Protein AF-A0AAN9UG70-F1 (afdb_monomer)

Sequence (1057 aa):
MKLFSAASALLALQAGIAAAANSVSNTILVFARDSASVTVATLGLQGYGIPYQAVIVPEAGVALPTLNSSATQGNYGGILVLSEVSYQYSTGFLSALTTAQWQQLYDYQTAFGVRMVRLDVFPSTDLGVTTAISGSGCCDAGVEQLLSFTDDSAFSTANIKTGATVSTQGLWHYPATITNSSIATQIAKFGPSGSFTSDTTAAIINNIGGRQQMVWFISWATDWSQTSNYLQHSYIHWLTRGLFVGKRKLYLNTQVDDMHLETDIYYPSGNTFRIRTSDLNNIAAWQTDINTRLPTGSNYFVEIGHNGNGDIDNATDQTAGQTVCSPAYAVDYTSPPDTALEFQKPLGTGTDLWAAEFVNYTWSLACAELDPVASWFNQNPNIFAAVSHTFSHEELNNATYHDADREIYFNIAWLKQIGLWYGDKFSPNGIIPPAITGLHNGDAIRAWTDNGIKFVVGDNTRPVLRNQQNTFYPLISTVADNGYAGLTIIPRWATTIYYNCDTQECTTQEWITTSAGSGNFTTLLNDARTTNSRYLLGLHPDPYMFHQANLRTGDVDTITVGSVSGQLALIQIWVETITQELSRLTNWPFFSLKHDDIGQYFLDRVTLDACAPNLTYNYADDGKSITSVTVTATSNTCSVKVPVTFPGTASTTATGGTQDKVGTEPLIYWTQLSGSAVTYTLGSAVAVYSVPRSPQKKPRFPLGDLSDTAANEVGRVAWKSGKSACKEFEDARQPLAGVPAWLFKECMRPTEGDDVFAGNNSDRGSVVLKGKNVSPKSADVGEEDVDEENGSSASLKILEHVSVAGDLCPPEDWPENEHVRVWEGGTRASVVENDEEYLANRLQSLPAHTLRSIIYDLAVTDKTGELEARLAEADADQDVPSDIFGYQYCSAESIVTMLDQEIDHNDVENAQHMIEEVLLDIAGETSTTSPYSTKRAALVAILRVFASIFGFHGEGNRIAWDMPSDVEMNWASLFGEVFETLTMFEKQRLTTARDGLFLVKLDSTVSSIATADLGCGGREQGVLVELTKALVELGQHSECARRVEKLERAIAMDKLP

Mean predicted aligned error: 18.08 Å

Nearest PDB structures (foldseek):
  6nwz-assembly1_A  TM=9.811E-01  e=2.541E-95  Aspergillus fumigatus Af293
  3zc0-assembly2_B  TM=3.636E-01  e=2.074E+00  Archaeoglobus fulgidus
  7ane-assembly1_L  TM=1.819E-01  e=4.676E+00  Leishmania major
  6m3p-assembly2_B  TM=1.939E-01  e=8.487E+00  Mus musculus

Secondary structure (DSSP, 8-state):
------TTTTS------PPPPPEEE-PEEEEESSHHHHHHHHHHHHHHT--EEEEE--TT--PPP--EEETTEES-SEEEEEGGGEEEETTEEEESS-HHHHHHHHHHHHHH--EEEEES----TTTTEEESSTT--B--TT----EEES--TTSGGG-B-TT-EE--TT--B--EEES-TTTEEEEEEE--BTTB-S-EEEEEEEEETTEEEEEESB---TTT-HHHHHHHHHHHHHHTTT-EES---EE--EEEEEET--EEESSSTTEEE---HHHHHHHHHHHHHHHHHSSTT-B--EEEEE-HHHHHHHHHSSTTHHHHSSSSS-----PPPPPPTT-PPPTT-----S-TT-SS----HHHHTTSHHHHHHHH-TTSSEEEE--SS---TTT--HHHHHHHHHHHHHHHHHSSGGGSTTEEEEEEPPGGG-STT-HHHHHHHHHTT--EEE--TTSGGGS-SS-TTS-EE--HHHHSS---EEE--B--SS-TT--SHHHHHHHHHHHSS--S-HHHHHHHHHHHHHHHHHTT----EEEEGGGG--SSSPPEEETTEEES--HHHHHHHHHHHHHHHHB-PPEE---HHHHHHHHHHHHHHHHT--EEEEEE-TTSSEEEEEEEE-GGGB-SSPEEEEESS-EE-S--S-EEE--TTPPEEEEE--BSS-EEEEEEEEEESS----PPPPPPPP--------S----------------S-------------TTGGGTTT--------------------------------------------------------------------------------------HHHHHHHHHHHS-HHHHHHHHHHHHH--TTSHHHHHHHHHHHHTSS-GGGG-S----HHHHHTTS-S---HHHHHHHHHHHHHHHHHHHHHH-SS-TTHHHHHHHHHHHHHHHHHHSSTTTHHHHHHTS-HHHHHHHHHHHHHHHHTS-HHHHHHHHHTTTTHHHHHHHHHHHHHHHS--TT-SSTTHHHHHHHHHHHHHHHHHHHHHHHHHHHHHHHHTT--

pLDDT: mean 75.45, std 29.23, range [20.86, 98.94]

InterPro domains:
  IPR050788 Yeast SRP1/TIP1 Cell Wall [PTHR31002] (18-682)
  IPR056825 Agd3, C-terminal domain [PF25117] (619-686)
  IPR056826 Agd3, deacetylase domain [PF25115] (252-615)
  IPR056827 Agd3, CBM87 [PF25116] (24-238)

Solvent-accessible surface area (backbone atoms only — not comparable to full-atom values): 60939 Å² total; per-residue (Å²): 139,85,81,88,86,81,94,70,84,89,81,75,85,86,74,71,87,68,79,69,41,36,33,28,25,53,29,29,38,35,39,15,50,42,71,67,50,40,47,42,74,36,49,62,36,60,44,29,52,38,51,66,45,82,42,69,34,42,80,92,34,64,83,80,74,82,60,48,87,49,102,41,32,33,54,43,30,21,38,37,29,38,43,63,32,53,43,81,48,100,88,44,77,42,48,32,60,49,74,70,54,54,46,53,54,51,51,47,19,60,75,68,54,26,28,35,40,37,34,33,38,81,56,39,65,93,66,18,26,30,42,65,47,89,92,47,66,41,58,62,94,93,46,63,37,44,31,26,36,72,49,50,84,83,24,53,69,49,42,60,39,63,68,37,72,41,71,34,66,95,39,49,29,32,48,17,38,81,74,31,72,87,35,28,43,72,27,22,28,27,45,53,36,91,92,41,87,46,73,28,39,33,23,33,41,35,46,60,97,78,34,40,35,37,41,29,23,37,49,75,40,52,87,79,34,38,45,38,24,59,53,46,46,48,54,54,22,36,40,47,63,32,48,42,43,21,53,89,71,39,42,53,24,40,37,28,31,59,30,55,39,72,42,64,26,68,51,71,65,92,39,69,47,60,74,48,58,71,22,55,54,51,53,54,51,46,51,57,51,51,52,74,73,47,37,57,74,33,49,62,51,52,31,35,20,36,20,47,34,33,26,38,35,58,10,21,77,35,86,60,9,66,75,53,25,48,66,53,54,50,90,76,67,85,80,76,83,81,74,65,86,87,45,59,36,65,78,93,48,65,63,80,66,66,61,90,80,72,80,65,84,63,64,42,62,78,19,36,54,60,16,65,52,49,39,47,41,47,76,47,41,62,79,46,25,40,34,40,21,33,13,76,56,65,67,31,35,56,40,20,45,66,46,35,32,43,26,47,54,41,22,57,51,42,36,53,64,47,41,38,65,76,24,92,38,43,20,89,36,25,37,44,43,32,94,60,34,16,74,19,9,20,38,24,50,43,25,37,43,77,74,55,37,44,33,31,48,39,41,61,87,45,68,90,40,42,32,90,88,43,90,75,37,45,22,68,39,33,54,87,76,14,51,35,61,72,45,36,25,30,45,20,39,74,56,83,56,46,59,43,20,52,47,69,65,22,29,37,53,47,37,46,71,80,46,97,42,74,88,50,51,70,47,51,51,53,49,52,31,47,60,53,44,22,42,46,50,40,36,46,63,52,33,36,52,42,20,40,34,22,50,41,40,76,84,50,72,74,48,71,64,88,94,47,74,43,31,59,16,53,54,53,54,52,49,51,49,30,55,50,49,51,55,55,46,30,50,68,41,42,32,39,56,45,65,43,55,48,45,48,48,29,52,47,44,52,54,43,59,74,24,54,57,44,30,32,43,32,35,36,81,83,60,44,26,37,40,32,37,39,38,41,29,53,80,16,34,41,96,52,59,50,41,31,28,26,74,55,60,66,49,61,91,74,69,90,47,49,82,46,70,54,61,74,51,49,35,30,36,34,36,57,32,80,65,48,67,49,54,33,42,41,74,61,62,47,74,51,65,78,77,86,73,74,82,78,78,74,84,79,76,93,78,79,95,79,79,100,82,80,91,80,84,83,83,87,86,85,88,80,88,80,88,88,86,81,89,76,79,73,94,75,80,86,85,85,91,86,82,68,77,66,68,68,60,69,81,69,71,88,87,88,87,83,91,85,90,83,81,87,81,90,84,88,81,86,92,84,84,87,88,86,89,88,87,88,81,88,81,90,86,86,88,88,83,87,83,89,81,90,81,84,84,80,85,92,81,92,86,88,88,85,84,93,88,86,89,90,84,90,85,89,88,86,89,89,90,81,90,82,88,90,88,87,87,82,89,85,80,86,84,85,74,56,69,68,59,54,48,53,58,51,60,72,69,49,55,72,67,55,54,52,48,50,61,47,49,72,62,52,70,53,94,81,52,62,60,50,54,53,48,56,49,34,55,73,71,53,82,54,65,66,77,81,69,68,80,79,94,70,55,71,71,56,53,58,70,72,51,74,100,84,72,60,74,64,60,54,52,49,55,50,50,56,50,51,52,55,50,52,54,53,48,73,75,59,84,63,101,56,96,65,50,64,71,52,50,52,54,51,49,53,49,51,51,50,38,60,46,48,55,42,93,77,58,18,61,52,56,54,76,73,50,57,67,68,61,49,42,50,52,24,48,53,52,46,55,59,57,66,71,44,51,72,67,54,49,45,48,47,34,50,46,79,90,19,49,53,48,54,53,50,52,52,42,51,49,36,58,70,68,64,70,77,74,90,73,90,69,90,53,48,47,57,49,47,51,47,50,53,51,49,54,37,51,69,42,33,67,56,51,60,48,52,54,51,48,52,55,49,61,55,58,78,70,63,136

Organism: NCBI:txid2898453

Foldseek 3Di:
DDDDDDPPDPPPPVDDPQPAFAKEWAEEEEEDADDQRVCLQCLLVLLQVFHYDYDHAHLCGDDDDDQAPDLRYGYHQEYEYELLCWDQDPVGIDHSQDPVNVVVVQVSCVSQLAEYEYEQDAFDCVQQKHFPDHPDKDDDAPWWWWKFFQDLPLQCLLQWDGPFTDTCHPKIFGFMDGNDPVFWDAGMWTQDTDPRRGIGGQKIWGQDVLRIYIYGRIHTDLPFFLVNLLCVSSCVSNRSVQWGFGFFAFAAAAEAEPQLHWFQAQPVGPDIDHFDPVLVVVLLVVLVVVQVVFFFQFDDFYEYADAQQSLLQLLLPDPCLVPQFVVSHGWDFDADPDDPPLQAEDAPDADARTDPVPPDQDTALSSSCSRVSLVSCLVPLASHAYEHQFHHLHQQQRHALVVLLSRLRNSVVSCVRSPNCVYPRYDQQEYAYRVQHLQNYQSSVVSSVVSRHQEYEHEPVDPLQADPPRRLAWDFDDCVSRVHTRRTYAYAYEALADASHQAQQRSQVCCVVVHVHDDGSVSSLVCLQGRPLSCSSSSRNHYYDYYSSQSDFDPYDWDDLPPDIGRGGNVSSSCSSNSVSCVSTRSHHYYYHRRNRSSVVNVLSVQQVVQVKMKMFRAPSVSFWGFKMKIATNLQAGPFFTKIFDQADKDWPDDPWDWDDGRSHTIIIRHHGDRDITMIGGPDTGGSGDDDDDDDDPDDDDDDDDDPDPPDDDDDDDDDDDDDDDPPPDDDDDDDDDDDPVVVVVVDDDDDDDDDDDDDDDDDDDDDDDDDDDDDDDDDDDDDDDYYDDDDDDDDDDDDDDDDDDDDDDDDDDDDDDDDDDDDDDDDDDDDDPPLVVVLVVVLPDDPLVVLLVVVCVQCVDPVRPSVVVVVVCCVVVVDPPVVNDDDDDDPVRVVVVPDDDDDPVNVVVVVVVVVVVVVVLCVLQPDDDPCRPLVSVLVVLLVVLCSQQVDPDCSLVSVVPDDLVVLLVSLVVNLVSLVVDDPVRLLCCCCPPNRVNLVSLVSSLVSNVPSCPPDPPRNVRNNVSSVVSSVSSVVSNVVSVVVVVVVVVVVVVPDD

Structure (mmCIF, N/CA/C/O backbone):
data_AF-A0AAN9UG70-F1
#
_entry.id   AF-A0AAN9UG70-F1
#
loop_
_atom_site.group_PDB
_atom_site.id
_atom_site.type_symbol
_atom_site.label_atom_id
_atom_site.label_alt_id
_atom_site.label_comp_id
_atom_site.label_asym_id
_atom_site.label_entity_id
_atom_site.label_seq_id
_atom_site.pdbx_PDB_ins_code
_atom_site.Cartn_x
_atom_site.Cartn_y
_atom_site.Cartn_z
_atom_site.occupancy
_atom_site.B_iso_or_equiv
_atom_site.auth_seq_id
_atom_site.auth_comp_id
_atom_site.auth_asym_id
_atom_site.auth_atom_id
_atom_site.pdbx_PDB_model_num
ATOM 1 N N . MET A 1 1 ? -3.409 -50.497 76.780 1.00 37.53 1 MET A N 1
ATOM 2 C CA . MET A 1 1 ? -2.501 -49.435 76.285 1.00 37.53 1 MET A CA 1
ATOM 3 C C . MET A 1 1 ? -3.275 -48.127 76.109 1.00 37.53 1 MET A C 1
ATOM 5 O O . MET A 1 1 ? -4.494 -48.189 76.020 1.00 37.53 1 MET A O 1
ATOM 9 N N . LYS A 1 2 ? -2.597 -46.969 76.109 1.00 29.97 2 LYS A N 1
ATOM 10 C CA . LYS A 1 2 ? -3.176 -45.615 75.946 1.00 29.97 2 LYS A CA 1
ATOM 11 C C . LYS A 1 2 ? -2.763 -45.064 74.564 1.00 29.97 2 LYS A C 1
ATOM 13 O O . LYS A 1 2 ? -1.605 -45.233 74.211 1.00 29.97 2 LYS A O 1
ATOM 18 N N . LEU A 1 3 ? -3.710 -44.743 73.674 1.00 30.19 3 LEU A N 1
ATOM 19 C CA . LEU A 1 3 ? -4.460 -43.477 73.480 1.00 30.19 3 LEU A CA 1
ATOM 20 C C . LEU A 1 3 ? -3.704 -42.415 72.641 1.00 30.19 3 LEU A C 1
ATOM 22 O O . LEU A 1 3 ? -2.648 -41.979 73.072 1.00 30.19 3 LEU A O 1
ATOM 26 N N . PHE A 1 4 ? -4.356 -41.956 71.553 1.00 30.27 4 PHE A N 1
ATOM 27 C CA . PHE A 1 4 ? -4.363 -40.598 70.950 1.00 30.27 4 PHE A CA 1
ATOM 28 C C . PHE A 1 4 ? -2.997 -39.951 70.607 1.00 30.27 4 PHE A C 1
ATOM 30 O O . PHE A 1 4 ? -2.165 -39.719 71.472 1.00 30.27 4 PHE A O 1
ATOM 37 N N . SER A 1 5 ? -2.750 -39.511 69.367 1.00 31.33 5 SER A N 1
ATOM 38 C CA . SER A 1 5 ? -3.302 -38.252 68.817 1.00 31.33 5 SER A CA 1
ATOM 39 C C . SER A 1 5 ? -2.979 -38.085 67.305 1.00 31.33 5 SER A C 1
ATOM 41 O O . SER A 1 5 ? -2.472 -39.008 66.676 1.00 31.33 5 SER A O 1
ATOM 43 N N . ALA A 1 6 ? -3.215 -36.887 66.749 1.00 30.09 6 ALA A N 1
ATOM 44 C CA . ALA A 1 6 ? -2.750 -36.384 65.441 1.00 30.09 6 ALA A CA 1
ATOM 45 C C . ALA A 1 6 ? -3.457 -36.862 64.149 1.00 30.09 6 ALA A C 1
ATOM 47 O O . ALA A 1 6 ? -2.926 -36.695 63.050 1.00 30.09 6 ALA A O 1
ATOM 48 N N . ALA A 1 7 ? -4.718 -37.292 64.234 1.00 32.38 7 ALA A N 1
ATOM 49 C CA . ALA A 1 7 ? -5.632 -37.166 63.093 1.00 32.38 7 ALA A CA 1
ATOM 50 C C . ALA A 1 7 ? -6.027 -35.682 62.907 1.00 32.38 7 ALA A C 1
ATOM 52 O O . ALA A 1 7 ? -6.985 -35.220 63.523 1.00 32.38 7 ALA A O 1
ATOM 53 N N . SER A 1 8 ? -5.255 -34.914 62.125 1.00 32.22 8 SER A N 1
ATOM 54 C CA . SER A 1 8 ? -5.578 -33.520 61.718 1.00 32.22 8 SER A CA 1
ATOM 55 C C . SER A 1 8 ? -4.762 -32.978 60.527 1.00 32.22 8 SER A C 1
ATOM 57 O O . SER A 1 8 ? -5.187 -32.019 59.898 1.00 32.22 8 SER A O 1
ATOM 59 N N . ALA A 1 9 ? -3.606 -33.563 60.187 1.00 30.69 9 ALA A N 1
ATOM 60 C CA . ALA A 1 9 ? -2.673 -32.974 59.210 1.00 30.69 9 ALA A CA 1
ATOM 61 C C . ALA A 1 9 ? -2.925 -33.336 57.726 1.00 30.69 9 ALA A C 1
ATOM 63 O O . ALA A 1 9 ? -2.174 -32.892 56.863 1.00 30.69 9 ALA A O 1
ATOM 64 N N . LEU A 1 10 ? -3.949 -34.141 57.409 1.00 32.41 10 LEU A N 1
ATOM 65 C CA . LEU A 1 10 ? -4.172 -34.696 56.059 1.00 32.41 10 LEU A CA 1
ATOM 66 C C . LEU A 1 10 ? -5.341 -34.057 55.279 1.00 32.41 10 LEU A C 1
ATOM 68 O O . LEU A 1 10 ? -5.783 -34.608 54.277 1.00 32.41 10 LEU A O 1
ATOM 72 N N . LEU A 1 11 ? -5.861 -32.918 55.749 1.00 36.31 11 LEU A N 1
ATOM 73 C CA . LEU A 1 11 ? -7.090 -32.286 55.240 1.00 36.31 11 LEU A CA 1
ATOM 74 C C . LEU A 1 11 ? -6.976 -30.745 55.168 1.00 36.31 11 LEU A C 1
ATOM 76 O O . LEU A 1 11 ? -7.924 -30.025 55.460 1.00 36.31 11 LEU A O 1
ATOM 80 N N . ALA A 1 12 ? -5.790 -30.237 54.804 1.00 36.16 12 ALA A N 1
ATOM 81 C CA . ALA A 1 12 ? -5.503 -28.794 54.740 1.00 36.16 12 ALA A CA 1
ATOM 82 C C . ALA A 1 12 ? -4.521 -28.358 53.622 1.00 36.16 12 ALA A C 1
ATOM 84 O O . ALA A 1 12 ? -3.989 -27.254 53.680 1.00 36.16 12 ALA A O 1
ATOM 85 N N . LEU A 1 13 ? -4.280 -29.190 52.596 1.00 34.62 13 LEU A N 1
ATOM 86 C CA . LEU A 1 13 ? -3.508 -28.812 51.390 1.00 34.62 13 LEU A CA 1
ATOM 87 C C . LEU A 1 13 ? -4.328 -28.887 50.084 1.00 34.62 13 LEU A C 1
ATOM 89 O O . LEU A 1 13 ? -3.802 -29.135 49.005 1.00 34.62 13 LEU A O 1
ATOM 93 N N . GLN A 1 14 ? -5.623 -28.581 50.176 1.00 39.03 14 GLN A N 1
ATOM 94 C CA . GLN A 1 14 ? -6.371 -27.969 49.071 1.00 39.03 14 GLN A CA 1
ATOM 95 C C . GLN A 1 14 ? -6.593 -26.489 49.404 1.00 39.03 14 GLN A C 1
ATOM 97 O O . GLN A 1 14 ? -7.694 -26.059 49.734 1.00 39.03 14 GLN A O 1
ATOM 102 N N . ALA A 1 15 ? -5.505 -25.719 49.378 1.00 34.00 15 ALA A N 1
ATOM 103 C CA . ALA A 1 15 ? -5.514 -24.280 49.610 1.00 34.00 15 ALA A CA 1
ATOM 104 C C . ALA A 1 15 ? -5.293 -23.557 48.275 1.00 34.00 15 ALA A C 1
ATOM 106 O O . ALA A 1 15 ? -4.159 -23.373 47.851 1.00 34.00 15 ALA A O 1
ATOM 107 N N . GLY A 1 16 ? -6.390 -23.178 47.615 1.00 30.36 16 GLY A N 1
ATOM 108 C CA . GLY A 1 16 ? -6.359 -22.346 46.413 1.00 30.36 16 GLY A CA 1
ATOM 109 C C . GLY A 1 16 ? -5.881 -23.048 45.139 1.00 30.36 16 GLY A C 1
ATOM 110 O O . GLY A 1 16 ? -4.787 -22.782 44.653 1.00 30.36 16 GLY A O 1
ATOM 111 N N . ILE A 1 17 ? -6.782 -23.791 44.486 1.00 36.16 17 ILE A N 1
ATOM 112 C CA . ILE A 1 17 ? -6.951 -23.509 43.054 1.00 36.16 17 ILE A CA 1
ATOM 113 C C . ILE A 1 17 ? -7.560 -22.107 43.030 1.00 36.16 17 ILE A C 1
ATOM 115 O O . ILE A 1 17 ? -8.712 -21.937 43.435 1.00 36.16 17 ILE A O 1
ATOM 119 N N . ALA A 1 18 ? -6.768 -21.096 42.674 1.00 34.41 18 ALA A N 1
ATOM 120 C CA . ALA A 1 18 ? -7.309 -19.763 42.447 1.00 34.41 18 ALA A CA 1
ATOM 121 C C . ALA A 1 18 ? -8.351 -19.859 41.323 1.00 34.41 18 ALA A C 1
ATOM 123 O O . ALA A 1 18 ? -8.115 -20.539 40.322 1.00 34.41 18 ALA A O 1
ATOM 124 N N . ALA A 1 19 ? -9.507 -19.210 41.493 1.00 38.91 19 ALA A N 1
ATOM 125 C CA . ALA A 1 19 ? -10.437 -19.042 40.382 1.00 38.91 19 ALA A CA 1
ATOM 126 C C . ALA A 1 19 ? -9.675 -18.334 39.254 1.00 38.91 19 ALA A C 1
ATOM 128 O O . ALA A 1 19 ? -8.983 -17.352 39.520 1.00 38.91 19 ALA A O 1
ATOM 129 N N . ALA A 1 20 ? -9.719 -18.893 38.043 1.00 41.44 20 ALA A N 1
ATOM 130 C CA . ALA A 1 20 ? -8.783 -18.514 36.993 1.00 41.44 20 ALA A CA 1
ATOM 131 C C . ALA A 1 20 ? -8.867 -17.012 36.686 1.00 41.44 20 ALA A C 1
ATOM 133 O O . ALA A 1 20 ? -9.948 -16.489 36.418 1.00 41.44 20 ALA A O 1
ATOM 134 N N . ALA A 1 21 ? -7.716 -16.336 36.705 1.00 76.00 21 ALA A N 1
ATOM 135 C CA . ALA A 1 21 ? -7.610 -14.989 36.168 1.00 76.00 21 ALA A CA 1
ATOM 136 C C . ALA A 1 21 ? -8.054 -15.000 34.698 1.00 76.00 21 ALA A C 1
ATOM 138 O O . ALA A 1 21 ? -7.767 -15.951 33.963 1.00 76.00 21 ALA A O 1
ATOM 139 N N . ASN A 1 22 ? -8.772 -13.959 34.275 1.00 88.88 22 ASN A N 1
ATOM 140 C CA . ASN A 1 22 ? -9.335 -13.919 32.930 1.00 88.88 22 ASN A CA 1
ATOM 141 C C . ASN A 1 22 ? -8.244 -14.013 31.852 1.00 88.88 22 ASN A C 1
ATOM 143 O O . ASN A 1 22 ? -7.163 -13.429 31.955 1.00 88.88 22 ASN A O 1
ATOM 147 N N . SER A 1 23 ? -8.576 -14.733 30.787 1.00 95.00 23 SER A N 1
ATOM 148 C CA . SER A 1 23 ? -7.779 -14.845 29.571 1.00 95.00 23 SER A CA 1
ATOM 149 C C . SER A 1 23 ? -8.629 -14.431 28.374 1.00 95.00 23 SER A C 1
ATOM 151 O O . SER A 1 23 ? -9.831 -14.703 28.346 1.00 95.00 23 SER A O 1
ATOM 153 N N . VAL A 1 24 ? -8.037 -13.728 27.408 1.00 97.50 24 VAL A N 1
ATOM 154 C CA . VAL A 1 24 ? -8.755 -13.237 26.220 1.00 97.50 24 VAL A CA 1
ATOM 155 C C . VAL A 1 24 ? -7.840 -13.315 24.998 1.00 97.50 24 VAL A C 1
ATOM 157 O O . VAL A 1 24 ? -6.722 -12.807 25.052 1.00 97.50 24 VAL A O 1
ATOM 160 N N . SER A 1 25 ? -8.280 -13.936 23.901 1.00 97.12 25 SER A N 1
ATOM 161 C CA . SER A 1 25 ? -7.536 -13.906 22.627 1.00 97.12 25 SER A CA 1
ATOM 162 C C . SER A 1 25 ? -7.486 -12.485 22.045 1.00 97.12 25 SER A C 1
ATOM 164 O O . SER A 1 25 ? -8.387 -11.686 22.258 1.00 97.12 25 SER A O 1
ATOM 166 N N . ASN A 1 26 ? -6.440 -12.157 21.292 1.00 95.56 26 ASN A N 1
ATOM 167 C CA . ASN A 1 26 ? -6.249 -10.877 20.609 1.00 95.56 26 ASN A CA 1
ATOM 168 C C . ASN A 1 26 ? -7.193 -10.685 19.408 1.00 95.56 26 ASN A C 1
ATOM 170 O O . ASN A 1 26 ? -7.383 -9.549 18.985 1.00 95.56 26 ASN A O 1
ATOM 174 N N . THR A 1 27 ? -7.803 -11.766 18.906 1.00 98.50 27 THR A N 1
ATOM 175 C CA . THR A 1 27 ? -8.665 -11.777 17.712 1.00 98.50 27 THR A CA 1
ATOM 176 C C . THR A 1 27 ? -9.743 -10.693 17.766 1.00 98.50 27 THR A C 1
ATOM 178 O O . THR A 1 27 ? -10.494 -10.610 18.739 1.00 98.50 27 THR A O 1
ATOM 181 N N . ILE A 1 28 ? -9.846 -9.870 16.724 1.00 98.81 28 ILE A N 1
ATOM 182 C CA . ILE A 1 28 ? -10.883 -8.836 16.614 1.00 98.81 28 ILE A CA 1
ATOM 183 C C . ILE A 1 28 ? -12.135 -9.423 15.954 1.00 98.81 28 ILE A C 1
ATOM 185 O O . ILE A 1 28 ? -12.060 -9.965 14.857 1.00 98.81 28 ILE A O 1
ATOM 189 N N . LEU A 1 29 ? -13.294 -9.302 16.598 1.00 98.88 29 LEU A N 1
ATOM 190 C CA . LEU A 1 29 ? -14.580 -9.685 16.012 1.00 98.88 29 LEU A CA 1
ATOM 191 C C . LEU A 1 29 ? -15.152 -8.509 15.215 1.00 98.88 29 LEU A C 1
ATOM 193 O O . LEU A 1 29 ? -15.393 -7.450 15.793 1.00 98.88 29 LEU A O 1
ATOM 197 N N . VAL A 1 30 ? -15.366 -8.680 13.911 1.00 98.88 30 VAL A N 1
ATOM 198 C CA . VAL A 1 30 ? -15.793 -7.611 12.994 1.00 98.88 30 VAL A CA 1
ATOM 199 C C . VAL A 1 30 ? -17.181 -7.916 12.439 1.00 98.88 30 VAL A C 1
ATOM 201 O O . VAL A 1 30 ? -17.367 -8.939 11.789 1.00 98.88 30 VAL A O 1
ATOM 204 N N . PHE A 1 31 ? -18.140 -7.019 12.662 1.00 98.88 31 PHE A N 1
ATOM 205 C CA . PHE A 1 31 ? -19.487 -7.090 12.095 1.00 98.88 31 PHE A CA 1
ATOM 206 C C . PHE A 1 31 ? -19.656 -6.053 10.983 1.00 98.88 31 PHE A C 1
ATOM 208 O O . PHE A 1 31 ? -19.429 -4.858 11.201 1.00 98.88 31 PHE A O 1
ATOM 215 N N . ALA A 1 32 ? -20.087 -6.514 9.811 1.00 98.44 32 ALA A N 1
ATOM 216 C CA . ALA A 1 32 ? -20.392 -5.686 8.647 1.00 98.44 32 ALA A CA 1
ATOM 217 C C . ALA A 1 32 ? -21.587 -6.288 7.880 1.00 98.44 32 ALA A C 1
ATOM 219 O O . ALA A 1 32 ? -21.994 -7.413 8.166 1.00 98.44 32 ALA A O 1
ATOM 220 N N . ARG A 1 33 ? -22.182 -5.546 6.939 1.00 97.88 33 ARG A N 1
ATOM 221 C CA . ARG A 1 33 ? -23.397 -5.984 6.221 1.00 97.88 33 ARG A CA 1
ATOM 222 C C . ARG A 1 33 ? -23.131 -6.993 5.102 1.00 97.88 33 ARG A C 1
ATOM 224 O O . ARG A 1 33 ? -23.957 -7.861 4.854 1.00 97.88 33 ARG A O 1
ATOM 231 N N . ASP A 1 34 ? -21.969 -6.879 4.474 1.00 96.12 34 ASP A N 1
ATOM 232 C CA . ASP A 1 34 ? -21.604 -7.493 3.196 1.00 96.12 34 ASP A CA 1
ATOM 233 C C . ASP A 1 34 ? -20.068 -7.627 3.084 1.00 96.12 34 ASP A C 1
ATOM 235 O O . ASP A 1 34 ? -19.328 -7.189 3.972 1.00 96.12 34 ASP A O 1
ATOM 239 N N . SER A 1 35 ? -19.572 -8.247 2.010 1.00 95.06 35 SER A N 1
ATOM 240 C CA . SER A 1 35 ? -18.138 -8.493 1.789 1.00 95.06 35 SER A CA 1
ATOM 241 C C . SER A 1 35 ? -17.315 -7.217 1.565 1.00 95.06 35 SER A C 1
ATOM 243 O O . SER A 1 35 ? -16.209 -7.121 2.099 1.00 95.06 35 SER A O 1
ATOM 245 N N . ALA A 1 36 ? -17.837 -6.216 0.851 1.00 93.88 36 ALA A N 1
ATOM 246 C CA . ALA A 1 36 ? -17.140 -4.947 0.622 1.00 93.88 36 ALA A CA 1
ATOM 247 C C . ALA A 1 36 ? -16.977 -4.163 1.937 1.00 93.88 36 ALA A C 1
ATOM 249 O O . ALA A 1 36 ? -15.876 -3.729 2.285 1.00 93.88 36 ALA A O 1
ATOM 250 N N . SER A 1 37 ? -18.044 -4.096 2.734 1.00 95.94 37 SER A N 1
ATOM 251 C CA . SER A 1 37 ? -18.056 -3.560 4.095 1.00 95.94 37 SER A CA 1
ATOM 252 C C . SER A 1 37 ? -17.073 -4.295 5.022 1.00 95.94 37 SER A C 1
ATOM 254 O O . SER A 1 37 ? -16.428 -3.659 5.860 1.00 95.94 37 SER A O 1
ATOM 256 N N . VAL A 1 38 ? -16.905 -5.620 4.879 1.00 96.75 38 VAL A N 1
ATOM 257 C CA . VAL A 1 38 ? -15.856 -6.375 5.596 1.00 96.75 38 VAL A CA 1
ATOM 258 C C . VAL A 1 38 ? -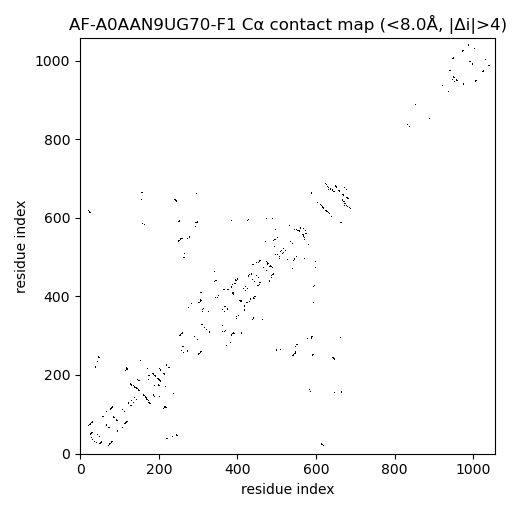14.461 -5.928 5.153 1.00 96.75 38 VAL A C 1
ATOM 260 O O . VAL A 1 38 ? -13.631 -5.644 6.019 1.00 96.75 38 VAL A O 1
ATOM 263 N N . THR A 1 39 ? -14.185 -5.823 3.851 1.00 93.69 39 THR A N 1
ATOM 264 C CA . THR A 1 39 ? -12.883 -5.362 3.332 1.00 93.69 39 THR A CA 1
ATOM 265 C C . THR A 1 39 ? -12.534 -3.976 3.875 1.00 93.69 39 THR A C 1
ATOM 267 O O . THR A 1 39 ? -11.483 -3.807 4.499 1.00 93.69 39 THR A O 1
ATOM 270 N N . VAL A 1 40 ? -13.454 -3.014 3.767 1.00 94.81 40 VAL A N 1
ATOM 271 C CA . VAL A 1 40 ? -13.283 -1.642 4.277 1.00 94.81 40 VAL A CA 1
ATOM 272 C C . VAL A 1 40 ? -12.987 -1.611 5.783 1.00 94.81 40 VAL A C 1
ATOM 274 O O . VAL A 1 40 ? -12.104 -0.872 6.233 1.00 94.81 40 VAL A O 1
ATOM 277 N N . ALA A 1 41 ? -13.683 -2.432 6.576 1.00 95.75 41 ALA A N 1
ATOM 278 C CA . ALA A 1 41 ? -13.486 -2.516 8.024 1.00 95.75 41 ALA A CA 1
ATOM 279 C C . ALA A 1 41 ? -12.198 -3.258 8.444 1.00 95.75 41 ALA A C 1
ATOM 281 O O . ALA A 1 41 ? -11.728 -3.075 9.573 1.00 95.75 41 ALA A O 1
ATOM 282 N N . THR A 1 42 ? -11.633 -4.108 7.577 1.00 97.50 42 THR A N 1
ATOM 283 C CA . THR A 1 42 ? -10.537 -5.032 7.928 1.00 97.50 42 THR A CA 1
ATOM 284 C C . THR A 1 42 ? -9.193 -4.713 7.284 1.00 97.50 42 THR A C 1
ATOM 286 O O . THR A 1 42 ? -8.185 -5.158 7.832 1.00 97.50 42 THR A O 1
ATOM 289 N N . LEU A 1 43 ? -9.124 -3.907 6.217 1.00 96.62 43 LEU A N 1
ATOM 290 C CA . LEU A 1 43 ? -7.870 -3.588 5.514 1.00 96.62 43 LEU A CA 1
ATOM 291 C C . LEU A 1 43 ? -6.773 -3.068 6.464 1.00 96.62 43 LEU A C 1
ATOM 293 O O . LEU A 1 43 ? -5.641 -3.545 6.434 1.00 96.62 43 LEU A O 1
ATOM 297 N N . GLY A 1 44 ? -7.122 -2.186 7.408 1.00 97.81 44 GLY A N 1
ATOM 298 C CA . GLY A 1 44 ? -6.195 -1.733 8.450 1.00 97.81 44 GLY A CA 1
ATOM 299 C C . GLY A 1 44 ? -5.717 -2.851 9.389 1.00 97.81 44 GLY A C 1
ATOM 300 O O . GLY A 1 44 ? -4.547 -2.887 9.759 1.00 97.81 44 GLY A O 1
ATOM 301 N N . LEU A 1 45 ? -6.576 -3.808 9.757 1.00 98.56 45 LEU A N 1
ATOM 302 C CA . LEU A 1 45 ? -6.168 -4.968 10.565 1.00 98.56 45 LEU A CA 1
ATOM 303 C C . LEU A 1 45 ? -5.234 -5.893 9.765 1.00 98.56 45 LEU A C 1
ATOM 305 O O . LEU A 1 45 ? -4.233 -6.365 10.308 1.00 98.56 45 LEU A O 1
ATOM 309 N N . GLN A 1 46 ? -5.510 -6.082 8.470 1.00 97.50 46 GLN A N 1
ATOM 310 C CA . GLN A 1 46 ? -4.656 -6.829 7.545 1.00 97.50 46 GLN A CA 1
ATOM 311 C C . GLN A 1 46 ? -3.281 -6.169 7.364 1.00 97.50 46 GLN A C 1
ATOM 313 O O . GLN A 1 46 ? -2.279 -6.883 7.400 1.00 97.50 46 GLN A O 1
ATOM 318 N N . GLY A 1 47 ? -3.202 -4.841 7.232 1.00 97.69 47 GLY A N 1
ATOM 319 C CA . GLY A 1 47 ? -1.934 -4.108 7.104 1.00 97.69 47 GLY A CA 1
ATOM 320 C C . GLY A 1 47 ? -1.047 -4.221 8.347 1.00 97.69 47 GLY A C 1
ATOM 321 O O . GLY A 1 47 ? 0.168 -4.385 8.239 1.00 97.69 47 GLY A O 1
ATOM 322 N N . TYR A 1 48 ? -1.650 -4.238 9.542 1.00 98.62 48 TYR A N 1
ATOM 323 C CA . TYR A 1 48 ? -0.924 -4.515 10.787 1.00 98.62 48 TYR A CA 1
ATOM 324 C C . TYR A 1 48 ? -0.562 -6.002 10.979 1.00 98.62 48 TYR A C 1
ATOM 326 O O . TYR A 1 48 ? 0.350 -6.312 11.752 1.00 98.62 48 TYR A O 1
ATOM 334 N N . GLY A 1 49 ? -1.278 -6.929 10.334 1.00 97.94 49 GLY A N 1
ATOM 335 C CA . GLY A 1 49 ? -1.203 -8.368 10.617 1.00 97.94 49 GLY A CA 1
ATOM 336 C C . GLY A 1 49 ? -1.897 -8.772 11.928 1.00 97.94 49 GLY A C 1
ATOM 337 O O . GLY A 1 49 ? -1.440 -9.692 12.603 1.00 97.94 49 GLY A O 1
ATOM 338 N N . ILE A 1 50 ? -2.962 -8.061 12.318 1.00 98.75 50 ILE A N 1
ATOM 339 C CA . ILE A 1 50 ? -3.763 -8.358 13.517 1.00 98.75 50 ILE A CA 1
ATOM 340 C C . ILE A 1 50 ? -4.841 -9.398 13.163 1.00 98.75 50 ILE A C 1
ATOM 342 O O . ILE A 1 50 ? -5.652 -9.133 12.272 1.00 98.75 50 ILE A O 1
ATOM 346 N N . PRO A 1 51 ? -4.922 -10.545 13.868 1.00 98.12 51 PRO A N 1
ATOM 347 C CA . PRO A 1 51 ? -5.955 -11.548 13.623 1.00 98.12 51 PRO A CA 1
ATOM 348 C C . PRO A 1 51 ? -7.369 -11.000 13.840 1.00 98.12 51 PRO A C 1
ATOM 350 O O . PRO A 1 51 ? -7.651 -10.339 14.844 1.00 98.12 51 PRO A O 1
ATOM 353 N N . TYR A 1 52 ? -8.285 -11.333 12.935 1.00 98.44 52 TYR A N 1
ATOM 354 C CA . TYR A 1 52 ? -9.696 -10.972 13.038 1.00 98.44 52 TYR A CA 1
ATOM 355 C C . TYR A 1 52 ? -10.602 -12.114 12.566 1.00 98.44 52 TYR A C 1
ATOM 357 O O . TYR A 1 52 ? -10.168 -13.023 11.861 1.00 98.44 52 TYR A O 1
ATOM 365 N N . GLN A 1 53 ? -11.870 -12.054 12.959 1.00 98.50 53 GLN A N 1
ATOM 366 C CA . GLN A 1 53 ? -12.947 -12.871 12.416 1.00 98.50 53 GLN A CA 1
ATOM 367 C C . GLN A 1 53 ? -14.059 -11.935 11.946 1.00 98.50 53 GLN A C 1
ATOM 369 O O . GLN A 1 53 ? -14.617 -11.187 12.749 1.00 98.50 53 GLN A O 1
ATOM 374 N N . ALA A 1 54 ? -14.386 -11.992 10.658 1.00 98.31 54 ALA A N 1
ATOM 375 C CA . ALA A 1 54 ? -15.533 -11.289 10.103 1.00 98.31 54 ALA A CA 1
ATOM 376 C C . ALA A 1 54 ? -16.834 -12.077 10.327 1.00 98.31 54 ALA A C 1
ATOM 378 O O . ALA A 1 54 ? -16.847 -13.310 10.304 1.00 98.31 54 ALA A O 1
ATOM 379 N N . VAL A 1 55 ? -17.931 -11.350 10.518 1.00 98.62 55 VAL A N 1
ATOM 380 C CA . VAL A 1 55 ? -19.306 -11.850 10.523 1.00 98.62 55 VAL A CA 1
ATOM 381 C C . VAL A 1 55 ? -20.129 -10.915 9.644 1.00 98.62 55 VAL A C 1
ATOM 383 O O . VAL A 1 55 ? -20.339 -9.750 9.986 1.00 98.62 55 VAL A O 1
ATOM 386 N N . ILE A 1 56 ? -20.579 -11.441 8.507 1.00 98.56 56 ILE A N 1
ATOM 387 C CA . ILE A 1 56 ? -21.525 -10.769 7.618 1.00 98.56 56 ILE A CA 1
ATOM 388 C C . ILE A 1 56 ? -22.918 -10.873 8.252 1.00 98.56 56 ILE A C 1
ATOM 390 O O . ILE A 1 56 ? -23.353 -11.961 8.634 1.00 98.56 56 ILE A O 1
ATOM 394 N N . VAL A 1 57 ? -23.592 -9.734 8.402 1.00 98.50 57 VAL A N 1
ATOM 395 C CA . VAL A 1 57 ? -24.925 -9.614 9.002 1.00 98.50 57 VAL A CA 1
ATOM 396 C C . VAL A 1 57 ? -25.905 -9.142 7.918 1.00 98.50 57 VAL A C 1
ATOM 398 O O . VAL A 1 57 ? -26.002 -7.932 7.694 1.00 98.50 57 VAL A O 1
ATOM 401 N N . PRO A 1 58 ? -26.624 -10.057 7.238 1.00 97.75 58 PRO A N 1
ATOM 402 C CA . PRO A 1 58 ? -27.672 -9.694 6.285 1.00 97.75 58 PRO A CA 1
ATOM 403 C C . PRO A 1 58 ? -28.874 -9.066 7.008 1.00 97.75 58 PRO A C 1
ATOM 405 O O . PRO A 1 58 ? -28.997 -9.182 8.228 1.00 97.75 58 PRO A O 1
ATOM 408 N N . GLU A 1 59 ? -29.801 -8.458 6.265 1.00 96.94 59 GLU A N 1
ATOM 409 C CA . GLU A 1 59 ? -31.025 -7.846 6.817 1.00 96.94 59 GLU A CA 1
ATOM 410 C C . GLU A 1 59 ? -31.877 -8.836 7.636 1.00 96.94 59 GLU A C 1
ATOM 412 O O . GLU A 1 59 ? -32.402 -8.495 8.691 1.00 96.94 59 GLU A O 1
ATOM 417 N N . ALA A 1 60 ? -31.935 -10.108 7.225 1.00 96.12 60 ALA A N 1
ATOM 418 C CA . ALA A 1 60 ? -32.610 -11.172 7.979 1.00 96.12 60 ALA A CA 1
ATOM 419 C C . ALA A 1 60 ? -31.953 -11.503 9.345 1.00 96.12 60 ALA A C 1
ATOM 421 O O . ALA A 1 60 ? -32.480 -12.319 10.107 1.00 96.12 60 ALA A O 1
ATOM 422 N N . GLY A 1 61 ? -30.810 -10.887 9.658 1.00 96.50 61 GLY A N 1
ATOM 423 C CA . GLY A 1 61 ? -30.006 -11.137 10.848 1.00 96.50 61 GLY A CA 1
ATOM 424 C C . GLY A 1 61 ? -29.135 -12.392 10.745 1.00 96.50 61 GLY A C 1
ATOM 425 O O . GLY A 1 61 ? -29.214 -13.186 9.809 1.00 96.50 61 GLY A O 1
ATOM 426 N N . VAL A 1 62 ? -28.273 -12.583 11.744 1.00 98.00 62 VAL A N 1
ATOM 427 C CA . VAL A 1 62 ? -27.405 -13.765 11.880 1.00 98.00 62 VAL A CA 1
ATOM 428 C C . VAL A 1 62 ? -27.211 -14.100 13.358 1.00 98.00 62 VAL A C 1
ATOM 430 O O . VAL A 1 62 ? -27.341 -13.227 14.216 1.00 98.00 62 VAL A O 1
ATOM 433 N N . ALA A 1 63 ? -26.892 -15.353 13.685 1.00 97.44 63 ALA A N 1
ATOM 434 C CA . ALA A 1 63 ? -26.482 -15.727 15.038 1.00 97.44 63 ALA A CA 1
ATOM 435 C C . ALA A 1 63 ? -25.097 -15.140 15.383 1.00 97.44 63 ALA A C 1
ATOM 437 O O . ALA A 1 63 ? -24.223 -15.048 14.523 1.00 97.44 63 ALA A O 1
ATOM 438 N N . LEU A 1 64 ? -24.869 -14.778 16.652 1.00 98.25 64 LEU A N 1
ATOM 439 C CA . LEU A 1 64 ? -23.523 -14.403 17.102 1.00 98.25 64 LEU A CA 1
ATOM 440 C C . LEU A 1 64 ? -22.619 -15.649 17.188 1.00 98.25 64 LEU A C 1
ATOM 442 O O . LEU A 1 64 ? -23.098 -16.706 17.609 1.00 98.25 64 LEU A O 1
ATOM 446 N N . PRO A 1 65 ? -21.315 -15.540 16.873 1.00 98.06 65 PRO A N 1
ATOM 447 C CA . PRO A 1 65 ? -20.359 -16.600 17.172 1.00 98.06 65 PRO A CA 1
ATOM 448 C C . PRO A 1 65 ? -20.145 -16.735 18.687 1.00 98.06 65 PRO A C 1
ATOM 450 O O . PRO A 1 65 ? -20.437 -15.826 19.466 1.00 98.06 65 PRO A O 1
ATOM 453 N N . THR A 1 66 ? -19.595 -17.871 19.121 1.00 98.06 66 THR A N 1
ATOM 454 C CA . THR A 1 66 ? -19.303 -18.147 20.535 1.00 98.06 66 THR A CA 1
ATOM 455 C C . THR A 1 66 ? -18.297 -17.138 21.099 1.00 98.06 66 THR A C 1
ATOM 457 O O . THR A 1 66 ? -17.095 -17.259 20.873 1.00 98.06 66 THR A O 1
ATOM 460 N N . LEU A 1 67 ? -18.782 -16.153 21.863 1.00 98.12 67 LEU A N 1
ATOM 461 C CA . LEU A 1 67 ? -17.966 -15.045 22.381 1.00 98.12 67 LEU A CA 1
ATOM 462 C C . LEU A 1 67 ? -16.908 -15.492 23.405 1.00 98.12 67 LEU A C 1
ATOM 464 O O . LEU A 1 67 ? -15.834 -14.899 23.486 1.00 98.12 67 LEU A O 1
ATOM 468 N N . ASN A 1 68 ? -17.181 -16.546 24.177 1.00 97.38 68 ASN A N 1
ATOM 469 C CA . ASN A 1 68 ? -16.289 -17.067 25.211 1.00 97.38 68 ASN A CA 1
ATOM 470 C C . ASN A 1 68 ? -16.368 -18.598 25.314 1.00 97.38 68 ASN A C 1
ATOM 472 O O . ASN A 1 68 ? -17.452 -19.177 25.293 1.00 97.38 68 ASN A O 1
ATOM 476 N N . SER A 1 69 ? -15.215 -19.252 25.464 1.00 93.50 69 SER A N 1
ATOM 477 C CA . SER A 1 69 ? -15.110 -20.718 25.587 1.00 93.50 69 SER A CA 1
ATOM 478 C C . SER A 1 69 ? -15.312 -21.221 27.022 1.00 93.50 69 SER A C 1
ATOM 480 O O . SER A 1 69 ? -15.595 -22.396 27.246 1.00 93.50 69 SER A O 1
ATOM 482 N N . SER A 1 70 ? -15.182 -20.339 28.016 1.00 93.12 70 SER A N 1
ATOM 483 C CA . SER A 1 70 ? -15.525 -20.610 29.417 1.00 93.12 70 SER A CA 1
ATOM 484 C C . SER A 1 70 ? -15.866 -19.308 30.150 1.00 93.12 70 SER A C 1
ATOM 486 O O . SER A 1 70 ? -15.794 -18.225 29.568 1.00 93.12 70 SER A O 1
ATOM 488 N N . ALA A 1 71 ? -16.207 -19.381 31.440 1.00 89.69 71 ALA A N 1
ATOM 489 C CA . ALA A 1 71 ? -16.452 -18.195 32.268 1.00 89.69 71 ALA A CA 1
ATOM 490 C C . ALA A 1 71 ? -15.218 -17.279 32.440 1.00 89.69 71 ALA A C 1
ATOM 492 O O . ALA A 1 71 ? -15.379 -16.134 32.848 1.00 89.69 71 ALA A O 1
ATOM 493 N N . THR A 1 72 ? -14.007 -17.765 32.133 1.00 92.56 72 THR A N 1
ATOM 494 C CA . THR A 1 72 ? -12.730 -17.043 32.317 1.00 92.56 72 THR A CA 1
ATOM 495 C C . THR A 1 72 ? -11.851 -17.048 31.056 1.00 92.56 72 THR A C 1
ATOM 497 O O . THR A 1 72 ? -10.662 -16.728 31.124 1.00 92.56 72 THR A O 1
ATOM 500 N N . GLN A 1 73 ? -12.414 -17.412 29.896 1.00 95.56 73 GLN A N 1
ATOM 501 C CA . GLN A 1 73 ? -11.718 -17.432 28.605 1.00 95.56 73 GLN A CA 1
ATOM 502 C C . GLN A 1 73 ? -12.583 -16.814 27.498 1.00 95.56 73 GLN A C 1
ATOM 504 O O . GLN A 1 73 ? -13.504 -17.462 26.993 1.00 95.56 73 GLN A O 1
ATOM 509 N N . GLY A 1 74 ? -12.276 -15.570 27.131 1.00 97.31 74 GLY A N 1
ATOM 510 C CA . GLY A 1 74 ? -12.901 -14.839 26.029 1.00 97.31 74 GLY A CA 1
ATOM 511 C C . GLY A 1 74 ? -12.211 -15.108 24.690 1.00 97.31 74 GLY A C 1
ATOM 512 O O . GLY A 1 74 ? -10.983 -15.194 24.617 1.00 97.31 74 GLY A O 1
ATOM 513 N N . ASN A 1 75 ? -12.993 -15.230 23.619 1.00 98.25 75 ASN A N 1
ATOM 514 C CA . ASN A 1 75 ? -12.492 -15.610 22.296 1.00 98.25 75 ASN A CA 1
ATOM 515 C C . ASN A 1 75 ? -12.074 -14.398 21.439 1.00 98.25 75 ASN A C 1
ATOM 517 O O . ASN A 1 75 ? -11.385 -14.580 20.439 1.00 98.25 75 ASN A O 1
ATOM 521 N N . TYR A 1 76 ? -12.438 -13.174 21.846 1.00 98.50 76 TYR A N 1
ATOM 522 C CA . TYR A 1 76 ? -12.197 -11.943 21.080 1.00 98.50 76 TYR A CA 1
ATOM 523 C C . TYR A 1 76 ? -11.694 -10.782 21.949 1.00 98.50 76 TYR A C 1
ATOM 525 O O . TYR A 1 76 ? -12.299 -10.462 22.974 1.00 98.50 76 TYR A O 1
ATOM 533 N N . GLY A 1 77 ? -10.617 -10.121 21.528 1.00 97.44 77 GLY A N 1
ATOM 534 C CA . GLY A 1 77 ? -9.930 -9.056 22.275 1.00 97.44 77 GLY A CA 1
ATOM 535 C C . GLY A 1 77 ? -10.500 -7.662 22.027 1.00 97.44 77 GLY A C 1
ATOM 536 O O . GLY A 1 77 ? -10.333 -6.753 22.845 1.00 97.44 77 GLY A O 1
ATOM 537 N N . GLY A 1 78 ? -11.221 -7.518 20.919 1.00 98.44 78 GLY A N 1
ATOM 538 C CA . GLY A 1 78 ? -11.938 -6.321 20.515 1.00 98.44 78 GLY A CA 1
ATOM 539 C C . GLY A 1 78 ? -13.149 -6.679 19.661 1.00 98.44 78 GLY A C 1
ATOM 540 O O . GLY A 1 78 ? -13.173 -7.731 19.026 1.00 98.44 78 GLY A O 1
ATOM 541 N N . ILE A 1 79 ? -14.141 -5.793 19.642 1.00 98.94 79 ILE A N 1
ATOM 542 C CA . ILE A 1 79 ? -15.273 -5.840 18.711 1.00 98.94 79 ILE A CA 1
ATOM 543 C C . ILE A 1 79 ? -15.204 -4.601 17.812 1.00 98.94 79 ILE A C 1
ATOM 545 O O . ILE A 1 79 ? -14.918 -3.507 18.298 1.00 98.94 79 ILE A O 1
ATOM 549 N N . LEU A 1 80 ? -15.493 -4.754 16.526 1.00 98.88 80 LEU A N 1
ATOM 550 C CA . LEU A 1 80 ? -15.654 -3.687 15.543 1.00 98.88 80 LEU A CA 1
ATOM 551 C C . LEU A 1 80 ? -17.016 -3.863 14.860 1.00 98.88 80 LEU A C 1
ATOM 553 O O . LEU A 1 80 ? -17.369 -4.976 14.481 1.00 98.88 80 LEU A O 1
ATOM 557 N N . VAL A 1 81 ? -17.783 -2.784 14.710 1.00 98.81 81 VAL A N 1
ATOM 558 C CA . VAL A 1 81 ? -19.053 -2.777 13.965 1.00 98.81 81 VAL A CA 1
ATOM 559 C C . VAL A 1 81 ? -19.053 -1.599 12.997 1.00 98.81 81 VAL A C 1
ATOM 561 O O . VAL A 1 81 ? -18.839 -0.464 13.429 1.00 98.81 81 VAL A O 1
ATOM 564 N N . LEU A 1 82 ? -19.304 -1.857 11.715 1.00 98.50 82 LEU A N 1
ATOM 565 C CA . LEU A 1 82 ? -19.482 -0.827 10.686 1.00 98.50 82 LEU A CA 1
ATOM 566 C C . LEU A 1 82 ? -20.980 -0.561 10.448 1.00 98.50 82 LEU A C 1
ATOM 568 O O . LEU A 1 82 ? -21.778 -1.501 10.414 1.00 98.50 82 LEU A O 1
ATOM 572 N N . SER A 1 83 ? -21.358 0.716 10.340 1.00 96.88 83 SER A N 1
ATOM 573 C CA . SER A 1 83 ? -22.718 1.204 10.038 1.00 96.88 83 SER A CA 1
ATOM 574 C C . SER A 1 83 ? -23.815 0.645 10.957 1.00 96.88 83 SER A C 1
ATOM 576 O O . SER A 1 83 ? -24.951 0.440 10.537 1.00 96.88 83 SER A O 1
ATOM 578 N N . GLU A 1 84 ? -23.452 0.290 12.199 1.00 96.88 84 GLU A N 1
ATOM 579 C CA . GLU A 1 84 ? -24.273 -0.468 13.166 1.00 96.88 84 GLU A CA 1
ATOM 580 C C . GLU A 1 84 ? -24.898 -1.774 12.616 1.00 96.88 84 GLU A C 1
ATOM 582 O O . GLU A 1 84 ? -25.824 -2.310 13.228 1.00 96.88 84 GLU A O 1
ATOM 587 N N . VAL A 1 85 ? -24.408 -2.287 11.478 1.00 97.75 85 VAL A N 1
ATOM 588 C CA . VAL A 1 85 ? -25.093 -3.253 10.592 1.00 97.75 85 VAL A CA 1
ATOM 589 C C . VAL A 1 85 ? -26.580 -2.924 10.386 1.00 97.75 85 VAL A C 1
ATOM 591 O O . VAL A 1 85 ? -27.465 -3.754 10.597 1.00 97.75 85 VAL A O 1
ATOM 594 N N . SER A 1 86 ? -26.840 -1.662 10.032 1.00 96.38 86 SER A N 1
ATOM 595 C CA . SER A 1 86 ? -28.173 -1.065 9.919 1.00 96.38 86 SER A CA 1
ATOM 596 C C . SER A 1 86 ? -28.788 -1.184 8.518 1.00 96.38 86 SER A C 1
ATOM 598 O O . SER A 1 86 ? -28.102 -0.991 7.508 1.00 96.38 86 SER A O 1
ATOM 600 N N . TYR A 1 87 ? -30.093 -1.460 8.481 1.00 96.19 87 TYR A N 1
ATOM 601 C CA . TYR A 1 87 ? -30.934 -1.614 7.287 1.00 96.19 87 TYR A CA 1
ATOM 602 C C . TYR A 1 87 ? -32.250 -0.839 7.451 1.00 96.19 87 TYR A C 1
ATOM 604 O O . TYR A 1 87 ? -32.689 -0.593 8.577 1.00 96.19 87 TYR A O 1
ATOM 612 N N . GLN A 1 88 ? -32.873 -0.448 6.337 1.00 94.81 88 GLN A N 1
ATOM 613 C CA . GLN A 1 88 ? -34.104 0.349 6.303 1.00 94.81 88 GLN A CA 1
ATOM 614 C C . GLN A 1 88 ? -35.347 -0.550 6.301 1.00 94.81 88 GLN A C 1
ATOM 616 O O . GLN A 1 88 ? -35.876 -0.906 5.253 1.00 94.81 88 GLN A O 1
ATOM 621 N N . TYR A 1 89 ? -35.852 -0.870 7.491 1.00 91.38 89 TYR A N 1
ATOM 622 C CA . TYR A 1 89 ? -37.106 -1.609 7.638 1.00 91.38 89 TYR A CA 1
ATOM 623 C C . TYR A 1 89 ? -38.321 -0.684 7.467 1.00 91.38 89 TYR A C 1
ATOM 625 O O . TYR A 1 89 ? -38.222 0.543 7.516 1.00 91.38 89 TYR A O 1
ATOM 633 N N . SER A 1 90 ? -39.521 -1.267 7.399 1.00 90.19 90 SER A N 1
ATOM 634 C CA . SER A 1 90 ? -40.797 -0.526 7.431 1.00 90.19 90 SER A CA 1
ATOM 635 C C . SER A 1 90 ? -41.013 0.309 8.707 1.00 90.19 90 SER A C 1
ATOM 637 O O . SER A 1 90 ? -41.858 1.203 8.728 1.00 90.19 90 SER A O 1
ATOM 639 N N . THR A 1 91 ? -40.235 0.056 9.764 1.00 85.94 91 THR A N 1
ATOM 640 C CA . THR A 1 91 ? -40.177 0.847 11.006 1.00 85.94 91 THR A CA 1
ATOM 641 C C . THR A 1 91 ? -39.044 1.886 11.035 1.00 85.94 91 THR A C 1
ATOM 643 O O . THR A 1 91 ? -38.843 2.524 12.068 1.00 85.94 91 THR A O 1
ATOM 646 N N . GLY A 1 92 ? -38.308 2.060 9.933 1.00 88.00 92 GLY A N 1
ATOM 647 C CA . GLY A 1 92 ? -37.110 2.898 9.827 1.00 88.00 92 GLY A CA 1
ATOM 648 C C . GLY A 1 92 ? -35.798 2.117 9.973 1.00 88.00 92 GLY A C 1
ATOM 649 O O . GLY A 1 92 ? -35.797 0.898 10.162 1.00 88.00 92 GLY A O 1
ATOM 650 N N . PHE A 1 93 ? -34.678 2.843 9.904 1.00 89.38 93 PHE A N 1
ATOM 651 C CA . PHE A 1 93 ? -33.331 2.287 10.028 1.00 89.38 93 PHE A CA 1
ATOM 652 C C . PHE A 1 93 ? -33.092 1.646 11.401 1.00 89.38 93 PHE A C 1
ATOM 654 O O . PHE A 1 93 ? -33.188 2.316 12.432 1.00 89.38 93 PHE A O 1
ATOM 661 N N . LEU A 1 94 ? -32.748 0.356 11.413 1.00 92.19 94 LEU A N 1
ATOM 662 C CA . LEU A 1 94 ? -32.439 -0.421 12.617 1.00 92.19 94 LEU A CA 1
ATOM 663 C C . LEU A 1 94 ? -31.269 -1.381 12.357 1.00 92.19 94 LEU A C 1
ATOM 665 O O . LEU A 1 94 ? -31.056 -1.838 11.238 1.00 92.19 94 LEU A O 1
ATOM 669 N N . SER A 1 95 ? -30.541 -1.749 13.413 1.00 96.75 95 SER A N 1
ATOM 670 C CA . SER A 1 95 ? -29.526 -2.808 13.346 1.00 96.75 95 SER A CA 1
ATOM 671 C C . SER A 1 95 ? -30.166 -4.178 13.094 1.00 96.75 95 SER A C 1
ATOM 673 O O . SER A 1 95 ? -31.114 -4.549 13.788 1.00 96.75 95 SER A O 1
ATOM 675 N N . ALA A 1 96 ? -29.607 -4.964 12.169 1.00 97.62 96 ALA A N 1
ATOM 676 C CA . ALA A 1 96 ? -29.976 -6.371 11.965 1.00 97.62 96 ALA A CA 1
ATOM 677 C C . ALA A 1 96 ? -29.503 -7.304 13.104 1.00 97.62 96 ALA A C 1
ATOM 679 O O . ALA A 1 96 ? -29.920 -8.461 13.187 1.00 97.62 96 ALA A O 1
ATOM 680 N N . LEU A 1 97 ? -28.663 -6.815 14.028 1.00 98.19 97 LEU A N 1
ATOM 681 C CA . LEU A 1 97 ? -28.438 -7.480 15.313 1.00 98.19 97 LEU A CA 1
ATOM 682 C C . LEU A 1 97 ? -29.530 -7.066 16.303 1.00 98.19 97 LEU A C 1
ATOM 684 O O . LEU A 1 97 ? -29.696 -5.888 16.621 1.00 98.19 97 LEU A O 1
ATOM 688 N N . THR A 1 98 ? -30.247 -8.048 16.849 1.00 97.62 98 THR A N 1
ATOM 689 C CA . THR A 1 98 ? -31.329 -7.795 17.812 1.00 97.62 98 THR A CA 1
ATOM 690 C C . THR A 1 98 ? -30.816 -7.156 19.109 1.00 97.62 98 THR A C 1
ATOM 692 O O . THR A 1 98 ? -29.662 -7.333 19.506 1.00 97.62 98 THR A O 1
ATOM 695 N N . THR A 1 99 ? -31.696 -6.480 19.856 1.00 96.69 99 THR A N 1
ATOM 696 C CA . THR A 1 99 ? -31.368 -5.896 21.173 1.00 96.69 99 THR A CA 1
ATOM 697 C C . THR A 1 99 ? -30.766 -6.922 22.144 1.00 96.69 99 THR A C 1
ATOM 699 O O . THR A 1 99 ? -29.876 -6.590 22.924 1.00 96.69 99 THR A O 1
ATOM 702 N N . ALA A 1 100 ? -31.199 -8.187 22.072 1.00 98.19 100 ALA A N 1
ATOM 703 C CA . ALA A 1 100 ? -30.651 -9.272 22.884 1.00 98.19 100 ALA A CA 1
ATOM 704 C C . ALA A 1 100 ? -29.203 -9.631 22.500 1.00 98.19 100 ALA A C 1
ATOM 706 O O . ALA A 1 100 ? -28.406 -9.974 23.370 1.00 98.19 100 ALA A O 1
ATOM 707 N N . GLN A 1 101 ? -28.842 -9.524 21.219 1.00 98.56 101 GLN A N 1
ATOM 708 C CA . GLN A 1 101 ? -27.480 -9.761 20.732 1.00 98.56 101 GLN A CA 1
ATOM 709 C C . GLN A 1 101 ? -26.556 -8.585 21.053 1.00 98.56 101 GLN A C 1
ATOM 711 O O . GLN A 1 101 ? -25.448 -8.804 21.540 1.00 98.56 101 GLN A O 1
ATOM 716 N N . TRP A 1 102 ? -27.025 -7.343 20.896 1.00 98.19 102 TRP A N 1
ATOM 717 C CA . TRP A 1 102 ? -26.301 -6.173 21.402 1.00 98.19 102 TRP A CA 1
ATOM 718 C C . TRP A 1 102 ? -26.035 -6.283 22.908 1.00 98.19 102 TRP A C 1
ATOM 720 O O . TRP A 1 102 ? -24.906 -6.050 23.339 1.00 98.19 102 TRP A O 1
ATOM 730 N N . GLN A 1 103 ? -27.012 -6.741 23.701 1.00 97.94 103 GLN A N 1
ATOM 731 C CA . GLN A 1 103 ? -26.800 -6.994 25.127 1.00 97.94 103 GLN A CA 1
ATOM 732 C C . GLN A 1 103 ? -25.761 -8.099 25.383 1.00 97.94 103 GLN A C 1
ATOM 734 O O . GLN A 1 103 ? -24.894 -7.900 26.225 1.00 97.94 103 GLN A O 1
ATOM 739 N N . GLN A 1 104 ? -25.759 -9.207 24.631 1.00 98.31 104 GLN A N 1
ATOM 740 C CA . GLN A 1 104 ? -24.717 -10.246 24.750 1.00 98.31 104 GLN A CA 1
ATOM 741 C C . GLN A 1 104 ? -23.309 -9.699 24.462 1.00 98.31 104 GLN A C 1
ATOM 743 O O . GLN A 1 104 ? -22.365 -10.020 25.188 1.00 98.31 104 GLN A O 1
ATOM 748 N N . LEU A 1 105 ? -23.158 -8.831 23.455 1.00 98.56 105 LEU A N 1
ATOM 749 C CA . LEU A 1 105 ? -21.892 -8.140 23.188 1.00 98.56 105 LEU A CA 1
ATOM 750 C C . LEU A 1 105 ? -21.507 -7.216 24.359 1.00 98.56 105 LEU A C 1
ATOM 752 O O . LEU A 1 105 ? -20.346 -7.196 24.766 1.00 98.56 105 LEU A O 1
ATOM 756 N N . TYR A 1 106 ? -22.462 -6.484 24.940 1.00 97.88 106 TYR A N 1
ATOM 757 C CA . TYR A 1 106 ? -22.227 -5.594 26.084 1.00 97.88 106 TYR A CA 1
ATOM 758 C C . TYR A 1 106 ? -21.893 -6.341 27.385 1.00 97.88 106 TYR A C 1
ATOM 760 O O . TYR A 1 106 ? -21.034 -5.891 28.147 1.00 97.88 106 TYR A O 1
ATOM 768 N N . ASP A 1 107 ? -22.515 -7.494 27.621 1.00 96.44 107 ASP A N 1
ATOM 769 C CA . ASP A 1 107 ? -22.213 -8.382 28.743 1.00 96.44 107 ASP A CA 1
ATOM 770 C C . ASP A 1 107 ? -20.811 -8.984 28.581 1.00 96.44 107 ASP A C 1
ATOM 772 O O . ASP A 1 107 ? -20.027 -8.983 29.532 1.00 96.44 107 ASP A O 1
ATOM 776 N N . TYR A 1 108 ? -20.438 -9.397 27.364 1.00 97.00 108 TYR A N 1
ATOM 777 C CA . TYR A 1 108 ? -19.085 -9.859 27.042 1.00 97.00 108 TYR A CA 1
ATOM 778 C C . TYR A 1 108 ? -18.024 -8.765 27.264 1.00 97.00 108 TYR A C 1
ATOM 780 O O . TYR A 1 108 ? -16.993 -9.020 27.897 1.00 97.00 108 TYR A O 1
ATOM 788 N N . GLN A 1 109 ? -18.295 -7.522 26.839 1.00 96.06 109 GLN A N 1
ATOM 789 C CA . GLN A 1 109 ? -17.432 -6.373 27.146 1.00 96.06 109 GLN A CA 1
ATOM 790 C C . GLN A 1 109 ? -17.211 -6.199 28.657 1.00 96.06 109 GLN A C 1
ATOM 792 O O . GLN A 1 109 ? -16.088 -5.923 29.077 1.00 96.06 109 GLN A O 1
ATOM 797 N N . THR A 1 110 ? -18.256 -6.368 29.470 1.00 93.31 110 THR A N 1
ATOM 798 C CA . THR A 1 110 ? -18.200 -6.200 30.932 1.00 93.31 110 THR A CA 1
ATOM 799 C C . THR A 1 110 ? -17.572 -7.400 31.653 1.00 93.31 110 THR A C 1
ATOM 801 O O . THR A 1 110 ? -16.896 -7.220 32.663 1.00 93.31 110 THR A O 1
ATOM 804 N N . ALA A 1 111 ? -17.739 -8.623 31.146 1.00 92.25 111 ALA A N 1
ATOM 805 C CA . ALA A 1 111 ? -17.141 -9.825 31.730 1.00 92.25 111 ALA A CA 1
ATOM 806 C C . ALA A 1 111 ? -15.624 -9.906 31.482 1.00 92.25 111 ALA A C 1
ATOM 808 O O . ALA A 1 111 ? -14.864 -10.276 32.379 1.00 92.25 111 ALA A O 1
ATOM 809 N N . PHE A 1 112 ? -15.173 -9.521 30.283 1.00 94.06 112 PHE A N 1
ATOM 810 C CA . PHE A 1 112 ? -13.780 -9.673 29.842 1.00 94.06 112 PHE A CA 1
ATOM 811 C C . PHE A 1 112 ? -13.016 -8.346 29.701 1.00 94.06 112 PHE A C 1
ATOM 813 O O . PHE A 1 112 ? -11.821 -8.344 29.405 1.00 94.06 112 PHE A O 1
ATOM 820 N N . GLY A 1 113 ? -13.658 -7.197 29.931 1.00 93.31 113 GLY A N 1
ATOM 821 C CA . GLY A 1 113 ? -13.035 -5.876 29.781 1.00 93.31 113 GLY A CA 1
ATOM 822 C C . GLY A 1 113 ? -12.693 -5.515 28.328 1.00 93.31 113 GLY A C 1
ATOM 823 O O . GLY A 1 113 ? -11.776 -4.725 28.066 1.00 93.31 113 GLY A O 1
ATOM 824 N N . VAL A 1 114 ? -13.397 -6.130 27.379 1.00 96.75 114 VAL A N 1
ATOM 825 C CA . VAL A 1 114 ? -13.177 -5.992 25.935 1.00 96.75 114 VAL A CA 1
ATOM 826 C C . VAL A 1 114 ? -13.709 -4.647 25.440 1.00 96.75 114 VAL A C 1
ATOM 828 O O . VAL A 1 114 ? -14.735 -4.147 25.903 1.00 96.75 114 VAL A O 1
ATOM 831 N N . ARG A 1 115 ? -12.984 -4.032 24.503 1.00 98.44 115 ARG A N 1
ATOM 832 C CA . ARG A 1 115 ? -13.339 -2.749 23.879 1.00 98.44 115 ARG A CA 1
ATOM 833 C C . ARG A 1 115 ? -14.184 -2.967 22.621 1.00 98.44 115 ARG A C 1
ATOM 835 O O . ARG A 1 115 ? -14.076 -4.006 21.977 1.00 98.44 115 ARG A O 1
ATOM 842 N N . MET A 1 116 ? -15.010 -1.981 22.276 1.00 98.75 116 MET A N 1
ATOM 843 C CA . MET A 1 116 ? -15.832 -1.982 21.062 1.00 98.75 116 MET A CA 1
ATOM 844 C C . MET A 1 116 ? -15.578 -0.711 20.247 1.00 98.75 116 MET A C 1
ATOM 846 O O . MET A 1 116 ? -15.574 0.383 20.802 1.00 98.75 116 MET A O 1
ATOM 850 N N . VAL A 1 117 ? -15.393 -0.835 18.941 1.00 98.88 117 VAL A N 1
ATOM 851 C CA . VAL A 1 117 ? -15.355 0.287 17.998 1.00 98.88 117 VAL A CA 1
ATOM 852 C C . VAL A 1 117 ? -16.626 0.245 17.157 1.00 98.88 117 VAL A C 1
ATOM 854 O O . VAL A 1 117 ? -17.057 -0.830 16.742 1.00 98.88 117 VAL A O 1
ATOM 857 N N . ARG A 1 118 ? -17.235 1.407 16.926 1.00 98.56 118 ARG A N 1
ATOM 858 C CA . ARG A 1 118 ? -18.413 1.570 16.070 1.00 98.56 118 ARG A CA 1
ATOM 859 C C . ARG A 1 118 ? -18.100 2.668 15.047 1.00 98.56 118 ARG A C 1
ATOM 861 O O . ARG A 1 118 ? -17.808 3.798 15.444 1.00 98.56 118 ARG A O 1
ATOM 868 N N . LEU A 1 119 ? -18.080 2.319 13.766 1.00 98.56 119 LEU A N 1
ATOM 869 C CA . LEU A 1 119 ? -17.802 3.225 12.643 1.00 98.56 119 LEU A CA 1
ATOM 870 C C . LEU A 1 119 ? -19.103 3.551 11.904 1.00 98.56 119 LEU A C 1
ATOM 872 O O . LEU A 1 119 ? -20.024 2.735 11.944 1.00 98.56 119 LEU A O 1
ATOM 876 N N . ASP A 1 120 ? -19.161 4.700 11.223 1.00 97.31 120 ASP A N 1
ATOM 877 C CA . ASP A 1 120 ? -20.329 5.136 10.439 1.00 97.31 120 ASP A CA 1
ATOM 878 C C . ASP A 1 120 ? -21.643 5.158 11.252 1.00 97.31 120 ASP A C 1
ATOM 880 O O . ASP A 1 120 ? -22.652 4.563 10.884 1.00 97.31 120 ASP A O 1
ATOM 884 N N . VAL A 1 121 ? -21.615 5.787 12.433 1.00 96.81 121 VAL A N 1
ATOM 885 C CA . VAL A 1 121 ? -22.737 5.770 13.391 1.00 96.81 121 VAL A CA 1
ATOM 886 C C . VAL A 1 121 ? -23.523 7.080 13.372 1.00 96.81 121 VAL A C 1
ATOM 888 O O . VAL A 1 121 ? -22.939 8.164 13.323 1.00 96.81 121 VAL A O 1
ATOM 891 N N . PHE A 1 122 ? -24.849 6.999 13.502 1.00 95.06 122 PHE A N 1
ATOM 892 C CA . PHE A 1 122 ? -25.696 8.178 13.684 1.00 95.06 122 PHE A CA 1
ATOM 893 C C . PHE A 1 122 ? -25.655 8.692 15.149 1.00 95.06 122 PHE A C 1
ATOM 895 O O . PHE A 1 122 ? -25.823 7.899 16.077 1.00 95.06 122 PHE A O 1
ATOM 902 N N . PRO A 1 123 ? -25.459 10.000 15.416 1.00 96.56 123 PRO A N 1
ATOM 903 C CA . PRO A 1 123 ? -25.368 10.537 16.779 1.00 96.56 123 PRO A CA 1
ATOM 904 C C . PRO A 1 123 ? -26.665 10.414 17.603 1.00 96.56 123 PRO A C 1
ATOM 906 O O . PRO A 1 123 ? -27.610 11.185 17.423 1.00 96.56 123 PRO A O 1
ATOM 909 N N . SER A 1 124 ? -26.681 9.502 18.579 1.00 94.12 124 SER A N 1
ATOM 910 C CA . SER A 1 124 ? -27.835 9.211 19.443 1.00 94.12 124 SER A CA 1
ATOM 911 C C . SER A 1 124 ? -27.613 9.519 20.938 1.00 94.12 124 SER A C 1
ATOM 913 O O . SER A 1 124 ? -26.493 9.659 21.440 1.00 94.12 124 SER A O 1
ATOM 915 N N . THR A 1 125 ? -28.712 9.622 21.693 1.00 94.50 125 THR A N 1
ATOM 916 C CA . THR A 1 125 ? -28.690 10.066 23.100 1.00 94.50 125 THR A CA 1
ATOM 917 C C . THR A 1 125 ? -28.166 9.025 24.090 1.00 94.50 125 THR A C 1
ATOM 919 O O . THR A 1 125 ? -27.656 9.401 25.145 1.00 94.50 125 THR A O 1
ATOM 922 N N . ASP A 1 126 ? -28.249 7.731 23.777 1.00 93.50 126 ASP A N 1
ATOM 923 C CA . ASP A 1 126 ? -27.647 6.649 24.575 1.00 93.50 126 ASP A CA 1
ATOM 924 C C . ASP A 1 126 ? -26.107 6.661 24.501 1.00 93.50 126 ASP A C 1
ATOM 926 O O . ASP A 1 126 ? -25.431 6.313 25.472 1.00 93.50 126 ASP A O 1
ATOM 930 N N . LEU A 1 127 ? -25.556 7.178 23.397 1.00 96.69 127 LEU A N 1
ATOM 931 C CA . LEU A 1 127 ? -24.135 7.480 23.220 1.00 96.69 127 LEU A CA 1
ATOM 932 C C . LEU A 1 127 ? -23.717 8.795 23.910 1.00 96.69 127 LEU A C 1
ATOM 934 O O . LEU A 1 127 ? -22.538 9.149 23.908 1.00 96.69 127 LEU A O 1
ATOM 938 N N . GLY A 1 128 ? -24.658 9.526 24.518 1.00 97.56 128 GLY A N 1
ATOM 939 C CA . GLY A 1 128 ? -24.411 10.805 25.188 1.00 97.56 128 GLY A CA 1
ATOM 940 C C . GLY A 1 128 ? -24.207 11.991 24.241 1.00 97.56 128 GLY A C 1
ATOM 941 O O . GLY A 1 128 ? -23.582 12.977 24.643 1.00 97.56 128 GLY A O 1
ATOM 942 N N . VAL A 1 129 ? -24.710 11.903 23.004 1.00 97.88 129 VAL A N 1
ATOM 943 C CA . VAL A 1 129 ? -24.635 12.948 21.968 1.00 97.88 129 VAL A CA 1
ATOM 944 C C . VAL A 1 129 ? -26.015 13.249 21.353 1.00 97.88 129 VAL A C 1
ATOM 946 O O . VAL A 1 129 ? -27.041 12.728 21.786 1.00 97.88 129 VAL A O 1
ATOM 949 N N . THR A 1 130 ? -26.036 14.147 20.373 1.00 97.25 130 THR A N 1
ATOM 950 C CA . THR A 1 130 ? -27.102 14.398 19.388 1.00 97.25 130 THR A CA 1
ATOM 951 C C . THR A 1 130 ? -26.448 14.997 18.137 1.00 97.25 130 THR A C 1
ATOM 953 O O . THR A 1 130 ? -25.313 15.476 18.227 1.00 97.25 130 THR A O 1
ATOM 956 N N . THR A 1 131 ? -27.126 15.035 16.986 1.00 97.00 131 THR A N 1
ATOM 957 C CA . THR A 1 131 ? -26.663 15.860 15.854 1.00 97.00 131 THR A CA 1
ATOM 958 C C . THR A 1 131 ? -26.691 17.347 16.241 1.00 97.00 131 THR A C 1
ATOM 960 O O . THR A 1 131 ? -27.592 17.792 16.956 1.00 97.00 131 THR A O 1
ATOM 963 N N . ALA A 1 132 ? -25.693 18.120 15.805 1.00 96.12 132 ALA A N 1
ATOM 964 C CA . ALA A 1 132 ? -25.530 19.537 16.146 1.00 96.12 132 ALA A CA 1
ATOM 965 C C . ALA A 1 132 ? -26.615 20.426 15.508 1.00 96.12 132 ALA A C 1
ATOM 967 O O . ALA A 1 132 ? -27.017 21.435 16.086 1.00 96.12 132 ALA A O 1
ATOM 968 N N . ILE A 1 133 ? -27.125 20.013 14.344 1.00 94.31 133 ILE A N 1
ATOM 969 C CA . ILE A 1 133 ? -28.365 20.504 13.736 1.00 94.31 133 ILE A CA 1
ATOM 970 C C . ILE A 1 133 ? -29.285 19.286 13.583 1.00 94.31 133 ILE A C 1
ATOM 972 O O . ILE A 1 133 ? -28.832 18.208 13.195 1.00 94.31 133 ILE A O 1
ATOM 976 N N . SER A 1 134 ? -30.558 19.409 13.967 1.00 90.56 134 SER A N 1
ATOM 977 C CA . SER A 1 134 ? -31.476 18.265 14.075 1.00 90.56 134 SER A CA 1
ATOM 978 C C . SER A 1 134 ? -31.722 17.603 12.714 1.00 90.56 134 SER A C 1
ATOM 980 O O . SER A 1 134 ? -32.288 18.226 11.821 1.00 90.56 134 SER A O 1
ATOM 982 N N . GLY A 1 135 ? -31.291 16.346 12.563 1.00 78.06 135 GLY A N 1
ATOM 983 C CA . GLY A 1 135 ? -31.476 15.564 11.333 1.00 78.06 135 GLY A CA 1
ATOM 984 C C . GLY A 1 135 ? -30.552 15.926 10.162 1.00 78.06 135 GLY A C 1
ATOM 985 O O . GLY A 1 135 ? -30.692 15.334 9.098 1.00 78.06 135 GLY A O 1
ATOM 986 N N . SER A 1 136 ? -29.610 16.860 10.328 1.00 86.25 136 SER A N 1
ATOM 987 C CA . SER A 1 136 ? -28.651 17.231 9.276 1.00 86.25 136 SER A CA 1
ATOM 988 C C . SER A 1 136 ? -27.352 16.427 9.375 1.00 86.25 136 SER A C 1
ATOM 990 O O . SER A 1 136 ? -26.773 16.314 10.458 1.00 86.25 136 SER A O 1
ATOM 992 N N . GLY A 1 137 ? -26.874 15.923 8.236 1.00 87.50 137 GLY A N 1
ATOM 993 C CA . GLY A 1 137 ? -25.491 15.476 8.050 1.00 87.50 137 GLY A CA 1
ATOM 994 C C . GLY A 1 137 ? -24.642 16.529 7.329 1.00 87.50 137 GLY A C 1
ATOM 995 O O . GLY A 1 137 ? -25.059 17.680 7.182 1.00 87.50 137 GLY A O 1
ATOM 996 N N . CYS A 1 138 ? -23.456 16.124 6.890 1.00 86.75 138 CYS A N 1
ATOM 997 C CA . CYS A 1 138 ? -22.577 16.853 5.980 1.00 86.75 138 CYS A CA 1
ATOM 998 C C . CYS A 1 138 ? -21.733 15.829 5.182 1.00 86.75 138 CYS A C 1
ATOM 1000 O O . CYS A 1 138 ? -21.568 14.697 5.620 1.00 86.75 138 CYS A O 1
ATOM 1002 N N . CYS A 1 139 ? -21.196 16.127 4.005 1.00 87.88 139 CYS A N 1
ATOM 1003 C CA . CYS A 1 139 ? -21.338 17.360 3.243 1.00 87.88 139 CYS A CA 1
ATOM 1004 C C . CYS A 1 139 ? -21.726 17.058 1.794 1.00 87.88 139 CYS A C 1
ATOM 1006 O O . CYS A 1 139 ? -21.369 16.010 1.256 1.00 87.88 139 CYS A O 1
ATOM 1008 N N . ASP A 1 140 ? -22.433 17.999 1.166 1.00 86.69 140 ASP A N 1
ATOM 1009 C CA . ASP A 1 140 ? -22.765 17.932 -0.257 1.00 86.69 140 ASP A CA 1
ATOM 1010 C C . ASP A 1 140 ? -21.496 17.954 -1.130 1.00 86.69 140 ASP A C 1
ATOM 1012 O O . ASP A 1 140 ? -20.428 18.412 -0.708 1.00 86.69 140 ASP A O 1
ATOM 1016 N N . ALA A 1 141 ? -21.606 17.479 -2.373 1.00 86.69 141 ALA A N 1
ATOM 1017 C CA . ALA A 1 141 ? -20.472 17.382 -3.290 1.00 86.69 141 ALA A CA 1
ATOM 1018 C C . ALA A 1 141 ? -19.721 18.724 -3.443 1.00 86.69 141 ALA A C 1
ATOM 1020 O O . ALA A 1 141 ? -20.309 19.766 -3.730 1.00 86.69 141 ALA A O 1
ATOM 1021 N N . GLY A 1 142 ? -18.399 18.690 -3.245 1.00 84.62 142 GLY A N 1
ATOM 1022 C CA . GLY A 1 142 ? -17.520 19.866 -3.284 1.00 84.62 142 GLY A CA 1
ATOM 1023 C C . GLY A 1 142 ? -17.419 20.662 -1.974 1.00 84.62 142 GLY A C 1
ATOM 1024 O O . GLY A 1 142 ? -16.504 21.477 -1.841 1.00 84.62 142 GLY A O 1
ATOM 1025 N N . VAL A 1 143 ? -18.276 20.417 -0.978 1.00 91.62 143 VAL A N 1
ATOM 1026 C CA . VAL A 1 143 ? -18.204 21.080 0.334 1.00 91.62 143 VAL A CA 1
ATOM 1027 C C . VAL A 1 143 ? -17.226 20.328 1.248 1.00 91.62 143 VAL A C 1
ATOM 1029 O O . VAL A 1 143 ? -17.435 19.174 1.601 1.00 91.62 143 VAL A O 1
ATOM 1032 N N . GLU A 1 144 ? -16.134 20.990 1.634 1.00 95.56 144 GLU A N 1
ATOM 1033 C CA . GLU A 1 144 ? -15.143 20.482 2.596 1.00 95.56 144 GLU A CA 1
ATOM 1034 C C . GLU A 1 144 ? -15.551 20.810 4.041 1.00 95.56 144 GLU A C 1
ATOM 1036 O O . GLU A 1 144 ? -15.974 21.935 4.316 1.00 95.56 144 GLU A O 1
ATOM 1041 N N . GLN A 1 145 ? -15.338 19.890 4.986 1.00 97.56 145 GLN A N 1
ATOM 1042 C CA . GLN A 1 145 ? -15.428 20.159 6.425 1.00 97.56 145 GLN A CA 1
ATOM 1043 C C . GLN A 1 145 ? -14.289 19.449 7.178 1.00 97.56 145 GLN A C 1
ATOM 1045 O O . GLN A 1 145 ? -14.440 18.329 7.666 1.00 97.56 145 GLN A O 1
ATOM 1050 N N . LEU A 1 146 ? -13.142 20.128 7.300 1.00 98.38 146 LEU A N 1
ATOM 1051 C CA . LEU A 1 146 ? -11.906 19.554 7.846 1.00 98.38 146 LEU A CA 1
ATOM 1052 C C . LEU A 1 146 ? -12.094 18.877 9.215 1.00 98.38 146 LEU A C 1
ATOM 1054 O O . LEU A 1 146 ? -12.535 19.503 10.184 1.00 98.38 146 LEU A O 1
ATOM 1058 N N . LEU A 1 147 ? -11.656 17.624 9.321 1.00 98.75 147 LEU A N 1
ATOM 1059 C CA . LEU A 1 147 ? -11.654 16.832 10.552 1.00 98.75 147 LEU A CA 1
ATOM 1060 C C . LEU A 1 147 ? -10.278 16.889 11.230 1.00 98.75 147 LEU A C 1
ATOM 1062 O O . LEU A 1 147 ? -9.250 16.922 10.560 1.00 98.75 147 LEU A O 1
ATOM 1066 N N . SER A 1 148 ? -10.229 16.885 12.566 1.00 98.75 148 SER A N 1
ATOM 1067 C CA . SER A 1 148 ? -8.971 16.794 13.334 1.00 98.75 148 SER A CA 1
ATOM 1068 C C . SER A 1 148 ? -9.136 16.076 14.677 1.00 98.75 148 SER A C 1
ATOM 1070 O O . SER A 1 148 ? -10.171 16.189 15.335 1.00 98.75 148 SER A O 1
ATOM 1072 N N . PHE A 1 149 ? -8.094 15.367 15.124 1.00 98.81 149 PHE A N 1
ATOM 1073 C CA . PHE A 1 149 ? -8.027 14.826 16.488 1.00 98.81 149 PHE A CA 1
ATOM 1074 C C . PHE A 1 149 ? -7.886 15.953 17.521 1.00 98.81 149 PHE A C 1
ATOM 1076 O O . PHE A 1 149 ? -7.113 16.889 17.318 1.00 98.81 149 PHE A O 1
ATOM 1083 N N . THR A 1 150 ? -8.594 15.837 18.646 1.00 98.50 150 THR A N 1
ATOM 1084 C CA . THR A 1 150 ? -8.530 16.765 19.790 1.00 98.50 150 THR A CA 1
ATOM 1085 C C . THR A 1 150 ? -7.922 16.151 21.050 1.00 98.50 150 THR A C 1
ATOM 1087 O O . THR A 1 150 ? -7.456 16.901 21.903 1.00 98.50 150 THR A O 1
ATOM 1090 N N . ASP A 1 151 ? -7.917 14.820 21.180 1.00 97.75 151 ASP A N 1
ATOM 1091 C CA . ASP A 1 151 ? -7.246 14.094 22.268 1.00 97.75 151 ASP A CA 1
ATOM 1092 C C . ASP A 1 151 ? -6.806 12.697 21.789 1.00 97.75 151 ASP A C 1
ATOM 1094 O O . ASP A 1 151 ? -7.645 11.850 21.479 1.00 97.75 151 ASP A O 1
ATOM 1098 N N . ASP A 1 152 ? -5.492 12.457 21.737 1.00 96.31 152 ASP A N 1
ATOM 1099 C CA . ASP A 1 152 ? -4.879 11.164 21.403 1.00 96.31 152 ASP A CA 1
ATOM 1100 C C . ASP A 1 152 ? -4.467 10.332 22.631 1.00 96.31 152 ASP A C 1
ATOM 1102 O O . ASP A 1 152 ? -4.013 9.193 22.496 1.00 96.31 152 ASP A O 1
ATOM 1106 N N . SER A 1 153 ? -4.642 10.852 23.850 1.00 96.62 153 SER A N 1
ATOM 1107 C CA . SER A 1 153 ? -4.079 10.260 25.074 1.00 96.62 153 SER A CA 1
ATOM 1108 C C . SER A 1 153 ? -4.576 8.841 25.378 1.00 96.62 153 SER A C 1
ATOM 1110 O O . SER A 1 153 ? -3.883 8.068 26.044 1.00 96.62 153 SER A O 1
ATOM 1112 N N . ALA A 1 154 ? -5.746 8.464 24.854 1.00 96.06 154 ALA A N 1
ATOM 1113 C CA . ALA A 1 154 ? -6.322 7.128 24.983 1.00 96.06 154 ALA A CA 1
ATOM 1114 C C . ALA A 1 154 ? -5.698 6.073 24.040 1.00 96.06 154 ALA A C 1
ATOM 1116 O O . ALA A 1 154 ? -5.938 4.876 24.235 1.00 96.06 154 ALA A O 1
ATOM 1117 N N . PHE A 1 155 ? -4.929 6.497 23.032 1.00 97.50 155 PHE A N 1
ATOM 1118 C CA . PHE A 1 155 ? -4.334 5.657 21.982 1.00 97.50 155 PHE A CA 1
ATOM 1119 C C . PHE A 1 155 ? -2.960 6.165 21.512 1.00 97.50 155 PHE A C 1
ATOM 1121 O O . PHE A 1 155 ? -2.550 5.915 20.383 1.00 97.50 155 PHE A O 1
ATOM 1128 N N . SER A 1 156 ? -2.208 6.824 22.396 1.00 96.12 156 SER A N 1
ATOM 1129 C CA . SER A 1 156 ? -0.948 7.520 22.085 1.00 96.12 156 SER A CA 1
ATOM 1130 C C . SER A 1 156 ? 0.129 6.672 21.390 1.00 96.12 156 SER A C 1
ATOM 1132 O O . SER A 1 156 ? 0.950 7.222 20.665 1.00 96.12 156 SER A O 1
ATOM 1134 N N . THR A 1 157 ? 0.102 5.338 21.519 1.00 96.75 157 THR A N 1
ATOM 1135 C CA . THR A 1 157 ? 0.990 4.417 20.770 1.00 96.75 157 THR A CA 1
ATOM 1136 C C . THR A 1 157 ? 0.751 4.418 19.252 1.00 96.75 157 THR A C 1
ATOM 1138 O O . THR A 1 157 ? 1.593 3.927 18.494 1.00 96.75 157 THR A O 1
ATOM 1141 N N . ALA A 1 158 ? -0.367 4.989 18.789 1.00 97.62 158 ALA A N 1
ATOM 1142 C CA . ALA A 1 158 ? -0.613 5.281 17.382 1.00 97.62 158 ALA A CA 1
ATOM 1143 C C . ALA A 1 158 ? 0.362 6.337 16.833 1.00 97.62 158 ALA A C 1
ATOM 1145 O O . ALA A 1 158 ? 0.603 6.360 15.632 1.00 97.62 158 ALA A O 1
ATOM 1146 N N . ASN A 1 159 ? 0.964 7.178 17.684 1.00 96.69 159 ASN A N 1
ATOM 1147 C CA . ASN A 1 159 ? 1.924 8.231 17.321 1.00 96.69 159 ASN A CA 1
ATOM 1148 C C . ASN A 1 159 ? 1.408 9.233 16.258 1.00 96.69 159 ASN A C 1
ATOM 1150 O O . ASN A 1 159 ? 2.208 9.819 15.522 1.00 96.69 159 ASN A O 1
ATOM 1154 N N . ILE A 1 160 ? 0.087 9.415 16.175 1.00 96.62 160 ILE A N 1
ATOM 1155 C CA . ILE A 1 160 ? -0.586 10.399 15.313 1.00 96.62 160 ILE A CA 1
ATOM 1156 C C . ILE A 1 160 ? -0.555 11.803 15.939 1.00 96.62 160 ILE A C 1
ATOM 1158 O O . ILE A 1 160 ? -0.293 11.948 17.134 1.00 96.62 160 ILE A O 1
ATOM 1162 N N . LYS A 1 161 ? -0.781 12.851 15.141 1.00 97.12 161 LYS A N 1
ATOM 1163 C CA . LYS A 1 161 ? -0.647 14.251 15.573 1.00 97.12 161 LYS A CA 1
ATOM 1164 C C . LYS A 1 161 ? -2.001 14.908 15.851 1.00 97.12 161 LYS A C 1
ATOM 1166 O O . LYS A 1 161 ? -2.710 15.336 14.942 1.00 97.12 161 LYS A O 1
ATOM 1171 N N . THR A 1 162 ? -2.329 15.046 17.137 1.00 97.75 162 THR A N 1
ATOM 1172 C CA . THR A 1 162 ? -3.455 15.865 17.619 1.00 97.75 162 THR A CA 1
ATOM 1173 C C . THR A 1 162 ? -3.379 17.290 17.064 1.00 97.75 162 THR A C 1
ATOM 1175 O O . THR A 1 162 ? -2.319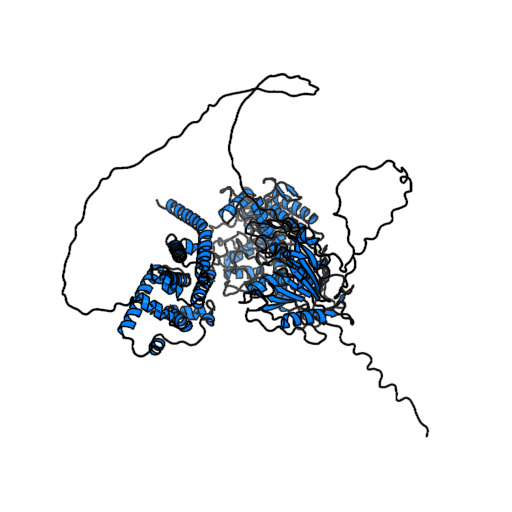 17.915 17.064 1.00 97.75 162 THR A O 1
ATOM 1178 N N . GLY A 1 163 ? -4.511 17.799 16.575 1.00 97.94 163 GLY A N 1
ATOM 1179 C CA . GLY A 1 163 ? -4.628 19.092 15.898 1.00 97.94 163 GLY A CA 1
ATOM 1180 C C . GLY A 1 163 ? -4.315 19.086 14.395 1.00 97.94 163 GLY A C 1
ATOM 1181 O O . GLY A 1 163 ? -4.641 20.067 13.730 1.00 97.94 163 GLY A O 1
ATOM 1182 N N . ALA A 1 164 ? -3.742 18.015 13.830 1.00 98.19 164 ALA A N 1
ATOM 1183 C CA . ALA A 1 164 ? -3.577 17.906 12.380 1.00 98.19 164 ALA A CA 1
ATOM 1184 C C . ALA A 1 164 ? -4.938 17.694 11.692 1.00 98.19 164 ALA A C 1
ATOM 1186 O O . ALA A 1 164 ? -5.733 16.853 12.120 1.00 98.19 164 ALA A O 1
ATOM 1187 N N . THR A 1 165 ? -5.201 18.465 10.635 1.00 98.31 165 THR A N 1
ATOM 1188 C CA . THR A 1 165 ? -6.439 18.406 9.845 1.00 98.31 165 THR A CA 1
ATOM 1189 C C . THR A 1 165 ? -6.346 17.444 8.663 1.00 98.31 165 THR A C 1
ATOM 1191 O O . THR A 1 165 ? -5.293 17.322 8.034 1.00 98.31 165 THR A O 1
ATOM 1194 N N . VAL A 1 166 ? -7.462 16.805 8.324 1.00 98.50 166 VAL A N 1
ATOM 1195 C CA . VAL A 1 166 ? -7.661 15.997 7.111 1.00 98.50 166 VAL A CA 1
ATOM 1196 C C . VAL A 1 166 ? -9.005 16.340 6.464 1.00 98.50 166 VAL A C 1
ATOM 1198 O O . VAL A 1 166 ? -9.887 16.885 7.131 1.00 98.50 166 VAL A O 1
ATOM 1201 N N . SER A 1 167 ? -9.139 16.043 5.172 1.00 97.56 167 SER A N 1
ATOM 1202 C CA . SER A 1 167 ? -10.366 16.278 4.402 1.00 97.56 167 SER A CA 1
ATOM 1203 C C . SER A 1 167 ? -11.501 15.344 4.829 1.00 97.56 167 SER A C 1
ATOM 1205 O O . SER A 1 167 ? -11.248 14.218 5.267 1.00 97.56 167 SER A O 1
ATOM 1207 N N . THR A 1 168 ? -12.747 15.774 4.662 1.00 97.75 168 THR A N 1
ATOM 1208 C CA . THR A 1 168 ? -13.936 14.902 4.728 1.00 97.75 168 THR A CA 1
ATOM 1209 C C . THR A 1 168 ? -14.670 14.780 3.391 1.00 97.75 168 THR A C 1
ATOM 1211 O O . THR A 1 168 ? -15.730 14.162 3.336 1.00 97.75 168 THR A O 1
ATOM 1214 N N . GLN A 1 169 ? -14.118 15.313 2.295 1.00 94.88 169 GLN A N 1
ATOM 1215 C CA . GLN A 1 169 ? -14.749 15.225 0.975 1.00 94.88 169 GLN A CA 1
ATOM 1216 C C . GLN A 1 169 ? -14.993 13.761 0.563 1.00 94.88 169 GLN A C 1
ATOM 1218 O O . GLN A 1 169 ? -14.136 12.893 0.734 1.00 94.88 169 GLN A O 1
ATOM 1223 N N . GLY A 1 170 ? -16.203 13.487 0.065 1.00 93.38 170 GLY A N 1
ATOM 1224 C CA . GLY A 1 170 ? -16.686 12.143 -0.278 1.00 93.38 170 GLY A CA 1
ATOM 1225 C C . GLY A 1 170 ? -17.082 11.259 0.916 1.00 93.38 170 GLY A C 1
ATOM 1226 O O . GLY A 1 170 ? -17.759 10.255 0.717 1.00 93.38 170 GLY A O 1
ATOM 1227 N N . LEU A 1 171 ? -16.705 11.607 2.153 1.00 95.94 171 LEU A N 1
ATOM 1228 C CA . LEU A 1 171 ? -17.104 10.875 3.357 1.00 95.94 171 LEU A CA 1
ATOM 1229 C C . LEU A 1 171 ? -18.308 11.560 4.008 1.00 95.94 171 LEU A C 1
ATOM 1231 O O . LEU A 1 171 ? -18.169 12.606 4.644 1.00 95.94 171 LEU A O 1
ATOM 1235 N N . TRP A 1 172 ? -19.489 10.954 3.898 1.00 96.12 172 TRP A N 1
ATOM 1236 C CA . TRP A 1 172 ? -20.667 11.434 4.620 1.00 96.12 172 TRP A CA 1
ATOM 1237 C C . TRP A 1 172 ? -20.461 11.343 6.140 1.00 96.12 172 TRP A C 1
ATOM 1239 O O . TRP A 1 172 ? -19.775 10.456 6.651 1.00 96.12 172 TRP A O 1
ATOM 1249 N N . HIS A 1 173 ? -21.010 12.300 6.880 1.00 97.06 173 HIS A N 1
ATOM 1250 C CA . HIS A 1 173 ? -20.822 12.422 8.317 1.00 97.06 173 HIS A CA 1
ATOM 1251 C C . HIS A 1 173 ? -21.951 13.186 9.011 1.00 97.06 173 HIS A C 1
ATOM 1253 O O . HIS A 1 173 ? -22.767 13.869 8.396 1.00 97.06 173 HIS A O 1
ATOM 1259 N N . TYR A 1 174 ? -21.988 13.076 10.337 1.00 96.75 174 TYR A N 1
ATOM 1260 C CA . TYR A 1 174 ? -23.002 13.683 11.191 1.00 96.75 174 TYR A CA 1
ATOM 1261 C C . TYR A 1 174 ? -22.335 14.540 12.277 1.00 96.75 174 TYR A C 1
ATOM 1263 O O . TYR A 1 174 ? -22.050 14.041 13.370 1.00 96.75 174 TYR A O 1
ATOM 1271 N N . PRO A 1 175 ? -22.087 15.836 12.005 1.00 97.88 175 PRO A N 1
ATOM 1272 C CA . PRO A 1 175 ? -21.623 16.803 12.997 1.00 97.88 175 PRO A CA 1
ATOM 1273 C C . PRO A 1 175 ? -22.422 16.724 14.305 1.00 97.88 175 PRO A C 1
ATOM 1275 O O . PRO A 1 175 ? -23.621 17.006 14.330 1.00 97.88 175 PRO A O 1
ATOM 1278 N N . ALA A 1 176 ? -21.773 16.318 15.400 1.00 98.25 176 ALA A N 1
ATOM 1279 C CA . ALA A 1 176 ? -22.442 15.990 16.660 1.00 98.25 176 ALA A CA 1
ATOM 1280 C C . ALA A 1 176 ? -22.184 17.015 17.779 1.00 98.25 176 ALA A C 1
ATOM 1282 O O . ALA A 1 176 ? -21.296 17.865 17.710 1.00 98.25 176 ALA A O 1
ATOM 1283 N N . THR A 1 177 ? -22.969 16.928 18.851 1.00 98.06 177 THR A N 1
ATOM 1284 C CA . THR A 1 177 ? -22.804 17.691 20.097 1.00 98.06 177 THR A CA 1
ATOM 1285 C C . THR A 1 177 ? -22.967 16.759 21.294 1.00 98.06 177 THR A C 1
ATOM 1287 O O . THR A 1 177 ? -23.938 16.009 21.368 1.00 98.06 177 THR A O 1
ATOM 1290 N N . ILE A 1 178 ? -22.032 16.807 22.250 1.00 98.44 178 ILE A N 1
ATOM 1291 C CA . ILE A 1 178 ? -22.109 16.022 23.492 1.00 98.44 178 ILE A CA 1
ATOM 1292 C C . ILE A 1 178 ? -23.190 16.596 24.414 1.00 98.44 178 ILE A C 1
ATOM 1294 O O . ILE A 1 178 ? -23.113 17.742 24.852 1.00 98.44 178 ILE A O 1
ATOM 1298 N N . THR A 1 179 ? -24.174 15.762 24.747 1.00 97.94 179 THR A N 1
ATOM 1299 C CA . THR A 1 179 ? -25.273 16.061 25.677 1.00 97.94 179 THR A CA 1
ATOM 1300 C C . THR A 1 179 ? -25.019 15.490 27.073 1.00 97.94 179 THR A C 1
ATOM 1302 O O . THR A 1 179 ? -25.547 16.015 28.053 1.00 97.94 179 THR A O 1
ATOM 1305 N N . ASN A 1 180 ? -24.180 14.452 27.197 1.00 97.56 180 ASN A N 1
ATOM 1306 C CA . ASN A 1 180 ? -23.829 13.837 28.478 1.00 97.56 180 ASN A CA 1
ATOM 1307 C C . ASN A 1 180 ? -22.322 13.539 28.607 1.00 97.56 180 ASN A C 1
ATOM 1309 O O . ASN A 1 180 ? -21.858 12.410 28.430 1.00 97.56 180 ASN A O 1
ATOM 1313 N N . SER A 1 181 ? -21.562 14.549 29.029 1.00 96.69 181 SER A N 1
ATOM 1314 C CA . SER A 1 181 ? -20.116 14.454 29.278 1.00 96.69 181 SER A CA 1
ATOM 1315 C C . SER A 1 181 ? -19.712 13.566 30.467 1.00 96.69 181 SER A C 1
ATOM 1317 O O . SER A 1 181 ? -18.522 13.369 30.700 1.00 96.69 181 SER A O 1
ATOM 1319 N N . SER A 1 182 ? -20.666 12.991 31.216 1.00 95.88 182 SER A N 1
ATOM 1320 C CA . SER A 1 182 ? -20.352 11.970 32.233 1.00 95.88 182 SER A CA 1
ATOM 1321 C C . SER A 1 182 ? -20.111 10.578 31.637 1.00 95.88 182 SER A C 1
ATOM 1323 O O . SER A 1 182 ? -19.451 9.758 32.276 1.00 95.88 182 SER A O 1
ATOM 1325 N N . ILE A 1 183 ? -20.602 10.327 30.413 1.00 95.88 183 ILE A N 1
ATOM 1326 C CA . ILE A 1 183 ? -20.427 9.058 29.687 1.00 95.88 183 ILE A CA 1
ATOM 1327 C C . ILE A 1 183 ? -19.729 9.208 28.334 1.00 95.88 183 ILE A C 1
ATOM 1329 O O . ILE A 1 183 ? -19.432 8.180 27.735 1.00 95.88 183 ILE A O 1
ATOM 1333 N N . ALA A 1 184 ? -19.490 10.426 27.832 1.00 97.88 184 ALA A N 1
ATOM 1334 C CA . ALA A 1 184 ? -18.928 10.691 26.504 1.00 97.88 184 ALA A CA 1
ATOM 1335 C C . ALA A 1 184 ? -17.797 11.736 26.546 1.00 97.88 184 ALA A C 1
ATOM 1337 O O . ALA A 1 184 ? -17.994 12.856 27.020 1.00 97.88 184 ALA A O 1
ATOM 1338 N N . THR A 1 185 ? -16.634 11.385 25.993 1.00 98.31 185 THR A N 1
ATOM 1339 C CA . THR A 1 185 ? -15.463 12.265 25.843 1.00 98.31 185 THR A CA 1
ATOM 1340 C C . THR A 1 185 ? -15.132 12.427 24.363 1.00 98.31 185 THR A C 1
ATOM 1342 O O . THR A 1 185 ? -14.935 11.425 23.679 1.00 98.31 185 THR A O 1
ATOM 1345 N N . GLN A 1 186 ? -15.030 13.662 23.867 1.00 98.56 186 GLN A N 1
ATOM 1346 C CA . GLN A 1 186 ? -14.611 13.939 22.488 1.00 98.56 186 GLN A CA 1
ATOM 1347 C C . GLN A 1 186 ? -13.135 13.583 22.264 1.00 98.56 186 GLN A C 1
ATOM 1349 O O . GLN A 1 186 ? -12.279 14.006 23.037 1.00 98.56 186 GLN A O 1
ATOM 1354 N N . ILE A 1 187 ? -12.846 12.884 21.164 1.00 98.69 187 ILE A N 1
ATOM 1355 C CA . ILE A 1 187 ? -11.476 12.588 20.702 1.00 98.69 187 ILE A CA 1
ATOM 1356 C C . ILE A 1 187 ? -11.138 13.228 19.353 1.00 98.69 187 ILE A C 1
ATOM 1358 O O . ILE A 1 187 ? -9.963 13.445 19.067 1.00 98.69 187 ILE A O 1
ATOM 1362 N N . ALA A 1 188 ? -12.142 13.559 18.538 1.00 98.88 188 ALA A N 1
ATOM 1363 C CA . ALA A 1 188 ? -11.975 14.261 17.269 1.00 98.88 188 ALA A CA 1
ATOM 1364 C C . ALA A 1 188 ? -13.140 15.223 17.011 1.00 98.88 188 ALA A C 1
ATOM 1366 O O . ALA A 1 188 ? -14.253 15.021 17.512 1.00 98.88 188 ALA A O 1
ATOM 1367 N N . LYS A 1 189 ? -12.879 16.257 16.210 1.00 98.75 189 LYS A N 1
ATOM 1368 C CA . LYS A 1 189 ? -13.837 17.290 15.815 1.00 98.75 189 LYS A CA 1
ATOM 1369 C C . LYS A 1 189 ? -13.900 17.467 14.301 1.00 98.75 189 LYS A C 1
ATOM 1371 O O . LYS A 1 189 ? -12.893 17.263 13.621 1.00 98.75 189 LYS A O 1
ATOM 1376 N N . PHE A 1 190 ? -15.035 17.953 13.819 1.00 98.69 190 PHE A N 1
ATOM 1377 C CA . PHE A 1 190 ? -15.125 18.680 12.557 1.00 98.69 190 PHE A CA 1
ATOM 1378 C C . PHE A 1 190 ? -14.924 20.174 12.837 1.00 98.69 190 PHE A C 1
ATOM 1380 O O . PHE A 1 190 ? -15.374 20.677 13.871 1.00 98.69 190 PHE A O 1
ATOM 1387 N N . GLY A 1 191 ? -14.249 20.884 11.935 1.00 98.06 191 GLY A N 1
ATOM 1388 C CA . GLY A 1 191 ? -14.228 22.347 11.908 1.00 98.06 191 GLY A CA 1
ATOM 1389 C C . GLY A 1 191 ? -15.550 22.937 11.391 1.00 98.06 191 GLY A C 1
ATOM 1390 O O . GLY A 1 191 ? -16.462 22.188 11.042 1.00 98.06 191 GLY A O 1
ATOM 1391 N N . PRO A 1 192 ? -15.678 24.270 11.323 1.00 95.94 192 PRO A N 1
ATOM 1392 C CA . PRO A 1 192 ? -16.854 24.908 10.742 1.00 95.94 192 PRO A CA 1
ATOM 1393 C C . PRO A 1 192 ? -16.906 24.741 9.213 1.00 95.94 192 PRO A C 1
ATOM 1395 O O . PRO A 1 192 ? -15.888 24.907 8.541 1.00 95.94 192 PRO A O 1
ATOM 1398 N N . SER A 1 193 ? -18.092 24.465 8.664 1.00 93.19 193 SER A N 1
ATOM 1399 C CA . SER A 1 193 ? -18.387 24.506 7.221 1.00 93.19 193 SER A CA 1
ATOM 1400 C C . SER A 1 193 ? -19.894 24.578 6.959 1.00 93.19 193 SER A C 1
ATOM 1402 O O . SER A 1 193 ? -20.688 24.134 7.787 1.00 93.19 193 SER A O 1
ATOM 1404 N N . GLY A 1 194 ? -20.299 25.134 5.813 1.00 87.62 194 GLY A N 1
ATOM 1405 C CA . GLY A 1 194 ? -21.705 25.249 5.410 1.00 87.62 194 GLY A CA 1
ATOM 1406 C C . GLY A 1 194 ? -22.588 25.882 6.495 1.00 87.62 194 GLY A C 1
ATOM 1407 O O . GLY A 1 194 ? -22.342 27.002 6.943 1.00 87.62 194 GLY A O 1
ATOM 1408 N N . SER A 1 195 ? -23.610 25.148 6.938 1.00 90.38 195 SER A N 1
ATOM 1409 C CA . SER A 1 195 ? -24.502 25.527 8.045 1.00 90.38 195 SER A CA 1
ATOM 1410 C C . SER A 1 195 ? -23.884 25.386 9.445 1.00 90.38 195 SER A C 1
ATOM 1412 O O . SER A 1 195 ? -24.420 25.935 10.409 1.00 90.38 195 SER A O 1
ATOM 1414 N N . PHE A 1 196 ? -22.775 24.661 9.592 1.00 94.31 196 PHE A N 1
ATOM 1415 C CA . PHE A 1 196 ? -22.105 24.412 10.868 1.00 94.31 196 PHE A CA 1
ATOM 1416 C C . PHE A 1 196 ? -21.082 25.521 11.147 1.00 94.31 196 PHE A C 1
ATOM 1418 O O . PHE A 1 196 ? -19.911 25.426 10.794 1.00 94.31 196 PHE A O 1
ATOM 1425 N N . THR A 1 197 ? -21.517 26.602 11.798 1.00 94.38 197 THR A N 1
ATOM 1426 C CA . THR A 1 197 ? -20.694 27.810 12.021 1.00 94.38 197 THR A CA 1
ATOM 1427 C C . THR A 1 197 ? -19.678 27.701 13.172 1.00 94.38 197 THR A C 1
ATOM 1429 O O . THR A 1 197 ? -19.121 28.713 13.597 1.00 94.38 197 THR A O 1
ATOM 1432 N N . SER A 1 198 ? -19.450 26.508 13.724 1.00 96.06 198 SER A N 1
ATOM 1433 C CA . SER A 1 198 ? -18.495 26.253 14.809 1.00 96.06 198 SER A CA 1
ATOM 1434 C C . SER A 1 198 ? -17.907 24.845 14.720 1.00 96.06 198 SER A C 1
ATOM 1436 O O . SER A 1 198 ? -18.433 23.994 14.007 1.00 96.06 198 SER A O 1
ATOM 1438 N N . ASP A 1 199 ? -16.857 24.584 15.504 1.00 98.00 199 ASP A N 1
ATOM 1439 C CA . ASP A 1 199 ? -16.402 23.218 15.781 1.00 98.00 199 ASP A CA 1
ATOM 1440 C C . ASP A 1 199 ? -17.569 22.335 16.273 1.00 98.00 199 ASP A C 1
ATOM 1442 O O . ASP A 1 199 ? -18.413 22.789 17.053 1.00 98.00 199 ASP A O 1
ATOM 1446 N N . THR A 1 200 ? -17.584 21.067 15.861 1.00 98.50 200 THR A N 1
ATOM 1447 C CA . THR A 1 200 ? -18.549 20.039 16.302 1.00 98.50 200 THR A CA 1
ATOM 1448 C C . THR A 1 200 ? -17.845 18.703 16.553 1.00 98.50 200 THR A C 1
ATOM 1450 O O . THR A 1 200 ? -16.726 18.478 16.093 1.00 98.50 200 THR A O 1
ATOM 1453 N N . THR A 1 201 ? -18.465 17.799 17.308 1.00 98.69 201 THR A N 1
ATOM 1454 C CA . THR A 1 201 ? -17.889 16.488 17.642 1.00 98.69 201 THR A CA 1
ATOM 1455 C C . THR A 1 201 ? -17.923 15.547 16.430 1.00 98.69 201 THR A C 1
ATOM 1457 O O . THR A 1 201 ? -18.986 15.338 15.853 1.00 98.69 201 THR A O 1
ATOM 1460 N N . ALA A 1 202 ? -16.780 14.939 16.086 1.00 98.69 202 ALA A N 1
ATOM 1461 C CA . ALA A 1 202 ? -16.660 13.932 15.018 1.00 98.69 202 ALA A CA 1
ATOM 1462 C C . ALA A 1 202 ? -16.520 12.498 15.545 1.00 98.69 202 ALA A C 1
ATOM 1464 O O . ALA A 1 202 ? -16.998 11.551 14.922 1.00 98.69 202 ALA A O 1
ATOM 1465 N N . ALA A 1 203 ? -15.881 12.332 16.706 1.00 98.81 203 ALA A N 1
ATOM 1466 C CA . ALA A 1 203 ? -15.773 11.038 17.368 1.00 98.81 203 ALA A CA 1
ATOM 1467 C C . ALA A 1 203 ? -15.641 11.170 18.886 1.00 98.81 203 ALA A C 1
ATOM 1469 O O . ALA A 1 203 ? -15.097 12.155 19.407 1.00 98.81 203 ALA A O 1
ATOM 1470 N N . ILE A 1 204 ? -16.106 10.137 19.588 1.00 98.81 204 ILE A N 1
ATOM 1471 C CA . ILE A 1 204 ? -16.092 10.040 21.050 1.00 98.81 204 ILE A CA 1
ATOM 1472 C C . ILE A 1 204 ? -15.510 8.711 21.540 1.00 98.81 204 ILE A C 1
ATOM 1474 O O . ILE A 1 204 ? -15.553 7.692 20.852 1.00 98.81 204 ILE A O 1
ATOM 1478 N N . ILE A 1 205 ? -15.048 8.706 22.789 1.00 98.69 205 ILE A N 1
ATOM 1479 C CA . ILE A 1 205 ? -14.963 7.500 23.617 1.00 98.69 205 ILE A CA 1
ATOM 1480 C C . ILE A 1 205 ? -16.060 7.579 24.676 1.00 98.69 205 ILE A C 1
ATOM 1482 O O . ILE A 1 205 ? -16.166 8.579 25.390 1.00 98.69 205 ILE A O 1
ATOM 1486 N N . ASN A 1 206 ? -16.838 6.507 24.820 1.00 98.12 206 ASN A N 1
ATOM 1487 C CA . ASN A 1 206 ? -17.761 6.336 25.930 1.00 98.12 206 ASN A CA 1
ATOM 1488 C C . ASN A 1 206 ? -17.189 5.482 27.067 1.00 98.12 206 ASN A C 1
ATOM 1490 O O . ASN A 1 206 ? -16.407 4.550 26.851 1.00 98.12 206 ASN A O 1
ATOM 1494 N N . ASN A 1 207 ? -17.699 5.733 28.273 1.00 95.38 207 ASN A N 1
ATOM 1495 C CA . ASN A 1 207 ? -17.618 4.820 29.411 1.00 95.38 207 ASN A CA 1
ATOM 1496 C C . ASN A 1 207 ? -19.007 4.690 30.057 1.00 95.38 207 ASN A C 1
ATOM 1498 O O . ASN A 1 207 ? -19.439 5.569 30.801 1.00 95.38 207 ASN A O 1
ATOM 1502 N N . ILE A 1 208 ? -19.714 3.600 29.754 1.00 93.44 208 ILE A N 1
ATOM 1503 C CA . ILE A 1 208 ? -21.095 3.354 30.194 1.00 93.44 208 ILE A CA 1
ATOM 1504 C C . ILE A 1 208 ? -21.069 2.194 31.191 1.00 93.44 208 ILE A C 1
ATOM 1506 O O . ILE A 1 208 ? -20.957 1.033 30.811 1.00 93.44 208 ILE A O 1
ATOM 1510 N N . GLY A 1 209 ? -21.098 2.503 32.490 1.00 85.19 209 GLY A N 1
ATOM 1511 C CA . GLY A 1 209 ? -21.070 1.485 33.552 1.00 85.19 209 GLY A CA 1
ATOM 1512 C C . GLY A 1 209 ? -19.787 0.640 33.613 1.00 85.19 209 GLY A C 1
ATOM 1513 O O . GLY A 1 209 ? -19.803 -0.438 34.195 1.00 85.19 209 GLY A O 1
ATOM 1514 N N . GLY A 1 210 ? -18.684 1.103 33.011 1.00 84.31 210 GLY A N 1
ATOM 1515 C CA . GLY A 1 210 ? -17.443 0.339 32.831 1.00 84.31 210 GLY A CA 1
ATOM 1516 C C . GLY A 1 210 ? -17.252 -0.205 31.410 1.00 84.31 210 GLY A C 1
ATOM 1517 O O . GLY A 1 210 ? -16.115 -0.485 31.024 1.00 84.31 210 GLY A O 1
ATOM 1518 N N . ARG A 1 211 ? -18.322 -0.286 30.607 1.00 93.75 211 ARG A N 1
ATOM 1519 C CA . ARG A 1 211 ? -18.270 -0.666 29.190 1.00 93.75 211 ARG A CA 1
ATOM 1520 C C . ARG A 1 211 ? -17.615 0.448 28.373 1.00 93.75 211 ARG A C 1
ATOM 1522 O O . ARG A 1 211 ? -18.076 1.589 28.400 1.00 93.75 211 ARG A O 1
ATOM 1529 N N . GLN A 1 212 ? -16.545 0.122 27.648 1.00 96.62 212 GLN A N 1
ATOM 1530 C CA . GLN A 1 212 ? -15.773 1.082 26.851 1.00 96.62 212 GLN A CA 1
ATOM 1531 C C . GLN A 1 212 ? -16.068 0.918 25.358 1.00 96.62 212 GLN A C 1
ATOM 1533 O O . GLN A 1 212 ? -15.838 -0.159 24.805 1.00 96.62 212 GLN A O 1
ATOM 1538 N N . GLN A 1 213 ? -16.504 1.984 24.686 1.00 97.94 213 GLN A N 1
ATOM 1539 C CA . GLN A 1 213 ? -16.643 2.003 23.223 1.00 97.94 213 GLN A CA 1
ATOM 1540 C C . GLN A 1 213 ? -16.051 3.282 22.616 1.00 97.94 213 GLN A C 1
ATOM 1542 O O . GLN A 1 213 ? -16.107 4.331 23.251 1.00 97.94 213 GLN A O 1
ATOM 1547 N N . MET A 1 214 ? -15.486 3.199 21.413 1.00 98.75 214 MET A N 1
ATOM 1548 C CA . MET A 1 214 ? -15.116 4.351 20.583 1.00 98.75 214 MET A CA 1
ATOM 1549 C C . MET A 1 214 ? -16.106 4.435 19.422 1.00 98.75 214 MET A C 1
ATOM 1551 O O . MET A 1 214 ? -16.407 3.409 18.811 1.00 98.75 214 MET A O 1
ATOM 1555 N N . VAL A 1 215 ? -16.618 5.629 19.132 1.00 98.88 215 VAL A N 1
ATOM 1556 C CA . VAL A 1 215 ? -17.659 5.838 18.118 1.00 98.88 215 VAL A CA 1
ATOM 1557 C C . VAL A 1 215 ? -17.270 6.972 17.178 1.00 98.88 215 VAL A C 1
ATOM 1559 O O . VAL A 1 215 ? -16.890 8.046 17.648 1.00 98.88 215 VAL A O 1
ATOM 1562 N N . TRP A 1 216 ? -17.389 6.721 15.874 1.00 98.81 216 TRP A N 1
ATOM 1563 C CA . TRP A 1 216 ? -17.132 7.675 14.794 1.00 98.81 216 TRP A CA 1
ATOM 1564 C C . TRP A 1 216 ? -18.429 8.040 14.072 1.00 98.81 216 TRP A C 1
ATOM 1566 O O . TRP A 1 216 ? -19.184 7.159 13.661 1.00 98.81 216 TRP A O 1
ATOM 1576 N N . PHE A 1 217 ? -18.663 9.341 13.895 1.00 98.44 21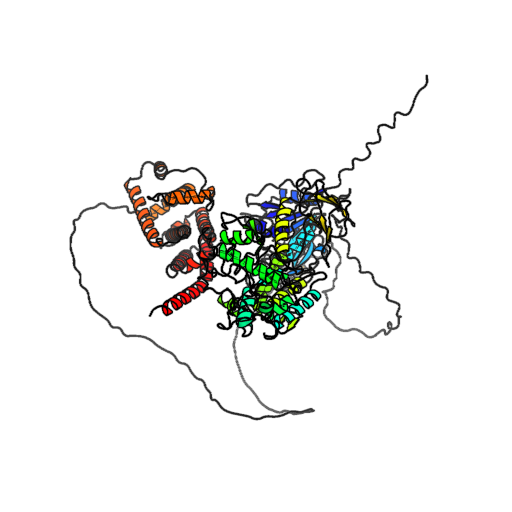7 PHE A N 1
ATOM 1577 C CA . PHE A 1 217 ? -19.848 9.899 13.234 1.00 98.44 217 PHE A CA 1
ATOM 1578 C C . PHE A 1 217 ? -19.554 10.273 11.772 1.00 98.44 217 PHE A C 1
ATOM 1580 O O . PHE A 1 217 ? -19.957 11.333 11.300 1.00 98.44 217 PHE A O 1
ATOM 1587 N N . ILE A 1 218 ? -18.777 9.431 11.088 1.00 98.31 218 ILE A N 1
ATOM 1588 C CA . ILE A 1 218 ? -18.313 9.589 9.705 1.00 98.31 218 ILE A CA 1
ATOM 1589 C C . ILE A 1 218 ? -18.212 8.209 9.052 1.00 98.31 218 ILE A C 1
ATOM 1591 O O . ILE A 1 218 ? -17.796 7.243 9.708 1.00 98.31 218 ILE A O 1
ATOM 1595 N N . SER A 1 219 ? -18.594 8.134 7.780 1.00 96.88 219 SER A N 1
ATOM 1596 C CA . SER A 1 219 ? -18.492 6.941 6.946 1.00 96.88 219 SER A CA 1
ATOM 1597 C C . SER A 1 219 ? -17.037 6.530 6.712 1.00 96.88 219 SER A C 1
ATOM 1599 O O . SER A 1 219 ? -16.098 7.304 6.916 1.00 96.88 219 SER A O 1
ATOM 1601 N N . TRP A 1 220 ? -16.835 5.276 6.317 1.00 96.75 220 TRP A N 1
ATOM 1602 C CA . TRP A 1 220 ? -15.509 4.678 6.195 1.00 96.75 220 TRP A CA 1
ATOM 1603 C C . TRP A 1 220 ? -15.301 4.108 4.796 1.00 96.75 220 TRP A C 1
ATOM 1605 O O . TRP A 1 220 ? -16.178 3.415 4.294 1.00 96.75 220 TRP A O 1
ATOM 1615 N N . ALA A 1 221 ? -14.146 4.394 4.196 1.00 96.00 221 ALA A N 1
ATOM 1616 C CA . ALA A 1 221 ? -13.760 3.924 2.868 1.00 96.00 221 ALA A CA 1
ATOM 1617 C C . ALA A 1 221 ? -12.226 3.839 2.765 1.00 96.00 221 ALA A C 1
ATOM 1619 O O . ALA A 1 221 ? -11.553 4.765 2.315 1.00 96.00 221 ALA A O 1
ATOM 1620 N N . THR A 1 222 ? -11.625 2.766 3.282 1.00 96.19 222 THR A N 1
ATOM 1621 C CA . THR A 1 222 ? -10.158 2.557 3.252 1.00 96.19 222 THR A CA 1
ATOM 1622 C C . THR A 1 222 ? -9.641 2.168 1.858 1.00 96.19 222 THR A C 1
ATOM 1624 O O . THR A 1 222 ? -8.458 2.326 1.557 1.00 96.19 222 THR A O 1
ATOM 1627 N N . ASP A 1 223 ? -10.545 1.751 0.982 1.00 90.62 223 ASP A N 1
ATOM 1628 C CA . ASP A 1 223 ? -10.379 1.444 -0.435 1.00 90.62 223 ASP A CA 1
ATOM 1629 C C . ASP A 1 223 ? -10.060 2.672 -1.310 1.00 90.62 223 ASP A C 1
ATOM 1631 O O . ASP A 1 223 ? -9.286 2.531 -2.260 1.00 90.62 223 ASP A O 1
ATOM 1635 N N . TRP A 1 224 ? -10.539 3.878 -0.960 1.00 93.94 224 TRP A N 1
ATOM 1636 C CA . TRP A 1 224 ? -10.213 5.124 -1.686 1.00 93.94 224 TRP A CA 1
ATOM 1637 C C . TRP A 1 224 ? -9.836 6.338 -0.817 1.00 93.94 224 TRP A C 1
ATOM 1639 O O . TRP A 1 224 ? -9.137 7.228 -1.301 1.00 93.94 224 TRP A O 1
ATOM 1649 N N . SER A 1 225 ? -10.207 6.406 0.467 1.00 97.44 225 SER A N 1
ATOM 1650 C CA . SER A 1 225 ? -9.987 7.608 1.290 1.00 97.44 225 SER A CA 1
ATOM 1651 C C . SER A 1 225 ? -8.640 7.621 2.022 1.00 97.44 225 SER A C 1
ATOM 1653 O O . SER A 1 225 ? -8.334 6.741 2.836 1.00 97.44 225 SER A O 1
ATOM 1655 N N . GLN A 1 226 ? -7.855 8.687 1.820 1.00 98.12 226 GLN A N 1
ATOM 1656 C CA . GLN A 1 226 ? -6.698 9.022 2.667 1.00 98.12 226 GLN A CA 1
ATOM 1657 C C . GLN A 1 226 ? -7.130 9.197 4.136 1.00 98.12 226 GLN A C 1
ATOM 1659 O O . GLN A 1 226 ? -6.445 8.734 5.048 1.00 98.12 226 GLN A O 1
ATOM 1664 N N . THR A 1 227 ? -8.296 9.808 4.371 1.00 98.56 227 THR A N 1
ATOM 1665 C CA . THR A 1 227 ? -8.819 10.093 5.712 1.00 98.56 227 THR A CA 1
ATOM 1666 C C . THR A 1 227 ? -9.205 8.822 6.457 1.00 98.56 227 THR A C 1
ATOM 1668 O O . THR A 1 227 ? -8.738 8.634 7.578 1.00 98.56 227 THR A O 1
ATOM 1671 N N . SER A 1 228 ? -9.973 7.901 5.866 1.00 98.69 228 SER A N 1
ATOM 1672 C CA . SER A 1 228 ? -10.293 6.630 6.545 1.00 98.69 228 SER A CA 1
ATOM 1673 C C . SER A 1 228 ? -9.029 5.825 6.877 1.00 98.69 228 SER A C 1
ATOM 1675 O O . SER A 1 228 ? -8.930 5.261 7.970 1.00 98.69 228 SER A O 1
ATOM 1677 N N . ASN A 1 229 ? -8.020 5.859 5.996 1.00 98.69 229 ASN A N 1
ATOM 1678 C CA . ASN A 1 229 ? -6.714 5.265 6.279 1.00 98.69 229 ASN A CA 1
ATOM 1679 C C . ASN A 1 229 ? -5.940 5.998 7.385 1.00 98.69 229 ASN A C 1
ATOM 1681 O O . ASN A 1 229 ? -5.315 5.336 8.199 1.00 98.69 229 ASN A O 1
ATOM 1685 N N . TYR A 1 230 ? -6.008 7.326 7.510 1.00 98.75 230 TYR A N 1
ATOM 1686 C CA . TYR A 1 230 ? -5.398 8.038 8.645 1.00 98.75 230 TYR A CA 1
ATOM 1687 C C . TYR A 1 230 ? -6.096 7.736 9.981 1.00 98.75 230 TYR A C 1
ATOM 1689 O O . TYR A 1 230 ? -5.446 7.541 11.013 1.00 98.75 230 TYR A O 1
ATOM 1697 N N . LEU A 1 231 ? -7.428 7.694 9.987 1.00 98.75 231 LEU A N 1
ATOM 1698 C CA . LEU A 1 231 ? -8.199 7.602 11.224 1.00 98.75 231 LEU A CA 1
ATOM 1699 C C . LEU A 1 231 ? -8.179 6.195 11.838 1.00 98.75 231 LEU A C 1
ATOM 1701 O O . LEU A 1 231 ? -8.245 6.080 13.068 1.00 98.75 231 LEU A O 1
ATOM 1705 N N . GLN A 1 232 ? -8.015 5.134 11.035 1.00 98.75 232 GLN A N 1
ATOM 1706 C CA . GLN A 1 232 ? -8.075 3.744 11.518 1.00 98.75 232 GLN A CA 1
ATOM 1707 C C . GLN A 1 232 ? -7.051 3.432 12.619 1.00 98.75 232 GLN A C 1
ATOM 1709 O O . GLN A 1 232 ? -7.354 2.725 13.580 1.00 98.75 232 GLN A O 1
ATOM 1714 N N . HIS A 1 233 ? -5.862 4.036 12.554 1.00 98.75 233 HIS A N 1
ATOM 1715 C CA . HIS A 1 233 ? -4.790 3.813 13.528 1.00 98.75 233 HIS A CA 1
ATOM 1716 C C . HIS A 1 233 ? -5.194 4.208 14.953 1.00 98.75 233 HIS A C 1
ATOM 1718 O O . HIS A 1 233 ? -4.767 3.559 15.910 1.00 98.75 233 HIS A O 1
ATOM 1724 N N . SER A 1 234 ? -6.053 5.222 15.112 1.00 98.50 234 SER A N 1
ATOM 1725 C CA . SER A 1 234 ? -6.567 5.617 16.427 1.00 98.50 234 SER A CA 1
ATOM 1726 C C . SER A 1 234 ? -7.413 4.509 17.059 1.00 98.50 234 SER A C 1
ATOM 1728 O O . SER A 1 234 ? -7.159 4.117 18.201 1.00 98.50 234 SER A O 1
ATOM 1730 N N . TYR A 1 235 ? -8.360 3.932 16.308 1.00 98.50 235 TYR A N 1
ATOM 1731 C CA . TYR A 1 235 ? -9.232 2.885 16.828 1.00 98.50 235 TYR A CA 1
ATOM 1732 C C . TYR A 1 235 ? -8.499 1.550 16.962 1.00 98.50 235 TYR A C 1
ATOM 1734 O O . TYR A 1 235 ? -8.714 0.864 17.957 1.00 98.50 235 TYR A O 1
ATOM 1742 N N . ILE A 1 236 ? -7.588 1.198 16.046 1.00 98.81 236 ILE A N 1
ATOM 1743 C CA . ILE A 1 236 ? -6.795 -0.043 16.116 1.00 98.81 236 ILE A CA 1
ATOM 1744 C C . ILE A 1 236 ? -5.923 -0.051 17.380 1.00 98.81 236 ILE A C 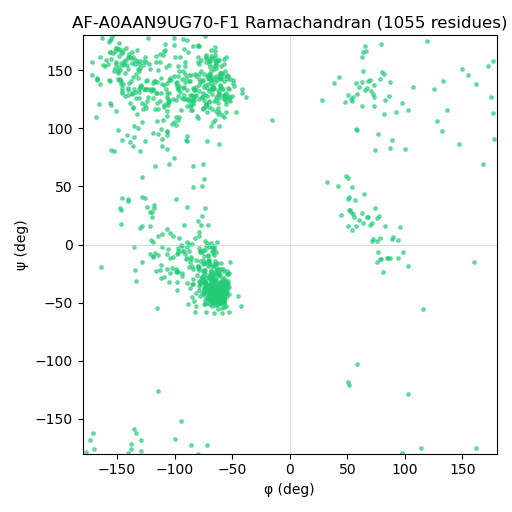1
ATOM 1746 O O . ILE A 1 236 ? -5.988 -0.996 18.174 1.00 98.81 236 ILE A O 1
ATOM 1750 N N . HIS A 1 237 ? -5.159 1.020 17.630 1.00 98.62 237 HIS A N 1
ATOM 1751 C CA . HIS A 1 237 ? -4.337 1.134 18.841 1.00 98.62 237 HIS A CA 1
ATOM 1752 C C . HIS A 1 237 ? -5.181 1.273 20.115 1.00 98.62 237 HIS A C 1
ATOM 1754 O O . HIS A 1 237 ? -4.793 0.758 21.165 1.00 98.62 237 HIS A O 1
ATOM 1760 N N . TRP A 1 238 ? -6.346 1.923 20.053 1.00 98.69 238 TRP A N 1
ATOM 1761 C CA . TRP A 1 238 ? -7.250 2.000 21.199 1.00 98.69 238 TRP A CA 1
ATOM 1762 C C . TRP A 1 238 ? -7.857 0.636 21.555 1.00 98.69 238 TRP A C 1
ATOM 1764 O O . TRP A 1 238 ? -7.826 0.233 22.720 1.00 98.69 238 TRP A O 1
ATOM 1774 N N . LEU A 1 239 ? -8.386 -0.085 20.567 1.00 98.56 239 LEU A N 1
ATOM 1775 C CA . LEU A 1 239 ? -9.080 -1.365 20.716 1.00 98.56 239 LEU A CA 1
ATOM 1776 C C . LEU A 1 239 ? -8.146 -2.430 21.304 1.00 98.56 239 LEU A C 1
ATOM 1778 O O . LEU A 1 239 ? -8.454 -3.021 22.339 1.00 98.56 239 LEU A O 1
ATOM 1782 N N . THR A 1 240 ? -6.956 -2.568 20.715 1.00 98.31 240 THR A N 1
ATOM 1783 C CA . THR A 1 240 ? -5.881 -3.476 21.161 1.00 98.31 240 THR A CA 1
ATOM 1784 C C . THR A 1 240 ? -5.109 -2.985 22.392 1.00 98.31 240 THR A C 1
ATOM 1786 O O . THR A 1 240 ? -4.232 -3.689 22.892 1.00 98.31 240 THR A O 1
ATOM 1789 N N . ARG A 1 241 ? -5.370 -1.759 22.873 1.00 98.00 241 ARG A N 1
ATOM 1790 C CA . ARG A 1 241 ? -4.567 -1.061 23.902 1.00 98.00 241 ARG A CA 1
ATOM 1791 C C . ARG A 1 241 ? -3.071 -0.930 23.534 1.00 98.00 241 ARG A C 1
ATOM 1793 O O . ARG A 1 241 ? -2.230 -0.791 24.421 1.00 98.00 241 ARG A O 1
ATOM 1800 N N . GLY A 1 242 ? -2.736 -0.978 22.241 1.00 97.44 242 GLY A N 1
ATOM 1801 C CA . GLY A 1 242 ? -1.363 -0.969 21.723 1.00 97.44 242 GLY A CA 1
ATOM 1802 C C . GLY A 1 242 ? -0.580 -2.263 21.978 1.00 97.44 242 GLY A C 1
ATOM 1803 O O . GLY A 1 242 ? 0.649 -2.229 21.953 1.00 97.44 242 GLY A O 1
ATOM 1804 N N . LEU A 1 243 ? -1.273 -3.370 22.270 1.00 98.50 243 LEU A N 1
ATOM 1805 C CA . LEU A 1 243 ? -0.706 -4.675 22.614 1.00 98.50 243 LEU A CA 1
ATOM 1806 C C . LEU A 1 243 ? -1.333 -5.761 21.723 1.00 98.50 243 LEU A C 1
ATOM 1808 O O . LEU A 1 243 ? -2.498 -6.106 21.917 1.00 98.50 243 LEU A O 1
ATOM 1812 N N . PHE A 1 244 ? -0.602 -6.281 20.735 1.00 98.56 244 PHE A N 1
ATOM 1813 C CA . PHE A 1 244 ? -1.158 -7.189 19.716 1.00 98.56 244 PHE A CA 1
ATOM 1814 C C . PHE A 1 244 ? -0.090 -8.037 19.007 1.00 98.56 244 PHE A C 1
ATOM 1816 O O . PHE A 1 244 ? 1.082 -7.665 18.980 1.00 98.56 244 PHE A O 1
ATOM 1823 N N . VAL A 1 245 ? -0.502 -9.160 18.403 1.00 98.31 245 VAL A N 1
ATOM 1824 C CA . VAL A 1 245 ? 0.269 -9.800 17.318 1.00 98.31 245 VAL A CA 1
ATOM 1825 C C . VAL A 1 245 ? 0.091 -8.958 16.058 1.00 98.31 245 VAL A C 1
ATOM 1827 O O . VAL A 1 245 ? -1.012 -8.493 15.784 1.00 98.31 245 VAL A O 1
ATOM 1830 N N . GLY A 1 246 ? 1.191 -8.712 15.351 1.00 98.19 246 GLY A N 1
ATOM 1831 C CA . GLY A 1 246 ? 1.276 -7.729 14.274 1.00 98.19 246 GLY A CA 1
ATOM 1832 C C . GLY A 1 246 ? 2.305 -6.626 14.549 1.00 98.19 246 GLY A C 1
ATOM 1833 O O . GLY A 1 246 ? 2.909 -6.549 15.626 1.00 98.19 246 GLY A O 1
ATOM 1834 N N . LYS A 1 247 ? 2.506 -5.752 13.560 1.00 97.81 247 LYS A N 1
ATOM 1835 C CA . LYS A 1 247 ? 3.448 -4.619 13.578 1.00 97.81 247 LYS A CA 1
ATOM 1836 C C . LYS A 1 247 ? 2.899 -3.426 12.797 1.00 97.81 247 LYS A C 1
ATOM 1838 O O . LYS A 1 247 ? 2.026 -3.589 11.959 1.00 97.81 247 LYS A O 1
ATOM 1843 N N . ARG A 1 248 ? 3.493 -2.250 12.994 1.00 97.69 248 ARG A N 1
ATOM 1844 C CA . ARG A 1 248 ? 3.431 -1.138 12.035 1.00 97.69 248 ARG A CA 1
ATOM 1845 C C . ARG A 1 248 ? 4.855 -0.819 11.584 1.00 97.69 248 ARG A C 1
ATOM 1847 O O . ARG A 1 248 ? 5.735 -0.741 12.436 1.00 97.69 248 ARG A O 1
ATOM 1854 N N . LYS A 1 249 ? 5.059 -0.650 10.278 1.00 95.81 249 LYS A N 1
ATOM 1855 C CA . LYS A 1 249 ? 6.268 -0.116 9.629 1.00 95.81 249 LYS A CA 1
ATOM 1856 C C . LYS A 1 249 ? 5.828 0.594 8.346 1.00 95.81 249 LYS A C 1
ATOM 1858 O O . LYS A 1 249 ? 4.906 0.104 7.701 1.00 95.81 249 LYS A O 1
ATOM 1863 N N . LEU A 1 250 ? 6.459 1.715 7.994 1.00 96.69 250 LEU A N 1
ATOM 1864 C CA . LEU A 1 250 ? 6.293 2.345 6.680 1.00 96.69 250 LEU A CA 1
ATOM 1865 C C . LEU A 1 250 ? 7.456 1.944 5.781 1.00 96.69 250 LEU A C 1
ATOM 1867 O O . LEU A 1 250 ? 8.607 2.208 6.135 1.00 96.69 250 LEU A O 1
ATOM 1871 N N . TYR A 1 251 ? 7.154 1.372 4.618 1.00 98.31 251 TYR A N 1
ATOM 1872 C CA . TYR A 1 251 ? 8.151 1.144 3.580 1.00 98.31 251 TYR A CA 1
ATOM 1873 C C . TYR A 1 251 ? 7.970 2.167 2.461 1.00 98.31 251 TYR A C 1
ATOM 1875 O O . TYR A 1 251 ? 6.856 2.397 2.003 1.00 98.31 251 TYR A O 1
ATOM 1883 N N . LEU A 1 252 ? 9.060 2.822 2.069 1.00 98.62 252 LEU A N 1
ATOM 1884 C CA . LEU A 1 252 ? 9.097 3.813 0.997 1.00 98.62 252 LEU A CA 1
ATOM 1885 C C . LEU A 1 252 ? 10.246 3.438 0.063 1.00 98.62 252 LEU A C 1
ATOM 1887 O O . LEU A 1 252 ? 11.360 3.950 0.171 1.00 98.62 252 LEU A O 1
ATOM 1891 N N . ASN A 1 253 ? 9.965 2.471 -0.804 1.00 98.56 253 ASN A N 1
ATOM 1892 C CA . ASN A 1 253 ? 10.914 1.942 -1.774 1.00 98.56 253 ASN A CA 1
ATOM 1893 C C . ASN A 1 253 ? 10.652 2.673 -3.095 1.00 98.56 253 ASN A C 1
ATOM 1895 O O . ASN A 1 253 ? 9.592 2.494 -3.691 1.00 98.56 253 ASN A O 1
ATOM 1899 N N . THR A 1 254 ? 11.568 3.537 -3.517 1.00 98.81 254 THR A N 1
ATOM 1900 C CA . THR A 1 254 ? 11.456 4.307 -4.760 1.00 98.81 254 THR A CA 1
ATOM 1901 C C . THR A 1 254 ? 12.428 3.724 -5.776 1.00 98.81 254 THR A C 1
ATOM 1903 O O . THR A 1 254 ? 13.642 3.792 -5.584 1.00 98.81 254 THR A O 1
ATOM 1906 N N . GLN A 1 255 ? 11.888 3.093 -6.817 1.00 98.88 255 GLN A N 1
ATOM 1907 C CA . GLN A 1 255 ? 12.669 2.496 -7.897 1.00 98.88 255 GLN A CA 1
ATOM 1908 C C . GLN A 1 255 ? 12.749 3.465 -9.072 1.00 98.88 255 GLN A C 1
ATOM 1910 O O . GLN A 1 255 ? 11.742 4.067 -9.439 1.00 98.88 255 GLN A O 1
ATOM 1915 N N . VAL A 1 256 ? 13.955 3.635 -9.607 1.00 98.94 256 VAL A N 1
ATOM 1916 C CA . VAL A 1 256 ? 14.252 4.458 -10.780 1.00 98.94 256 VAL A CA 1
ATOM 1917 C C . VAL A 1 256 ? 14.750 3.550 -11.888 1.00 98.94 256 VAL A C 1
ATOM 1919 O O . VAL A 1 256 ? 15.878 3.065 -11.841 1.00 98.94 256 VAL A O 1
ATOM 1922 N N . ASP A 1 257 ? 13.887 3.338 -12.860 1.00 98.94 257 ASP A N 1
ATOM 1923 C CA . ASP A 1 257 ? 14.090 2.519 -14.043 1.00 98.94 257 ASP A CA 1
ATOM 1924 C C . ASP A 1 257 ? 14.917 3.295 -15.105 1.00 98.94 257 ASP A C 1
ATOM 1926 O O . ASP A 1 257 ? 15.327 4.443 -14.887 1.00 98.94 257 ASP A O 1
ATOM 1930 N N . ASP A 1 258 ? 15.184 2.673 -16.254 1.00 98.81 258 ASP A N 1
ATOM 1931 C CA . ASP A 1 258 ? 15.911 3.219 -17.419 1.00 98.81 258 ASP A CA 1
ATOM 1932 C C . ASP A 1 258 ? 17.351 3.741 -17.197 1.00 98.81 258 ASP A C 1
ATOM 1934 O O . ASP A 1 258 ? 17.885 4.469 -18.038 1.00 98.81 258 ASP A O 1
ATOM 1938 N N . MET A 1 259 ? 18.038 3.431 -16.091 1.00 98.88 259 MET A N 1
ATOM 1939 C CA . MET A 1 259 ? 19.361 4.026 -15.845 1.00 98.88 259 MET A CA 1
ATOM 1940 C C . MET A 1 259 ? 20.384 3.624 -16.920 1.00 98.88 259 MET A C 1
ATOM 1942 O O . MET A 1 259 ? 20.560 2.441 -17.212 1.00 98.88 259 MET A O 1
ATOM 1946 N N . HIS A 1 260 ? 21.114 4.632 -17.415 1.00 98.62 260 HIS A N 1
ATOM 1947 C CA . HIS A 1 260 ? 22.003 4.643 -18.592 1.00 98.62 260 HIS A CA 1
ATOM 1948 C C . HIS A 1 260 ? 21.319 4.761 -19.965 1.00 98.62 260 HIS A C 1
ATOM 1950 O O . HIS A 1 260 ? 22.024 5.067 -20.928 1.00 98.62 260 HIS A O 1
ATOM 1956 N N . LEU A 1 261 ? 19.997 4.606 -20.082 1.00 98.56 261 LEU A N 1
ATOM 1957 C CA . LEU A 1 261 ? 19.282 4.864 -21.338 1.00 98.56 261 LEU A CA 1
ATOM 1958 C C . LEU A 1 261 ? 19.097 6.369 -21.591 1.00 98.56 261 LEU A C 1
ATOM 1960 O O . LEU A 1 261 ? 19.139 7.191 -20.671 1.00 98.56 261 LEU A O 1
ATOM 1964 N N . GLU A 1 262 ? 18.869 6.718 -22.854 1.00 97.75 262 GLU A N 1
ATOM 1965 C CA . GLU A 1 262 ? 18.267 7.989 -23.254 1.00 97.75 262 GLU A CA 1
ATOM 1966 C C . GLU A 1 262 ? 16.760 7.772 -23.471 1.00 97.75 262 GLU A C 1
ATOM 1968 O O . GLU A 1 262 ? 16.360 6.763 -24.048 1.00 97.75 262 GLU A O 1
ATOM 1973 N N . THR A 1 263 ? 15.923 8.695 -22.990 1.00 97.00 263 THR A N 1
ATOM 1974 C CA . THR A 1 263 ? 14.454 8.586 -23.060 1.00 97.00 263 THR A CA 1
ATOM 1975 C C . THR A 1 263 ? 13.883 9.744 -23.880 1.00 97.00 263 THR A C 1
ATOM 1977 O O . THR A 1 263 ? 14.241 10.902 -23.643 1.00 97.00 263 THR A O 1
ATOM 1980 N N . ASP A 1 264 ? 12.973 9.450 -24.814 1.00 98.00 264 ASP A N 1
ATOM 1981 C CA . ASP A 1 264 ? 12.146 10.457 -25.491 1.00 98.00 264 ASP A CA 1
ATOM 1982 C C . ASP A 1 264 ? 11.262 11.199 -24.478 1.00 98.00 264 ASP A C 1
ATOM 1984 O O . ASP A 1 264 ? 10.562 10.585 -23.669 1.00 98.00 264 ASP A O 1
ATOM 1988 N N . ILE A 1 265 ? 11.268 12.531 -24.531 1.00 98.44 265 ILE A N 1
ATOM 1989 C CA . ILE A 1 265 ? 10.483 13.372 -23.628 1.00 98.44 265 ILE A CA 1
ATOM 1990 C C . ILE A 1 265 ? 9.131 13.717 -24.257 1.00 98.44 265 ILE A C 1
ATOM 1992 O O . ILE A 1 265 ? 9.051 14.270 -25.358 1.00 98.44 265 ILE A O 1
ATOM 1996 N N . TYR A 1 266 ? 8.054 13.433 -23.520 1.00 98.31 266 TYR A N 1
ATOM 1997 C CA . TYR A 1 266 ? 6.669 13.654 -23.945 1.00 98.31 266 TYR A CA 1
ATOM 1998 C C . TYR A 1 266 ? 6.402 15.116 -24.326 1.00 98.31 266 TYR A C 1
ATOM 2000 O O . TYR A 1 266 ? 5.780 15.408 -25.352 1.00 98.31 266 TYR A O 1
ATOM 2008 N N . TYR A 1 267 ? 6.895 16.054 -23.512 1.00 97.00 267 TYR A N 1
ATOM 2009 C CA . TYR A 1 267 ? 6.743 17.482 -23.755 1.00 97.00 267 TYR A CA 1
ATOM 2010 C C . TYR A 1 267 ? 7.967 18.294 -23.281 1.00 97.00 267 TYR A C 1
ATOM 2012 O O . TYR A 1 267 ? 8.348 18.180 -22.117 1.00 97.00 267 TYR A O 1
ATOM 2020 N N . PRO A 1 268 ? 8.531 19.182 -24.124 1.00 96.06 268 PRO A N 1
ATOM 2021 C CA . PRO A 1 268 ? 8.182 19.392 -25.529 1.00 96.06 268 PRO A CA 1
ATOM 2022 C C . PRO A 1 268 ? 8.665 18.219 -26.402 1.00 96.06 268 PRO A C 1
ATOM 2024 O O . PRO A 1 268 ? 9.833 17.845 -26.363 1.00 96.06 268 PRO A O 1
ATOM 2027 N N . SER A 1 269 ? 7.744 17.656 -27.189 1.00 95.00 269 SER A N 1
ATOM 2028 C CA . SER A 1 269 ? 7.975 16.458 -28.005 1.00 95.00 269 SER A CA 1
ATOM 2029 C C . SER A 1 269 ? 9.076 16.661 -29.054 1.00 95.00 269 SER A C 1
ATOM 2031 O O . SER A 1 269 ? 9.189 17.738 -29.647 1.00 95.00 269 SER A O 1
ATOM 2033 N N . GLY A 1 270 ? 9.871 15.614 -29.295 1.00 95.06 270 GLY A N 1
ATOM 2034 C CA . GLY A 1 270 ? 11.047 15.647 -30.174 1.00 95.06 270 GLY A CA 1
ATOM 2035 C C . GLY A 1 270 ? 12.349 16.051 -29.471 1.00 95.06 270 GLY A C 1
ATOM 2036 O O . GLY A 1 270 ? 13.374 16.187 -30.137 1.00 95.06 270 GLY A O 1
ATOM 2037 N N . ASN A 1 271 ? 12.316 16.230 -28.148 1.00 96.88 271 ASN A N 1
ATOM 2038 C CA . ASN A 1 271 ? 13.499 16.247 -27.293 1.00 96.88 271 ASN A CA 1
ATOM 2039 C C . ASN A 1 271 ? 13.722 14.864 -26.669 1.00 96.88 271 ASN A C 1
ATOM 2041 O O . ASN A 1 271 ? 12.761 14.191 -26.305 1.00 96.88 271 ASN A O 1
ATOM 2045 N N . THR A 1 272 ? 14.980 14.521 -26.417 1.00 97.81 272 THR A N 1
ATOM 2046 C CA . THR A 1 272 ? 15.386 13.394 -25.571 1.00 97.81 272 THR A CA 1
ATOM 2047 C C . THR A 1 272 ? 16.081 13.887 -24.296 1.00 97.81 272 THR A C 1
ATOM 2049 O O . THR A 1 272 ? 16.509 15.045 -24.204 1.00 97.81 272 THR A O 1
ATOM 2052 N N . PHE A 1 273 ? 16.205 13.016 -23.293 1.00 98.50 273 PHE A N 1
ATOM 2053 C CA . PHE A 1 273 ? 17.026 13.259 -22.107 1.00 98.50 273 PHE A CA 1
ATOM 2054 C C . PHE A 1 273 ? 17.763 11.993 -21.660 1.00 98.50 273 PHE A C 1
ATOM 2056 O O . PHE A 1 273 ? 17.148 10.943 -21.476 1.00 98.50 273 PHE A O 1
ATOM 2063 N N . ARG A 1 274 ? 19.064 12.127 -21.379 1.00 98.50 274 ARG A N 1
ATOM 2064 C CA . ARG A 1 274 ? 19.885 11.148 -20.652 1.00 98.50 274 ARG A CA 1
ATOM 2065 C C . ARG A 1 274 ? 20.469 11.801 -19.402 1.00 98.50 274 ARG A C 1
ATOM 2067 O O . ARG A 1 274 ? 21.031 12.899 -19.462 1.00 98.50 274 ARG A O 1
ATOM 2074 N N . ILE A 1 275 ? 20.347 11.114 -18.270 1.00 98.50 275 ILE A N 1
ATOM 2075 C CA . ILE A 1 275 ? 20.828 11.560 -16.959 1.00 98.50 275 ILE A CA 1
ATOM 2076 C C . ILE A 1 275 ? 22.321 11.923 -16.955 1.00 98.50 275 ILE A C 1
ATOM 2078 O O . ILE A 1 275 ? 23.138 11.301 -17.635 1.00 98.50 275 ILE A O 1
ATOM 2082 N N . ARG A 1 276 ? 22.709 12.927 -16.157 1.00 98.38 276 ARG A N 1
ATOM 2083 C CA . ARG A 1 276 ? 24.092 13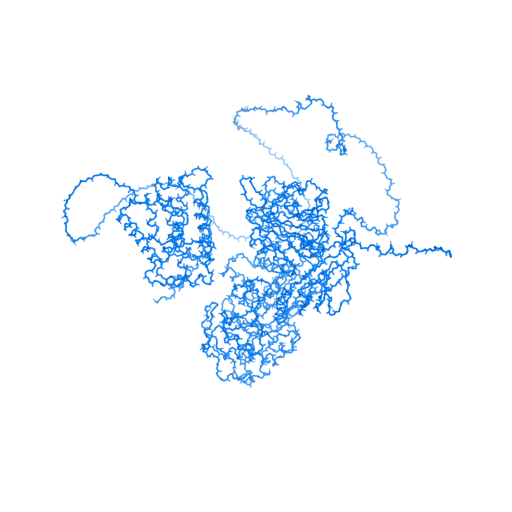.422 -16.085 1.00 98.38 276 ARG A CA 1
ATOM 2084 C C . ARG A 1 276 ? 24.674 13.185 -14.695 1.00 98.38 276 ARG A C 1
ATOM 2086 O O . ARG A 1 276 ? 23.971 13.140 -13.686 1.00 98.38 276 ARG A O 1
ATOM 2093 N N . THR A 1 277 ? 26.000 13.138 -14.603 1.00 98.62 277 THR A N 1
ATOM 2094 C CA . THR A 1 277 ? 26.701 12.999 -13.312 1.00 98.62 277 THR A CA 1
ATOM 2095 C C . THR A 1 277 ? 26.434 14.169 -12.357 1.00 98.62 277 THR A C 1
ATOM 2097 O O . THR A 1 277 ? 26.479 13.993 -11.140 1.00 98.62 277 THR A O 1
ATOM 2100 N N . SER A 1 278 ? 26.103 15.359 -12.871 1.00 98.62 278 SER A N 1
ATOM 2101 C CA . SER A 1 278 ? 25.625 16.491 -12.066 1.00 98.62 278 SER A CA 1
ATOM 2102 C C . SER A 1 278 ? 24.305 16.190 -11.357 1.00 98.62 278 SER A C 1
ATOM 2104 O O . SER A 1 278 ? 24.163 16.539 -10.186 1.00 98.62 278 SER A O 1
ATOM 2106 N N . ASP A 1 279 ? 23.374 15.506 -12.025 1.00 98.81 279 ASP A N 1
ATOM 2107 C CA . ASP A 1 279 ? 22.097 15.120 -11.428 1.00 98.81 279 ASP A CA 1
ATOM 2108 C C . ASP A 1 279 ? 22.319 14.080 -10.328 1.00 98.81 279 ASP A C 1
ATOM 2110 O O . ASP A 1 279 ? 21.891 14.284 -9.196 1.00 98.81 279 ASP A O 1
ATOM 2114 N N . LEU A 1 280 ? 23.090 13.022 -10.610 1.00 98.81 280 LEU A N 1
ATOM 2115 C CA . LEU A 1 280 ? 23.406 11.971 -9.632 1.00 98.81 280 LEU A CA 1
ATOM 2116 C C . LEU A 1 280 ? 24.064 12.527 -8.358 1.00 98.81 280 LEU A C 1
ATOM 2118 O O . LEU A 1 280 ? 23.680 12.146 -7.251 1.00 98.81 280 LEU A O 1
ATOM 2122 N N . ASN A 1 281 ? 24.991 13.483 -8.491 1.00 98.69 281 ASN A N 1
ATOM 2123 C CA . ASN A 1 281 ? 25.588 14.182 -7.348 1.00 98.69 281 ASN A CA 1
ATOM 2124 C C . ASN A 1 281 ? 24.544 14.974 -6.529 1.00 98.69 281 ASN A C 1
ATOM 2126 O O . ASN A 1 281 ? 24.579 14.948 -5.296 1.00 98.69 281 ASN A O 1
ATOM 2130 N N . ASN A 1 282 ? 23.599 15.647 -7.192 1.00 98.50 282 ASN A N 1
ATOM 2131 C CA . ASN A 1 282 ? 22.532 16.414 -6.540 1.00 98.50 282 ASN A CA 1
ATOM 2132 C C . ASN A 1 282 ? 21.501 15.500 -5.846 1.00 98.50 282 ASN A C 1
ATOM 2134 O O . ASN A 1 282 ? 21.122 15.765 -4.701 1.00 98.50 282 ASN A O 1
ATOM 2138 N N . ILE A 1 283 ? 21.091 14.395 -6.482 1.00 98.69 283 ILE A N 1
ATOM 2139 C CA . ILE A 1 283 ? 20.207 13.382 -5.881 1.00 98.69 283 ILE A CA 1
ATOM 2140 C C . ILE A 1 283 ? 20.891 12.720 -4.672 1.00 98.69 283 ILE A C 1
ATOM 2142 O O . ILE A 1 283 ? 20.258 12.568 -3.628 1.00 98.69 283 ILE A O 1
ATOM 2146 N N . ALA A 1 284 ? 22.188 12.399 -4.751 1.00 98.62 284 ALA A N 1
ATOM 2147 C CA . ALA A 1 284 ? 22.956 11.823 -3.641 1.00 98.62 284 ALA A CA 1
ATOM 2148 C C . ALA A 1 284 ? 23.061 12.771 -2.428 1.00 98.62 284 ALA A C 1
ATOM 2150 O O . ALA A 1 284 ? 22.892 12.354 -1.274 1.00 98.62 284 ALA A O 1
ATOM 2151 N N . ALA A 1 285 ? 23.295 14.063 -2.682 1.00 98.31 285 ALA A N 1
ATOM 2152 C CA . ALA A 1 285 ? 23.308 15.093 -1.646 1.00 98.31 285 ALA A CA 1
ATOM 2153 C C . ALA A 1 285 ? 21.924 15.251 -0.987 1.00 98.31 285 ALA A C 1
ATOM 2155 O O . ALA A 1 285 ? 21.823 15.255 0.241 1.00 98.31 285 ALA A O 1
ATOM 2156 N N . TRP A 1 286 ? 20.851 15.300 -1.782 1.00 98.38 286 TRP A N 1
ATOM 2157 C CA . TRP A 1 286 ? 19.477 15.373 -1.273 1.00 98.38 286 TRP A CA 1
ATOM 2158 C C . TRP A 1 286 ? 19.054 14.121 -0.494 1.00 98.38 286 TRP A C 1
ATOM 2160 O O . TRP A 1 286 ? 18.457 14.255 0.569 1.00 98.38 286 TRP A O 1
ATOM 2170 N N . GLN A 1 287 ? 19.404 12.915 -0.954 1.00 98.25 287 GLN A N 1
ATOM 2171 C CA . GLN A 1 287 ? 19.129 11.670 -0.226 1.00 98.25 287 GLN A CA 1
ATOM 2172 C C . GLN A 1 287 ? 19.768 11.698 1.173 1.00 98.25 287 GLN A C 1
ATOM 2174 O O . GLN A 1 287 ? 19.191 11.200 2.141 1.00 98.25 287 GLN A O 1
ATOM 2179 N N . THR A 1 288 ? 20.941 12.323 1.297 1.00 98.06 288 THR A N 1
ATOM 2180 C CA . THR A 1 288 ? 21.599 12.543 2.590 1.00 98.06 288 THR A CA 1
ATOM 2181 C C . THR A 1 288 ? 20.845 13.578 3.435 1.00 98.06 288 THR A C 1
ATOM 2183 O O . THR A 1 288 ? 20.609 13.335 4.618 1.00 98.06 288 THR A O 1
ATOM 2186 N N . ASP A 1 289 ? 20.423 14.702 2.845 1.00 97.88 289 ASP A N 1
ATOM 2187 C CA . ASP A 1 289 ? 19.682 15.768 3.536 1.00 97.88 289 ASP A CA 1
ATOM 2188 C C . ASP A 1 289 ? 18.297 15.322 4.035 1.00 97.88 289 ASP A C 1
ATOM 2190 O O . ASP A 1 289 ? 17.987 15.510 5.215 1.00 97.88 289 ASP A O 1
ATOM 2194 N N . ILE A 1 290 ? 17.474 14.688 3.191 1.00 97.94 290 ILE A N 1
ATOM 2195 C CA . ILE A 1 290 ? 16.097 14.316 3.551 1.00 97.94 290 ILE A CA 1
ATOM 2196 C C . ILE A 1 290 ? 16.066 13.364 4.751 1.00 97.94 290 ILE A C 1
ATOM 2198 O O . ILE A 1 290 ? 15.263 13.560 5.664 1.00 97.94 290 ILE A O 1
ATOM 2202 N N . ASN A 1 291 ? 17.011 12.423 4.847 1.00 98.19 291 ASN A N 1
ATOM 2203 C CA . ASN A 1 291 ? 17.154 11.538 6.008 1.00 98.19 291 ASN A CA 1
ATOM 2204 C C . ASN A 1 291 ? 17.407 12.286 7.335 1.00 98.19 291 ASN A C 1
ATOM 2206 O O . ASN A 1 291 ? 17.107 11.744 8.398 1.00 98.19 291 ASN A O 1
ATOM 2210 N N . THR A 1 292 ? 17.896 13.532 7.308 1.00 96.81 292 THR A N 1
ATOM 2211 C CA . THR A 1 292 ? 18.014 14.377 8.515 1.00 96.81 292 THR A CA 1
ATOM 2212 C C . THR A 1 292 ? 16.693 15.035 8.933 1.00 96.81 292 THR A C 1
ATOM 2214 O O . THR A 1 292 ? 16.549 15.432 10.091 1.00 96.81 292 THR A O 1
ATOM 2217 N N . ARG A 1 293 ? 15.729 15.140 8.007 1.00 95.81 293 ARG A N 1
ATOM 2218 C CA . ARG A 1 293 ? 14.416 15.783 8.192 1.00 95.81 293 ARG A CA 1
ATOM 2219 C C . ARG A 1 293 ? 13.270 14.788 8.404 1.00 95.81 293 ARG A C 1
ATOM 2221 O O . ARG A 1 293 ? 12.247 15.169 8.973 1.00 95.81 293 ARG A O 1
ATOM 2228 N N . LEU A 1 294 ? 13.438 13.526 8.000 1.00 97.12 294 LEU A N 1
ATOM 2229 C CA . LEU A 1 294 ? 12.500 12.441 8.311 1.00 97.12 294 LEU A CA 1
ATOM 2230 C C . LEU A 1 294 ? 12.430 12.151 9.832 1.00 97.12 294 LEU A C 1
ATOM 2232 O O . LEU A 1 294 ? 13.384 12.422 10.569 1.00 97.12 294 LEU A O 1
ATOM 2236 N N . PRO A 1 295 ? 11.329 11.559 10.342 1.00 96.69 295 PRO A N 1
ATOM 2237 C CA . PRO A 1 295 ? 11.201 11.176 11.747 1.00 96.69 295 PRO A CA 1
ATOM 2238 C C . PRO A 1 295 ? 12.342 10.270 12.236 1.00 96.69 295 PRO A C 1
ATOM 2240 O O . PRO A 1 295 ? 12.822 9.392 11.518 1.00 96.69 295 PRO A O 1
ATOM 2243 N N . THR A 1 296 ? 12.775 10.477 13.484 1.00 95.31 296 THR A N 1
ATOM 2244 C CA . THR A 1 296 ? 14.012 9.902 14.038 1.00 95.31 296 THR A CA 1
ATOM 2245 C C . THR A 1 296 ? 14.119 8.387 13.855 1.00 95.31 296 THR A C 1
ATOM 2247 O O . THR A 1 296 ? 13.284 7.634 14.353 1.00 95.31 296 THR A O 1
ATOM 2250 N N . GLY A 1 297 ? 15.206 7.946 13.217 1.00 95.38 297 GLY A N 1
ATOM 2251 C CA . GLY A 1 297 ? 15.481 6.533 12.946 1.00 95.38 297 GLY A CA 1
ATOM 2252 C C . GLY A 1 297 ? 14.926 6.019 11.614 1.00 95.38 297 GLY A C 1
ATOM 2253 O O . GLY A 1 297 ? 15.021 4.822 11.361 1.00 95.38 297 GLY A O 1
ATOM 2254 N N . SER A 1 298 ? 14.380 6.901 10.772 1.00 98.12 298 SER A N 1
ATOM 2255 C CA . SER A 1 298 ? 14.145 6.590 9.358 1.00 98.12 298 SER A CA 1
ATOM 2256 C C . SER A 1 298 ? 15.456 6.248 8.641 1.00 98.12 298 SER A C 1
ATOM 2258 O O . SER A 1 298 ? 16.525 6.712 9.040 1.00 98.12 298 SER A O 1
ATOM 2260 N N . ASN A 1 299 ? 15.357 5.455 7.578 1.00 97.06 299 ASN A N 1
ATOM 2261 C CA . ASN A 1 299 ? 16.453 5.110 6.678 1.00 97.06 299 ASN A CA 1
ATOM 2262 C C . ASN A 1 299 ? 15.896 4.964 5.256 1.00 97.06 299 ASN A C 1
ATOM 2264 O O . ASN A 1 299 ? 15.448 3.881 4.876 1.00 97.06 299 ASN A O 1
ATOM 2268 N N . TYR A 1 300 ? 15.882 6.067 4.511 1.00 98.62 300 TYR A N 1
ATOM 2269 C CA . TYR A 1 300 ? 15.408 6.147 3.130 1.00 98.62 300 TYR A CA 1
ATOM 2270 C C . TYR A 1 300 ? 16.573 6.096 2.132 1.00 98.62 300 TYR A C 1
ATOM 2272 O O . TYR A 1 300 ? 17.592 6.763 2.334 1.00 98.62 300 TYR A O 1
ATOM 2280 N N . PHE A 1 301 ? 16.406 5.362 1.035 1.00 98.69 301 PHE A N 1
ATOM 2281 C CA . PHE A 1 301 ? 17.283 5.411 -0.133 1.00 98.69 301 PHE A CA 1
ATOM 2282 C C . PHE A 1 301 ? 16.502 5.130 -1.421 1.00 98.69 301 PHE A C 1
ATOM 2284 O O . PHE A 1 301 ? 15.505 4.410 -1.408 1.00 98.69 301 PHE A O 1
ATOM 2291 N N . VAL A 1 302 ? 16.995 5.680 -2.528 1.00 98.81 302 VAL A N 1
ATOM 2292 C CA . VAL A 1 302 ? 16.552 5.355 -3.888 1.00 98.81 302 VAL A CA 1
ATOM 2293 C C . VAL A 1 302 ? 17.186 4.028 -4.316 1.00 98.81 302 VAL A C 1
ATOM 2295 O O . VAL A 1 302 ? 18.364 3.780 -4.032 1.00 98.81 302 VAL A O 1
ATOM 2298 N N . GLU A 1 303 ? 16.417 3.183 -4.997 1.00 98.88 303 GLU A N 1
ATOM 2299 C CA . GLU A 1 303 ? 16.906 2.015 -5.735 1.00 98.88 303 GLU A CA 1
ATOM 2300 C C . GLU A 1 303 ? 16.875 2.301 -7.238 1.00 98.88 303 GLU A C 1
ATOM 2302 O O . GLU A 1 303 ? 15.965 2.966 -7.724 1.00 98.88 303 GLU A O 1
ATOM 2307 N N . ILE A 1 304 ? 17.878 1.827 -7.974 1.00 98.94 304 ILE A N 1
ATOM 2308 C CA . ILE A 1 304 ? 18.045 2.117 -9.398 1.00 98.94 304 ILE A CA 1
ATOM 2309 C C . ILE A 1 304 ? 18.092 0.808 -10.195 1.00 98.94 304 ILE A C 1
ATOM 2311 O O . ILE A 1 304 ? 18.873 -0.094 -9.881 1.00 98.94 304 ILE A O 1
ATOM 2315 N N . GLY A 1 305 ? 17.242 0.707 -11.215 1.00 98.88 305 GLY A N 1
ATOM 2316 C CA . GLY A 1 305 ? 17.276 -0.318 -12.250 1.00 98.88 305 GLY A CA 1
ATOM 2317 C C . GLY A 1 305 ? 18.198 0.118 -13.386 1.00 98.88 305 GLY A C 1
ATOM 2318 O O . GLY A 1 305 ? 18.018 1.197 -13.939 1.00 98.88 305 GLY A O 1
ATOM 2319 N N . HIS A 1 306 ? 19.200 -0.701 -13.711 1.00 98.94 306 HIS A N 1
ATOM 2320 C CA . HIS A 1 306 ? 20.239 -0.348 -14.688 1.00 98.94 306 HIS A CA 1
ATOM 2321 C C . HIS A 1 306 ? 20.186 -1.169 -15.977 1.00 98.94 306 HIS A C 1
ATOM 2323 O O . HIS A 1 306 ? 20.008 -2.390 -15.911 1.00 98.94 306 HIS A O 1
ATOM 2329 N N . ASN A 1 307 ? 20.479 -0.509 -17.103 1.00 98.88 307 ASN A N 1
ATOM 2330 C CA . ASN A 1 307 ? 20.513 -1.064 -18.456 1.00 98.88 307 ASN A CA 1
ATOM 2331 C C . ASN A 1 307 ? 21.915 -0.942 -19.067 1.00 98.88 307 ASN A C 1
ATOM 2333 O O . ASN A 1 307 ? 22.290 0.099 -19.607 1.00 98.88 307 ASN A O 1
ATOM 2337 N N . GLY A 1 308 ? 22.711 -2.011 -18.977 1.00 98.75 308 GLY A N 1
ATOM 2338 C CA . GLY A 1 308 ? 24.119 -1.980 -19.383 1.00 98.75 308 GLY A CA 1
ATOM 2339 C C . GLY A 1 308 ? 24.387 -1.657 -20.857 1.00 98.75 308 GLY A C 1
ATOM 2340 O O . GLY A 1 308 ? 25.480 -1.195 -21.175 1.00 98.75 308 GLY A O 1
ATOM 2341 N N . ASN A 1 309 ? 23.417 -1.836 -21.759 1.00 98.75 309 ASN A N 1
ATOM 2342 C CA . ASN A 1 309 ? 23.588 -1.456 -23.161 1.00 98.75 309 ASN A CA 1
ATOM 2343 C C . ASN A 1 309 ? 23.657 0.069 -23.332 1.00 98.75 309 ASN A C 1
ATOM 2345 O O . ASN A 1 309 ? 24.417 0.534 -24.168 1.00 98.75 309 ASN A O 1
ATOM 2349 N N . GLY A 1 310 ? 22.941 0.848 -22.511 1.00 98.69 310 GLY A N 1
ATOM 2350 C CA . GLY A 1 310 ? 22.942 2.317 -22.584 1.00 98.69 310 GLY A CA 1
ATOM 2351 C C . GLY A 1 310 ? 24.250 2.974 -22.121 1.00 98.69 310 GLY A C 1
ATOM 2352 O O . GLY A 1 310 ? 24.516 4.129 -22.445 1.00 98.69 310 GLY A O 1
ATOM 2353 N N . ASP A 1 311 ? 25.088 2.248 -21.375 1.00 98.75 311 ASP A N 1
ATOM 2354 C CA . ASP A 1 311 ? 26.500 2.595 -21.159 1.00 98.75 311 ASP A CA 1
ATOM 2355 C C . ASP A 1 311 ? 27.297 2.321 -22.445 1.00 98.75 311 ASP A C 1
ATOM 2357 O O . ASP A 1 311 ? 27.858 3.240 -23.041 1.00 98.75 311 ASP A O 1
ATOM 2361 N N . ILE A 1 312 ? 27.271 1.071 -22.917 1.00 98.69 312 ILE A N 1
ATOM 2362 C CA . ILE A 1 312 ? 28.056 0.617 -24.073 1.00 98.69 312 ILE A CA 1
ATOM 2363 C C . ILE A 1 312 ? 27.745 1.405 -25.352 1.00 98.69 312 ILE A C 1
ATOM 2365 O O . ILE A 1 312 ? 28.663 1.721 -26.109 1.00 98.69 312 ILE A O 1
ATOM 2369 N N . ASP A 1 313 ? 26.487 1.761 -25.582 1.00 97.88 313 ASP A N 1
ATOM 2370 C CA . ASP A 1 313 ? 26.045 2.616 -26.682 1.00 97.88 313 ASP A CA 1
ATOM 2371 C C . ASP A 1 313 ? 26.731 3.987 -26.605 1.00 97.88 313 ASP A C 1
ATOM 2373 O O . ASP A 1 313 ? 27.575 4.313 -27.445 1.00 97.88 313 ASP A O 1
ATOM 2377 N N . ASN A 1 314 ? 26.540 4.705 -25.493 1.00 98.06 314 ASN A N 1
ATOM 2378 C CA . ASN A 1 314 ? 27.180 5.996 -25.232 1.00 98.06 314 ASN A CA 1
ATOM 2379 C C . ASN A 1 314 ? 28.724 5.945 -25.268 1.00 98.06 314 ASN A C 1
ATOM 2381 O O . ASN A 1 314 ? 29.379 6.923 -25.640 1.00 98.06 314 ASN A O 1
ATOM 2385 N N . ALA A 1 315 ? 29.321 4.815 -24.890 1.00 98.19 315 ALA A N 1
ATOM 2386 C CA . ALA A 1 315 ? 30.757 4.578 -24.971 1.00 98.19 315 ALA A CA 1
ATOM 2387 C C . ALA A 1 315 ? 31.247 4.328 -26.409 1.00 98.19 315 ALA A C 1
ATOM 2389 O O . ALA A 1 315 ? 32.333 4.792 -26.772 1.00 98.19 315 ALA A O 1
ATOM 2390 N N . THR A 1 316 ? 30.479 3.603 -27.230 1.00 97.88 316 THR A N 1
ATOM 2391 C CA . THR A 1 316 ? 30.851 3.249 -28.613 1.00 97.88 316 THR A CA 1
ATOM 2392 C C . THR A 1 316 ? 30.654 4.398 -29.597 1.00 97.88 316 THR A C 1
ATOM 2394 O O . THR A 1 316 ? 31.494 4.569 -30.485 1.00 97.88 316 THR A O 1
ATOM 2397 N N . ASP A 1 317 ? 29.642 5.238 -29.375 1.00 96.25 317 ASP A N 1
ATOM 2398 C CA . ASP A 1 317 ? 29.334 6.413 -30.200 1.00 96.25 317 ASP A CA 1
ATOM 2399 C C . ASP A 1 317 ? 30.407 7.522 -30.086 1.00 96.25 317 ASP A C 1
ATOM 2401 O O . ASP A 1 317 ? 30.627 8.337 -30.989 1.00 96.25 317 ASP A O 1
ATOM 2405 N N . GLN A 1 318 ? 31.178 7.518 -28.993 1.00 95.62 318 GLN A N 1
ATOM 2406 C CA . GLN A 1 318 ? 32.341 8.388 -28.833 1.00 95.62 318 GLN A CA 1
ATOM 2407 C C . GLN A 1 318 ? 33.502 7.987 -29.758 1.00 95.62 318 GLN A C 1
ATOM 2409 O O . GLN A 1 318 ? 33.856 6.819 -29.906 1.00 95.62 318 GLN A O 1
ATOM 2414 N N . THR A 1 319 ? 34.241 8.980 -30.269 1.00 95.69 319 THR A N 1
ATOM 2415 C CA . THR A 1 319 ? 35.449 8.784 -31.103 1.00 95.69 319 THR A CA 1
ATOM 2416 C C . THR A 1 319 ? 36.511 7.872 -30.462 1.00 95.69 319 THR A C 1
ATOM 2418 O O . THR A 1 319 ? 37.318 7.271 -31.169 1.00 95.69 319 THR A O 1
ATOM 2421 N N . ALA A 1 320 ? 36.540 7.765 -29.128 1.00 95.81 320 ALA A N 1
ATOM 2422 C CA . ALA A 1 320 ? 37.401 6.821 -28.415 1.00 95.81 320 ALA A CA 1
ATOM 2423 C C . ALA A 1 320 ? 36.891 5.369 -28.505 1.00 95.81 320 ALA A C 1
ATOM 2425 O O . ALA A 1 320 ? 37.698 4.454 -28.704 1.00 95.81 320 ALA A O 1
ATOM 2426 N N . GLY A 1 321 ? 35.571 5.163 -28.427 1.00 96.31 321 GLY A N 1
ATOM 2427 C CA . GLY A 1 321 ? 34.903 3.862 -28.477 1.00 96.31 321 GLY A CA 1
ATOM 2428 C C . GLY A 1 321 ? 35.277 3.053 -29.712 1.00 96.31 321 GLY A C 1
ATOM 2429 O O . GLY A 1 321 ? 35.640 1.885 -29.587 1.00 96.31 321 GLY A O 1
ATOM 2430 N N . GLN A 1 322 ? 35.387 3.723 -30.865 1.00 93.81 322 GLN A N 1
ATOM 2431 C CA . GLN A 1 322 ? 35.890 3.179 -32.140 1.00 93.81 322 GLN A CA 1
ATOM 2432 C C . GLN A 1 322 ? 37.260 2.464 -32.063 1.00 93.81 322 GLN A C 1
ATOM 2434 O O . GLN A 1 322 ? 37.647 1.774 -33.007 1.00 93.81 322 GLN A O 1
ATOM 2439 N N . THR A 1 323 ? 38.023 2.638 -30.976 1.00 95.25 323 THR A N 1
ATOM 2440 C CA . THR A 1 323 ? 39.327 1.981 -30.754 1.00 95.25 323 THR A CA 1
ATOM 2441 C C . THR A 1 323 ? 39.470 1.259 -29.408 1.00 95.25 323 THR A C 1
ATOM 2443 O O . THR A 1 323 ? 40.404 0.471 -29.252 1.00 95.25 323 THR A O 1
ATOM 2446 N N . VAL A 1 324 ? 38.581 1.516 -28.443 1.00 97.25 324 VAL A N 1
ATOM 2447 C CA . VAL A 1 324 ? 38.649 0.987 -27.065 1.00 97.25 324 VAL A CA 1
ATOM 2448 C C . VAL A 1 324 ? 37.568 -0.068 -26.792 1.00 97.25 324 VAL A C 1
ATOM 2450 O O . VAL A 1 324 ? 37.776 -0.982 -25.987 1.00 97.25 324 VAL A O 1
ATOM 2453 N N . CYS A 1 325 ? 36.433 0.019 -27.483 1.00 98.06 325 CYS A N 1
ATOM 2454 C CA . CYS A 1 325 ? 35.340 -0.940 -27.406 1.00 98.06 325 CYS A CA 1
ATOM 2455 C C . CYS A 1 325 ? 35.541 -2.093 -28.405 1.00 98.06 325 CYS A C 1
ATOM 2457 O O . CYS A 1 325 ? 36.110 -1.921 -29.484 1.00 98.06 325 CYS A O 1
ATOM 2459 N N . SER A 1 326 ? 35.110 -3.297 -28.022 1.00 95.56 326 SER A N 1
ATOM 2460 C CA . SER A 1 326 ? 35.223 -4.511 -28.836 1.00 95.56 326 SER A CA 1
ATOM 2461 C C . SER A 1 326 ? 34.044 -5.457 -28.535 1.00 95.56 326 SER A C 1
ATOM 2463 O O . SER A 1 326 ? 34.127 -6.206 -27.553 1.00 95.56 326 SER A O 1
ATOM 2465 N N . PRO A 1 327 ? 32.980 -5.473 -29.362 1.00 96.19 327 PRO A N 1
ATOM 2466 C CA . PRO A 1 327 ? 32.809 -4.717 -30.612 1.00 96.19 327 PRO A CA 1
ATOM 2467 C C . PRO A 1 327 ? 32.755 -3.190 -30.428 1.00 96.19 327 PRO A C 1
ATOM 2469 O O . PRO A 1 327 ? 32.561 -2.678 -29.330 1.00 96.19 327 PRO A O 1
ATOM 2472 N N . ALA A 1 328 ? 32.958 -2.457 -31.524 1.00 96.44 328 ALA A N 1
ATOM 2473 C CA . ALA A 1 328 ? 32.939 -0.990 -31.564 1.00 96.44 328 ALA A CA 1
ATOM 2474 C C . ALA A 1 328 ? 31.527 -0.421 -31.835 1.00 96.44 328 ALA A C 1
ATOM 2476 O O . ALA A 1 328 ? 31.384 0.588 -32.517 1.00 96.44 328 ALA A O 1
ATOM 2477 N N . TYR A 1 329 ? 30.511 -1.134 -31.352 1.00 96.94 329 TYR A N 1
ATOM 2478 C CA . TYR A 1 329 ? 29.077 -0.843 -31.398 1.00 96.94 329 TYR A CA 1
ATOM 2479 C C . TYR A 1 329 ? 28.411 -1.588 -30.226 1.00 96.94 329 TYR A C 1
ATOM 2481 O O . TYR A 1 329 ? 29.011 -2.526 -29.679 1.00 96.94 329 TYR A O 1
ATOM 2489 N N . ALA A 1 330 ? 27.218 -1.154 -29.825 1.00 97.31 330 ALA A N 1
ATOM 2490 C CA . ALA A 1 330 ? 26.388 -1.791 -28.802 1.00 97.31 330 ALA A CA 1
ATOM 2491 C C . ALA A 1 330 ? 25.503 -2.911 -29.383 1.00 97.31 330 ALA A C 1
ATOM 2493 O O . ALA A 1 330 ? 25.650 -3.288 -30.546 1.00 97.31 330 ALA A O 1
ATOM 2494 N N . VAL A 1 331 ? 24.594 -3.471 -28.582 1.00 97.38 331 VAL A N 1
ATOM 2495 C CA . VAL A 1 331 ? 23.491 -4.285 -29.116 1.00 97.38 331 VAL A CA 1
ATOM 2496 C C . VAL A 1 331 ? 22.455 -3.336 -29.722 1.00 97.38 331 VAL A C 1
ATOM 2498 O O . VAL A 1 331 ? 22.018 -2.407 -29.050 1.00 97.38 331 VAL A O 1
ATOM 2501 N N . ASP A 1 332 ? 22.078 -3.571 -30.977 1.00 95.00 332 ASP A N 1
ATOM 2502 C CA . ASP A 1 332 ? 21.086 -2.791 -31.727 1.00 95.00 332 ASP A CA 1
ATOM 2503 C C . ASP A 1 332 ? 20.179 -3.746 -32.522 1.00 95.00 332 ASP A C 1
ATOM 2505 O O . ASP A 1 332 ? 20.640 -4.760 -33.061 1.00 95.00 332 ASP A O 1
ATOM 2509 N N . TYR A 1 333 ? 18.888 -3.428 -32.570 1.00 96.38 333 TYR A N 1
ATOM 2510 C CA . TYR A 1 333 ? 17.845 -4.145 -33.298 1.00 96.38 333 TYR A CA 1
ATOM 2511 C C . TYR A 1 333 ? 16.655 -3.209 -33.556 1.00 96.38 333 TYR A C 1
ATOM 2513 O O . TYR A 1 333 ? 16.384 -2.270 -32.814 1.00 96.38 333 TYR A O 1
ATOM 2521 N N . THR A 1 334 ? 15.871 -3.491 -34.600 1.00 96.19 334 THR A N 1
ATOM 2522 C CA . THR A 1 334 ? 14.587 -2.802 -34.796 1.00 96.19 334 THR A CA 1
ATOM 2523 C C . THR A 1 334 ? 13.534 -3.427 -33.888 1.00 96.19 334 THR A C 1
ATOM 2525 O O . THR A 1 334 ? 13.100 -4.550 -34.152 1.00 96.19 334 THR A O 1
ATOM 2528 N N . SER A 1 335 ? 13.111 -2.707 -32.846 1.00 94.62 335 SER A N 1
ATOM 2529 C CA . SER A 1 335 ? 12.026 -3.146 -31.961 1.00 94.62 335 SER A CA 1
ATOM 2530 C C . SER A 1 335 ? 10.761 -3.502 -32.760 1.00 94.62 335 SER A C 1
ATOM 2532 O O . SER A 1 335 ? 10.375 -2.752 -33.666 1.00 94.62 335 SER A O 1
ATOM 2534 N N . PRO A 1 336 ? 10.096 -4.633 -32.460 1.00 93.81 336 PRO A N 1
ATOM 2535 C CA . PRO A 1 336 ? 8.780 -4.928 -33.012 1.00 93.81 336 PRO A CA 1
ATOM 2536 C C . PRO A 1 336 ? 7.736 -3.949 -32.444 1.00 93.81 336 PRO A C 1
ATOM 2538 O O . PRO A 1 336 ? 7.967 -3.369 -31.387 1.00 93.81 336 PRO A O 1
ATOM 2541 N N . PRO A 1 337 ? 6.569 -3.788 -33.095 1.00 94.69 337 PRO A N 1
ATOM 2542 C CA . PRO A 1 337 ? 5.436 -3.113 -32.473 1.00 94.69 337 PRO A CA 1
ATOM 2543 C C . PRO A 1 337 ? 4.991 -3.854 -31.210 1.00 94.69 337 PRO A C 1
ATOM 2545 O O . PRO A 1 337 ? 4.873 -5.085 -31.233 1.00 94.69 337 PRO A O 1
ATOM 2548 N N . ASP A 1 338 ? 4.707 -3.087 -30.163 1.00 95.31 338 ASP A N 1
ATOM 2549 C CA . ASP A 1 338 ? 4.291 -3.541 -28.839 1.00 95.31 338 ASP A CA 1
ATOM 2550 C C . ASP A 1 338 ? 3.137 -4.553 -28.937 1.00 95.31 338 ASP A C 1
ATOM 2552 O O . ASP A 1 338 ? 2.213 -4.425 -29.755 1.00 95.31 338 ASP A O 1
ATOM 2556 N N . THR A 1 339 ? 3.155 -5.578 -28.085 1.00 97.56 339 THR A N 1
ATOM 2557 C CA . THR A 1 339 ? 2.030 -6.520 -28.019 1.00 97.56 339 THR A CA 1
ATOM 2558 C C . THR A 1 339 ? 0.819 -5.880 -27.343 1.00 97.56 339 THR A C 1
ATOM 2560 O O . THR A 1 339 ? 0.939 -4.926 -26.579 1.00 97.56 339 THR A O 1
ATOM 2563 N N . ALA A 1 340 ? -0.364 -6.476 -27.518 1.00 97.19 340 ALA A N 1
ATOM 2564 C CA . ALA A 1 340 ? -1.466 -6.197 -26.600 1.00 97.19 340 ALA A CA 1
ATOM 2565 C C . ALA A 1 340 ? -1.021 -6.439 -25.142 1.00 97.19 340 ALA A C 1
ATOM 2567 O O . ALA A 1 340 ? -0.235 -7.352 -24.867 1.00 97.19 340 ALA A O 1
ATOM 2568 N N . LEU A 1 341 ? -1.529 -5.627 -24.214 1.00 95.00 341 LEU A N 1
ATOM 2569 C CA . LEU A 1 341 ? -1.272 -5.815 -22.790 1.00 95.00 341 LEU A CA 1
ATOM 2570 C C . LEU A 1 341 ? -1.808 -7.186 -22.345 1.00 95.00 341 LEU A C 1
ATOM 2572 O O . LEU A 1 341 ? -2.834 -7.649 -22.843 1.00 95.00 341 LEU A O 1
ATOM 2576 N N . GLU A 1 342 ? -1.095 -7.841 -21.431 1.00 97.50 342 GLU A N 1
ATOM 2577 C CA . GLU A 1 342 ? -1.363 -9.214 -20.971 1.00 97.50 342 GLU A CA 1
ATOM 2578 C C . GLU A 1 342 ? -1.300 -10.297 -22.071 1.00 97.50 342 GLU A C 1
ATOM 2580 O O . GLU A 1 342 ? -1.823 -11.399 -21.904 1.00 97.50 342 GLU A O 1
ATOM 2585 N N . PHE A 1 343 ? -0.620 -10.025 -23.195 1.00 98.12 343 PHE A N 1
ATOM 2586 C CA . PHE A 1 343 ? -0.335 -11.032 -24.221 1.00 98.12 343 PHE A CA 1
ATOM 2587 C C . PHE A 1 343 ? 0.470 -12.207 -23.646 1.00 98.12 343 PHE A C 1
ATOM 2589 O O . PHE A 1 343 ? 1.654 -12.084 -23.324 1.00 98.12 343 PHE A O 1
ATOM 2596 N N . GLN A 1 344 ? -0.172 -13.373 -23.570 1.00 98.19 344 GLN A N 1
ATOM 2597 C CA . GLN A 1 344 ? 0.480 -14.620 -23.196 1.00 98.19 344 GLN A CA 1
ATOM 2598 C C . GLN A 1 344 ? 1.136 -15.270 -24.417 1.00 98.19 344 GLN A C 1
ATOM 2600 O O . GLN A 1 344 ? 0.457 -15.679 -25.364 1.00 98.19 344 GLN A O 1
ATOM 2605 N N . LYS A 1 345 ? 2.468 -15.390 -24.402 1.00 98.31 345 LYS A N 1
ATOM 2606 C CA . LYS A 1 345 ? 3.207 -15.930 -25.548 1.00 98.31 345 LYS A CA 1
ATOM 2607 C C . LYS A 1 345 ? 3.053 -17.455 -25.646 1.00 98.31 345 LYS A C 1
ATOM 2609 O O . LYS A 1 345 ? 3.351 -18.150 -24.671 1.00 98.31 345 LYS A O 1
ATOM 2614 N N . PRO A 1 346 ? 2.712 -18.015 -26.823 1.00 98.38 346 PRO A N 1
ATOM 2615 C CA . PRO A 1 346 ? 2.848 -19.446 -27.070 1.00 98.38 346 PRO A CA 1
ATOM 2616 C C . PRO A 1 346 ? 4.297 -19.912 -26.840 1.00 98.38 346 PRO A C 1
ATOM 2618 O O . PRO A 1 346 ? 5.251 -19.335 -27.368 1.00 98.38 346 PRO A O 1
ATOM 2621 N N . LEU A 1 347 ? 4.478 -20.956 -26.030 1.00 98.31 347 LEU A N 1
ATOM 2622 C CA . LEU A 1 347 ? 5.813 -21.422 -25.644 1.00 98.31 347 LEU A CA 1
ATOM 2623 C C . LEU A 1 347 ? 6.586 -21.968 -26.854 1.00 98.31 347 LEU A C 1
ATOM 2625 O O . LEU A 1 347 ? 6.054 -22.740 -27.655 1.00 98.31 347 LEU A O 1
ATOM 2629 N N . GLY A 1 348 ? 7.853 -21.576 -26.979 1.00 98.06 348 GLY A N 1
ATOM 2630 C CA . GLY A 1 348 ? 8.716 -21.934 -28.103 1.00 98.06 348 GLY A CA 1
ATOM 2631 C C . GLY A 1 348 ? 8.488 -21.131 -29.390 1.00 98.06 348 GLY A C 1
ATOM 2632 O O . GLY A 1 348 ? 9.119 -21.455 -30.397 1.00 98.06 348 GLY A O 1
ATOM 2633 N N . THR A 1 349 ? 7.628 -20.102 -29.394 1.00 98.56 349 THR A N 1
ATOM 2634 C CA . THR A 1 349 ? 7.508 -19.148 -30.518 1.00 98.56 349 THR A CA 1
ATOM 2635 C C . THR A 1 349 ? 8.248 -17.832 -30.250 1.00 98.56 349 THR A C 1
ATOM 2637 O O . THR A 1 349 ? 8.834 -17.636 -29.185 1.00 98.56 349 THR A O 1
ATOM 2640 N N . GLY A 1 350 ? 8.227 -16.928 -31.231 1.00 97.44 350 GLY A N 1
ATOM 2641 C CA . GLY A 1 350 ? 9.015 -15.693 -31.262 1.00 97.44 350 GLY A CA 1
ATOM 2642 C C . GLY A 1 350 ? 10.048 -15.732 -32.393 1.00 97.44 350 GLY A C 1
ATOM 2643 O O . GLY A 1 350 ? 10.061 -16.654 -33.213 1.00 97.44 350 GLY A O 1
ATOM 2644 N N . THR A 1 351 ? 10.898 -14.718 -32.475 1.00 97.81 351 THR A N 1
ATOM 2645 C CA . THR A 1 351 ? 12.042 -14.642 -33.397 1.00 97.81 351 THR A CA 1
ATOM 2646 C C . THR A 1 351 ? 13.150 -13.892 -32.680 1.00 97.81 351 THR A C 1
ATOM 2648 O O . THR A 1 351 ? 12.850 -12.884 -32.052 1.00 97.81 351 THR A O 1
ATOM 2651 N N . ASP A 1 352 ? 14.384 -14.390 -32.754 1.00 98.19 352 ASP A N 1
ATOM 2652 C CA . ASP A 1 352 ? 15.527 -13.725 -32.126 1.00 98.19 352 ASP A CA 1
ATOM 2653 C C . ASP A 1 352 ? 15.775 -12.368 -32.825 1.00 98.19 352 ASP A C 1
ATOM 2655 O O . ASP A 1 352 ? 15.939 -12.315 -34.050 1.00 98.19 352 ASP A O 1
ATOM 2659 N N . LEU A 1 353 ? 15.760 -11.283 -32.051 1.00 97.94 353 LEU A N 1
ATOM 2660 C CA . LEU A 1 353 ? 16.115 -9.917 -32.436 1.00 97.94 353 LEU A CA 1
ATOM 2661 C C . LEU A 1 353 ? 17.623 -9.682 -32.286 1.00 97.94 353 LEU A C 1
ATOM 2663 O O . LEU A 1 353 ? 18.231 -9.019 -33.130 1.00 97.94 353 LEU A O 1
ATOM 2667 N N . TRP A 1 354 ? 18.241 -10.251 -31.244 1.00 96.88 354 TRP A N 1
ATOM 2668 C CA . TRP A 1 354 ? 19.677 -10.108 -30.997 1.00 96.88 354 TRP A CA 1
ATOM 2669 C C . TRP A 1 354 ? 20.510 -10.791 -32.089 1.00 96.88 354 TRP A C 1
ATOM 2671 O O . TRP A 1 354 ? 20.318 -11.962 -32.431 1.00 96.88 354 TRP A O 1
ATOM 2681 N N . ALA A 1 355 ? 21.532 -10.092 -32.591 1.00 94.69 355 ALA A N 1
ATOM 2682 C CA . ALA A 1 355 ? 22.473 -10.677 -33.539 1.00 94.69 355 ALA A CA 1
ATOM 2683 C C . ALA A 1 355 ? 23.216 -11.879 -32.919 1.00 94.69 355 ALA A C 1
ATOM 2685 O O . ALA A 1 355 ? 23.828 -11.782 -31.854 1.00 94.69 355 ALA A O 1
ATOM 2686 N N . ALA A 1 356 ? 23.235 -13.012 -33.632 1.00 94.12 356 ALA A N 1
ATOM 2687 C CA . ALA A 1 356 ? 23.762 -14.300 -33.153 1.00 94.12 356 ALA A CA 1
ATOM 2688 C C . ALA A 1 356 ? 25.278 -14.336 -32.826 1.00 94.12 356 ALA A C 1
ATOM 2690 O O . ALA A 1 356 ? 25.815 -15.386 -32.467 1.00 94.12 356 ALA A O 1
ATOM 2691 N N . GLU A 1 357 ? 25.985 -13.212 -32.957 1.00 94.38 357 GLU A N 1
ATOM 2692 C CA . GLU A 1 357 ? 27.367 -13.031 -32.502 1.00 94.38 357 GLU A CA 1
ATOM 2693 C C . GLU A 1 357 ? 27.480 -12.647 -31.016 1.00 94.38 357 GLU A C 1
ATOM 2695 O O . GLU A 1 357 ? 28.511 -12.932 -30.398 1.00 94.38 357 GLU A O 1
ATOM 2700 N N . PHE A 1 358 ? 26.418 -12.102 -30.408 1.00 95.44 358 PHE A N 1
ATOM 2701 C CA . PHE A 1 358 ? 26.353 -11.722 -28.991 1.00 95.44 358 PHE A CA 1
ATOM 2702 C C . PHE A 1 358 ? 26.214 -12.942 -28.058 1.00 95.44 358 PHE A C 1
ATOM 2704 O O . PHE A 1 358 ? 25.307 -13.055 -27.243 1.00 95.44 358 PHE A O 1
ATOM 2711 N N . VAL A 1 359 ? 27.152 -13.887 -28.149 1.00 94.50 359 VAL A N 1
ATOM 2712 C CA . VAL A 1 359 ? 27.186 -15.107 -27.321 1.00 94.50 359 VAL A CA 1
ATOM 2713 C C . VAL A 1 359 ? 27.785 -14.845 -25.932 1.00 94.50 359 VAL A C 1
ATOM 2715 O O . VAL A 1 359 ? 27.494 -15.572 -24.985 1.00 94.50 359 VAL A O 1
ATOM 2718 N N . ASN A 1 360 ? 28.640 -13.825 -25.800 1.00 95.62 360 ASN A N 1
ATOM 2719 C CA . ASN A 1 360 ? 29.262 -13.409 -24.540 1.00 95.62 360 ASN A CA 1
ATOM 2720 C C . ASN A 1 360 ? 29.385 -11.882 -24.494 1.00 95.62 360 ASN A C 1
ATOM 2722 O O . ASN A 1 360 ? 29.663 -11.263 -25.518 1.00 95.62 360 ASN A O 1
ATOM 2726 N N . TYR A 1 361 ? 29.285 -11.294 -23.303 1.00 97.75 361 TYR A N 1
ATOM 2727 C CA . TYR A 1 361 ? 29.652 -9.898 -23.067 1.00 97.75 361 TYR A CA 1
ATOM 2728 C C . TYR A 1 361 ? 31.184 -9.739 -23.171 1.00 97.75 361 TYR A C 1
ATOM 2730 O O . TYR A 1 361 ? 31.919 -10.368 -22.402 1.00 97.75 361 TYR A O 1
ATOM 2738 N N . THR A 1 362 ? 31.679 -8.933 -24.122 1.00 97.50 362 THR A N 1
ATOM 2739 C CA . THR A 1 362 ? 33.130 -8.792 -24.404 1.00 97.50 362 THR A CA 1
ATOM 2740 C C . THR A 1 362 ? 33.709 -7.392 -24.222 1.00 97.50 362 THR A C 1
ATOM 2742 O O . THR A 1 362 ? 34.936 -7.255 -24.234 1.00 97.50 362 THR A O 1
ATOM 2745 N N . TRP A 1 363 ? 32.881 -6.358 -24.047 1.00 98.56 363 TRP A N 1
ATOM 2746 C CA . TRP A 1 363 ? 33.373 -4.997 -23.828 1.00 98.56 363 TRP A CA 1
ATOM 2747 C C . TRP A 1 363 ? 34.223 -4.916 -22.550 1.00 98.56 363 TRP A C 1
ATOM 2749 O O . TRP A 1 363 ? 34.018 -5.644 -21.574 1.00 98.56 363 TRP A O 1
ATOM 2759 N N . SER A 1 364 ? 35.247 -4.063 -22.579 1.00 98.38 364 SER A N 1
ATOM 2760 C CA . SER A 1 364 ? 36.179 -3.904 -21.458 1.00 98.38 364 SER A CA 1
ATOM 2761 C C . SER A 1 364 ? 35.713 -2.805 -20.503 1.00 98.38 364 SER A C 1
ATOM 2763 O O . SER A 1 364 ? 35.031 -1.878 -20.928 1.00 98.38 364 SER A O 1
ATOM 2765 N N . LEU A 1 365 ? 36.158 -2.841 -19.241 1.00 98.44 365 LEU A N 1
ATOM 2766 C CA . LEU A 1 365 ? 35.883 -1.750 -18.296 1.00 98.44 365 LEU A CA 1
ATOM 2767 C C . LEU A 1 365 ? 36.369 -0.393 -18.840 1.00 98.44 365 LEU A C 1
ATOM 2769 O O . LEU A 1 365 ? 35.689 0.602 -18.668 1.00 98.44 365 LEU A O 1
ATOM 2773 N N . ALA A 1 366 ? 37.475 -0.365 -19.591 1.00 98.38 366 ALA A N 1
ATOM 2774 C CA . ALA A 1 366 ? 37.978 0.856 -20.222 1.00 98.38 366 ALA A CA 1
ATOM 2775 C C . ALA A 1 366 ? 37.114 1.363 -21.399 1.00 98.38 366 ALA A C 1
ATOM 2777 O O . ALA A 1 366 ? 37.317 2.491 -21.836 1.00 98.38 366 ALA A O 1
ATOM 2778 N N . CYS A 1 367 ? 36.191 0.546 -21.922 1.00 98.62 367 CYS A N 1
ATOM 2779 C CA . CYS A 1 367 ? 35.121 0.986 -22.823 1.00 98.62 367 CYS A CA 1
ATOM 2780 C C . CYS A 1 367 ? 33.969 1.580 -22.000 1.00 98.62 367 CYS A C 1
ATOM 2782 O O . CYS A 1 367 ? 33.638 2.736 -22.210 1.00 98.62 367 CYS A O 1
ATOM 2784 N N . ALA A 1 368 ? 33.451 0.851 -21.005 1.00 98.38 368 ALA A N 1
ATOM 2785 C CA . ALA A 1 368 ? 32.386 1.333 -20.114 1.00 98.38 368 ALA A CA 1
ATOM 2786 C C . ALA A 1 368 ? 32.737 2.664 -19.405 1.00 98.38 368 ALA A C 1
ATOM 2788 O O . ALA A 1 368 ? 31.950 3.599 -19.333 1.00 98.38 368 ALA A O 1
ATOM 2789 N N . GLU A 1 369 ? 33.982 2.824 -18.947 1.00 98.25 369 GLU A N 1
ATOM 2790 C CA . GLU A 1 369 ? 34.466 4.069 -18.332 1.00 98.25 369 GLU A CA 1
ATOM 2791 C C . GLU A 1 369 ? 34.590 5.262 -19.311 1.00 98.25 369 GLU A C 1
ATOM 2793 O O . GLU A 1 369 ? 34.992 6.347 -18.882 1.00 98.25 369 GLU A O 1
ATOM 2798 N N . LEU A 1 370 ? 34.246 5.103 -20.599 1.00 98.56 370 LEU A N 1
ATOM 2799 C CA . LEU A 1 370 ? 34.042 6.227 -21.521 1.00 98.56 370 LEU A CA 1
ATOM 2800 C C . LEU A 1 370 ? 32.705 6.939 -21.273 1.00 98.56 370 LEU A C 1
ATOM 2802 O O . LEU A 1 370 ? 32.645 8.152 -21.478 1.00 98.56 370 LEU A O 1
ATOM 2806 N N . ASP A 1 371 ? 31.655 6.242 -20.820 1.00 98.56 371 ASP A N 1
ATOM 2807 C CA . ASP A 1 371 ? 30.425 6.887 -20.349 1.00 98.56 371 ASP A CA 1
ATOM 2808 C C . ASP A 1 371 ? 30.691 7.547 -18.981 1.00 98.56 371 ASP A C 1
ATOM 2810 O O . ASP A 1 371 ? 31.016 6.861 -18.000 1.00 98.56 371 ASP A O 1
ATOM 2814 N N . PRO A 1 372 ? 30.524 8.879 -18.845 1.00 98.44 372 PRO A N 1
ATOM 2815 C CA . PRO A 1 372 ? 30.670 9.549 -17.559 1.00 98.44 372 PRO A CA 1
ATOM 2816 C C . PRO A 1 372 ? 29.712 9.013 -16.485 1.00 98.44 372 PRO A C 1
ATOM 2818 O O . PRO A 1 372 ? 30.046 9.078 -15.300 1.00 98.44 372 PRO A O 1
ATOM 2821 N N . VAL A 1 373 ? 28.537 8.497 -16.867 1.00 98.69 373 VAL A N 1
ATOM 2822 C CA . VAL A 1 373 ? 27.528 7.964 -15.939 1.00 98.69 373 VAL A CA 1
ATOM 2823 C C . VAL A 1 373 ? 27.974 6.607 -15.388 1.00 98.69 373 VAL A C 1
ATOM 2825 O O . VAL A 1 373 ? 28.061 6.453 -14.167 1.00 98.69 373 VAL A O 1
ATOM 2828 N N . ALA A 1 374 ? 28.357 5.655 -16.242 1.00 98.56 374 ALA A N 1
ATOM 2829 C CA . ALA A 1 374 ? 28.963 4.388 -15.821 1.00 98.56 374 ALA A CA 1
ATOM 2830 C C . ALA A 1 374 ? 30.245 4.580 -14.995 1.00 98.56 374 ALA A C 1
ATOM 2832 O O . ALA A 1 374 ? 30.385 3.980 -13.924 1.00 98.56 374 ALA A O 1
ATOM 2833 N N . SER A 1 375 ? 31.134 5.489 -15.409 1.00 98.62 375 SER A N 1
ATOM 2834 C CA . SER A 1 375 ? 32.333 5.835 -14.634 1.00 98.62 375 SER A CA 1
ATOM 2835 C C . SER A 1 375 ? 31.991 6.422 -13.253 1.00 98.62 375 SER A C 1
ATOM 2837 O O . SER A 1 375 ? 32.661 6.107 -12.264 1.00 98.62 375 SER A O 1
ATOM 2839 N N . TRP A 1 376 ? 30.921 7.222 -13.133 1.00 98.75 376 TRP A N 1
ATOM 2840 C CA . TRP A 1 376 ? 30.443 7.717 -11.835 1.00 98.75 376 TRP A CA 1
ATOM 2841 C C . TRP A 1 376 ? 29.927 6.578 -10.949 1.00 98.75 376 TRP A C 1
ATOM 2843 O O . TRP A 1 376 ? 30.295 6.526 -9.774 1.00 98.75 376 TRP A O 1
ATOM 2853 N N . PHE A 1 377 ? 29.136 5.642 -11.485 1.00 98.56 377 PHE A N 1
ATOM 2854 C CA . PHE A 1 377 ? 28.636 4.495 -10.715 1.00 98.56 377 PHE A CA 1
ATOM 2855 C C . PHE A 1 377 ? 29.753 3.538 -10.282 1.00 98.56 377 PHE A C 1
ATOM 2857 O O . PHE A 1 377 ? 29.732 3.082 -9.138 1.00 98.56 377 PHE A O 1
ATOM 2864 N N . ASN A 1 378 ? 30.771 3.312 -11.119 1.00 98.12 378 ASN A N 1
ATOM 2865 C CA . ASN A 1 378 ? 31.955 2.531 -10.746 1.00 98.12 378 ASN A CA 1
ATOM 2866 C C . ASN A 1 378 ? 32.707 3.133 -9.547 1.00 98.12 378 ASN A C 1
ATOM 2868 O O . ASN A 1 378 ? 33.156 2.412 -8.654 1.00 98.12 378 ASN A O 1
ATOM 2872 N N . GLN A 1 379 ? 32.791 4.464 -9.492 1.00 97.88 379 GLN A N 1
ATOM 2873 C CA . GLN A 1 379 ? 33.424 5.195 -8.393 1.00 97.88 379 GLN A CA 1
ATOM 2874 C C . GLN A 1 379 ? 32.531 5.303 -7.139 1.00 97.88 379 GLN A C 1
ATOM 2876 O O . GLN A 1 379 ? 33.053 5.491 -6.039 1.00 97.88 379 GLN A O 1
ATOM 2881 N N . ASN A 1 380 ? 31.204 5.170 -7.275 1.00 96.81 380 ASN A N 1
ATOM 2882 C CA . ASN A 1 380 ? 30.216 5.441 -6.218 1.00 96.81 380 ASN A CA 1
ATOM 2883 C C . ASN A 1 380 ? 29.189 4.297 -5.955 1.00 96.81 380 ASN A C 1
ATOM 2885 O O . ASN A 1 380 ? 28.018 4.586 -5.687 1.00 96.81 380 ASN A O 1
ATOM 2889 N N . PRO A 1 381 ? 29.569 3.000 -5.940 1.00 95.12 381 PRO A N 1
ATOM 2890 C CA . PRO A 1 381 ? 28.630 1.873 -6.075 1.00 95.12 381 PRO A CA 1
ATOM 2891 C C . PRO A 1 381 ? 27.715 1.583 -4.865 1.00 95.12 381 PRO A C 1
ATOM 2893 O O . PRO A 1 381 ? 26.952 0.625 -4.903 1.00 95.12 381 PRO A O 1
ATOM 2896 N N . ASN A 1 382 ? 27.790 2.370 -3.783 1.00 95.00 382 ASN A N 1
ATOM 2897 C CA . ASN A 1 382 ? 27.004 2.172 -2.549 1.00 95.00 382 ASN A CA 1
ATOM 2898 C C . ASN A 1 382 ? 26.107 3.378 -2.189 1.00 95.00 382 ASN A C 1
ATOM 2900 O O . ASN A 1 382 ? 25.494 3.406 -1.115 1.00 95.00 382 ASN A O 1
ATOM 2904 N N . ILE A 1 383 ? 26.056 4.415 -3.036 1.00 96.44 383 ILE A N 1
ATOM 2905 C CA . ILE A 1 383 ? 25.257 5.625 -2.773 1.00 96.44 383 ILE A CA 1
ATOM 2906 C C . ILE A 1 383 ? 23.755 5.314 -2.842 1.00 96.44 383 ILE A C 1
ATOM 2908 O O . ILE A 1 383 ? 23.006 5.666 -1.927 1.00 96.44 383 ILE A O 1
ATOM 2912 N N . PHE A 1 384 ? 23.345 4.593 -3.881 1.00 98.50 384 PHE A N 1
ATOM 2913 C CA . PHE A 1 384 ? 21.981 4.117 -4.107 1.00 98.50 384 PHE A CA 1
ATOM 2914 C C . PHE A 1 384 ? 21.908 2.596 -3.902 1.00 98.50 384 PHE A C 1
ATOM 2916 O O . PHE A 1 384 ? 22.943 1.935 -3.791 1.00 98.50 384 PHE A O 1
ATOM 2923 N N . ALA A 1 385 ? 20.701 2.039 -3.812 1.00 98.62 385 ALA A N 1
ATOM 2924 C CA . ALA A 1 385 ? 20.502 0.609 -4.050 1.00 98.62 385 ALA A CA 1
ATOM 2925 C C . ALA A 1 385 ? 20.473 0.336 -5.561 1.00 98.62 385 ALA A C 1
ATOM 2927 O O . ALA A 1 385 ? 20.174 1.241 -6.340 1.00 98.62 385 ALA A O 1
ATOM 2928 N N . ALA A 1 386 ? 20.796 -0.888 -5.975 1.00 98.69 386 ALA A N 1
ATOM 2929 C CA . ALA A 1 386 ? 20.924 -1.229 -7.390 1.00 98.69 386 ALA A CA 1
ATOM 2930 C C . ALA A 1 386 ? 20.340 -2.611 -7.710 1.00 98.69 386 ALA A C 1
ATOM 2932 O O . ALA A 1 386 ? 20.536 -3.583 -6.971 1.00 98.69 386 ALA A O 1
ATOM 2933 N N . VAL A 1 387 ? 19.654 -2.693 -8.846 1.00 98.81 387 VAL A N 1
ATOM 2934 C CA . VAL A 1 387 ? 19.019 -3.897 -9.390 1.00 98.81 387 VAL A CA 1
ATOM 2935 C C . VAL A 1 387 ? 19.180 -3.915 -10.918 1.00 98.81 387 VAL A C 1
ATOM 2937 O O . VAL A 1 387 ? 19.459 -2.893 -11.546 1.00 98.81 387 VAL A O 1
ATOM 2940 N N . SER A 1 388 ? 19.067 -5.089 -11.536 1.00 98.88 388 SER A N 1
ATOM 2941 C CA . SER A 1 388 ? 19.080 -5.203 -12.998 1.00 98.88 388 SER A CA 1
ATOM 2942 C C . SER A 1 388 ? 17.733 -4.771 -13.586 1.00 98.88 388 SER A C 1
ATOM 2944 O O . SER A 1 388 ? 16.687 -5.119 -13.038 1.00 98.88 388 SER A O 1
ATOM 2946 N N . HIS A 1 389 ? 17.758 -4.060 -14.715 1.00 98.88 389 HIS A N 1
ATOM 2947 C CA . HIS A 1 389 ? 16.567 -3.729 -15.501 1.00 98.88 389 HIS A CA 1
ATOM 2948 C C . HIS A 1 389 ? 16.618 -4.339 -16.915 1.00 98.88 389 HIS A C 1
ATOM 2950 O O . HIS A 1 389 ? 16.103 -3.762 -17.863 1.00 98.88 389 HIS A O 1
ATOM 2956 N N . THR A 1 390 ? 17.259 -5.513 -17.059 1.00 98.88 390 THR A N 1
ATOM 2957 C CA . THR A 1 390 ? 17.765 -6.083 -18.338 1.00 98.88 390 THR A CA 1
ATOM 2958 C C . THR A 1 390 ? 18.896 -5.256 -18.965 1.00 98.88 390 THR A C 1
ATOM 2960 O O . THR A 1 390 ? 19.280 -4.234 -18.409 1.00 98.88 390 THR A O 1
ATOM 2963 N N . PHE A 1 391 ? 19.558 -5.747 -20.008 1.00 98.88 391 PHE A N 1
ATOM 2964 C CA . PHE A 1 391 ? 20.720 -5.124 -20.643 1.00 98.88 391 PHE A CA 1
ATOM 2965 C C . PHE A 1 391 ? 20.323 -4.026 -21.636 1.00 98.88 391 PHE A C 1
ATOM 2967 O O . PHE A 1 391 ? 20.754 -2.889 -21.441 1.00 98.88 391 PHE A O 1
ATOM 2974 N N . SER A 1 392 ? 19.517 -4.340 -22.656 1.00 98.56 392 SER A N 1
ATOM 2975 C CA . SER A 1 392 ? 19.105 -3.415 -23.730 1.00 98.56 392 SER A CA 1
ATOM 2976 C C . SER A 1 392 ? 17.668 -2.905 -23.642 1.00 98.56 392 SER A C 1
ATOM 2978 O O . SER A 1 392 ? 17.324 -2.011 -24.407 1.00 98.56 392 SER A O 1
ATOM 2980 N N . HIS A 1 393 ? 16.872 -3.377 -22.676 1.00 98.56 393 HIS A N 1
ATOM 2981 C CA . HIS A 1 393 ? 15.451 -3.020 -22.545 1.00 98.56 393 HIS A CA 1
ATOM 2982 C C . HIS A 1 393 ? 14.607 -3.518 -23.745 1.00 98.56 393 HIS A C 1
ATOM 2984 O O . HIS A 1 393 ? 13.746 -2.818 -24.281 1.00 98.56 393 HIS A O 1
ATOM 2990 N N . GLU A 1 394 ? 14.838 -4.759 -24.179 1.00 98.56 394 GLU A N 1
ATOM 2991 C CA . GLU A 1 394 ? 13.949 -5.453 -25.118 1.00 98.56 394 GLU A CA 1
ATOM 2992 C C . GLU A 1 394 ? 12.559 -5.722 -24.508 1.00 98.56 394 GLU A C 1
ATOM 2994 O O . GLU A 1 394 ? 12.441 -6.133 -23.354 1.00 98.56 394 GLU A O 1
ATOM 2999 N N . GLU A 1 395 ? 11.487 -5.552 -25.291 1.00 98.31 395 GLU A N 1
ATOM 3000 C CA . GLU A 1 395 ? 10.129 -5.950 -24.897 1.00 98.31 395 GLU A CA 1
ATOM 3001 C C . GLU A 1 395 ? 9.984 -7.481 -24.812 1.00 98.31 395 GLU A C 1
ATOM 3003 O O . GLU A 1 395 ? 9.763 -8.185 -25.804 1.00 98.31 395 GLU A O 1
ATOM 3008 N N . LEU A 1 396 ? 10.003 -8.024 -23.596 1.00 98.62 396 LEU A N 1
ATOM 3009 C CA . LEU A 1 396 ? 10.014 -9.469 -23.373 1.00 98.62 396 LEU A CA 1
ATOM 3010 C C . LEU A 1 396 ? 8.643 -10.153 -23.533 1.00 98.62 396 LEU A C 1
ATOM 3012 O O . LEU A 1 396 ? 8.530 -11.352 -23.277 1.00 98.62 396 LEU A O 1
ATOM 3016 N N . ASN A 1 397 ? 7.599 -9.453 -23.992 1.00 98.56 397 ASN A N 1
ATOM 3017 C CA . ASN A 1 397 ? 6.261 -10.029 -24.196 1.00 98.56 397 ASN A CA 1
ATOM 3018 C C . ASN A 1 397 ? 6.233 -11.122 -25.281 1.00 98.56 397 ASN A C 1
ATOM 3020 O O . ASN A 1 397 ? 5.605 -12.157 -25.080 1.00 98.56 397 ASN A O 1
ATOM 3024 N N . ASN A 1 398 ? 6.936 -10.933 -26.404 1.00 98.38 398 ASN A N 1
ATOM 3025 C CA . ASN A 1 398 ? 7.004 -11.914 -27.504 1.00 98.38 398 ASN A CA 1
ATOM 3026 C C . ASN A 1 398 ? 8.432 -12.441 -27.778 1.00 98.38 398 ASN A C 1
ATOM 3028 O O . ASN A 1 398 ? 8.631 -13.255 -28.682 1.00 98.38 398 ASN A O 1
ATOM 3032 N N . ALA A 1 399 ? 9.414 -12.008 -26.981 1.00 98.56 399 ALA A N 1
ATOM 3033 C CA . ALA A 1 399 ? 10.811 -12.431 -27.064 1.00 98.56 399 ALA A CA 1
ATOM 3034 C C . ALA A 1 399 ? 10.996 -13.955 -26.927 1.00 98.56 399 ALA A C 1
ATOM 3036 O O . ALA A 1 399 ? 10.183 -14.673 -26.319 1.00 98.56 399 ALA A O 1
ATOM 3037 N N . THR A 1 400 ? 12.089 -14.474 -27.482 1.00 98.75 400 THR A N 1
ATOM 3038 C CA . THR A 1 400 ? 12.448 -15.896 -27.369 1.00 98.75 400 THR A CA 1
ATOM 3039 C C . THR A 1 400 ? 13.098 -16.204 -26.016 1.00 98.75 400 THR A C 1
ATOM 3041 O O . THR A 1 400 ? 13.421 -15.310 -25.237 1.00 98.75 400 THR A O 1
ATOM 3044 N N . TYR A 1 401 ? 13.321 -17.493 -25.723 1.00 98.75 401 TYR A N 1
ATOM 3045 C CA . TYR A 1 401 ? 14.186 -17.872 -24.598 1.00 98.75 401 TYR A CA 1
ATOM 3046 C C . TYR A 1 401 ? 15.608 -17.309 -24.777 1.00 98.75 401 TYR A C 1
ATOM 3048 O O . TYR A 1 401 ? 16.241 -16.954 -23.790 1.00 98.75 401 TYR A O 1
ATOM 3056 N N . HIS A 1 402 ? 16.132 -17.272 -26.013 1.00 98.19 402 HIS A N 1
ATOM 3057 C CA . HIS A 1 402 ? 17.513 -16.860 -26.265 1.00 98.19 402 HIS A CA 1
ATOM 3058 C C . HIS A 1 402 ? 17.724 -15.408 -25.848 1.00 98.19 402 HIS A C 1
ATOM 3060 O O . HIS A 1 402 ? 18.610 -15.138 -25.044 1.00 98.19 402 HIS A O 1
ATOM 3066 N N . ASP A 1 403 ? 16.881 -14.499 -26.322 1.00 98.62 403 ASP A N 1
ATOM 3067 C CA . ASP A 1 403 ? 17.096 -13.071 -26.095 1.00 98.62 403 ASP A CA 1
ATOM 3068 C C . ASP A 1 403 ? 16.797 -12.691 -24.639 1.00 98.62 403 ASP A C 1
ATOM 3070 O O . ASP A 1 403 ? 17.600 -12.015 -23.999 1.00 98.62 403 ASP A O 1
ATOM 3074 N N . ALA A 1 404 ? 15.764 -13.285 -24.030 1.00 98.69 404 ALA A N 1
ATOM 3075 C CA . ALA A 1 404 ? 15.518 -13.152 -22.594 1.00 98.69 404 ALA A CA 1
ATOM 3076 C C . ALA A 1 404 ? 16.648 -13.733 -21.708 1.00 98.69 404 ALA A C 1
ATOM 3078 O O . ALA A 1 404 ? 16.844 -13.265 -20.587 1.00 98.69 404 ALA A O 1
ATOM 3079 N N . ASP A 1 405 ? 17.411 -14.731 -22.177 1.00 98.62 405 ASP A N 1
ATOM 3080 C CA . ASP A 1 405 ? 18.628 -15.224 -21.505 1.00 98.62 405 ASP A CA 1
ATOM 3081 C C . ASP A 1 405 ? 19.792 -14.236 -21.676 1.00 98.62 405 ASP A C 1
ATOM 3083 O O . ASP A 1 405 ? 20.505 -13.952 -20.710 1.00 98.62 405 ASP A O 1
ATOM 3087 N N . ARG A 1 406 ? 19.949 -13.645 -22.870 1.00 98.38 406 ARG A N 1
ATOM 3088 C CA . ARG A 1 406 ? 20.962 -12.613 -23.151 1.00 98.38 406 ARG A CA 1
ATOM 3089 C C . ARG A 1 406 ? 20.758 -11.360 -22.325 1.00 98.38 406 ARG A C 1
ATOM 3091 O O . ARG A 1 406 ? 21.712 -10.909 -21.691 1.00 98.38 406 ARG A O 1
ATOM 3098 N N . GLU A 1 407 ? 19.531 -10.865 -22.270 1.00 98.81 407 GLU A N 1
ATOM 3099 C CA . GLU A 1 407 ? 19.141 -9.671 -21.528 1.00 98.81 407 GLU A CA 1
ATOM 3100 C C . GLU A 1 407 ? 19.531 -9.739 -20.043 1.00 98.81 407 GLU A C 1
ATOM 3102 O O . GLU A 1 407 ? 20.000 -8.758 -19.458 1.00 98.81 407 GLU A O 1
ATOM 3107 N N . ILE A 1 408 ? 19.427 -10.922 -19.428 1.00 98.81 408 ILE A N 1
ATOM 3108 C CA . ILE A 1 408 ? 19.872 -11.134 -18.046 1.00 98.81 408 ILE A CA 1
ATOM 3109 C C . ILE A 1 408 ? 21.378 -11.401 -17.981 1.00 98.81 408 ILE A C 1
ATOM 3111 O O . ILE A 1 408 ? 22.085 -10.759 -17.200 1.00 98.81 408 ILE A O 1
ATOM 3115 N N . TYR A 1 409 ? 21.904 -12.309 -18.805 1.00 98.50 409 TYR A N 1
ATOM 3116 C CA . TYR A 1 409 ? 23.311 -12.715 -18.767 1.00 98.50 409 TYR A CA 1
ATOM 3117 C C . TYR A 1 409 ? 24.278 -11.544 -19.018 1.00 98.50 409 TYR A C 1
ATOM 3119 O O . TYR A 1 409 ? 25.261 -11.382 -18.284 1.00 98.50 409 TYR A O 1
ATOM 3127 N N . PHE A 1 410 ? 23.995 -10.702 -20.017 1.00 98.81 410 PHE A N 1
ATOM 3128 C CA . PHE A 1 410 ? 24.821 -9.541 -20.358 1.00 98.81 410 PHE A CA 1
ATOM 3129 C C . PHE A 1 410 ? 24.766 -8.484 -19.257 1.00 98.81 410 PHE A C 1
ATOM 3131 O O . PHE A 1 410 ? 25.819 -8.007 -18.829 1.00 98.81 410 PHE A O 1
ATOM 3138 N N . ASN A 1 411 ? 23.581 -8.180 -18.714 1.00 98.88 411 ASN A N 1
ATOM 3139 C CA . ASN A 1 411 ? 23.477 -7.184 -17.650 1.00 98.88 411 ASN A CA 1
ATOM 3140 C C . ASN A 1 411 ? 24.134 -7.658 -16.346 1.00 98.88 411 ASN A C 1
ATOM 3142 O O . ASN A 1 411 ? 24.814 -6.886 -15.674 1.00 98.88 411 ASN A O 1
ATOM 3146 N N . ILE A 1 412 ? 24.040 -8.952 -16.021 1.00 98.81 412 ILE A N 1
ATOM 3147 C CA . ILE A 1 412 ? 24.777 -9.563 -14.906 1.00 98.81 412 ILE A CA 1
ATOM 3148 C C . ILE A 1 412 ? 26.301 -9.461 -15.109 1.00 98.81 412 ILE A C 1
ATOM 3150 O O . ILE A 1 412 ? 27.033 -9.260 -14.134 1.00 98.81 412 ILE A O 1
ATOM 3154 N N . ALA A 1 413 ? 26.803 -9.616 -16.338 1.00 98.75 413 ALA A N 1
ATOM 3155 C CA . ALA A 1 413 ? 28.228 -9.479 -16.645 1.00 98.75 413 ALA A CA 1
ATOM 3156 C C . ALA A 1 413 ? 28.704 -8.018 -16.532 1.00 98.75 413 ALA A C 1
ATOM 3158 O O . ALA A 1 413 ? 29.727 -7.752 -15.894 1.00 98.75 413 ALA A O 1
ATOM 3159 N N . TRP A 1 414 ? 27.930 -7.079 -17.074 1.00 98.88 414 TRP A N 1
ATOM 3160 C CA . TRP A 1 414 ? 28.193 -5.642 -17.013 1.00 98.88 414 TRP A CA 1
ATOM 3161 C C . TRP A 1 414 ? 28.125 -5.088 -15.575 1.00 98.88 414 TRP A C 1
ATOM 3163 O O . TRP A 1 414 ? 29.097 -4.490 -15.113 1.00 98.88 414 TRP A O 1
ATOM 3173 N N . LEU A 1 415 ? 27.081 -5.408 -14.795 1.00 98.81 415 LEU A N 1
ATOM 3174 C CA . LEU A 1 415 ? 26.951 -5.025 -13.373 1.00 98.81 415 LEU A CA 1
ATOM 3175 C C . LEU A 1 415 ? 28.137 -5.508 -12.516 1.00 98.81 415 LEU A C 1
ATOM 3177 O O . LEU A 1 415 ? 28.511 -4.860 -11.533 1.00 98.81 415 LEU A O 1
ATOM 3181 N N . LYS A 1 416 ? 28.749 -6.644 -12.879 1.00 98.62 416 LYS A N 1
ATOM 3182 C CA . LYS A 1 416 ? 29.982 -7.158 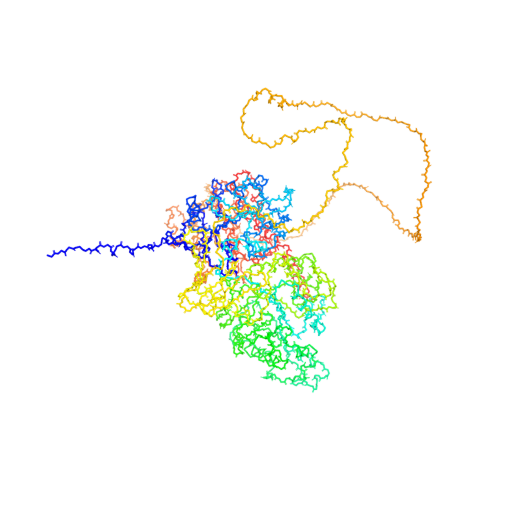-12.255 1.00 98.62 416 LYS A CA 1
ATOM 3183 C C . LYS A 1 416 ? 31.234 -6.434 -12.738 1.00 98.62 416 LYS A C 1
ATOM 3185 O O . LYS A 1 416 ? 32.162 -6.286 -11.946 1.00 98.62 416 LYS A O 1
ATOM 3190 N N . GLN A 1 417 ? 31.277 -6.001 -13.996 1.00 98.38 417 GLN A N 1
ATOM 3191 C CA . GLN A 1 417 ? 32.387 -5.229 -14.554 1.00 98.38 417 GLN A CA 1
ATOM 3192 C C . GLN A 1 417 ? 32.446 -3.822 -13.950 1.00 98.38 417 GLN A C 1
ATOM 3194 O O . GLN A 1 417 ? 33.496 -3.447 -13.430 1.00 98.38 417 GLN A O 1
ATOM 3199 N N . ILE A 1 418 ? 31.331 -3.083 -13.943 1.00 97.44 418 ILE A N 1
ATOM 3200 C CA . ILE A 1 418 ? 31.275 -1.736 -13.352 1.00 97.44 418 ILE A CA 1
ATOM 3201 C C . ILE A 1 418 ? 31.184 -1.749 -11.817 1.00 97.44 418 ILE A C 1
ATOM 3203 O O . ILE A 1 418 ? 31.298 -0.704 -11.189 1.00 97.44 418 ILE A O 1
ATOM 3207 N N . GLY A 1 419 ? 31.046 -2.919 -11.188 1.00 97.38 419 GLY A N 1
ATOM 3208 C CA . GLY A 1 419 ? 31.232 -3.113 -9.746 1.00 97.38 419 GLY A CA 1
ATOM 3209 C C . GLY A 1 419 ? 29.970 -3.024 -8.881 1.00 97.38 419 GLY A C 1
ATOM 3210 O O . GLY A 1 419 ? 30.021 -3.465 -7.731 1.00 97.38 419 GLY A O 1
ATOM 3211 N N . LEU A 1 420 ? 28.839 -2.552 -9.420 1.00 98.00 420 LEU A N 1
ATOM 3212 C CA . LEU A 1 420 ? 27.554 -2.454 -8.704 1.00 98.00 420 LEU A CA 1
ATOM 3213 C C . LEU A 1 420 ? 27.094 -3.787 -8.097 1.00 98.00 420 LEU A C 1
ATOM 3215 O O . LEU A 1 420 ? 26.560 -3.798 -6.991 1.00 98.00 420 LEU A O 1
ATOM 3219 N N . TRP A 1 421 ? 27.382 -4.917 -8.755 1.00 98.06 421 TRP A N 1
ATOM 3220 C CA . TRP A 1 421 ? 27.073 -6.263 -8.248 1.00 98.06 421 TRP A CA 1
ATOM 3221 C C . TRP A 1 421 ? 27.648 -6.548 -6.844 1.00 98.06 421 TRP A C 1
ATOM 3223 O O . TRP A 1 421 ? 27.141 -7.403 -6.117 1.00 98.06 421 TRP A O 1
ATOM 3233 N N . TYR A 1 422 ? 28.729 -5.862 -6.461 1.00 96.94 422 TYR A N 1
ATOM 3234 C CA . TYR A 1 422 ? 29.417 -6.041 -5.178 1.00 96.94 422 TYR A CA 1
ATOM 3235 C C . TYR A 1 422 ? 29.068 -4.958 -4.142 1.00 96.94 422 TYR A C 1
ATOM 3237 O O . TYR A 1 422 ? 29.700 -4.913 -3.083 1.00 96.94 422 TYR A O 1
ATOM 3245 N N . GLY A 1 423 ? 28.095 -4.089 -4.437 1.00 94.44 423 GLY A N 1
ATOM 3246 C CA . GLY A 1 423 ? 27.613 -3.055 -3.523 1.00 94.44 423 GLY A CA 1
ATOM 3247 C C . GLY A 1 423 ? 26.829 -3.615 -2.330 1.00 94.44 423 GLY A C 1
ATOM 3248 O O . GLY A 1 423 ? 26.235 -4.693 -2.399 1.00 94.44 423 GLY A O 1
ATOM 3249 N N . ASP A 1 424 ? 26.793 -2.870 -1.224 1.00 93.44 424 ASP A N 1
ATOM 3250 C CA . ASP A 1 424 ? 26.128 -3.281 0.023 1.00 93.44 424 ASP A CA 1
ATOM 3251 C C . ASP A 1 424 ? 24.590 -3.322 -0.074 1.00 93.44 424 ASP A C 1
ATOM 3253 O O . ASP A 1 424 ? 23.935 -3.977 0.740 1.00 93.44 424 ASP A O 1
ATOM 3257 N N . LYS A 1 425 ? 24.025 -2.679 -1.102 1.00 94.56 425 LYS A N 1
ATOM 3258 C CA . LYS A 1 425 ? 22.584 -2.600 -1.398 1.00 94.56 425 LYS A CA 1
ATOM 3259 C C . LYS A 1 425 ? 22.212 -3.163 -2.779 1.00 94.56 425 LYS A C 1
ATOM 3261 O O . LYS A 1 425 ? 21.237 -2.718 -3.381 1.00 94.56 425 LYS A O 1
ATOM 3266 N N . PHE A 1 426 ? 22.979 -4.120 -3.299 1.00 98.38 426 PHE A N 1
ATOM 3267 C CA . PHE A 1 426 ? 22.649 -4.781 -4.565 1.00 98.38 426 PHE A CA 1
ATOM 3268 C C . PHE A 1 426 ? 21.603 -5.904 -4.389 1.00 98.38 426 PHE A C 1
ATOM 3270 O O . PHE A 1 426 ? 21.604 -6.614 -3.375 1.00 98.38 426 PHE A O 1
ATOM 3277 N N . SER A 1 427 ? 20.725 -6.082 -5.382 1.00 98.62 427 SER A N 1
ATOM 3278 C CA . SER A 1 427 ? 19.669 -7.112 -5.423 1.00 98.62 427 SER A CA 1
ATOM 3279 C C . SER A 1 427 ? 19.960 -8.191 -6.489 1.00 98.62 427 SER A C 1
ATOM 3281 O O . SER A 1 427 ? 19.480 -8.086 -7.616 1.00 98.62 427 SER A O 1
ATOM 3283 N N . PRO A 1 428 ? 20.766 -9.230 -6.176 1.00 98.19 428 PRO A N 1
ATOM 3284 C CA . PRO A 1 428 ? 21.220 -10.234 -7.147 1.00 98.19 428 PRO A CA 1
ATOM 3285 C C . PRO A 1 428 ? 20.200 -11.319 -7.531 1.00 98.19 428 PRO A C 1
ATOM 3287 O O . PRO A 1 428 ? 20.523 -12.139 -8.390 1.00 98.19 428 PRO A O 1
ATOM 3290 N N . ASN A 1 429 ? 19.023 -11.389 -6.898 1.00 98.50 429 ASN A N 1
ATOM 3291 C CA . ASN A 1 429 ? 17.972 -12.367 -7.222 1.00 98.50 429 ASN A CA 1
ATOM 3292 C C . ASN A 1 429 ? 16.736 -11.708 -7.864 1.00 98.50 429 ASN A C 1
ATOM 3294 O O . ASN A 1 429 ? 15.705 -12.373 -8.012 1.00 98.50 429 ASN A O 1
ATOM 3298 N N . GLY A 1 430 ? 16.818 -10.423 -8.209 1.00 98.25 430 GLY A N 1
ATOM 3299 C CA . GLY A 1 430 ? 15.694 -9.618 -8.664 1.00 98.25 430 GLY A CA 1
ATOM 3300 C C . GLY A 1 430 ? 15.998 -8.852 -9.944 1.00 98.25 430 GLY A C 1
ATOM 3301 O O . GLY A 1 430 ? 17.140 -8.450 -10.175 1.00 98.25 430 GLY A O 1
ATOM 3302 N N . ILE A 1 431 ? 14.962 -8.626 -10.751 1.00 98.81 431 ILE A N 1
ATOM 3303 C CA . ILE A 1 431 ? 14.987 -7.639 -11.835 1.00 98.81 431 ILE A CA 1
ATOM 3304 C C . ILE A 1 431 ? 13.754 -6.749 -11.778 1.00 98.81 431 ILE A C 1
ATOM 3306 O O . ILE A 1 431 ? 12.686 -7.156 -11.328 1.00 98.81 431 ILE A O 1
ATOM 3310 N N . ILE A 1 432 ? 13.876 -5.551 -12.324 1.00 98.94 432 ILE A N 1
ATOM 3311 C CA . ILE A 1 432 ? 12.718 -4.810 -12.813 1.00 98.94 432 ILE A CA 1
ATOM 3312 C C . ILE A 1 432 ? 12.536 -5.243 -14.279 1.00 98.94 432 ILE A C 1
ATOM 3314 O O . ILE A 1 432 ? 13.484 -5.078 -15.048 1.00 98.94 432 ILE A O 1
ATOM 3318 N N . PRO A 1 433 ? 11.408 -5.849 -14.697 1.00 98.88 433 PRO A N 1
ATOM 3319 C CA . PRO A 1 433 ? 11.218 -6.213 -16.101 1.00 98.88 433 PRO A CA 1
ATOM 3320 C C . PRO A 1 433 ? 11.066 -4.953 -16.974 1.00 98.88 433 PRO A C 1
ATOM 3322 O O . PRO A 1 433 ? 10.413 -4.005 -16.531 1.00 98.88 433 PRO A O 1
ATOM 3325 N N . PRO A 1 434 ? 11.629 -4.924 -18.195 1.00 98.62 434 PRO A N 1
ATOM 3326 C CA . PRO A 1 434 ? 11.598 -3.754 -19.075 1.00 98.62 434 PRO A CA 1
ATOM 3327 C C . PRO A 1 434 ? 10.147 -3.455 -19.457 1.00 98.62 434 PRO A C 1
ATOM 3329 O O . PRO A 1 434 ? 9.422 -4.379 -19.829 1.00 98.62 434 PRO A O 1
ATOM 3332 N N . ALA A 1 435 ? 9.688 -2.218 -19.250 1.00 98.12 435 ALA A N 1
ATOM 3333 C CA . ALA A 1 435 ? 8.277 -1.803 -19.345 1.00 98.12 435 ALA A CA 1
ATOM 3334 C C . ALA A 1 435 ? 7.243 -2.755 -18.674 1.00 98.12 435 ALA A C 1
ATOM 3336 O O . ALA A 1 435 ? 6.073 -2.804 -19.057 1.00 98.12 435 ALA A O 1
ATOM 3337 N N . ILE A 1 436 ? 7.643 -3.540 -17.659 1.00 98.69 436 ILE A N 1
ATOM 3338 C CA . ILE A 1 436 ? 6.807 -4.588 -17.030 1.00 98.69 436 ILE A CA 1
ATOM 3339 C C . ILE A 1 436 ? 6.295 -5.625 -18.068 1.00 98.69 436 ILE A C 1
ATOM 3341 O O . ILE A 1 436 ? 5.161 -6.119 -18.021 1.00 98.69 436 ILE A O 1
ATOM 3345 N N . THR A 1 437 ? 7.152 -5.963 -19.034 1.00 98.75 437 THR A N 1
ATOM 3346 C CA . THR A 1 437 ? 6.910 -6.971 -20.080 1.00 98.75 437 THR A CA 1
ATOM 3347 C C . THR A 1 437 ? 7.404 -8.367 -19.677 1.00 98.75 437 THR A C 1
ATOM 3349 O O . THR A 1 437 ? 8.074 -8.560 -18.661 1.00 98.75 437 THR A O 1
ATOM 3352 N N . GLY A 1 438 ? 7.023 -9.387 -20.449 1.00 98.56 438 GLY A N 1
ATOM 3353 C CA . GLY A 1 438 ? 7.465 -10.776 -20.273 1.00 98.56 438 GLY A CA 1
ATOM 3354 C C . GLY A 1 438 ? 6.794 -11.547 -19.133 1.00 98.56 438 GLY A C 1
ATOM 3355 O O . GLY A 1 438 ? 6.945 -12.763 -19.055 1.00 98.56 438 GLY A O 1
ATOM 3356 N N . LEU A 1 439 ? 5.974 -10.894 -18.303 1.00 98.75 439 LEU A N 1
ATOM 3357 C CA . LEU A 1 439 ? 5.245 -11.527 -17.190 1.00 98.75 439 LEU A CA 1
ATOM 3358 C C . LEU A 1 439 ? 4.179 -12.553 -17.622 1.00 98.75 439 LEU A C 1
ATOM 3360 O O . LEU A 1 439 ? 3.678 -13.292 -16.777 1.00 98.75 439 LEU A O 1
ATOM 3364 N N . HIS A 1 440 ? 3.876 -12.646 -18.919 1.00 98.69 440 HIS A N 1
ATOM 3365 C CA . HIS A 1 440 ? 3.051 -13.705 -19.515 1.00 98.69 440 HIS A CA 1
ATOM 3366 C C . HIS A 1 440 ? 3.801 -14.501 -20.610 1.00 98.69 440 HIS A C 1
ATOM 3368 O O . HIS A 1 440 ? 3.203 -15.245 -21.388 1.00 98.69 440 HIS A O 1
ATOM 3374 N N . ASN A 1 441 ? 5.132 -14.379 -20.666 1.00 98.81 441 ASN A N 1
ATOM 3375 C CA . ASN A 1 441 ? 6.002 -15.141 -21.558 1.00 98.81 441 ASN A CA 1
ATOM 3376 C C . ASN A 1 441 ? 6.776 -16.193 -20.750 1.00 98.81 441 ASN A C 1
ATOM 3378 O O . ASN A 1 441 ? 7.831 -15.915 -20.176 1.00 98.81 441 ASN A O 1
ATOM 3382 N N . GLY A 1 442 ? 6.270 -17.428 -20.737 1.00 98.81 442 GLY A N 1
ATOM 3383 C CA . GLY A 1 442 ? 6.875 -18.518 -19.969 1.00 98.81 442 GLY A CA 1
ATOM 3384 C C . GLY A 1 442 ? 8.318 -18.857 -20.369 1.00 98.81 442 GLY A C 1
ATOM 3385 O O . GLY A 1 442 ? 9.077 -19.330 -19.524 1.00 98.81 442 GLY A O 1
ATOM 3386 N N . ASP A 1 443 ? 8.736 -18.569 -21.608 1.00 98.88 443 ASP A N 1
ATOM 3387 C CA . ASP A 1 443 ? 10.137 -18.731 -22.020 1.00 98.88 443 ASP A CA 1
ATOM 3388 C C . ASP A 1 443 ? 11.042 -17.658 -21.396 1.00 98.88 443 ASP A C 1
ATOM 3390 O O . ASP A 1 443 ? 12.144 -17.982 -20.953 1.00 98.88 443 ASP A O 1
ATOM 3394 N N . ALA A 1 444 ? 10.573 -16.405 -21.315 1.00 98.88 444 ALA A N 1
ATOM 3395 C CA . ALA A 1 444 ? 11.315 -15.309 -20.692 1.00 98.88 444 ALA A CA 1
ATOM 3396 C C . ALA A 1 444 ? 11.402 -15.484 -19.171 1.00 98.88 444 ALA A C 1
ATOM 3398 O O . ALA A 1 444 ? 12.498 -15.454 -18.614 1.00 98.88 444 ALA A O 1
ATOM 3399 N N . ILE A 1 445 ? 10.278 -15.789 -18.510 1.00 98.88 445 ILE A N 1
ATOM 3400 C CA . ILE A 1 445 ? 10.255 -16.129 -17.078 1.00 98.88 445 ILE A CA 1
ATOM 3401 C C . ILE A 1 445 ? 11.220 -17.282 -16.793 1.00 98.88 445 ILE A C 1
ATOM 3403 O O . ILE A 1 445 ? 12.001 -17.219 -15.839 1.00 98.88 445 ILE A O 1
ATOM 3407 N N . ARG A 1 446 ? 11.212 -18.326 -17.633 1.00 98.81 446 ARG A N 1
ATOM 3408 C CA . ARG A 1 446 ? 12.159 -19.430 -17.494 1.00 98.81 446 ARG A CA 1
ATOM 3409 C C . ARG A 1 446 ? 13.603 -18.938 -17.615 1.00 98.81 446 ARG A C 1
ATOM 3411 O O . ARG A 1 446 ? 14.385 -19.257 -16.724 1.00 98.81 446 ARG A O 1
ATOM 3418 N N . ALA A 1 447 ? 13.949 -18.165 -18.646 1.00 98.81 447 ALA A N 1
ATOM 3419 C CA . ALA A 1 447 ? 15.299 -17.628 -18.845 1.00 98.81 447 ALA A CA 1
ATOM 3420 C C . ALA A 1 447 ? 15.785 -16.787 -17.650 1.00 98.81 447 ALA A C 1
ATOM 3422 O O . ALA A 1 447 ? 16.930 -16.934 -17.212 1.00 98.81 447 ALA A O 1
ATOM 3423 N N . TRP A 1 448 ? 14.901 -15.987 -17.044 1.00 98.81 448 TRP A N 1
ATOM 3424 C CA . TRP A 1 448 ? 15.193 -15.273 -15.800 1.00 98.81 448 TRP A CA 1
ATOM 3425 C C . TRP A 1 448 ? 15.504 -16.253 -14.652 1.00 98.81 448 TRP A C 1
ATOM 3427 O O . TRP A 1 448 ? 16.519 -16.097 -13.968 1.00 98.81 448 TRP A O 1
ATOM 3437 N N . THR A 1 449 ? 14.686 -17.297 -14.457 1.00 98.31 449 THR A N 1
ATOM 3438 C CA . THR A 1 449 ? 14.914 -18.295 -13.388 1.00 98.31 449 THR A CA 1
ATOM 3439 C C . THR A 1 449 ? 16.146 -19.176 -13.616 1.00 98.31 449 THR A C 1
ATOM 3441 O O . THR A 1 449 ? 16.855 -19.471 -12.652 1.00 98.31 449 THR A O 1
ATOM 3444 N N . ASP A 1 450 ? 16.463 -19.531 -14.865 1.00 98.62 450 ASP A N 1
ATOM 3445 C CA . ASP A 1 450 ? 17.676 -20.275 -15.239 1.00 98.62 450 ASP A CA 1
ATOM 3446 C C . ASP A 1 450 ? 18.947 -19.418 -15.002 1.00 98.62 450 ASP A C 1
ATOM 3448 O O . ASP A 1 450 ? 20.000 -19.958 -14.652 1.00 98.62 450 ASP A O 1
ATOM 3452 N N . ASN A 1 451 ? 18.836 -18.080 -15.050 1.00 98.50 451 ASN A N 1
ATOM 3453 C CA . ASN A 1 451 ? 19.872 -17.128 -14.612 1.00 98.50 451 ASN A CA 1
ATOM 3454 C C . ASN A 1 451 ? 19.849 -16.807 -13.096 1.00 98.50 451 ASN A C 1
ATOM 3456 O O . ASN A 1 451 ? 20.699 -16.061 -12.604 1.00 98.50 451 ASN A O 1
ATOM 3460 N N . GLY A 1 452 ? 18.929 -17.401 -12.326 1.00 98.25 452 GLY A N 1
ATOM 3461 C CA . GLY A 1 452 ? 18.863 -17.301 -10.862 1.00 98.25 452 GLY A CA 1
ATOM 3462 C C . GLY A 1 452 ? 17.945 -16.210 -10.298 1.00 98.25 452 GLY A C 1
ATOM 3463 O O . GLY A 1 452 ? 17.891 -16.052 -9.072 1.00 98.25 452 GLY A O 1
ATOM 3464 N N . ILE A 1 453 ? 17.210 -15.493 -11.153 1.00 98.75 453 ILE A N 1
ATOM 3465 C CA . ILE A 1 453 ? 16.199 -14.508 -10.749 1.00 98.75 453 ILE A CA 1
ATOM 3466 C C . ILE A 1 453 ? 14.986 -15.221 -10.131 1.00 98.75 453 ILE A C 1
ATOM 3468 O O . ILE A 1 453 ? 14.596 -16.314 -10.540 1.00 98.75 453 ILE A O 1
ATOM 3472 N N . LYS A 1 454 ? 14.406 -14.606 -9.100 1.00 98.62 454 LYS A N 1
ATOM 3473 C CA . LYS A 1 454 ? 13.278 -15.120 -8.297 1.00 98.62 454 LYS A CA 1
ATOM 3474 C C . LYS A 1 454 ? 12.206 -14.063 -8.082 1.00 98.62 454 LYS A C 1
ATOM 3476 O O . LYS A 1 454 ? 11.031 -14.403 -7.954 1.00 98.62 454 LYS A O 1
ATOM 3481 N N . PHE A 1 455 ? 12.638 -12.808 -8.016 1.00 98.81 455 PHE A N 1
ATOM 3482 C CA . PHE A 1 455 ? 11.812 -11.644 -7.758 1.00 98.81 455 PHE A CA 1
ATOM 3483 C C . PHE A 1 455 ? 11.719 -10.782 -9.014 1.00 98.81 455 PHE A C 1
ATOM 3485 O O . PHE A 1 455 ? 12.712 -10.566 -9.710 1.00 98.81 455 PHE A O 1
ATOM 3492 N N . VAL A 1 456 ? 10.520 -10.289 -9.281 1.00 98.88 456 VAL A N 1
ATOM 3493 C CA . VAL A 1 456 ? 10.269 -9.190 -10.210 1.00 98.88 456 VAL A CA 1
ATOM 3494 C C . VAL A 1 456 ? 9.271 -8.235 -9.588 1.00 98.88 456 VAL A C 1
ATOM 3496 O O . VAL A 1 456 ? 8.526 -8.623 -8.690 1.00 98.88 456 VAL A O 1
ATOM 3499 N N . VAL A 1 457 ? 9.206 -7.007 -10.086 1.00 98.88 457 VAL A N 1
ATOM 3500 C CA . VAL A 1 457 ? 8.051 -6.132 -9.855 1.00 98.88 457 VAL A CA 1
ATOM 3501 C C . VAL A 1 457 ? 7.054 -6.273 -11.001 1.00 98.88 457 VAL A C 1
ATOM 3503 O O . VAL A 1 457 ? 7.443 -6.457 -12.152 1.00 98.88 457 VAL A O 1
ATOM 3506 N N . GLY A 1 458 ? 5.769 -6.230 -10.661 1.00 98.44 458 GLY A N 1
ATOM 3507 C CA . GLY A 1 458 ? 4.677 -6.040 -11.608 1.00 98.44 458 GLY A CA 1
ATOM 3508 C C . GLY A 1 458 ? 4.289 -4.564 -11.705 1.00 98.44 458 GLY A C 1
ATOM 3509 O O . GLY A 1 458 ? 5.093 -3.672 -11.437 1.00 98.44 458 GLY A O 1
ATOM 3510 N N . ASP A 1 459 ? 3.024 -4.320 -12.028 1.00 98.62 459 ASP A N 1
ATOM 3511 C CA . ASP A 1 459 ? 2.400 -3.000 -11.992 1.00 98.62 459 ASP A CA 1
ATOM 3512 C C . ASP A 1 459 ? 0.997 -3.113 -11.379 1.00 98.62 459 ASP A C 1
ATOM 3514 O O . ASP A 1 459 ? 0.190 -3.949 -11.782 1.00 98.62 459 ASP A O 1
ATOM 3518 N N . ASN A 1 460 ? 0.701 -2.265 -10.395 1.00 98.50 460 ASN A N 1
ATOM 3519 C CA . ASN A 1 460 ? -0.582 -2.247 -9.707 1.00 98.50 460 ASN A CA 1
ATOM 3520 C C . ASN A 1 460 ? -1.733 -1.633 -10.526 1.00 98.50 460 ASN A C 1
ATOM 3522 O O . ASN A 1 460 ? -2.880 -1.772 -10.088 1.00 98.50 460 ASN A O 1
ATOM 3526 N N . THR A 1 461 ? -1.488 -0.992 -11.680 1.00 96.56 461 THR A N 1
ATOM 3527 C CA . THR A 1 461 ? -2.589 -0.602 -12.589 1.00 96.56 461 THR A CA 1
ATOM 3528 C C . THR A 1 461 ? -3.188 -1.799 -13.333 1.00 96.56 461 THR A C 1
ATOM 3530 O O . THR A 1 461 ? -4.357 -1.752 -13.714 1.00 96.56 461 THR A O 1
ATOM 3533 N N . ARG A 1 462 ? -2.428 -2.896 -13.459 1.00 97.81 462 ARG A N 1
ATOM 3534 C CA . ARG A 1 462 ? -2.789 -4.143 -14.151 1.00 97.81 462 ARG A CA 1
ATOM 3535 C C . ARG A 1 462 ? -3.274 -5.198 -13.147 1.00 97.81 462 ARG A C 1
ATOM 3537 O O . ARG A 1 462 ? -2.452 -5.809 -12.462 1.00 97.81 462 ARG A O 1
ATOM 3544 N N . PRO A 1 463 ? -4.594 -5.459 -13.015 1.00 97.06 463 PRO A N 1
ATOM 3545 C CA . PRO A 1 463 ? -5.106 -6.327 -11.952 1.00 97.06 463 PRO A CA 1
ATOM 3546 C C . PRO A 1 463 ? -4.554 -7.753 -12.002 1.00 97.06 463 PRO A C 1
ATOM 3548 O O . PRO A 1 463 ? -4.324 -8.334 -10.945 1.00 97.06 463 PRO A O 1
ATOM 3551 N N . VAL A 1 464 ? -4.280 -8.288 -13.199 1.00 97.62 464 VAL A N 1
ATOM 3552 C CA . VAL A 1 464 ? -3.744 -9.649 -13.397 1.00 97.62 464 VAL A CA 1
ATOM 3553 C C . VAL A 1 464 ? -2.333 -9.848 -12.837 1.00 97.62 464 VAL A C 1
ATOM 3555 O O . VAL A 1 464 ? -1.937 -10.984 -12.610 1.00 97.62 464 VAL A O 1
ATOM 3558 N N . LEU A 1 465 ? -1.589 -8.769 -12.557 1.00 98.31 465 LEU A N 1
ATOM 3559 C CA . LEU A 1 465 ? -0.259 -8.822 -11.936 1.00 98.31 465 LEU A CA 1
ATOM 3560 C C . LEU A 1 465 ? -0.300 -8.776 -10.399 1.00 98.31 465 LEU A C 1
ATOM 3562 O O . LEU A 1 465 ? 0.745 -8.761 -9.745 1.00 98.31 465 LEU A O 1
ATOM 3566 N N . ARG A 1 466 ? -1.499 -8.745 -9.804 1.00 97.88 466 ARG A N 1
ATOM 3567 C CA . ARG A 1 466 ? -1.716 -8.591 -8.359 1.00 97.88 466 ARG A CA 1
ATOM 3568 C C . ARG A 1 466 ? -2.301 -9.859 -7.743 1.00 97.88 466 ARG A C 1
ATOM 3570 O O . ARG A 1 466 ? -2.949 -10.668 -8.404 1.00 97.88 466 ARG A O 1
ATOM 3577 N N . ASN A 1 467 ? -2.107 -10.027 -6.438 1.00 97.81 467 ASN A N 1
ATOM 3578 C CA . ASN A 1 467 ? -2.729 -11.118 -5.697 1.00 97.81 467 ASN A CA 1
ATOM 3579 C C . ASN A 1 467 ? -4.224 -10.828 -5.454 1.00 97.81 467 ASN A C 1
ATOM 3581 O O . ASN A 1 467 ? -4.560 -9.876 -4.751 1.00 97.81 467 ASN A O 1
ATOM 3585 N N . GLN A 1 468 ? -5.112 -11.667 -5.996 1.00 93.94 468 GLN A N 1
ATOM 3586 C CA . GLN A 1 468 ? -6.570 -11.478 -5.895 1.00 93.94 468 GLN A CA 1
ATOM 3587 C C . GLN A 1 468 ? -7.157 -11.833 -4.514 1.00 93.94 468 GLN A C 1
ATOM 3589 O O . GLN A 1 468 ? -8.305 -11.504 -4.233 1.00 93.94 468 GLN A O 1
ATOM 3594 N N . GLN A 1 469 ? -6.402 -12.517 -3.646 1.00 92.19 469 GLN A N 1
ATOM 3595 C CA . GLN A 1 469 ? -6.890 -12.994 -2.343 1.00 92.19 469 GLN A CA 1
ATOM 3596 C C . GLN A 1 469 ? -6.507 -12.068 -1.181 1.00 92.19 469 GLN A C 1
ATOM 3598 O O . GLN A 1 469 ? -7.235 -11.986 -0.192 1.00 92.19 469 GLN A O 1
ATOM 3603 N N . ASN A 1 470 ? -5.352 -11.402 -1.261 1.00 94.94 470 ASN A N 1
ATOM 3604 C CA . ASN A 1 470 ? -4.857 -10.513 -0.211 1.00 94.94 470 ASN A CA 1
ATOM 3605 C C . ASN A 1 470 ? -3.900 -9.469 -0.803 1.00 94.94 470 ASN A C 1
ATOM 3607 O O . ASN A 1 470 ? -2.839 -9.807 -1.323 1.00 94.94 470 ASN A O 1
ATOM 3611 N N . THR A 1 471 ? -4.234 -8.187 -0.654 1.00 95.50 471 THR A N 1
ATOM 3612 C CA . THR A 1 471 ? -3.466 -7.060 -1.208 1.00 95.50 471 THR A CA 1
ATOM 3613 C C . THR A 1 471 ? -2.109 -6.818 -0.533 1.00 95.50 471 THR A C 1
ATOM 3615 O O . THR A 1 471 ? -1.382 -5.922 -0.947 1.00 95.50 471 THR A O 1
ATOM 3618 N N . PHE A 1 472 ? -1.763 -7.588 0.505 1.00 97.62 472 PHE A N 1
ATOM 3619 C CA . PHE A 1 472 ? -0.449 -7.592 1.160 1.00 97.62 472 PHE A CA 1
ATOM 3620 C C . PHE A 1 472 ? 0.413 -8.810 0.776 1.00 97.62 472 PHE A C 1
ATOM 3622 O O . PHE A 1 472 ? 1.448 -9.046 1.404 1.00 97.62 472 PHE A O 1
ATOM 3629 N N . TYR A 1 473 ? -0.005 -9.601 -0.216 1.00 98.56 473 TYR A N 1
ATOM 3630 C CA . TYR A 1 473 ? 0.746 -10.731 -0.769 1.00 98.56 473 TYR A CA 1
ATOM 3631 C C . TYR A 1 473 ? 1.295 -10.402 -2.170 1.00 98.56 473 TYR A C 1
ATOM 3633 O O . TYR A 1 473 ? 0.679 -9.620 -2.897 1.00 98.56 473 TYR A O 1
ATOM 3641 N N . PRO A 1 474 ? 2.408 -11.031 -2.591 1.00 98.56 474 PRO A N 1
ATOM 3642 C CA . PRO A 1 474 ? 2.830 -11.003 -3.984 1.00 98.56 474 PRO A CA 1
ATOM 3643 C C . PRO A 1 474 ? 1.911 -11.896 -4.828 1.00 98.56 474 PRO A C 1
ATOM 3645 O O . PRO A 1 474 ? 1.253 -12.809 -4.309 1.00 98.56 474 PRO A O 1
ATOM 3648 N N . LEU A 1 475 ? 1.902 -11.687 -6.141 1.00 98.62 475 LEU A N 1
ATOM 3649 C CA . LEU A 1 475 ? 1.437 -12.716 -7.066 1.00 98.62 475 LEU A CA 1
ATOM 3650 C C . LEU A 1 475 ? 2.563 -13.747 -7.246 1.00 98.62 475 LEU A C 1
ATOM 3652 O O . LEU A 1 475 ? 3.733 -13.390 -7.370 1.00 98.62 475 LEU A O 1
ATOM 3656 N N . ILE A 1 476 ? 2.223 -15.034 -7.246 1.00 98.56 476 ILE A N 1
ATOM 3657 C CA . ILE A 1 476 ? 3.151 -16.103 -7.629 1.00 98.56 476 ILE A CA 1
ATOM 3658 C C . ILE A 1 476 ? 2.710 -16.596 -8.997 1.00 98.56 476 ILE A C 1
ATOM 3660 O O . ILE A 1 476 ? 1.569 -17.024 -9.152 1.00 98.56 476 ILE A O 1
ATOM 3664 N N . SER A 1 477 ? 3.613 -16.520 -9.970 1.00 98.62 477 SER A N 1
ATOM 3665 C CA . SER A 1 477 ? 3.332 -16.929 -11.348 1.00 98.62 477 SER A CA 1
ATOM 3666 C C . SER A 1 477 ? 2.916 -18.399 -11.460 1.00 98.62 477 SER A C 1
ATOM 3668 O O . SER A 1 477 ? 3.399 -19.257 -10.705 1.00 98.62 477 SER A O 1
ATOM 3670 N N . THR A 1 478 ? 2.052 -18.698 -12.432 1.00 98.56 478 THR A N 1
ATOM 3671 C CA . THR A 1 478 ? 1.549 -20.047 -12.722 1.00 98.56 478 THR A CA 1
ATOM 3672 C C . THR A 1 478 ? 1.785 -20.440 -14.185 1.00 98.56 478 THR A C 1
ATOM 3674 O O . THR A 1 478 ? 1.982 -19.601 -15.064 1.00 98.56 478 THR A O 1
ATOM 3677 N N . VAL A 1 479 ? 1.738 -21.745 -14.477 1.00 98.25 479 VAL A N 1
ATOM 3678 C CA . VAL A 1 479 ? 1.817 -22.236 -15.866 1.00 98.25 479 VAL A CA 1
ATOM 3679 C C . VAL A 1 479 ? 0.590 -21.812 -16.681 1.00 98.25 479 VAL A C 1
ATOM 3681 O O . VAL A 1 479 ? 0.728 -21.580 -17.877 1.00 98.25 479 VAL A O 1
ATOM 3684 N N . ALA A 1 480 ? -0.584 -21.694 -16.050 1.00 97.81 480 ALA A N 1
ATOM 3685 C CA . ALA A 1 480 ? -1.823 -21.323 -16.727 1.00 97.81 480 ALA A CA 1
ATOM 3686 C C . ALA A 1 480 ? -1.823 -19.842 -17.122 1.00 97.81 480 ALA A C 1
ATOM 3688 O O . ALA A 1 480 ? -2.038 -19.531 -18.287 1.00 97.81 480 ALA A O 1
ATOM 3689 N N . ASP A 1 481 ? -1.501 -18.953 -16.182 1.00 96.81 481 ASP A N 1
ATOM 3690 C CA . ASP A 1 481 ? -1.660 -17.504 -16.361 1.00 96.81 481 ASP A CA 1
ATOM 3691 C C . ASP A 1 481 ? -0.413 -16.857 -16.984 1.00 96.81 481 ASP A C 1
ATOM 3693 O O . ASP A 1 481 ? -0.510 -15.900 -17.749 1.00 96.81 481 ASP A O 1
ATOM 3697 N N . ASN A 1 482 ? 0.781 -17.381 -16.675 1.00 98.50 482 ASN A N 1
ATOM 3698 C CA . ASN A 1 482 ? 2.064 -16.771 -17.048 1.00 98.50 482 ASN A CA 1
ATOM 3699 C C . ASN A 1 482 ? 2.909 -17.644 -17.994 1.00 98.50 482 ASN A C 1
ATOM 3701 O O . ASN A 1 482 ? 3.958 -17.213 -18.467 1.00 98.50 482 ASN A O 1
ATOM 3705 N N . GLY A 1 483 ? 2.495 -18.889 -18.257 1.00 98.12 483 GLY A N 1
ATOM 3706 C CA . GLY A 1 483 ? 3.248 -19.866 -19.057 1.00 98.12 483 GLY A CA 1
ATOM 3707 C C . GLY A 1 483 ? 4.402 -20.561 -18.314 1.00 98.12 483 GLY A C 1
ATOM 3708 O O . GLY A 1 483 ? 4.912 -21.574 -18.789 1.00 98.12 483 GLY A O 1
ATOM 3709 N N . TYR A 1 484 ? 4.801 -20.070 -17.137 1.00 98.62 484 TYR A N 1
ATOM 3710 C CA . TYR A 1 484 ? 5.805 -20.684 -16.260 1.00 98.62 484 TYR A CA 1
ATOM 3711 C C . TYR A 1 484 ? 5.534 -20.303 -14.800 1.00 98.62 484 TYR A C 1
ATOM 3713 O O . TYR A 1 484 ? 5.007 -19.228 -14.531 1.00 98.62 484 TYR A O 1
ATOM 3721 N N . ALA A 1 485 ? 5.878 -21.180 -13.852 1.00 98.31 485 ALA A N 1
ATOM 3722 C CA . ALA A 1 485 ? 5.473 -21.037 -12.454 1.00 98.31 485 ALA A CA 1
ATOM 3723 C C . ALA A 1 485 ? 6.630 -20.793 -11.474 1.00 98.31 485 ALA A C 1
ATOM 3725 O O . ALA A 1 485 ? 7.728 -21.325 -11.638 1.00 98.31 485 ALA A O 1
ATOM 3726 N N . GLY A 1 486 ? 6.334 -20.076 -10.386 1.00 97.50 486 GLY A N 1
ATOM 3727 C CA . GLY A 1 486 ? 7.210 -19.944 -9.213 1.00 97.50 486 GLY A CA 1
ATOM 3728 C C . GLY A 1 486 ? 8.068 -18.675 -9.144 1.00 97.50 486 GLY A C 1
ATOM 3729 O O . GLY A 1 486 ? 8.679 -18.428 -8.104 1.00 97.50 486 GLY A O 1
ATOM 3730 N N . LEU A 1 487 ? 8.076 -17.838 -10.185 1.00 98.69 487 LEU A N 1
ATOM 3731 C CA . LEU A 1 487 ? 8.559 -16.456 -10.088 1.00 98.69 487 LEU A CA 1
ATOM 3732 C C . LEU A 1 487 ? 7.621 -15.646 -9.176 1.00 98.69 487 LEU A C 1
ATOM 3734 O O . LEU A 1 487 ? 6.396 -15.759 -9.296 1.00 98.69 487 LEU A O 1
ATOM 3738 N N . THR A 1 488 ? 8.193 -14.837 -8.283 1.00 98.81 488 THR A N 1
ATOM 3739 C CA . THR A 1 488 ? 7.467 -13.961 -7.351 1.00 98.81 488 THR A CA 1
ATOM 3740 C C . THR A 1 488 ? 7.333 -12.561 -7.943 1.00 98.81 488 THR A C 1
ATOM 3742 O O . THR A 1 488 ? 8.337 -11.876 -8.130 1.00 98.81 488 THR A O 1
ATOM 3745 N N . ILE A 1 489 ? 6.098 -12.135 -8.204 1.00 98.88 489 ILE A N 1
ATOM 3746 C CA . ILE A 1 489 ? 5.744 -10.826 -8.758 1.00 98.88 489 ILE A CA 1
ATOM 3747 C C . ILE A 1 489 ? 5.308 -9.913 -7.601 1.00 98.88 489 ILE A C 1
ATOM 3749 O O . ILE A 1 489 ? 4.275 -10.115 -6.958 1.00 98.88 489 ILE A O 1
ATOM 3753 N N . ILE A 1 490 ? 6.146 -8.923 -7.308 1.00 98.88 490 ILE A N 1
ATOM 3754 C CA . ILE A 1 490 ? 5.980 -7.919 -6.256 1.00 98.88 490 ILE A CA 1
ATOM 3755 C C . ILE A 1 490 ? 5.054 -6.807 -6.780 1.00 98.88 490 ILE A C 1
ATOM 3757 O O . ILE A 1 490 ? 5.338 -6.248 -7.842 1.00 98.88 490 ILE A O 1
ATOM 3761 N N . PRO A 1 491 ? 3.979 -6.434 -6.064 1.00 98.75 491 PRO A N 1
ATOM 3762 C CA . PRO A 1 491 ? 3.128 -5.317 -6.465 1.00 98.75 491 PRO A CA 1
ATOM 3763 C C . PRO A 1 491 ? 3.890 -3.983 -6.354 1.00 98.75 491 PRO A C 1
ATOM 3765 O O . PRO A 1 491 ? 4.582 -3.747 -5.361 1.00 98.75 491 PRO A O 1
ATOM 3768 N N . ARG A 1 492 ? 3.773 -3.118 -7.370 1.00 98.88 492 ARG A N 1
ATOM 3769 C CA . ARG A 1 492 ? 4.457 -1.814 -7.474 1.00 98.88 492 ARG A CA 1
ATOM 3770 C C . ARG A 1 492 ? 3.475 -0.744 -7.950 1.00 98.88 492 ARG A C 1
ATOM 3772 O O . ARG A 1 492 ? 2.732 -0.970 -8.900 1.00 98.88 492 ARG A O 1
ATOM 3779 N N . TRP A 1 493 ? 3.460 0.420 -7.305 1.00 98.81 493 TRP A N 1
ATOM 3780 C CA . TRP A 1 493 ? 2.604 1.545 -7.684 1.00 98.81 493 TRP A CA 1
ATOM 3781 C C . TRP A 1 493 ? 3.226 2.378 -8.810 1.00 98.81 493 TRP A C 1
ATOM 3783 O O . TRP A 1 493 ? 4.321 2.924 -8.654 1.00 98.81 493 TRP A O 1
ATOM 3793 N N . ALA A 1 494 ? 2.485 2.555 -9.903 1.00 98.19 494 ALA A N 1
ATOM 3794 C CA . ALA A 1 494 ? 2.682 3.682 -10.810 1.00 98.19 494 ALA A CA 1
ATOM 3795 C C . ALA A 1 494 ? 2.356 5.017 -10.107 1.00 98.19 494 ALA A C 1
ATOM 3797 O O . ALA A 1 494 ? 1.616 5.053 -9.119 1.00 98.19 494 ALA A O 1
ATOM 3798 N N . THR A 1 495 ? 2.894 6.127 -10.616 1.00 97.75 495 THR A N 1
ATOM 3799 C CA . THR A 1 495 ? 2.644 7.476 -10.081 1.00 97.75 495 THR A CA 1
ATOM 3800 C C . THR A 1 495 ? 2.298 8.458 -11.204 1.00 97.75 495 THR A C 1
ATOM 3802 O O . THR A 1 495 ? 2.513 8.168 -12.374 1.00 97.75 495 THR A O 1
ATOM 3805 N N . THR A 1 496 ? 1.796 9.649 -10.861 1.00 95.75 496 THR A N 1
ATOM 3806 C CA . THR A 1 496 ? 1.564 10.760 -11.810 1.00 95.75 496 THR A CA 1
ATOM 3807 C C . THR A 1 496 ? 2.850 11.511 -12.203 1.00 95.75 496 THR A C 1
ATOM 3809 O O . THR A 1 496 ? 2.786 12.647 -12.679 1.00 95.75 496 THR A O 1
ATOM 3812 N N . ILE A 1 497 ? 4.014 10.899 -11.959 1.00 98.25 497 ILE A N 1
ATOM 3813 C CA . ILE A 1 497 ? 5.329 11.300 -12.456 1.00 98.25 497 ILE A CA 1
ATOM 3814 C C . ILE A 1 497 ? 5.706 10.287 -13.546 1.00 98.25 497 ILE A C 1
ATOM 3816 O O . ILE A 1 497 ? 6.125 9.173 -13.235 1.00 98.25 497 ILE A O 1
ATOM 3820 N N . TYR A 1 498 ? 5.470 10.642 -14.810 1.00 98.44 498 TYR A N 1
ATOM 3821 C CA . TYR A 1 498 ? 5.564 9.706 -15.940 1.00 98.44 498 TYR A CA 1
ATOM 3822 C C . TYR A 1 498 ? 7.010 9.457 -16.396 1.00 98.44 498 TYR A C 1
ATOM 3824 O O . TYR A 1 498 ? 7.905 10.263 -16.140 1.00 98.44 498 TYR A O 1
ATOM 3832 N N . TYR A 1 499 ? 7.245 8.316 -17.048 1.00 98.56 499 TYR A N 1
ATOM 3833 C CA . TYR A 1 499 ? 8.576 7.802 -17.409 1.00 98.56 499 TYR A CA 1
ATOM 3834 C C . TYR A 1 499 ? 9.368 8.735 -18.341 1.00 98.56 499 TYR A C 1
ATOM 3836 O O . TYR A 1 499 ? 10.517 9.091 -18.090 1.00 98.56 499 TYR A O 1
ATOM 3844 N N . ASN A 1 500 ? 8.659 9.202 -19.355 1.00 98.44 500 ASN A N 1
ATOM 3845 C CA . ASN A 1 500 ? 8.962 10.124 -20.441 1.00 98.44 500 ASN A CA 1
ATOM 3846 C C . ASN A 1 500 ? 8.914 11.614 -20.031 1.00 98.44 500 ASN A C 1
ATOM 3848 O O . ASN A 1 500 ? 8.782 12.482 -20.896 1.00 98.44 500 ASN A O 1
ATOM 3852 N N . CYS A 1 501 ? 9.021 11.946 -18.736 1.00 98.75 501 CYS A N 1
ATOM 3853 C CA . CYS A 1 501 ? 9.010 13.334 -18.264 1.00 98.75 501 CYS A CA 1
ATOM 3854 C C . CYS A 1 501 ? 10.140 13.689 -17.286 1.00 98.75 501 CYS A C 1
ATOM 3856 O O . CYS A 1 501 ? 10.389 13.031 -16.276 1.00 98.75 501 CYS A O 1
ATOM 3858 N N . ASP A 1 502 ? 10.768 14.832 -17.551 1.00 98.38 502 ASP A N 1
ATOM 3859 C CA . ASP A 1 502 ? 11.904 15.390 -16.809 1.00 98.38 502 ASP A CA 1
ATOM 3860 C C . ASP A 1 502 ? 11.581 16.715 -16.087 1.00 98.38 502 ASP A C 1
ATOM 3862 O O . ASP A 1 502 ? 12.378 17.227 -15.298 1.00 98.38 502 ASP A O 1
ATOM 3866 N N . THR A 1 503 ? 10.406 17.288 -16.358 1.00 98.50 503 THR A N 1
ATOM 3867 C CA . THR A 1 503 ? 10.009 18.643 -15.958 1.00 98.50 503 THR A CA 1
ATOM 3868 C C . THR A 1 503 ? 8.577 18.709 -15.425 1.00 98.50 503 THR A C 1
ATOM 3870 O O . THR A 1 503 ? 7.712 17.884 -15.727 1.00 98.50 503 THR A O 1
ATOM 3873 N N . GLN A 1 504 ? 8.320 19.737 -14.609 1.00 98.06 504 GLN A N 1
ATOM 3874 C CA . GLN A 1 504 ? 7.026 19.987 -13.959 1.00 98.06 504 GLN A CA 1
ATOM 3875 C C . GLN A 1 504 ? 5.905 20.239 -14.981 1.00 98.06 504 GLN A C 1
ATOM 3877 O O . GLN A 1 504 ? 4.773 19.795 -14.787 1.00 98.06 504 GLN A O 1
ATOM 3882 N N . GLU A 1 505 ? 6.226 20.931 -16.080 1.00 97.88 505 GLU A N 1
ATOM 3883 C CA . GLU A 1 505 ? 5.299 21.198 -17.184 1.00 97.88 505 GLU A CA 1
ATOM 3884 C C . GLU A 1 505 ? 4.956 19.906 -17.937 1.00 97.88 505 GLU A C 1
ATOM 3886 O O . GLU A 1 505 ? 3.774 19.604 -18.085 1.00 97.88 505 GLU A O 1
ATOM 3891 N N . CYS A 1 506 ? 5.962 19.094 -18.296 1.00 98.56 506 CYS A N 1
ATOM 3892 C CA . CYS A 1 506 ? 5.781 17.814 -18.988 1.00 98.56 506 CYS A CA 1
ATOM 3893 C C . CYS A 1 506 ? 4.790 16.896 -18.264 1.00 98.56 506 CYS A C 1
ATOM 3895 O O . CYS A 1 506 ? 3.737 16.560 -18.807 1.00 98.56 506 CYS A O 1
ATOM 3897 N N . THR A 1 507 ? 5.069 16.570 -16.996 1.00 98.19 507 THR A N 1
ATOM 3898 C CA . THR A 1 507 ? 4.253 15.601 -16.247 1.00 98.19 507 THR A CA 1
ATOM 3899 C C . THR A 1 507 ? 2.846 16.133 -15.940 1.00 98.19 507 THR A C 1
ATOM 3901 O O . THR A 1 507 ? 1.905 15.359 -15.773 1.00 98.19 507 THR A O 1
ATOM 3904 N N . THR A 1 508 ? 2.670 17.462 -15.918 1.00 98.25 508 THR A N 1
ATOM 3905 C CA . THR A 1 508 ? 1.349 18.105 -15.822 1.00 98.25 508 THR A CA 1
ATOM 3906 C C . THR A 1 508 ? 0.586 18.019 -17.143 1.00 98.25 508 THR A C 1
ATOM 3908 O O . THR A 1 508 ? -0.606 17.716 -17.138 1.00 98.25 508 THR A O 1
ATOM 3911 N N . GLN A 1 509 ? 1.255 18.271 -18.270 1.00 97.94 509 GLN A N 1
ATOM 3912 C CA . GLN A 1 509 ? 0.642 18.232 -19.594 1.00 97.94 509 GLN A CA 1
ATOM 3913 C C . GLN A 1 509 ? 0.214 16.810 -19.966 1.00 97.94 509 GLN A C 1
ATOM 3915 O O . GLN A 1 509 ? -0.881 16.628 -20.497 1.00 97.94 509 GLN A O 1
ATOM 3920 N N . GLU A 1 510 ? 1.021 15.798 -19.649 1.00 98.25 510 GLU A N 1
ATOM 3921 C CA . GLU A 1 510 ? 0.655 14.397 -19.866 1.00 98.25 510 GLU A CA 1
ATOM 3922 C C . GLU A 1 510 ? -0.543 13.990 -19.003 1.00 98.25 510 GLU A C 1
ATOM 3924 O O . GLU A 1 510 ? -1.539 13.524 -19.546 1.00 98.25 510 GLU A O 1
ATOM 3929 N N . TRP A 1 511 ? -0.539 14.306 -17.701 1.00 97.44 511 TRP A N 1
ATOM 3930 C CA . TRP A 1 511 ? -1.679 14.066 -16.799 1.00 97.44 511 TRP A CA 1
ATOM 3931 C C . TRP A 1 511 ? -2.998 14.685 -17.292 1.00 97.44 511 TRP A C 1
ATOM 3933 O O . TRP A 1 511 ? -4.054 14.071 -17.155 1.00 97.44 511 TRP A O 1
ATOM 3943 N N . ILE A 1 512 ? -2.951 15.875 -17.895 1.00 96.88 512 ILE A N 1
ATOM 3944 C CA . ILE A 1 512 ? -4.122 16.546 -18.489 1.00 96.88 512 ILE A CA 1
ATOM 3945 C C . ILE A 1 512 ? -4.550 15.909 -19.828 1.00 96.88 512 ILE A C 1
ATOM 3947 O O . ILE A 1 512 ? -5.700 16.061 -20.238 1.00 96.88 512 ILE A O 1
ATOM 3951 N N . THR A 1 513 ? -3.647 15.214 -20.527 1.00 96.56 513 THR A N 1
ATOM 3952 C CA . THR A 1 513 ? -3.898 14.669 -21.875 1.00 96.56 513 THR A CA 1
ATOM 3953 C C . THR A 1 513 ? -4.291 13.188 -21.860 1.00 96.56 513 THR A C 1
ATOM 3955 O O . THR A 1 513 ? -5.162 12.788 -22.630 1.00 96.56 513 THR A O 1
ATOM 3958 N N . THR A 1 514 ? -3.665 12.375 -21.004 1.00 93.94 514 THR A N 1
ATOM 3959 C CA . THR A 1 514 ? -3.842 10.910 -20.941 1.00 93.94 514 THR A CA 1
ATOM 3960 C C . THR A 1 514 ? -4.809 10.465 -19.843 1.00 93.94 514 THR A C 1
ATOM 3962 O O . THR A 1 514 ? -5.362 9.370 -19.911 1.00 93.94 514 THR A O 1
ATOM 3965 N N . SER A 1 515 ? -5.026 11.311 -18.833 1.00 89.62 515 SER A N 1
ATOM 3966 C CA . SER A 1 515 ? -5.863 11.035 -17.661 1.00 89.62 515 SER A CA 1
ATOM 3967 C C . SER A 1 515 ? -6.963 12.093 -17.510 1.00 89.62 515 SER A C 1
ATOM 3969 O O . SER A 1 515 ? -7.007 13.080 -18.239 1.00 89.62 515 SER A O 1
ATOM 3971 N N . ALA A 1 516 ? -7.840 11.945 -16.513 1.00 87.19 516 ALA A N 1
ATOM 3972 C CA . ALA A 1 516 ? -8.821 12.975 -16.139 1.00 87.19 516 ALA A CA 1
ATOM 3973 C C . ALA A 1 516 ? -8.188 14.187 -15.402 1.00 87.19 516 ALA A C 1
ATOM 3975 O O . ALA A 1 516 ? -8.809 14.779 -14.516 1.00 87.19 516 ALA A O 1
ATOM 3976 N N . GLY A 1 517 ? -6.933 14.530 -15.717 1.00 87.44 517 GLY A N 1
ATOM 3977 C CA . GLY A 1 517 ? -6.170 15.581 -15.051 1.00 87.44 517 GLY A CA 1
ATOM 3978 C C . GLY A 1 517 ? -6.694 16.983 -15.356 1.00 87.44 517 GLY A C 1
ATOM 3979 O O . GLY A 1 517 ? -7.166 17.273 -16.454 1.00 87.44 517 GLY A O 1
ATOM 3980 N N . SER A 1 518 ? -6.620 17.880 -14.371 1.00 91.19 518 SER A N 1
ATOM 3981 C CA . SER A 1 518 ? -7.119 19.251 -14.508 1.00 91.19 518 SER A CA 1
ATOM 3982 C C . SER A 1 518 ? -6.443 20.215 -13.535 1.00 91.19 518 SER A C 1
ATOM 3984 O O . SER A 1 518 ? -6.204 19.893 -12.371 1.00 91.19 518 SER A O 1
ATOM 3986 N N . GLY A 1 519 ? -6.155 21.433 -13.997 1.00 94.00 519 GLY A N 1
ATOM 3987 C CA . GLY A 1 519 ? -5.475 22.467 -13.219 1.00 94.00 519 GLY A CA 1
ATOM 3988 C C . GLY A 1 519 ? -4.003 22.611 -13.598 1.00 94.00 519 GLY A C 1
ATOM 3989 O O . GLY A 1 519 ? -3.688 22.822 -14.763 1.00 94.00 519 GLY A O 1
ATOM 3990 N N . ASN A 1 520 ? -3.110 22.577 -12.609 1.00 95.88 520 ASN A N 1
ATOM 3991 C CA . ASN A 1 520 ? -1.670 22.780 -12.794 1.00 95.88 520 ASN A CA 1
ATOM 3992 C C . ASN A 1 520 ? -0.851 21.780 -11.957 1.00 95.88 520 ASN A C 1
ATOM 3994 O O . ASN A 1 520 ? -1.420 20.938 -11.260 1.00 95.88 520 ASN A O 1
ATOM 3998 N N . PHE A 1 521 ? 0.480 21.904 -11.974 1.00 97.06 521 PHE A N 1
ATOM 3999 C CA . PHE A 1 521 ? 1.372 21.023 -11.214 1.00 97.06 521 PHE A CA 1
ATOM 4000 C C . PHE A 1 521 ? 1.071 21.005 -9.705 1.00 97.06 521 PHE A C 1
ATOM 4002 O O . PHE A 1 521 ? 1.167 19.961 -9.068 1.00 97.06 521 PHE A O 1
ATOM 4009 N N . THR A 1 522 ? 0.608 22.115 -9.119 1.00 95.88 522 THR A N 1
ATOM 4010 C CA . THR A 1 522 ? 0.154 22.134 -7.719 1.00 95.88 522 THR A CA 1
ATOM 4011 C C . THR A 1 522 ? -1.094 21.270 -7.519 1.00 95.88 522 THR A C 1
ATOM 4013 O O . THR A 1 522 ? -1.211 20.621 -6.481 1.00 95.88 522 THR A O 1
ATOM 4016 N N . THR A 1 523 ? -2.022 21.212 -8.479 1.00 95.62 523 THR A N 1
ATOM 4017 C CA . THR A 1 523 ? -3.168 20.285 -8.420 1.00 95.62 523 THR A CA 1
ATOM 4018 C C . THR A 1 523 ? -2.713 18.829 -8.536 1.00 95.62 523 THR A C 1
ATOM 4020 O O . THR A 1 523 ? -3.107 18.017 -7.701 1.00 95.62 523 THR A O 1
ATOM 4023 N N . LEU A 1 524 ? -1.815 18.520 -9.480 1.00 97.06 524 LEU A N 1
ATOM 4024 C CA . LEU A 1 524 ? -1.209 17.189 -9.638 1.00 97.06 524 LEU A CA 1
ATOM 4025 C C . LEU A 1 524 ? -0.502 16.737 -8.350 1.00 97.06 524 LEU A C 1
ATOM 4027 O O . LEU A 1 524 ? -0.718 15.623 -7.884 1.00 97.06 524 LEU A O 1
ATOM 4031 N N . LEU A 1 525 ? 0.281 17.610 -7.708 1.00 96.56 525 LEU A N 1
ATOM 4032 C CA . LEU A 1 525 ? 0.932 17.303 -6.429 1.00 96.56 525 LEU A CA 1
ATOM 4033 C C . LEU A 1 525 ? -0.058 17.142 -5.264 1.00 96.56 525 LEU A C 1
ATOM 4035 O O . LEU A 1 525 ? 0.229 16.397 -4.328 1.00 96.56 525 LEU A O 1
ATOM 4039 N N . ASN A 1 526 ? -1.219 17.808 -5.291 1.00 95.25 526 ASN A N 1
ATOM 4040 C CA . ASN A 1 526 ? -2.268 17.591 -4.290 1.00 95.25 526 ASN A CA 1
ATOM 4041 C C . ASN A 1 526 ? -2.916 16.207 -4.439 1.00 95.25 526 ASN A C 1
ATOM 4043 O O . ASN A 1 526 ? -3.128 15.551 -3.418 1.00 95.25 526 ASN A O 1
ATOM 4047 N N . ASP A 1 527 ? -3.180 15.761 -5.671 1.00 94.62 527 ASP A N 1
ATOM 4048 C CA . ASP A 1 527 ? -3.621 14.391 -5.957 1.00 94.62 527 ASP A CA 1
ATOM 4049 C C . ASP A 1 527 ? -2.549 13.374 -5.540 1.00 94.62 527 ASP A C 1
ATOM 4051 O O . ASP A 1 527 ? -2.796 12.538 -4.670 1.00 94.62 527 ASP A O 1
ATOM 4055 N N . ALA A 1 528 ? -1.318 13.523 -6.042 1.00 96.00 528 ALA A N 1
ATOM 4056 C CA . ALA A 1 528 ? -0.205 12.631 -5.732 1.00 96.00 528 ALA A CA 1
ATOM 4057 C C . ALA A 1 528 ? 0.042 12.508 -4.218 1.00 96.00 528 ALA A C 1
ATOM 4059 O O . ALA A 1 528 ? 0.262 11.401 -3.718 1.00 96.00 528 ALA A O 1
ATOM 4060 N N . ARG A 1 529 ? -0.054 13.613 -3.461 1.00 97.50 529 ARG A N 1
ATOM 4061 C CA . ARG A 1 529 ? 0.001 13.594 -1.992 1.00 97.50 529 ARG A CA 1
ATOM 4062 C C . ARG A 1 529 ? -1.103 12.716 -1.410 1.00 97.50 529 ARG A C 1
ATOM 4064 O O . ARG A 1 529 ? -0.817 11.845 -0.589 1.00 97.50 529 ARG A O 1
ATOM 4071 N N . THR A 1 530 ? -2.355 12.971 -1.779 1.00 95.69 530 THR A N 1
ATOM 4072 C CA . THR A 1 530 ? -3.528 12.313 -1.193 1.00 95.69 530 THR A CA 1
ATOM 4073 C C . THR A 1 530 ? -3.569 10.825 -1.560 1.00 95.69 530 THR A C 1
ATOM 4075 O O . THR A 1 530 ? -3.714 9.985 -0.671 1.00 95.69 530 THR A O 1
ATOM 4078 N N . THR A 1 531 ? -3.329 10.486 -2.827 1.00 96.44 531 THR A N 1
ATOM 4079 C CA . THR A 1 531 ? -3.334 9.115 -3.356 1.00 96.44 531 THR A CA 1
ATOM 4080 C C . THR A 1 531 ? -2.198 8.258 -2.793 1.00 96.44 531 THR A C 1
ATOM 4082 O O . THR A 1 531 ? -2.454 7.155 -2.317 1.00 96.44 531 THR A O 1
ATOM 4085 N N . ASN A 1 532 ? -0.956 8.751 -2.755 1.00 97.94 532 ASN A N 1
ATOM 4086 C CA . ASN A 1 532 ? 0.181 7.916 -2.341 1.00 97.94 532 ASN A CA 1
ATOM 4087 C C . ASN A 1 532 ? 0.368 7.862 -0.815 1.00 97.94 532 ASN A C 1
ATOM 4089 O O . ASN A 1 532 ? 0.704 6.813 -0.263 1.00 97.94 532 ASN A O 1
ATOM 4093 N N . SER A 1 533 ? 0.066 8.946 -0.086 1.00 97.69 533 SER A N 1
ATOM 4094 C CA . SER A 1 533 ? 0.064 8.883 1.386 1.00 97.69 533 SER A CA 1
ATOM 4095 C C . SER A 1 533 ? -1.042 7.968 1.931 1.00 97.69 533 SER A C 1
ATOM 4097 O O . SER A 1 533 ? -0.861 7.377 2.995 1.00 97.69 533 SER A O 1
ATOM 4099 N N . ARG A 1 534 ? -2.143 7.770 1.188 1.00 98.19 534 ARG A N 1
ATOM 4100 C CA . ARG A 1 534 ? -3.181 6.777 1.505 1.00 98.19 534 ARG A CA 1
ATOM 4101 C C . ARG A 1 534 ? -2.635 5.350 1.529 1.00 98.19 534 ARG A C 1
ATOM 4103 O O . ARG A 1 534 ? -2.901 4.652 2.503 1.00 98.19 534 ARG A O 1
ATOM 4110 N N . TYR A 1 535 ? -1.869 4.923 0.521 1.00 98.50 535 TYR A N 1
ATOM 4111 C CA . TYR A 1 535 ? -1.285 3.572 0.482 1.00 98.50 535 TYR A CA 1
ATOM 4112 C C . TYR A 1 535 ? -0.354 3.327 1.675 1.00 98.50 535 TYR A C 1
ATOM 4114 O O . TYR A 1 535 ? -0.460 2.309 2.361 1.00 98.50 535 TYR A O 1
ATOM 4122 N N . LEU A 1 536 ? 0.495 4.310 1.985 1.00 98.62 536 LEU A N 1
ATOM 4123 C CA . LEU A 1 536 ? 1.406 4.264 3.129 1.00 98.62 536 LEU A CA 1
ATOM 4124 C C . LEU A 1 536 ? 0.663 4.245 4.478 1.00 98.62 536 LEU A C 1
ATOM 4126 O O . LEU A 1 536 ? 1.069 3.518 5.380 1.00 98.62 536 LEU A O 1
ATOM 4130 N N . LEU A 1 537 ? -0.448 4.976 4.627 1.00 98.62 537 LEU A N 1
ATOM 4131 C CA . LEU A 1 537 ? -1.326 4.871 5.804 1.00 98.62 537 LEU A CA 1
ATOM 4132 C C . LEU A 1 537 ? -2.040 3.507 5.865 1.00 98.62 537 LEU A C 1
ATOM 4134 O O . LEU A 1 537 ? -2.148 2.921 6.937 1.00 98.62 537 LEU A O 1
ATOM 4138 N N . GLY A 1 538 ? -2.427 2.936 4.723 1.00 98.25 538 GLY A N 1
ATOM 4139 C CA . GLY A 1 538 ? -2.878 1.542 4.611 1.00 98.25 538 GLY A CA 1
ATOM 4140 C C . GLY A 1 538 ? -1.801 0.495 4.947 1.00 98.25 538 GLY A C 1
ATOM 4141 O O . GLY A 1 538 ? -2.111 -0.689 5.044 1.00 98.25 538 GLY A O 1
ATOM 4142 N N . LEU A 1 539 ? -0.551 0.923 5.179 1.00 98.56 539 LEU A N 1
ATOM 4143 C CA . LEU A 1 539 ? 0.632 0.093 5.434 1.00 98.56 539 LEU A CA 1
ATOM 4144 C C . LEU A 1 539 ? 1.022 -0.819 4.259 1.00 98.56 539 LEU A C 1
ATOM 4146 O O . LEU A 1 539 ? 1.647 -1.863 4.465 1.00 98.56 539 LEU A O 1
ATOM 4150 N N . HIS A 1 540 ? 0.685 -0.417 3.030 1.00 98.12 540 HIS A N 1
ATOM 4151 C CA . HIS A 1 540 ? 1.166 -1.077 1.818 1.00 98.12 540 HIS A CA 1
ATOM 4152 C C . HIS A 1 540 ? 2.695 -0.946 1.707 1.00 98.12 540 HIS A C 1
ATOM 4154 O O . HIS A 1 540 ? 3.207 0.175 1.774 1.00 98.12 540 HIS A O 1
ATOM 4160 N N . PRO A 1 541 ? 3.437 -2.065 1.584 1.00 97.75 541 PRO A N 1
ATOM 4161 C CA . PRO A 1 541 ? 4.897 -2.066 1.493 1.00 97.75 541 PRO A CA 1
ATOM 4162 C C . PRO A 1 541 ? 5.418 -2.009 0.039 1.00 97.75 541 PRO A C 1
ATOM 4164 O O . PRO A 1 541 ? 6.629 -1.936 -0.175 1.00 97.75 541 PRO A O 1
ATOM 4167 N N . ASP A 1 542 ? 4.503 -2.088 -0.928 1.00 98.69 542 ASP A N 1
ATOM 4168 C CA . ASP A 1 542 ? 4.664 -1.974 -2.379 1.00 98.69 542 ASP A CA 1
ATOM 4169 C C . ASP A 1 542 ? 5.647 -0.837 -2.768 1.00 98.69 542 ASP A C 1
ATOM 4171 O O . ASP A 1 542 ? 5.490 0.291 -2.283 1.00 98.69 542 ASP A O 1
ATOM 4175 N N . PRO A 1 543 ? 6.651 -1.075 -3.638 1.00 98.81 543 PRO A N 1
ATOM 4176 C CA . PRO A 1 543 ? 7.487 -0.008 -4.192 1.00 98.81 543 PRO A CA 1
ATOM 4177 C C . PRO A 1 543 ? 6.718 0.980 -5.080 1.00 98.81 543 PRO A C 1
ATOM 4179 O O . PRO A 1 543 ? 5.584 0.727 -5.484 1.00 98.81 543 PRO A O 1
ATOM 4182 N N . TYR A 1 544 ? 7.374 2.085 -5.435 1.00 98.94 544 TYR A N 1
ATOM 4183 C CA . TYR A 1 544 ? 6.878 3.115 -6.352 1.00 98.94 544 TYR A CA 1
ATOM 4184 C C . TYR A 1 544 ? 7.793 3.240 -7.572 1.00 98.94 544 TYR A C 1
ATOM 4186 O O . TYR A 1 544 ? 9.018 3.206 -7.427 1.00 98.94 544 TYR A O 1
ATOM 4194 N N . MET A 1 545 ? 7.187 3.389 -8.749 1.00 98.88 545 MET A N 1
ATOM 4195 C CA . MET A 1 545 ? 7.844 3.452 -10.055 1.00 98.88 545 MET A CA 1
ATOM 4196 C C . MET A 1 545 ? 8.184 4.893 -10.471 1.00 98.88 545 MET A C 1
ATOM 4198 O O . MET A 1 545 ? 7.309 5.762 -10.481 1.00 98.88 545 MET A O 1
ATOM 4202 N N . PHE A 1 546 ? 9.443 5.098 -10.857 1.00 98.94 546 PHE A N 1
ATOM 4203 C CA . PHE A 1 546 ? 10.029 6.286 -11.489 1.00 98.94 546 PHE A CA 1
ATOM 4204 C C . PHE A 1 546 ? 11.056 5.825 -12.534 1.00 98.94 546 PHE A C 1
ATOM 4206 O O . PHE A 1 546 ? 11.418 4.655 -12.553 1.00 98.94 546 PHE A O 1
ATOM 4213 N N . HIS A 1 547 ? 11.548 6.732 -13.377 1.00 98.88 547 HIS A N 1
ATOM 4214 C CA . HIS A 1 547 ? 12.508 6.444 -14.456 1.00 98.88 547 HIS A CA 1
ATOM 4215 C C . HIS A 1 547 ? 13.600 7.527 -14.509 1.00 98.88 547 HIS A C 1
ATOM 4217 O O . HIS A 1 547 ? 13.453 8.587 -13.888 1.00 98.88 547 HIS A O 1
ATOM 4223 N N . GLN A 1 548 ? 14.709 7.285 -15.218 1.00 98.75 548 GLN A N 1
ATOM 4224 C CA . GLN A 1 548 ? 15.912 8.138 -15.180 1.00 98.75 548 GLN A CA 1
ATOM 4225 C C . GLN A 1 548 ? 15.646 9.634 -15.446 1.00 98.75 548 GLN A C 1
ATOM 4227 O O . GLN A 1 548 ? 16.226 10.487 -14.768 1.00 98.75 548 GLN A O 1
ATOM 4232 N N . ALA A 1 549 ? 14.706 9.966 -16.339 1.00 98.75 549 ALA A N 1
ATOM 4233 C CA . ALA A 1 549 ? 14.324 11.346 -16.645 1.00 98.75 549 ALA A CA 1
ATOM 4234 C C . ALA A 1 549 ? 13.782 12.103 -15.416 1.00 98.75 549 ALA A C 1
ATOM 4236 O O . ALA A 1 549 ? 14.068 13.288 -15.225 1.00 98.75 549 ALA A O 1
ATOM 4237 N N . ASN A 1 550 ? 13.097 11.406 -14.502 1.00 98.88 550 ASN A N 1
ATOM 4238 C CA . ASN A 1 550 ? 12.525 11.986 -13.283 1.00 98.88 550 ASN A CA 1
ATOM 4239 C C . ASN A 1 550 ? 13.585 12.473 -12.271 1.00 98.88 550 ASN A C 1
ATOM 4241 O O . ASN A 1 550 ? 13.217 13.056 -11.243 1.00 98.88 550 ASN A O 1
ATOM 4245 N N . LEU A 1 551 ? 14.877 12.223 -12.533 1.00 98.88 551 LEU A N 1
ATOM 4246 C CA . LEU A 1 551 ? 16.016 12.660 -11.721 1.00 98.88 551 LEU A CA 1
ATOM 4247 C C . LEU A 1 551 ? 16.640 13.999 -12.164 1.00 98.88 551 LEU A C 1
ATOM 4249 O O . LEU A 1 551 ? 17.523 14.485 -11.456 1.00 98.88 551 LEU A O 1
ATOM 4253 N N . ARG A 1 552 ? 16.217 14.610 -13.282 1.00 98.69 552 ARG A N 1
ATOM 4254 C CA . ARG A 1 552 ? 16.794 15.871 -13.797 1.00 98.69 552 ARG A CA 1
ATOM 4255 C C . ARG A 1 552 ? 16.724 17.013 -12.766 1.00 98.69 552 ARG A C 1
ATOM 4257 O O . ARG A 1 552 ? 15.650 17.352 -12.280 1.00 98.69 552 ARG A O 1
ATOM 4264 N N . THR A 1 553 ? 17.855 17.643 -12.440 1.00 98.19 553 THR A N 1
ATOM 4265 C CA . THR A 1 553 ? 17.957 18.683 -11.392 1.00 98.19 553 THR A CA 1
ATOM 4266 C C . THR A 1 553 ? 19.020 19.743 -11.705 1.00 98.19 553 THR A C 1
ATOM 4268 O O . THR A 1 553 ? 20.043 19.483 -12.333 1.00 98.19 553 THR A O 1
ATOM 4271 N N . GLY A 1 554 ? 18.802 20.970 -11.220 1.00 94.94 554 GLY A N 1
ATOM 4272 C CA . GLY A 1 554 ? 19.776 22.069 -11.307 1.00 94.94 554 GLY A CA 1
ATOM 4273 C C . GLY A 1 554 ? 19.709 22.887 -12.600 1.00 94.94 554 GLY A C 1
ATOM 4274 O O . GLY A 1 554 ? 20.259 23.983 -12.660 1.00 94.94 554 GLY A O 1
ATOM 4275 N N . ASP A 1 555 ? 18.977 22.406 -13.603 1.00 96.06 555 ASP A N 1
ATOM 4276 C CA . ASP A 1 555 ? 18.611 23.148 -14.816 1.00 96.06 555 ASP A CA 1
ATOM 4277 C C . ASP A 1 555 ? 17.100 23.109 -15.124 1.00 96.06 555 ASP A C 1
ATOM 4279 O O . ASP A 1 555 ? 16.676 23.464 -16.220 1.00 96.06 555 ASP A O 1
ATOM 4283 N N . VAL A 1 556 ? 16.296 22.719 -14.130 1.00 97.25 556 VAL A N 1
ATOM 4284 C CA . VAL A 1 556 ? 14.823 22.761 -14.129 1.00 97.25 556 VAL A CA 1
ATOM 4285 C C . VAL A 1 556 ? 14.307 23.972 -13.342 1.00 97.25 556 VAL A C 1
ATOM 4287 O O . VAL A 1 556 ? 15.083 24.654 -12.665 1.00 97.25 556 VAL A O 1
ATOM 4290 N N . ASP A 1 557 ? 13.001 24.240 -13.399 1.00 96.62 557 ASP A N 1
ATOM 4291 C CA . ASP A 1 557 ? 12.377 25.344 -12.661 1.00 96.62 557 ASP A CA 1
ATOM 4292 C C . ASP A 1 557 ? 12.525 25.233 -11.136 1.00 96.62 557 ASP A C 1
ATOM 4294 O O . ASP A 1 557 ? 12.516 24.151 -10.543 1.00 96.62 557 ASP A O 1
ATOM 4298 N N . THR A 1 558 ? 12.624 26.392 -10.478 1.00 97.56 558 THR A N 1
ATOM 4299 C CA . THR A 1 558 ? 12.703 26.475 -9.013 1.00 97.56 558 THR A CA 1
ATOM 4300 C C . THR A 1 558 ? 11.324 26.314 -8.379 1.00 97.56 558 THR A C 1
ATOM 4302 O O . THR A 1 558 ? 10.413 27.094 -8.650 1.00 97.56 558 THR A O 1
ATOM 4305 N N . ILE A 1 559 ? 11.196 25.356 -7.463 1.00 97.44 559 ILE A N 1
ATOM 4306 C CA . ILE A 1 559 ? 9.984 25.084 -6.681 1.00 97.44 559 ILE A CA 1
ATOM 4307 C C . ILE A 1 559 ? 10.287 25.123 -5.178 1.00 97.44 559 ILE A C 1
ATOM 4309 O O . ILE A 1 559 ? 11.424 24.915 -4.754 1.00 97.44 559 ILE A O 1
ATOM 4313 N N . THR A 1 560 ? 9.258 25.369 -4.364 1.00 97.38 560 THR A N 1
ATOM 4314 C CA . THR A 1 560 ? 9.312 25.247 -2.901 1.00 97.38 560 THR A CA 1
ATOM 4315 C C . THR A 1 560 ? 8.337 24.170 -2.432 1.00 97.38 560 THR A C 1
ATOM 4317 O O . THR A 1 560 ? 7.127 24.330 -2.576 1.00 97.38 560 THR A O 1
ATOM 4320 N N . VAL A 1 561 ? 8.856 23.097 -1.833 1.00 95.56 561 VAL A N 1
ATOM 4321 C CA . VAL A 1 561 ? 8.075 21.998 -1.246 1.00 95.56 561 VAL A CA 1
ATOM 4322 C C . VAL A 1 561 ? 8.238 22.048 0.272 1.00 95.56 561 VAL A C 1
ATOM 4324 O O . VAL A 1 561 ? 9.187 21.509 0.849 1.00 95.56 561 VAL A O 1
ATOM 4327 N N . GLY A 1 562 ? 7.330 22.784 0.916 1.00 91.56 562 GLY A N 1
ATOM 4328 C CA . GLY A 1 562 ? 7.329 23.031 2.358 1.00 91.56 562 GLY A CA 1
ATOM 4329 C C . GLY A 1 562 ? 8.611 23.707 2.850 1.00 91.56 562 GLY A C 1
ATOM 4330 O O . GLY A 1 562 ? 8.762 24.916 2.695 1.00 91.56 562 GLY A O 1
ATOM 4331 N N . SER A 1 563 ? 9.516 22.947 3.476 1.00 89.25 563 SER A N 1
ATOM 4332 C CA . SER A 1 563 ? 10.789 23.472 4.000 1.00 89.25 563 SER A CA 1
ATOM 4333 C C . SER A 1 563 ? 11.940 23.521 2.988 1.00 89.25 563 SER A C 1
ATOM 4335 O O . SER A 1 563 ? 12.982 24.088 3.310 1.00 89.25 563 SER A O 1
ATOM 4337 N N . VAL A 1 564 ? 11.797 22.905 1.811 1.00 94.75 564 VAL A N 1
ATOM 4338 C CA . VAL A 1 564 ? 12.855 22.819 0.787 1.00 94.75 564 VAL A CA 1
ATOM 4339 C C . VAL A 1 564 ? 12.524 23.746 -0.378 1.00 94.75 564 VAL A C 1
ATOM 4341 O O . VAL A 1 564 ? 11.371 23.813 -0.793 1.00 94.75 564 VAL A O 1
ATOM 4344 N N . SER A 1 565 ? 13.520 24.448 -0.919 1.00 96.62 565 SER A N 1
ATOM 4345 C CA . SER A 1 565 ? 13.371 25.295 -2.108 1.00 96.62 565 SER A CA 1
ATOM 4346 C C . SER A 1 565 ? 14.594 25.166 -3.016 1.00 96.62 565 SER A C 1
ATOM 4348 O O . SER A 1 565 ? 15.722 25.179 -2.521 1.00 96.62 565 SER A O 1
ATOM 4350 N N . GLY A 1 566 ? 14.379 25.015 -4.324 1.00 96.94 566 GLY A N 1
ATOM 4351 C CA . GLY A 1 566 ? 15.449 24.844 -5.310 1.00 96.94 566 GLY A CA 1
ATOM 4352 C C . GLY A 1 566 ? 14.969 24.257 -6.639 1.00 96.94 566 GLY A C 1
ATOM 4353 O O . GLY A 1 566 ? 13.776 24.045 -6.850 1.00 96.94 566 GLY A O 1
ATOM 4354 N N . GLN A 1 567 ? 15.919 23.981 -7.533 1.00 97.81 567 GLN A N 1
ATOM 4355 C CA . GLN A 1 567 ? 15.698 23.352 -8.843 1.00 97.81 567 GLN A CA 1
ATOM 4356 C C . GLN A 1 567 ? 15.646 21.821 -8.695 1.00 97.81 567 GLN A C 1
ATOM 4358 O O . GLN A 1 567 ? 16.572 21.096 -9.079 1.00 97.81 567 GLN A O 1
ATOM 4363 N N . LEU A 1 568 ? 14.594 21.360 -8.018 1.00 98.31 568 LEU A N 1
ATOM 4364 C CA . LEU A 1 568 ? 14.401 19.970 -7.610 1.00 98.31 568 LEU A CA 1
ATOM 4365 C C . LEU A 1 568 ? 13.905 19.091 -8.766 1.00 98.31 568 LEU A C 1
ATOM 4367 O O . LEU A 1 568 ? 13.045 19.506 -9.540 1.00 98.31 568 LEU A O 1
ATOM 4371 N N . ALA A 1 569 ? 14.391 17.854 -8.813 1.00 98.62 569 ALA A N 1
ATOM 4372 C CA . ALA A 1 569 ? 13.893 16.811 -9.702 1.00 98.62 569 ALA A CA 1
ATOM 4373 C C . ALA A 1 569 ? 12.488 16.331 -9.310 1.00 98.62 569 ALA A C 1
ATOM 4375 O O . ALA A 1 569 ? 12.088 16.423 -8.143 1.00 98.62 569 ALA A O 1
ATOM 4376 N N . LEU A 1 570 ? 11.754 15.743 -10.259 1.00 98.88 570 LEU A N 1
ATOM 4377 C CA . LEU A 1 570 ? 10.382 15.272 -10.039 1.00 98.88 570 LEU A CA 1
ATOM 4378 C C . LEU A 1 570 ? 10.282 14.246 -8.899 1.00 98.88 570 LEU A C 1
ATOM 4380 O O . LEU A 1 570 ? 9.399 14.377 -8.047 1.00 98.88 570 LEU A O 1
ATOM 4384 N N . ILE A 1 571 ? 11.230 13.302 -8.798 1.00 98.75 571 ILE A N 1
ATOM 4385 C CA . ILE A 1 571 ? 11.262 12.352 -7.672 1.00 98.75 571 ILE A CA 1
ATOM 4386 C C . ILE A 1 571 ? 11.449 13.062 -6.322 1.00 98.75 571 ILE A C 1
ATOM 4388 O O . ILE A 1 571 ? 10.827 12.687 -5.330 1.00 98.75 571 ILE A O 1
ATOM 4392 N N . GLN A 1 572 ? 12.267 14.120 -6.271 1.00 98.75 572 GLN A N 1
ATOM 4393 C CA . GLN A 1 572 ? 12.520 14.867 -5.038 1.00 98.75 572 GLN A CA 1
ATOM 4394 C C . GLN A 1 572 ? 11.239 15.578 -4.606 1.00 98.75 572 GLN A C 1
ATOM 4396 O O . GLN A 1 572 ? 10.820 15.452 -3.460 1.00 98.75 572 GLN A O 1
ATOM 4401 N N . ILE A 1 573 ? 10.573 16.260 -5.541 1.00 98.75 573 ILE A N 1
ATOM 4402 C CA . ILE A 1 573 ? 9.311 16.972 -5.306 1.00 98.75 573 ILE A CA 1
ATOM 4403 C C . ILE A 1 573 ? 8.231 16.015 -4.776 1.00 98.75 573 ILE A C 1
ATOM 4405 O O . ILE A 1 573 ? 7.556 16.332 -3.791 1.00 98.75 573 ILE A O 1
ATOM 4409 N N . TRP A 1 574 ? 8.086 14.838 -5.390 1.00 98.75 574 TRP A N 1
ATOM 4410 C CA . TRP A 1 574 ? 7.110 13.819 -4.993 1.00 98.75 574 TRP A CA 1
ATOM 4411 C C . TRP A 1 574 ? 7.414 13.244 -3.598 1.00 98.75 574 TRP A C 1
ATOM 4413 O O . TRP A 1 574 ? 6.543 13.244 -2.722 1.00 98.75 574 TRP A O 1
ATOM 4423 N N . VAL A 1 575 ? 8.666 12.836 -3.343 1.00 98.75 575 VAL A N 1
ATOM 4424 C CA . VAL A 1 575 ? 9.078 12.249 -2.054 1.00 98.75 575 VAL A CA 1
ATOM 4425 C C . VAL A 1 575 ? 8.980 13.275 -0.923 1.00 98.75 575 VAL A C 1
ATOM 4427 O O . VAL A 1 575 ? 8.453 12.950 0.142 1.00 98.75 575 VAL A O 1
ATOM 4430 N N . GLU A 1 576 ? 9.410 14.521 -1.136 1.00 98.56 576 GLU A N 1
ATOM 4431 C CA . GLU A 1 576 ? 9.211 15.616 -0.176 1.00 98.56 576 GLU A CA 1
ATOM 4432 C C . GLU A 1 576 ? 7.723 15.806 0.143 1.00 98.56 576 GLU A C 1
ATOM 4434 O O . GLU A 1 576 ? 7.337 15.831 1.310 1.00 98.56 576 GLU A O 1
ATOM 4439 N N . THR A 1 577 ? 6.865 15.869 -0.879 1.00 98.38 577 THR A N 1
ATOM 4440 C CA . THR A 1 577 ? 5.422 16.103 -0.715 1.00 98.38 577 THR A CA 1
ATOM 4441 C C . THR A 1 577 ? 4.755 15.046 0.177 1.00 98.38 577 THR A C 1
ATOM 4443 O O . THR A 1 577 ? 3.980 15.384 1.076 1.00 98.38 577 THR A O 1
ATOM 4446 N N . ILE A 1 578 ? 5.072 13.764 -0.024 1.00 98.19 578 ILE A N 1
ATOM 4447 C CA . ILE A 1 578 ? 4.448 12.651 0.713 1.00 98.19 578 ILE A CA 1
ATOM 4448 C C . ILE A 1 578 ? 5.082 12.447 2.092 1.00 98.19 578 ILE A C 1
ATOM 4450 O O . ILE A 1 578 ? 4.366 12.248 3.079 1.00 98.19 578 ILE A O 1
ATOM 4454 N N . THR A 1 579 ? 6.411 12.534 2.199 1.00 98.31 579 THR A N 1
ATOM 4455 C CA . THR A 1 579 ? 7.099 12.380 3.490 1.00 98.31 579 THR A CA 1
ATOM 4456 C C . THR A 1 579 ? 6.762 13.521 4.447 1.00 98.31 579 THR A C 1
ATOM 4458 O O . THR A 1 579 ? 6.568 13.270 5.642 1.00 98.31 579 THR A O 1
ATOM 4461 N N . GLN A 1 580 ? 6.602 14.751 3.945 1.00 98.00 580 GLN A N 1
ATOM 4462 C CA . GLN A 1 580 ? 6.142 15.888 4.740 1.00 98.00 580 GLN A CA 1
ATOM 4463 C C . GLN A 1 580 ? 4.666 15.750 5.147 1.00 98.00 580 GLN A C 1
ATOM 4465 O O . GLN A 1 580 ? 4.346 16.048 6.296 1.00 98.00 580 GLN A O 1
ATOM 4470 N N . GLU A 1 581 ? 3.776 15.228 4.292 1.00 98.25 581 GLU A N 1
ATOM 4471 C CA . GLU A 1 581 ? 2.370 14.973 4.660 1.00 98.25 581 GLU A CA 1
ATOM 4472 C C . GLU A 1 581 ? 2.241 13.917 5.767 1.00 98.25 581 GLU A C 1
ATOM 4474 O O . GLU A 1 581 ? 1.601 14.153 6.796 1.00 98.25 581 GLU A O 1
ATOM 4479 N N . LEU A 1 582 ? 2.908 12.769 5.634 1.00 98.19 582 LEU A N 1
ATOM 4480 C CA . LEU A 1 582 ? 2.895 11.762 6.699 1.00 98.19 582 LEU A CA 1
ATOM 4481 C C . LEU A 1 582 ? 3.610 12.246 7.964 1.00 98.19 582 LEU A C 1
ATOM 4483 O O . LEU A 1 582 ? 3.200 11.886 9.068 1.00 98.19 582 LEU A O 1
ATOM 4487 N N . SER A 1 583 ? 4.609 13.123 7.840 1.00 96.88 583 SER A N 1
ATOM 4488 C CA . SER A 1 583 ? 5.239 13.804 8.981 1.00 96.88 583 SER A CA 1
ATOM 4489 C C . SER A 1 583 ? 4.382 14.935 9.568 1.00 96.88 583 SER A C 1
ATOM 4491 O O . SER A 1 583 ? 4.614 15.342 10.708 1.00 96.88 583 SER A O 1
ATOM 4493 N N . ARG A 1 584 ? 3.365 15.432 8.856 1.00 97.81 584 ARG A N 1
ATOM 4494 C CA . ARG A 1 584 ? 2.335 16.350 9.374 1.00 97.81 584 ARG A CA 1
ATOM 4495 C C . ARG A 1 584 ? 1.279 15.587 10.175 1.00 97.81 584 ARG A C 1
ATOM 4497 O O . ARG A 1 584 ? 0.853 16.064 11.225 1.00 97.81 584 ARG A O 1
ATOM 4504 N N . LEU A 1 585 ? 0.909 14.393 9.712 1.00 98.56 585 LEU A N 1
ATOM 4505 C CA . LEU A 1 585 ? -0.103 13.521 10.322 1.00 98.56 585 LEU A CA 1
ATOM 4506 C C . LEU A 1 585 ? 0.435 12.630 11.460 1.00 98.56 585 LEU A C 1
ATOM 4508 O O . LEU A 1 585 ? -0.301 12.293 12.387 1.00 98.56 585 LEU A O 1
ATOM 4512 N N . THR A 1 586 ? 1.711 12.238 11.422 1.00 97.94 586 THR A N 1
ATOM 4513 C CA . THR A 1 586 ? 2.281 11.188 12.291 1.00 97.94 586 THR A CA 1
ATOM 4514 C C . THR A 1 586 ? 3.698 11.515 12.784 1.00 97.94 586 THR A C 1
ATOM 4516 O O . THR A 1 586 ? 4.262 12.564 12.477 1.00 97.94 586 THR A O 1
ATOM 4519 N N . ASN A 1 587 ? 4.301 10.612 13.564 1.00 95.75 587 ASN A N 1
ATOM 4520 C CA . ASN A 1 587 ? 5.735 10.611 13.887 1.00 95.75 587 ASN A CA 1
ATOM 4521 C C . ASN A 1 587 ? 6.412 9.277 13.507 1.00 95.75 587 ASN A C 1
ATOM 4523 O O . ASN A 1 587 ? 7.289 8.804 14.238 1.00 95.75 587 ASN A O 1
ATOM 4527 N N . TRP A 1 588 ? 5.945 8.614 12.445 1.00 97.94 588 TRP A N 1
ATOM 4528 C CA . TRP A 1 588 ? 6.401 7.268 12.081 1.00 97.94 588 TRP A CA 1
ATOM 4529 C C . TRP A 1 588 ? 7.693 7.321 11.247 1.00 97.94 588 TRP A C 1
ATOM 4531 O O . TRP A 1 588 ? 7.769 8.134 10.328 1.00 97.94 588 TRP A O 1
ATOM 4541 N N . PRO A 1 589 ? 8.708 6.489 11.540 1.00 97.69 589 PRO A N 1
ATOM 4542 C CA . PRO A 1 589 ? 9.888 6.360 10.693 1.00 97.69 589 PRO A CA 1
ATOM 4543 C C . PRO A 1 589 ? 9.568 5.700 9.346 1.00 97.69 589 PRO A C 1
ATOM 4545 O O . PRO A 1 589 ? 8.692 4.837 9.266 1.00 97.69 589 PRO A O 1
ATOM 4548 N N . PHE A 1 590 ? 10.327 6.076 8.320 1.00 97.94 590 PHE A N 1
ATOM 4549 C CA . PHE A 1 590 ? 10.285 5.503 6.974 1.00 97.94 590 PHE A CA 1
ATOM 4550 C C . PHE A 1 590 ? 11.483 4.578 6.760 1.00 97.94 590 PHE A C 1
ATOM 4552 O O . PHE A 1 590 ? 12.591 4.898 7.196 1.00 97.94 590 PHE A O 1
ATOM 4559 N N . PHE A 1 591 ? 11.294 3.473 6.047 1.00 97.94 591 PHE A N 1
ATOM 4560 C CA . PHE A 1 591 ? 12.367 2.540 5.706 1.00 97.94 591 PHE A CA 1
ATOM 4561 C C . PHE A 1 591 ? 12.340 2.231 4.210 1.00 97.94 591 PHE A C 1
ATOM 4563 O O . PHE A 1 591 ? 11.276 1.947 3.671 1.00 97.94 591 PHE A O 1
ATOM 4570 N N . SER A 1 592 ? 13.492 2.228 3.551 1.00 98.38 592 SER A N 1
ATOM 4571 C CA . SER A 1 592 ? 13.638 1.627 2.224 1.00 98.38 592 SER A CA 1
ATOM 4572 C C . SER A 1 592 ? 14.230 0.223 2.358 1.00 98.38 592 SER A C 1
ATOM 4574 O O . SER A 1 592 ? 15.114 -0.022 3.186 1.00 98.38 592 SER A O 1
ATOM 4576 N N . LEU A 1 593 ? 13.721 -0.702 1.552 1.00 98.38 593 LEU A N 1
ATOM 4577 C CA . LEU A 1 593 ? 14.249 -2.039 1.309 1.00 98.38 593 LEU A CA 1
ATOM 4578 C C . LEU A 1 593 ? 14.636 -2.128 -0.169 1.00 98.38 593 LEU A C 1
ATOM 4580 O O . LEU A 1 593 ? 13.909 -1.632 -1.026 1.00 98.38 593 LEU A O 1
ATOM 4584 N N . LYS A 1 594 ? 15.761 -2.784 -0.460 1.00 97.81 594 LYS A N 1
ATOM 4585 C CA . LYS A 1 594 ? 16.144 -3.135 -1.834 1.00 97.81 594 LYS A CA 1
ATOM 4586 C C . LYS A 1 594 ? 15.255 -4.268 -2.367 1.00 97.81 594 LYS A C 1
ATOM 4588 O O . LYS A 1 594 ? 14.723 -5.039 -1.565 1.00 97.81 594 LYS A O 1
ATOM 4593 N N . HIS A 1 595 ? 15.129 -4.398 -3.684 1.00 98.69 595 HIS A N 1
ATOM 4594 C CA . HIS A 1 595 ? 14.242 -5.320 -4.404 1.00 98.69 595 HIS A CA 1
ATOM 4595 C C . HIS A 1 595 ? 14.191 -6.741 -3.806 1.00 98.69 595 HIS A C 1
ATOM 4597 O O . HIS A 1 595 ? 13.114 -7.235 -3.474 1.00 98.69 595 HIS A O 1
ATOM 4603 N N . ASP A 1 596 ? 15.346 -7.383 -3.602 1.00 98.69 596 ASP A N 1
ATOM 4604 C CA . ASP A 1 596 ? 15.433 -8.733 -3.011 1.00 98.69 596 ASP A CA 1
ATOM 4605 C C . ASP A 1 596 ? 14.822 -8.809 -1.594 1.00 98.69 596 ASP A C 1
ATOM 4607 O O . ASP A 1 596 ? 14.228 -9.820 -1.213 1.00 98.69 596 ASP A O 1
ATOM 4611 N N . ASP A 1 597 ? 14.961 -7.744 -0.801 1.00 98.69 597 ASP A N 1
ATOM 4612 C CA . ASP A 1 597 ? 14.550 -7.707 0.606 1.00 98.69 597 ASP A CA 1
ATOM 4613 C C . ASP A 1 597 ? 13.052 -7.384 0.743 1.00 98.69 597 ASP A C 1
ATOM 4615 O O . ASP A 1 597 ? 12.390 -7.926 1.631 1.00 98.69 597 ASP A O 1
ATOM 4619 N N . ILE A 1 598 ? 12.489 -6.555 -0.149 1.00 98.56 598 ILE A N 1
ATOM 4620 C CA . ILE A 1 598 ? 11.030 -6.364 -0.244 1.00 98.56 598 ILE A CA 1
ATOM 4621 C C . ILE A 1 598 ? 10.348 -7.611 -0.833 1.00 98.56 598 ILE A C 1
ATOM 4623 O O . ILE A 1 598 ? 9.305 -8.026 -0.327 1.00 98.56 598 ILE A O 1
ATOM 4627 N N . GLY A 1 599 ? 10.971 -8.289 -1.803 1.00 98.38 599 GLY A N 1
ATOM 4628 C CA . GLY A 1 599 ? 10.519 -9.595 -2.295 1.00 98.38 599 GLY A CA 1
ATOM 4629 C C . GLY A 1 599 ? 10.456 -10.649 -1.188 1.00 98.38 599 GLY A C 1
ATOM 4630 O O . GLY A 1 599 ? 9.422 -11.296 -0.996 1.00 98.38 599 GLY A O 1
ATOM 4631 N N . GLN A 1 600 ? 11.515 -10.760 -0.380 1.00 98.62 600 GLN A N 1
ATOM 4632 C CA . GLN A 1 600 ? 11.508 -11.645 0.785 1.00 98.62 600 GLN A CA 1
ATOM 4633 C C . GLN A 1 600 ? 10.494 -11.201 1.852 1.00 98.62 600 GLN A C 1
ATOM 4635 O O . GLN A 1 600 ? 9.835 -12.058 2.430 1.00 98.62 600 GLN A O 1
ATOM 4640 N N . TYR A 1 601 ? 10.296 -9.898 2.090 1.00 98.50 601 TYR A N 1
ATOM 4641 C CA . TYR A 1 601 ? 9.268 -9.399 3.018 1.00 98.50 601 TYR A CA 1
ATOM 4642 C C . TYR A 1 601 ? 7.851 -9.848 2.619 1.00 98.50 601 TYR A C 1
ATOM 4644 O O . TYR A 1 601 ? 7.057 -10.238 3.480 1.00 98.50 601 TYR A O 1
ATOM 4652 N N . PHE A 1 602 ? 7.534 -9.829 1.322 1.00 98.69 602 PHE A N 1
ATOM 4653 C CA . PHE A 1 602 ? 6.255 -10.305 0.792 1.00 98.69 602 PHE A CA 1
ATOM 4654 C C . PHE A 1 602 ? 6.073 -11.825 0.976 1.00 98.69 602 PHE A C 1
ATOM 4656 O O . PHE A 1 602 ? 5.004 -12.265 1.407 1.00 98.69 602 PHE A O 1
ATOM 4663 N N . LEU A 1 603 ? 7.114 -12.635 0.747 1.00 98.62 603 LEU A N 1
ATOM 4664 C CA . LEU A 1 603 ? 7.073 -14.082 1.023 1.00 98.62 603 LEU A CA 1
ATOM 4665 C C . LEU A 1 603 ? 7.012 -14.399 2.529 1.00 98.62 603 LEU A C 1
ATOM 4667 O O . LEU A 1 603 ? 6.278 -15.300 2.948 1.00 98.62 603 LEU A O 1
ATOM 4671 N N . ASP A 1 604 ? 7.723 -13.636 3.359 1.00 98.50 604 ASP A N 1
ATOM 4672 C CA . ASP A 1 604 ? 7.658 -13.725 4.820 1.00 98.50 604 ASP A CA 1
ATOM 4673 C C . ASP A 1 604 ? 6.254 -13.383 5.332 1.00 98.50 604 ASP A C 1
ATOM 4675 O O . ASP A 1 604 ? 5.787 -14.006 6.286 1.00 98.50 604 ASP A O 1
ATOM 4679 N N . ARG A 1 605 ? 5.547 -12.443 4.687 1.00 98.12 605 ARG A N 1
ATOM 4680 C CA . ARG A 1 605 ? 4.156 -12.099 5.013 1.00 98.12 605 ARG A CA 1
ATOM 4681 C C . ARG A 1 605 ? 3.193 -13.252 4.719 1.00 98.12 605 ARG A C 1
ATOM 4683 O O . ARG A 1 605 ? 2.427 -13.616 5.608 1.00 98.12 605 ARG A O 1
ATOM 4690 N N . VAL A 1 606 ? 3.270 -13.863 3.533 1.00 98.25 606 VAL A N 1
ATOM 4691 C CA . VAL A 1 606 ? 2.483 -15.070 3.190 1.00 98.25 606 VAL A CA 1
ATOM 4692 C C . VAL A 1 606 ? 2.762 -16.196 4.192 1.00 98.25 606 VAL A C 1
ATOM 4694 O O . VAL A 1 606 ? 1.843 -16.826 4.716 1.00 98.25 606 VAL A O 1
ATOM 4697 N N . THR A 1 607 ? 4.042 -16.418 4.503 1.00 98.44 607 THR A N 1
ATOM 4698 C CA . THR A 1 607 ? 4.490 -17.472 5.424 1.00 98.44 607 THR A CA 1
ATOM 4699 C C . THR A 1 607 ? 4.009 -17.228 6.857 1.00 98.44 607 THR A C 1
ATOM 4701 O O . THR A 1 607 ? 3.592 -18.167 7.534 1.00 98.44 607 THR A O 1
ATOM 4704 N N . LEU A 1 608 ? 4.040 -15.975 7.323 1.00 98.38 608 LEU A N 1
ATOM 4705 C CA . LEU A 1 608 ? 3.571 -15.579 8.650 1.00 98.38 608 LEU A CA 1
ATOM 4706 C C . LEU A 1 608 ? 2.068 -15.811 8.802 1.00 98.38 608 LEU A C 1
ATOM 4708 O O . LEU A 1 608 ? 1.652 -16.428 9.781 1.00 98.38 608 LEU A O 1
ATOM 4712 N N . ASP A 1 609 ? 1.263 -15.342 7.850 1.00 98.00 609 ASP A N 1
ATOM 4713 C CA . ASP A 1 609 ? -0.195 -15.456 7.921 1.00 98.00 609 ASP A CA 1
ATOM 4714 C C . ASP A 1 609 ? -0.627 -16.935 7.860 1.00 98.00 609 ASP A C 1
ATOM 4716 O O . ASP A 1 609 ? -1.485 -17.360 8.637 1.00 98.00 609 ASP A O 1
ATOM 4720 N N . ALA A 1 610 ? 0.055 -17.759 7.053 1.00 97.81 610 ALA A N 1
ATOM 4721 C CA . ALA A 1 610 ? -0.149 -19.211 6.994 1.00 97.81 610 ALA A CA 1
ATOM 4722 C C . ALA A 1 610 ? 0.179 -19.951 8.312 1.00 97.81 610 ALA A C 1
ATOM 4724 O O . ALA A 1 610 ? -0.378 -21.018 8.575 1.00 97.81 610 ALA A O 1
ATOM 4725 N N . CYS A 1 611 ? 1.028 -19.393 9.185 1.00 98.19 611 CYS A N 1
ATOM 4726 C CA . CYS A 1 611 ? 1.239 -19.933 10.534 1.00 98.19 611 CYS A CA 1
ATOM 4727 C C . CYS A 1 611 ? 0.030 -19.708 11.470 1.00 98.19 611 CYS A C 1
ATOM 4729 O O . CYS A 1 611 ? -0.032 -20.331 12.535 1.00 98.19 611 CYS A O 1
ATOM 4731 N N . ALA A 1 612 ? -0.921 -18.838 11.105 1.00 97.62 612 ALA A N 1
ATOM 4732 C CA . ALA A 1 612 ? -2.043 -18.379 11.932 1.00 97.62 612 ALA A CA 1
ATOM 4733 C C . ALA A 1 612 ? -1.615 -17.920 13.351 1.00 97.62 612 ALA A C 1
ATOM 4735 O O . ALA A 1 612 ? -2.043 -18.501 14.357 1.00 97.62 612 ALA A O 1
ATOM 4736 N N . PRO A 1 613 ? -0.724 -16.915 13.467 1.00 98.06 613 PRO A N 1
ATOM 4737 C CA . PRO A 1 613 ? -0.242 -16.422 14.750 1.00 98.06 613 PRO A CA 1
ATOM 4738 C C . PRO A 1 613 ? -1.364 -15.751 15.551 1.00 98.06 613 PRO A C 1
ATOM 4740 O O . PRO A 1 613 ? -2.206 -15.041 15.007 1.00 98.06 613 PRO A O 1
ATOM 4743 N N . ASN A 1 614 ? -1.366 -15.940 16.869 1.00 97.81 614 ASN A N 1
ATOM 4744 C CA . ASN A 1 614 ? -2.341 -15.324 17.770 1.00 97.81 614 ASN A CA 1
ATOM 4745 C C . ASN A 1 614 ? -1.717 -15.042 19.145 1.00 97.81 614 ASN A C 1
ATOM 4747 O O . ASN A 1 614 ? -0.684 -15.609 19.514 1.00 97.81 614 ASN A O 1
ATOM 4751 N N . LEU A 1 615 ? -2.354 -14.175 19.925 1.00 96.75 615 LEU A N 1
ATOM 4752 C CA . LEU A 1 615 ? -1.900 -13.748 21.244 1.00 96.75 615 LEU A CA 1
ATOM 4753 C C . LEU A 1 615 ? -3.038 -13.889 22.250 1.00 96.75 615 LEU A C 1
ATOM 4755 O O . LEU A 1 615 ? -4.161 -13.491 21.972 1.00 96.75 615 LEU A O 1
ATOM 4759 N N . THR A 1 616 ? -2.750 -14.414 23.436 1.00 98.19 616 THR A N 1
ATOM 4760 C CA . THR A 1 616 ? -3.682 -14.399 24.572 1.00 98.19 616 THR A CA 1
ATOM 4761 C C . THR A 1 616 ? -3.226 -13.364 25.591 1.00 98.19 616 THR A C 1
ATOM 4763 O O . THR A 1 616 ? -2.085 -13.401 26.050 1.00 98.19 616 THR A O 1
ATOM 4766 N N . TYR A 1 617 ? -4.112 -12.440 25.950 1.00 98.06 617 TYR A N 1
ATOM 4767 C CA . TYR A 1 617 ? -3.956 -11.537 27.081 1.00 98.06 617 TYR A CA 1
ATOM 4768 C C . TYR A 1 617 ? -4.199 -12.300 28.387 1.00 98.06 617 TYR A C 1
ATOM 4770 O O . TYR A 1 617 ? -5.280 -12.861 28.573 1.00 98.06 617 TYR A O 1
ATOM 4778 N N . ASN A 1 618 ? -3.238 -12.270 29.311 1.00 97.06 618 ASN A N 1
ATOM 4779 C CA . ASN A 1 618 ? -3.359 -12.883 30.634 1.00 97.06 618 ASN A CA 1
ATOM 4780 C C . ASN A 1 618 ? -3.566 -11.781 31.684 1.00 97.06 618 ASN A C 1
ATOM 4782 O O . ASN A 1 618 ? -2.731 -10.876 31.824 1.00 97.06 618 ASN A O 1
ATOM 4786 N N . TYR A 1 619 ? -4.683 -11.828 32.407 1.00 95.25 619 TYR A N 1
ATOM 4787 C CA . TYR A 1 619 ? -5.070 -10.771 33.339 1.00 95.25 619 TYR A CA 1
ATOM 4788 C C . TYR A 1 619 ? -4.482 -11.024 34.739 1.00 95.25 619 TYR A C 1
ATOM 4790 O O . TYR A 1 619 ? -4.004 -12.111 35.055 1.00 95.25 619 TYR A O 1
ATOM 4798 N N . ALA A 1 620 ? -4.504 -10.005 35.596 1.00 93.44 620 ALA A N 1
ATOM 4799 C CA . ALA A 1 620 ? -4.377 -10.181 37.041 1.00 93.44 620 ALA A CA 1
ATOM 4800 C C . ALA A 1 620 ? -5.636 -10.853 37.624 1.00 93.44 620 ALA A C 1
ATOM 4802 O O . ALA A 1 620 ? -6.727 -10.710 37.068 1.00 93.44 620 ALA A O 1
ATOM 4803 N N . ASP A 1 621 ? -5.504 -11.487 38.793 1.00 88.19 621 ASP A N 1
ATOM 4804 C CA . ASP A 1 621 ? -6.588 -12.161 39.532 1.00 88.19 621 ASP A CA 1
ATOM 4805 C C . ASP A 1 621 ? -7.826 -11.277 39.785 1.00 88.19 621 ASP A C 1
ATOM 4807 O O . ASP A 1 621 ? -8.929 -11.779 39.981 1.00 88.19 621 ASP A O 1
ATOM 4811 N N . ASP A 1 622 ? -7.659 -9.949 39.795 1.00 85.56 622 ASP A N 1
ATOM 4812 C CA . ASP A 1 622 ? -8.742 -8.986 40.012 1.00 85.56 622 ASP A CA 1
ATOM 4813 C C . ASP A 1 622 ? -9.464 -8.541 38.724 1.00 85.56 622 ASP A C 1
ATOM 4815 O O . ASP A 1 622 ? -10.398 -7.738 38.796 1.00 85.56 622 ASP A O 1
ATOM 4819 N N . GLY A 1 623 ? -9.013 -9.021 37.560 1.00 85.25 623 GLY A N 1
ATOM 4820 C CA . GLY A 1 623 ? -9.553 -8.712 36.236 1.00 85.25 623 GLY A CA 1
ATOM 4821 C C . GLY A 1 623 ? -9.282 -7.292 35.720 1.00 85.25 623 GLY A C 1
ATOM 4822 O O . GLY A 1 623 ? -9.763 -6.952 34.639 1.00 85.25 623 GLY A O 1
ATOM 4823 N N . LYS A 1 624 ? -8.541 -6.435 36.443 1.00 88.81 624 LYS A N 1
ATOM 4824 C CA . LYS A 1 624 ? -8.428 -4.996 36.107 1.00 88.81 624 LYS A CA 1
ATOM 4825 C C . LYS A 1 624 ? -7.195 -4.606 35.305 1.00 88.81 624 LYS A C 1
ATOM 4827 O O . LYS A 1 624 ? -7.107 -3.456 34.867 1.00 88.81 624 LYS A O 1
ATOM 4832 N N . SER A 1 625 ? -6.254 -5.520 35.088 1.00 94.38 625 SER A N 1
ATOM 4833 C CA . SER A 1 625 ? -5.075 -5.264 34.257 1.00 94.38 625 SER A CA 1
ATOM 4834 C C . SER A 1 625 ? -4.567 -6.521 33.557 1.00 94.38 625 SER A C 1
ATOM 4836 O O . SER A 1 625 ? -4.696 -7.618 34.094 1.00 94.38 625 SER A O 1
ATOM 4838 N N . ILE A 1 626 ? -3.975 -6.345 32.377 1.00 97.00 626 ILE A N 1
ATOM 4839 C CA . ILE A 1 626 ? -3.216 -7.372 31.655 1.00 97.00 626 ILE A CA 1
ATOM 4840 C C . ILE A 1 626 ? -1.785 -7.343 32.203 1.00 97.00 626 ILE A C 1
ATOM 4842 O O . ILE A 1 626 ? -1.177 -6.272 32.271 1.00 97.00 626 ILE A O 1
ATOM 4846 N N . THR A 1 627 ? -1.251 -8.493 32.612 1.00 97.19 627 THR A N 1
ATOM 4847 C CA . THR A 1 627 ? 0.064 -8.613 33.279 1.00 97.19 627 THR A CA 1
ATOM 4848 C C . THR A 1 627 ? 1.104 -9.326 32.419 1.00 97.19 627 THR A C 1
ATOM 4850 O O . THR A 1 627 ? 2.299 -9.042 32.513 1.00 97.19 627 THR A O 1
ATOM 4853 N N . SER A 1 628 ? 0.654 -10.227 31.549 1.00 97.94 628 SER A N 1
ATOM 4854 C CA . SER A 1 628 ? 1.477 -10.916 30.560 1.00 97.94 628 SER A CA 1
ATOM 4855 C C . SER A 1 628 ? 0.661 -11.225 29.307 1.00 97.94 628 SER A C 1
ATOM 4857 O O . SER A 1 628 ? -0.566 -11.094 29.297 1.00 97.94 628 SER A O 1
ATOM 4859 N N . VAL A 1 629 ? 1.347 -11.626 28.243 1.00 98.44 629 VAL A N 1
ATOM 4860 C CA . VAL A 1 629 ? 0.731 -12.124 27.011 1.00 98.44 629 VAL A CA 1
ATOM 4861 C C . VAL A 1 629 ? 1.399 -13.416 26.573 1.00 98.44 629 VAL A C 1
ATOM 4863 O O . VAL A 1 629 ? 2.614 -13.552 26.710 1.00 98.44 629 VAL A O 1
ATOM 4866 N N . THR A 1 630 ? 0.630 -14.354 26.029 1.00 98.44 630 THR A N 1
ATOM 4867 C CA . THR A 1 630 ? 1.138 -15.630 25.510 1.00 98.44 630 THR A CA 1
ATOM 4868 C C . THR A 1 630 ? 0.940 -15.686 24.000 1.00 98.44 630 THR A C 1
ATOM 4870 O O . THR A 1 630 ? -0.186 -15.648 23.513 1.00 98.44 630 THR A O 1
ATOM 4873 N N . VAL A 1 631 ? 2.051 -15.748 23.271 1.00 98.62 631 VAL A N 1
ATOM 4874 C CA . VAL A 1 631 ? 2.137 -15.778 21.807 1.00 98.62 631 VAL A CA 1
ATOM 4875 C C . VAL A 1 631 ? 2.089 -17.227 21.334 1.00 98.62 631 VAL A C 1
ATOM 4877 O O . VAL A 1 631 ? 2.786 -18.091 21.874 1.00 98.62 631 VAL A O 1
ATOM 4880 N N . THR A 1 632 ? 1.265 -17.478 20.325 1.00 98.25 632 THR A N 1
ATOM 4881 C CA . THR A 1 632 ? 0.921 -18.801 19.796 1.00 98.25 632 THR A CA 1
ATOM 4882 C C . THR A 1 632 ? 0.849 -18.767 18.272 1.00 98.25 632 THR A C 1
ATOM 4884 O O . THR A 1 632 ? 0.778 -17.696 17.672 1.00 98.25 632 THR A O 1
ATOM 4887 N N . ALA A 1 633 ? 0.870 -19.943 17.656 1.00 97.94 633 ALA A N 1
ATOM 4888 C CA . ALA A 1 633 ? 0.608 -20.175 16.235 1.00 97.94 633 ALA A CA 1
ATOM 4889 C C . ALA A 1 633 ? 0.117 -21.621 16.068 1.00 97.94 633 ALA A C 1
ATOM 4891 O O . ALA A 1 633 ? 0.123 -22.389 17.040 1.00 97.94 633 ALA A O 1
ATOM 4892 N N . THR A 1 634 ? -0.237 -22.034 14.852 1.00 97.25 634 THR A N 1
ATOM 4893 C CA . THR A 1 634 ? -0.504 -23.447 14.540 1.00 97.25 634 THR A CA 1
ATOM 4894 C C . THR A 1 634 ? 0.678 -24.316 14.989 1.00 97.25 634 THR A C 1
ATOM 4896 O O . THR A 1 634 ? 1.837 -24.028 14.685 1.00 97.25 634 THR A O 1
ATOM 4899 N N . SER A 1 635 ? 0.401 -25.338 15.806 1.00 96.56 635 SER A N 1
ATOM 4900 C CA . SER A 1 635 ? 1.405 -26.200 16.467 1.00 96.56 635 SER A CA 1
ATOM 4901 C C . SER A 1 635 ? 2.479 -25.468 17.303 1.00 96.56 635 SER A C 1
ATOM 4903 O O . SER A 1 635 ? 3.466 -26.074 17.720 1.00 96.56 635 SER A O 1
ATOM 4905 N N . ASN A 1 636 ? 2.293 -24.173 17.592 1.00 97.81 636 ASN A N 1
ATOM 4906 C CA . ASN A 1 636 ? 3.300 -23.259 18.143 1.00 97.81 636 ASN A CA 1
ATOM 4907 C C . ASN A 1 636 ? 4.637 -23.275 17.377 1.00 97.81 636 ASN A C 1
ATOM 4909 O O . ASN A 1 636 ? 5.711 -23.201 17.979 1.00 97.81 636 ASN A O 1
ATOM 4913 N N . THR A 1 637 ? 4.576 -23.365 16.050 1.00 97.06 637 THR A N 1
ATOM 4914 C CA . THR A 1 637 ? 5.732 -23.350 15.141 1.00 97.06 637 THR A CA 1
ATOM 4915 C C . THR A 1 637 ? 5.522 -22.326 14.038 1.00 97.06 637 THR A C 1
ATOM 4917 O O . THR A 1 637 ? 4.441 -22.275 13.464 1.00 97.06 637 THR A O 1
ATOM 4920 N N . CYS A 1 638 ? 6.558 -21.561 13.699 1.00 97.88 638 CYS A N 1
ATOM 4921 C CA . CYS A 1 638 ? 6.592 -20.786 12.460 1.00 97.88 638 CYS A CA 1
ATOM 4922 C C . CYS A 1 638 ? 8.040 -20.674 11.963 1.00 97.88 638 CYS A C 1
ATOM 4924 O O . CYS A 1 638 ? 8.964 -20.566 12.773 1.00 97.88 638 CYS A O 1
ATOM 4926 N N . SER A 1 639 ? 8.249 -20.746 10.648 1.00 96.94 639 SER A N 1
ATOM 4927 C CA . SER A 1 639 ? 9.570 -20.592 10.017 1.00 96.94 639 SER A CA 1
ATOM 4928 C C . SER A 1 639 ? 10.068 -19.146 10.079 1.00 96.94 639 SER A C 1
ATOM 4930 O O . SER A 1 639 ? 11.259 -18.921 10.282 1.00 96.94 639 SER A O 1
ATOM 4932 N N . VAL A 1 640 ? 9.151 -18.182 9.976 1.00 98.00 640 VAL A N 1
ATOM 4933 C CA . VAL A 1 640 ? 9.402 -16.749 10.176 1.00 98.00 640 VAL A CA 1
ATOM 4934 C C . VAL A 1 640 ? 9.073 -16.317 11.609 1.00 98.00 640 VAL A C 1
ATOM 4936 O O . VAL A 1 640 ? 8.372 -17.009 12.353 1.00 98.00 640 VAL A O 1
ATOM 4939 N N . LYS A 1 641 ? 9.597 -15.161 12.027 1.00 98.12 641 LYS A N 1
ATOM 4940 C CA . LYS A 1 641 ? 9.357 -14.609 13.369 1.00 98.12 641 LYS A CA 1
ATOM 4941 C C . LYS A 1 641 ? 8.013 -13.889 13.432 1.00 98.12 641 LYS A C 1
ATOM 4943 O O . LYS A 1 641 ? 7.761 -12.976 12.653 1.00 98.12 641 LYS A O 1
ATOM 4948 N N . VAL A 1 642 ? 7.197 -14.230 14.426 1.00 98.56 642 VAL A N 1
ATOM 4949 C CA . VAL A 1 642 ? 5.912 -13.573 14.691 1.00 98.56 642 VAL A CA 1
ATOM 4950 C C . VAL A 1 642 ? 6.161 -12.184 15.294 1.00 98.56 642 VAL A C 1
ATOM 4952 O O . VAL A 1 642 ? 6.743 -12.107 16.377 1.00 98.56 642 VAL A O 1
ATOM 4955 N N . PRO A 1 643 ? 5.744 -11.079 14.651 1.00 98.44 643 PRO A N 1
ATOM 4956 C CA . PRO A 1 643 ? 5.839 -9.754 15.244 1.00 98.44 643 PRO A CA 1
ATOM 4957 C C . PRO A 1 643 ? 4.789 -9.582 16.348 1.00 98.44 643 PRO A C 1
ATOM 4959 O O . PRO A 1 643 ? 3.627 -9.961 16.188 1.00 98.44 643 PRO A O 1
ATOM 4962 N N . VAL A 1 644 ? 5.191 -8.982 17.465 1.00 98.75 644 VAL A N 1
ATOM 4963 C CA . VAL A 1 644 ? 4.318 -8.675 18.602 1.00 98.75 644 VAL A CA 1
ATOM 4964 C C . VAL A 1 644 ? 4.612 -7.262 19.081 1.00 98.75 644 VAL A C 1
ATOM 4966 O O . VAL A 1 644 ? 5.724 -6.966 19.522 1.00 98.75 644 VAL A O 1
ATOM 4969 N N . THR A 1 645 ? 3.615 -6.390 18.995 1.00 98.69 645 THR A N 1
ATOM 4970 C CA . THR A 1 645 ? 3.709 -4.980 19.377 1.00 98.69 645 THR A CA 1
ATOM 4971 C C . THR A 1 645 ? 3.303 -4.786 20.837 1.00 98.69 645 THR A C 1
ATOM 4973 O O . THR A 1 645 ? 2.293 -5.333 21.282 1.00 98.69 645 THR A O 1
ATOM 4976 N N . PHE A 1 646 ? 4.072 -3.985 21.579 1.00 98.44 646 PHE A N 1
ATOM 4977 C CA . PHE A 1 646 ? 3.883 -3.696 23.000 1.00 98.44 646 PHE A CA 1
ATOM 4978 C C . PHE A 1 646 ? 3.780 -2.181 23.280 1.00 98.44 646 PHE A C 1
ATOM 4980 O O . PHE A 1 646 ? 4.587 -1.397 22.766 1.00 98.44 646 PHE A O 1
ATOM 4987 N N . PRO A 1 647 ? 2.887 -1.750 24.196 1.00 96.56 647 PRO A N 1
ATOM 4988 C CA . PRO A 1 647 ? 2.688 -0.343 24.551 1.00 96.56 647 PRO A CA 1
ATOM 4989 C C . PRO A 1 647 ? 3.713 0.170 25.582 1.00 96.56 647 PRO A C 1
ATOM 4991 O O . PRO A 1 647 ? 3.596 1.283 26.091 1.00 96.56 647 PRO A O 1
ATOM 4994 N N . GLY A 1 648 ? 4.704 -0.652 25.929 1.00 95.56 648 GLY A N 1
ATOM 4995 C CA . GLY A 1 648 ? 5.714 -0.402 26.951 1.00 95.56 648 GLY A CA 1
ATOM 4996 C C . GLY A 1 648 ? 6.797 -1.480 26.904 1.00 95.56 648 GLY A C 1
ATOM 4997 O O . GLY A 1 648 ? 6.925 -2.195 25.912 1.00 95.56 648 GLY A O 1
ATOM 4998 N N . THR A 1 649 ? 7.582 -1.619 27.971 1.00 96.06 649 THR A N 1
ATOM 4999 C CA . THR A 1 649 ? 8.576 -2.697 28.068 1.00 96.06 649 THR A CA 1
ATOM 5000 C C . THR A 1 649 ? 7.917 -4.050 28.338 1.00 96.06 649 THR A C 1
ATOM 5002 O O . THR A 1 649 ? 6.923 -4.147 29.060 1.00 96.06 649 THR A O 1
ATOM 5005 N N . ALA A 1 650 ? 8.511 -5.112 27.798 1.00 96.62 650 ALA A N 1
ATOM 5006 C CA . ALA A 1 650 ? 8.153 -6.496 28.088 1.00 96.62 650 ALA A CA 1
ATOM 5007 C C . ALA A 1 650 ? 9.410 -7.376 28.105 1.00 96.62 650 ALA A C 1
ATOM 5009 O O . ALA A 1 650 ? 10.434 -7.011 27.519 1.00 96.62 650 ALA A O 1
ATOM 5010 N N . SER A 1 651 ? 9.343 -8.528 28.768 1.00 95.69 651 SER A N 1
ATOM 5011 C CA . SER A 1 651 ? 10.441 -9.496 28.856 1.00 95.69 651 SER A CA 1
ATOM 5012 C C . SER A 1 651 ? 9.940 -10.936 28.757 1.00 95.69 651 SER A C 1
ATOM 5014 O O . SER A 1 651 ? 8.815 -11.248 29.139 1.00 95.69 651 SER A O 1
ATOM 5016 N N . THR A 1 652 ? 10.786 -11.828 28.247 1.00 96.31 652 THR A N 1
ATOM 5017 C CA . THR A 1 652 ? 10.534 -13.274 28.185 1.00 96.31 652 THR A CA 1
ATOM 5018 C C . THR A 1 652 ? 11.809 -14.042 28.530 1.00 96.31 652 THR A C 1
ATOM 5020 O O . THR A 1 652 ? 12.907 -13.486 28.483 1.00 96.31 652 THR A O 1
ATOM 5023 N N . THR A 1 653 ? 11.668 -15.317 28.886 1.00 93.44 653 THR A N 1
ATOM 5024 C CA . THR A 1 653 ? 12.778 -16.272 29.031 1.00 93.44 653 THR A CA 1
ATOM 5025 C C . THR A 1 653 ? 13.069 -17.045 27.740 1.00 93.44 653 THR A C 1
ATOM 5027 O O . THR A 1 653 ? 14.069 -17.760 27.681 1.00 93.44 653 THR A O 1
ATOM 5030 N N . ALA A 1 654 ? 12.226 -16.914 26.709 1.00 91.50 654 ALA A N 1
ATOM 5031 C CA . ALA A 1 654 ? 12.455 -17.519 25.401 1.00 91.50 654 ALA A CA 1
ATOM 5032 C C . ALA A 1 654 ? 13.622 -16.847 24.653 1.00 91.50 654 ALA A C 1
ATOM 5034 O O . ALA A 1 654 ? 13.844 -15.640 24.758 1.00 91.50 654 ALA A O 1
ATOM 5035 N N . THR A 1 655 ? 14.360 -17.635 23.872 1.00 90.62 655 THR A N 1
ATOM 5036 C CA . THR A 1 655 ? 15.532 -17.198 23.096 1.00 90.62 655 THR A CA 1
ATOM 5037 C C . THR A 1 655 ? 15.232 -17.159 21.590 1.00 90.62 655 THR A C 1
ATOM 5039 O O . THR A 1 655 ? 14.151 -17.538 21.146 1.00 90.62 655 THR A O 1
ATOM 5042 N N . GLY A 1 656 ? 16.163 -16.639 20.780 1.00 86.81 656 GLY A N 1
ATOM 5043 C CA . GLY A 1 656 ? 16.038 -16.555 19.312 1.00 86.81 656 GLY A CA 1
ATOM 5044 C C . GLY A 1 656 ? 15.209 -15.373 18.785 1.00 86.81 656 GLY A C 1
ATOM 5045 O O . GLY A 1 656 ? 15.438 -14.914 17.662 1.00 86.81 656 GLY A O 1
ATOM 5046 N N . GLY A 1 657 ? 14.300 -14.829 19.599 1.00 91.00 657 GLY A N 1
ATOM 5047 C CA . GLY A 1 657 ? 13.591 -13.587 19.291 1.00 91.00 657 GLY A CA 1
ATOM 5048 C C . GLY A 1 657 ? 14.488 -12.340 19.319 1.00 91.00 657 GLY A C 1
ATOM 5049 O O . GLY A 1 657 ? 15.554 -12.337 19.934 1.00 91.00 657 GLY A O 1
ATOM 5050 N N . THR A 1 658 ? 14.050 -11.269 18.656 1.00 96.50 658 THR A N 1
ATOM 5051 C CA . THR A 1 658 ? 14.784 -9.992 18.520 1.00 96.50 658 THR A CA 1
ATOM 5052 C C . THR A 1 658 ? 13.887 -8.789 18.834 1.00 96.50 658 THR A C 1
ATOM 5054 O O . THR A 1 658 ? 12.675 -8.871 18.658 1.00 96.50 658 THR A O 1
ATOM 5057 N N . GLN A 1 659 ? 14.462 -7.685 19.324 1.00 95.88 659 GLN A N 1
ATOM 5058 C CA . GLN A 1 659 ? 13.738 -6.440 19.633 1.00 95.88 659 GLN A CA 1
ATOM 5059 C C . GLN A 1 659 ? 13.924 -5.397 18.530 1.00 95.88 659 GLN A C 1
ATOM 5061 O O . GLN A 1 659 ? 15.008 -5.284 17.962 1.00 95.88 659 GLN A O 1
ATOM 5066 N N . ASP A 1 660 ? 12.879 -4.615 18.290 1.00 95.75 660 ASP A N 1
ATOM 5067 C CA . ASP A 1 660 ? 12.798 -3.535 17.311 1.00 95.75 660 ASP A CA 1
ATOM 5068 C C . ASP A 1 660 ? 12.047 -2.353 17.953 1.00 95.75 660 ASP A C 1
ATOM 5070 O O . ASP A 1 660 ? 10.942 -2.500 18.482 1.00 95.75 660 ASP A O 1
ATOM 5074 N N . LYS A 1 661 ? 12.701 -1.189 18.008 1.00 94.50 661 LYS A N 1
ATOM 5075 C CA . LYS A 1 661 ? 12.219 0.017 18.696 1.00 94.50 661 LYS A CA 1
ATOM 5076 C C . LYS A 1 661 ? 12.866 1.245 18.058 1.00 94.50 661 LYS A C 1
ATOM 5078 O O . LYS A 1 661 ? 13.861 1.768 18.557 1.00 94.50 661 LYS A O 1
ATOM 5083 N N . VAL A 1 662 ? 12.314 1.686 16.932 1.00 94.00 662 VAL A N 1
ATOM 5084 C CA . VAL A 1 662 ? 12.829 2.832 16.170 1.00 94.00 662 VAL A CA 1
ATOM 5085 C C . VAL A 1 662 ? 12.076 4.107 16.550 1.00 94.00 662 VAL A C 1
ATOM 5087 O O . VAL A 1 662 ? 10.849 4.124 16.597 1.00 94.00 662 VAL A O 1
ATOM 5090 N N . GLY A 1 663 ? 12.806 5.189 16.837 1.00 91.19 663 GLY A N 1
ATOM 5091 C CA . GLY A 1 663 ? 12.226 6.511 17.088 1.00 91.19 663 GLY A CA 1
ATOM 5092 C C . GLY A 1 663 ? 11.099 6.510 18.126 1.00 91.19 663 GLY A C 1
ATOM 5093 O O . GLY A 1 663 ? 11.292 6.159 19.293 1.00 91.19 663 GLY A O 1
ATOM 5094 N N . THR A 1 664 ? 9.903 6.915 17.690 1.00 89.62 664 THR A N 1
ATOM 5095 C CA . THR A 1 664 ? 8.702 6.961 18.538 1.00 89.62 664 THR A CA 1
ATOM 5096 C C . THR A 1 664 ? 7.929 5.639 18.595 1.00 89.62 664 THR A C 1
ATOM 5098 O O . THR A 1 664 ? 7.076 5.491 19.471 1.00 89.62 664 THR A O 1
ATOM 5101 N N . GLU A 1 665 ? 8.178 4.685 17.690 1.00 93.50 665 GLU A N 1
ATOM 5102 C CA . GLU A 1 665 ? 7.330 3.498 17.476 1.00 93.50 665 GLU A CA 1
ATOM 5103 C C . GLU A 1 665 ? 7.125 2.659 18.744 1.00 93.50 665 GLU A C 1
ATOM 5105 O O . GLU A 1 665 ? 8.013 2.632 19.597 1.00 93.50 665 GLU A O 1
ATOM 5110 N N . PRO A 1 666 ? 5.987 1.961 18.922 1.00 95.94 666 PRO A N 1
ATOM 5111 C CA . PRO A 1 666 ? 5.852 0.982 20.002 1.00 95.94 666 PRO A CA 1
ATOM 5112 C C . PRO A 1 666 ? 6.940 -0.107 19.910 1.00 95.94 666 PRO A C 1
ATOM 5114 O O . PRO A 1 666 ? 7.560 -0.299 18.867 1.00 95.94 666 PRO A O 1
ATOM 5117 N N . LEU A 1 667 ? 7.211 -0.804 21.017 1.00 97.56 667 LEU A N 1
ATOM 5118 C CA . LEU A 1 667 ? 8.223 -1.867 21.031 1.00 97.56 667 LEU A CA 1
ATOM 5119 C C . LEU A 1 667 ? 7.687 -3.082 20.268 1.00 97.56 667 LEU A C 1
ATOM 5121 O O . LEU A 1 667 ? 6.672 -3.645 20.669 1.00 97.56 667 LEU A O 1
ATOM 5125 N N . ILE A 1 668 ? 8.383 -3.509 19.220 1.00 98.31 668 ILE A N 1
ATOM 5126 C CA . ILE A 1 668 ? 8.090 -4.743 18.493 1.00 98.31 668 ILE A CA 1
ATOM 5127 C C . ILE A 1 668 ? 9.082 -5.814 18.960 1.00 98.31 668 ILE A C 1
ATOM 5129 O O . ILE A 1 668 ? 10.299 -5.630 18.905 1.00 98.31 668 ILE A O 1
ATOM 5133 N N . TYR A 1 669 ? 8.573 -6.955 19.420 1.00 98.25 669 TYR A N 1
ATOM 5134 C CA . TYR A 1 669 ? 9.356 -8.184 19.507 1.00 98.25 669 TYR A CA 1
ATOM 5135 C C . TYR A 1 669 ? 9.069 -9.045 18.284 1.00 98.25 669 TYR A C 1
ATOM 5137 O O . TYR A 1 669 ? 7.925 -9.383 18.000 1.00 98.25 669 TYR A O 1
ATOM 5145 N N . TRP A 1 670 ? 10.127 -9.461 17.606 1.00 98.06 670 TRP A N 1
ATOM 5146 C CA . TRP A 1 670 ? 10.091 -10.486 16.578 1.00 98.06 670 TRP A CA 1
ATOM 5147 C C . TRP A 1 670 ? 10.301 -11.841 17.264 1.00 98.06 670 TRP A C 1
ATOM 5149 O O . TRP A 1 670 ? 11.433 -12.237 17.554 1.00 98.06 670 TRP A O 1
ATOM 5159 N N . THR A 1 671 ? 9.205 -12.510 17.614 1.00 98.19 671 THR A N 1
ATOM 5160 C CA . THR A 1 671 ? 9.152 -13.732 18.429 1.00 98.19 671 THR A CA 1
ATOM 5161 C C . THR A 1 671 ? 9.403 -14.983 17.587 1.00 98.19 671 THR A C 1
ATOM 5163 O O . THR A 1 671 ? 8.702 -15.232 16.611 1.00 98.19 671 THR A O 1
ATOM 5166 N N . GLN A 1 672 ? 10.361 -15.824 17.990 1.00 97.44 672 GLN A N 1
ATOM 5167 C CA . GLN A 1 672 ? 10.516 -17.157 17.402 1.00 97.44 672 GLN A CA 1
ATOM 5168 C C . GLN A 1 672 ? 9.557 -18.149 18.071 1.00 97.44 672 GLN A C 1
ATOM 5170 O O . GLN A 1 672 ? 9.514 -18.221 19.298 1.00 97.44 672 GLN A O 1
ATOM 5175 N N . LEU A 1 673 ? 8.845 -18.948 17.272 1.00 97.75 673 LEU A N 1
ATOM 5176 C CA . LEU A 1 673 ? 8.037 -20.079 17.738 1.00 97.75 673 LEU A CA 1
ATOM 5177 C C . LEU A 1 673 ? 8.625 -21.392 17.198 1.00 97.75 673 LEU A C 1
ATOM 5179 O O . LEU A 1 673 ? 8.929 -21.493 16.010 1.00 97.75 673 LEU A O 1
ATOM 5183 N N . SER A 1 674 ? 8.829 -22.379 18.072 1.00 95.69 674 SER A N 1
ATOM 5184 C CA . SER A 1 674 ? 9.628 -23.588 17.790 1.00 95.69 674 SER A CA 1
ATOM 5185 C C . SER A 1 674 ? 9.093 -24.854 18.487 1.00 95.69 674 SER A C 1
ATOM 5187 O O . SER A 1 674 ? 9.852 -25.678 18.994 1.00 95.69 674 SER A O 1
ATOM 5189 N N . GLY A 1 675 ? 7.768 -25.010 18.518 1.00 95.62 675 GLY A N 1
ATOM 5190 C CA . GLY A 1 675 ? 7.055 -26.123 19.161 1.00 95.62 675 GLY A CA 1
ATOM 5191 C C . GLY A 1 675 ? 6.583 -25.817 20.586 1.00 95.62 675 GLY A C 1
ATOM 5192 O O . GLY A 1 675 ? 6.270 -26.727 21.350 1.00 95.62 675 GLY A O 1
ATOM 5193 N N . SER A 1 676 ? 6.567 -24.545 20.991 1.00 95.88 676 SER A N 1
ATOM 5194 C CA . SER A 1 676 ? 6.096 -24.090 22.306 1.00 95.88 676 SER A CA 1
ATOM 5195 C C . SER A 1 676 ? 5.684 -22.622 22.258 1.00 95.88 676 SER A C 1
ATOM 5197 O O . SER A 1 676 ? 6.318 -21.815 21.581 1.00 95.88 676 SER A O 1
ATOM 5199 N N . ALA A 1 677 ? 4.609 -22.289 22.974 1.00 97.38 677 ALA A N 1
ATOM 5200 C CA . ALA A 1 677 ? 4.102 -20.926 23.091 1.00 97.38 677 ALA A CA 1
ATOM 5201 C C . ALA A 1 677 ? 5.066 -20.044 23.904 1.00 97.38 677 ALA A C 1
ATOM 5203 O O . ALA A 1 677 ? 5.662 -20.503 24.883 1.00 97.38 677 ALA A O 1
ATOM 5204 N N . VAL A 1 678 ? 5.188 -18.766 23.541 1.00 98.38 678 VAL A N 1
ATOM 5205 C CA . VAL A 1 678 ? 6.115 -17.826 24.194 1.00 98.38 678 VAL A CA 1
ATOM 5206 C C . VAL A 1 678 ? 5.338 -16.815 25.022 1.00 98.38 678 VAL A C 1
ATOM 5208 O O . VAL A 1 678 ? 4.550 -16.039 24.492 1.00 98.38 678 VAL A O 1
ATOM 5211 N N . THR A 1 679 ? 5.573 -16.794 26.335 1.00 98.19 679 THR A N 1
ATOM 5212 C CA . THR A 1 679 ? 4.950 -15.810 27.233 1.00 98.19 679 THR A CA 1
ATOM 5213 C C . THR A 1 679 ? 5.883 -14.629 27.489 1.00 98.19 679 THR A C 1
ATOM 5215 O O . THR A 1 679 ? 7.062 -14.818 27.797 1.00 98.19 679 THR A O 1
ATOM 5218 N N . TYR A 1 680 ? 5.339 -13.418 27.388 1.00 98.38 680 TYR A N 1
ATOM 5219 C CA . TYR A 1 680 ? 5.991 -12.154 27.715 1.00 98.38 680 TYR A CA 1
ATOM 5220 C C . TYR A 1 680 ? 5.331 -11.521 28.941 1.00 98.38 680 TYR A C 1
ATOM 5222 O O . TYR A 1 680 ? 4.133 -11.239 28.928 1.00 98.38 680 TYR A O 1
ATOM 5230 N N . THR A 1 681 ? 6.112 -11.241 29.980 1.00 98.06 681 THR A N 1
ATOM 5231 C CA . THR A 1 681 ? 5.678 -10.450 31.139 1.00 98.06 681 THR A CA 1
ATOM 5232 C C . THR A 1 681 ? 5.805 -8.966 30.814 1.00 98.06 681 THR A C 1
ATOM 5234 O O . THR A 1 681 ? 6.832 -8.528 30.289 1.00 98.06 681 THR A O 1
ATOM 5237 N N . LEU A 1 682 ? 4.779 -8.175 31.129 1.00 97.94 682 LEU A N 1
ATOM 5238 C CA . LEU A 1 682 ? 4.785 -6.733 30.889 1.00 97.94 682 LEU A CA 1
ATOM 5239 C C . LEU A 1 682 ? 5.526 -6.006 32.022 1.00 97.94 682 LEU A C 1
ATOM 5241 O O . LEU A 1 682 ? 5.263 -6.240 33.201 1.00 97.94 682 LEU A O 1
ATOM 5245 N N . GLY A 1 683 ? 6.427 -5.083 31.676 1.00 96.19 683 GLY A N 1
ATOM 5246 C CA . GLY A 1 683 ? 7.168 -4.260 32.644 1.00 96.19 683 GLY A CA 1
ATOM 5247 C C . GLY A 1 683 ? 6.296 -3.220 33.359 1.00 96.19 683 GLY A C 1
ATOM 5248 O O . GLY A 1 683 ? 6.699 -2.632 34.360 1.00 96.19 683 GLY A O 1
ATOM 5249 N N . SER A 1 684 ? 5.082 -2.991 32.862 1.00 96.06 684 SER A N 1
ATOM 5250 C CA . SER A 1 684 ? 3.984 -2.326 33.563 1.00 96.06 684 SER A CA 1
ATOM 5251 C C . SER A 1 684 ? 2.675 -2.969 33.118 1.00 96.06 684 SER A C 1
ATOM 5253 O O . SER A 1 684 ? 2.463 -3.154 31.922 1.00 96.06 684 SER A O 1
ATOM 5255 N N . ALA A 1 685 ? 1.804 -3.318 34.066 1.00 95.00 685 ALA A N 1
ATOM 5256 C CA . ALA A 1 685 ? 0.523 -3.938 33.744 1.00 95.00 685 ALA A CA 1
ATOM 5257 C C . ALA A 1 685 ? -0.400 -2.939 33.020 1.00 95.00 685 ALA A C 1
ATOM 5259 O O . ALA A 1 685 ? -0.537 -1.786 33.438 1.00 95.00 685 ALA A O 1
ATOM 5260 N N . VAL A 1 686 ? -1.040 -3.377 31.935 1.00 95.69 686 VAL A N 1
ATOM 5261 C CA . VAL A 1 686 ? -1.899 -2.526 31.097 1.00 95.69 686 VAL A CA 1
ATOM 5262 C C . VAL A 1 686 ? -3.305 -2.494 31.689 1.00 95.69 686 VAL A C 1
ATOM 5264 O O . VAL A 1 686 ? -3.949 -3.531 31.829 1.00 95.69 686 VAL A O 1
ATOM 5267 N N . ALA A 1 687 ? -3.791 -1.305 32.049 1.00 91.44 687 ALA A N 1
ATOM 5268 C CA . ALA A 1 687 ? -5.091 -1.146 32.697 1.00 91.44 687 ALA A CA 1
ATOM 5269 C C . ALA A 1 687 ? -6.262 -1.498 31.758 1.00 91.44 687 ALA A C 1
ATOM 5271 O O . ALA A 1 687 ? -6.377 -0.987 30.640 1.00 91.44 687 ALA A O 1
ATOM 5272 N N . VAL A 1 688 ? -7.165 -2.344 32.251 1.00 86.12 688 VAL A N 1
ATOM 5273 C CA . VAL A 1 688 ? -8.389 -2.762 31.556 1.00 86.12 688 VAL A CA 1
ATOM 5274 C C . VAL A 1 688 ? -9.523 -1.790 31.874 1.00 86.12 688 VAL A C 1
ATOM 5276 O O . VAL A 1 688 ? -10.113 -1.233 30.947 1.00 86.12 688 VAL A O 1
ATOM 5279 N N . TYR A 1 689 ? -9.753 -1.529 33.168 1.00 66.38 689 TYR A N 1
ATOM 5280 C CA . TYR A 1 689 ? -10.732 -0.562 33.672 1.00 66.38 689 TYR A CA 1
ATOM 5281 C C . TYR A 1 689 ? -10.036 0.685 34.220 1.00 66.38 689 TYR A C 1
ATOM 5283 O O . TYR A 1 689 ? -9.353 0.641 35.244 1.00 66.38 689 TYR A O 1
ATOM 5291 N N . SER A 1 690 ? -10.258 1.825 33.571 1.00 48.03 690 SER A N 1
ATOM 5292 C CA . SER A 1 690 ? -9.831 3.135 34.063 1.00 48.03 690 SER A CA 1
ATOM 5293 C C . SER A 1 690 ? -11.006 3.868 34.713 1.00 48.03 690 SER A C 1
ATOM 5295 O O . SER A 1 690 ? -11.860 4.417 34.013 1.00 48.03 690 SER A O 1
ATOM 5297 N N . VAL A 1 691 ? -11.022 3.942 36.049 1.00 34.16 691 VAL A N 1
ATOM 5298 C CA . VAL A 1 691 ? -11.761 5.013 36.740 1.00 34.16 691 VAL A CA 1
ATOM 5299 C C . VAL A 1 691 ? -11.154 6.345 36.275 1.00 34.16 691 VAL A C 1
ATOM 5301 O O . VAL A 1 691 ? -9.921 6.436 36.245 1.00 34.16 691 VAL A O 1
ATOM 5304 N N . PRO A 1 692 ? -11.950 7.366 35.902 1.00 32.47 692 PRO A N 1
ATOM 5305 C CA . PRO A 1 692 ? -11.408 8.631 35.419 1.00 32.47 692 PRO A CA 1
ATOM 5306 C C . PRO A 1 692 ? -10.430 9.250 36.425 1.00 32.47 692 PRO A C 1
ATOM 5308 O O . PRO A 1 692 ? -10.814 9.658 37.522 1.00 32.47 692 PRO A O 1
ATOM 5311 N N . ARG A 1 693 ? -9.149 9.345 36.050 1.00 29.97 693 ARG A N 1
ATOM 5312 C CA . ARG A 1 693 ? -8.211 10.218 36.759 1.00 29.97 693 ARG A CA 1
ATOM 5313 C C . ARG A 1 693 ? -8.584 11.652 36.417 1.00 29.97 693 ARG A C 1
ATOM 5315 O O . ARG A 1 693 ? -8.403 12.070 35.277 1.00 29.97 693 ARG A O 1
ATOM 5322 N N . SER A 1 694 ? -9.035 12.416 37.411 1.00 28.47 694 SER A N 1
ATOM 5323 C CA . SER A 1 694 ? -9.071 13.876 37.313 1.00 28.47 694 SER A CA 1
ATOM 5324 C C . SER A 1 694 ? -7.707 14.377 36.815 1.00 28.47 694 SER A C 1
ATOM 5326 O O . SER A 1 694 ? -6.684 13.867 37.291 1.00 28.47 694 SER A O 1
ATOM 5328 N N . PRO A 1 695 ? -7.656 15.338 35.873 1.00 30.91 695 PRO A N 1
ATOM 5329 C CA . PRO A 1 695 ? -6.419 15.703 35.192 1.00 30.91 695 PRO A CA 1
ATOM 5330 C C . PRO A 1 695 ? -5.333 16.091 36.197 1.00 30.91 695 PRO A C 1
ATOM 5332 O O . PRO A 1 695 ? -5.518 16.982 37.032 1.00 30.91 695 PRO A O 1
ATOM 5335 N N . GLN A 1 696 ? -4.190 15.401 36.132 1.00 29.17 696 GLN A N 1
ATOM 5336 C CA . GLN A 1 696 ? -3.062 15.696 37.008 1.00 29.17 696 GLN A CA 1
ATOM 5337 C C . GLN A 1 696 ? -2.573 17.117 36.726 1.00 29.17 696 GLN A C 1
ATOM 5339 O O . GLN A 1 696 ? -2.105 17.424 35.629 1.00 29.17 696 GLN A O 1
ATOM 5344 N N . LYS A 1 697 ? -2.651 17.990 37.737 1.00 32.94 697 LYS A N 1
ATOM 5345 C CA . LYS A 1 697 ? -2.002 19.303 37.686 1.00 32.94 697 LYS A CA 1
ATOM 5346 C C . LYS A 1 697 ? -0.514 19.082 37.403 1.00 32.94 697 LYS A C 1
ATOM 5348 O O . LYS A 1 697 ? 0.151 18.401 38.184 1.00 32.94 697 LYS A O 1
ATOM 5353 N N . LYS A 1 698 ? -0.011 19.652 36.299 1.00 28.62 698 LYS A N 1
ATOM 5354 C CA . LYS A 1 698 ? 1.415 19.600 35.937 1.00 28.62 698 LYS A CA 1
ATOM 5355 C C . LYS A 1 698 ? 2.273 20.012 37.148 1.00 28.62 698 LYS A C 1
ATOM 5357 O O . LYS A 1 698 ? 1.893 20.969 37.833 1.00 28.62 698 LYS A O 1
ATOM 5362 N N . PRO A 1 699 ? 3.411 19.344 37.420 1.00 26.98 699 PRO A N 1
ATOM 5363 C CA . PRO A 1 699 ? 4.305 19.752 38.497 1.00 26.98 699 PRO A CA 1
ATOM 5364 C C . PRO A 1 699 ? 4.732 21.211 38.310 1.00 26.98 699 PRO A C 1
ATOM 5366 O O . PRO A 1 699 ? 5.250 21.580 37.256 1.00 26.98 699 PRO A O 1
ATOM 5369 N N . ARG A 1 700 ? 4.524 22.051 39.329 1.00 29.72 700 ARG A N 1
ATOM 5370 C CA . ARG A 1 700 ? 5.150 23.376 39.367 1.00 29.72 700 ARG A CA 1
ATOM 5371 C C . ARG A 1 700 ? 6.621 23.189 39.725 1.00 29.72 700 ARG A C 1
ATOM 5373 O O . ARG A 1 700 ? 6.919 22.750 40.833 1.00 29.72 700 ARG A O 1
ATOM 5380 N N . PHE A 1 701 ? 7.520 23.549 38.815 1.00 26.70 701 PHE A N 1
ATOM 5381 C CA . PHE A 1 701 ? 8.909 23.806 39.188 1.00 26.70 701 PHE A CA 1
ATOM 5382 C C . PHE A 1 701 ? 8.977 25.051 40.095 1.00 26.70 701 PHE A C 1
ATOM 5384 O O . PHE A 1 701 ? 8.181 25.977 39.908 1.00 26.70 701 PHE A O 1
ATOM 5391 N N . PRO A 1 702 ? 9.879 25.080 41.092 1.00 28.81 702 PRO A N 1
ATOM 5392 C CA . PRO A 1 702 ? 9.933 26.162 42.063 1.00 28.81 702 PRO A CA 1
ATOM 5393 C C . PRO A 1 702 ? 10.672 27.390 41.516 1.00 28.81 702 PRO A C 1
ATOM 5395 O O . PRO A 1 702 ? 11.893 27.403 41.388 1.00 28.81 702 PRO A O 1
ATOM 5398 N N . LEU A 1 703 ? 9.908 28.452 41.284 1.00 29.20 703 LEU A N 1
ATOM 5399 C CA . LEU A 1 703 ? 10.340 29.840 41.444 1.00 29.20 703 LEU A CA 1
ATOM 5400 C C . LEU A 1 703 ? 9.451 30.396 42.572 1.00 29.20 703 LEU A C 1
ATOM 5402 O O . LEU A 1 703 ? 8.244 30.163 42.547 1.00 29.20 703 LEU A O 1
ATOM 5406 N N . GLY A 1 704 ? 9.952 31.052 43.615 1.00 27.30 704 GLY A N 1
ATOM 5407 C CA . GLY A 1 704 ? 11.266 31.672 43.797 1.00 27.30 704 GLY A CA 1
ATOM 5408 C C . GLY A 1 704 ? 11.003 33.104 44.254 1.00 27.30 704 GLY A C 1
ATOM 5409 O O . GLY A 1 704 ? 10.498 33.893 43.461 1.00 27.30 704 GLY A O 1
ATOM 5410 N N . ASP A 1 705 ? 11.231 33.398 45.535 1.00 30.78 705 ASP A N 1
ATOM 5411 C CA . ASP A 1 705 ? 10.633 34.565 46.197 1.00 30.78 705 ASP A CA 1
ATOM 5412 C C . ASP A 1 705 ? 11.046 35.911 45.580 1.00 30.78 705 ASP A C 1
ATOM 5414 O O . ASP A 1 705 ? 12.229 36.245 45.509 1.00 30.78 705 ASP A O 1
ATOM 5418 N N . LEU A 1 706 ? 10.048 36.723 45.218 1.00 26.89 706 LEU A N 1
ATOM 5419 C CA . LEU A 1 706 ? 10.170 38.163 44.977 1.00 26.89 706 LEU A CA 1
ATOM 5420 C C . LEU A 1 706 ? 8.982 38.883 45.638 1.00 26.89 706 LEU A C 1
ATOM 5422 O O . LEU A 1 706 ? 7.888 38.333 45.742 1.00 26.89 706 LEU A O 1
ATOM 5426 N N . SER A 1 707 ? 9.241 40.080 46.164 1.00 29.30 707 SER A N 1
ATOM 5427 C CA . SER A 1 707 ? 8.580 40.601 47.371 1.00 29.30 707 SER A CA 1
ATOM 5428 C C . SER A 1 707 ? 7.422 41.586 47.158 1.00 29.30 707 SER A C 1
ATOM 5430 O O . SER A 1 707 ? 7.330 42.267 46.137 1.00 29.30 707 SER A O 1
ATOM 5432 N N . ASP A 1 708 ? 6.604 41.741 48.205 1.00 29.48 708 ASP A N 1
ATOM 5433 C CA . ASP A 1 708 ? 5.476 42.675 48.313 1.00 29.48 708 ASP A CA 1
ATOM 5434 C C . ASP A 1 708 ? 5.855 44.170 48.198 1.00 29.48 708 ASP A C 1
ATOM 5436 O O . ASP A 1 708 ? 6.007 44.863 49.207 1.00 29.48 708 ASP A O 1
ATOM 5440 N N . THR A 1 709 ? 5.918 44.714 46.976 1.00 27.64 709 THR A N 1
ATOM 5441 C CA . THR A 1 709 ? 6.037 46.178 46.771 1.00 27.64 709 THR A CA 1
ATOM 5442 C C . THR A 1 709 ? 5.208 46.736 45.602 1.00 27.64 709 THR A C 1
ATOM 5444 O O . THR A 1 709 ? 5.649 47.635 44.892 1.00 27.64 709 THR A O 1
ATOM 5447 N N . ALA A 1 710 ? 3.984 46.233 45.399 1.00 26.36 710 ALA A N 1
ATOM 5448 C CA . ALA A 1 710 ? 3.016 46.818 44.448 1.00 26.36 710 ALA A CA 1
ATOM 5449 C C . ALA A 1 710 ? 1.575 46.949 44.993 1.00 26.36 710 ALA A C 1
ATOM 5451 O O . ALA A 1 710 ? 0.699 47.484 44.318 1.00 26.36 710 ALA A O 1
ATOM 5452 N N . ALA A 1 711 ? 1.312 46.494 46.221 1.00 24.39 711 ALA A N 1
ATOM 5453 C CA . ALA A 1 711 ? -0.014 46.518 46.831 1.00 24.39 711 ALA A CA 1
ATOM 5454 C C . ALA A 1 711 ? -0.175 47.694 47.811 1.00 24.39 711 ALA A C 1
ATOM 5456 O O . ALA A 1 711 ? -0.143 47.479 49.019 1.00 24.39 711 ALA A O 1
ATOM 5457 N N . ASN A 1 712 ? -0.329 48.925 47.297 1.00 26.16 712 ASN A N 1
ATOM 5458 C CA . ASN A 1 712 ? -1.110 50.012 47.924 1.00 26.16 712 ASN A CA 1
ATOM 5459 C C . ASN A 1 712 ? -1.046 51.327 47.117 1.00 26.16 712 ASN A C 1
ATOM 5461 O O . ASN A 1 712 ? -0.247 52.209 47.416 1.00 26.16 712 ASN A O 1
ATOM 5465 N N . GLU A 1 713 ? -1.986 51.525 46.191 1.00 26.03 713 GLU A N 1
ATOM 5466 C CA . GLU A 1 713 ? -2.520 52.870 45.939 1.00 26.03 713 GLU A CA 1
ATOM 5467 C C . GLU A 1 713 ? -4.051 52.781 45.839 1.00 26.03 713 GLU A C 1
ATOM 5469 O O . GLU A 1 713 ? -4.636 52.424 44.818 1.00 26.03 713 GLU A O 1
ATOM 5474 N N . VAL A 1 714 ? -4.708 52.983 46.986 1.00 23.59 714 VAL A N 1
ATOM 5475 C CA . VAL A 1 714 ? -6.148 52.753 47.162 1.00 23.59 714 VAL A CA 1
ATOM 5476 C C . VAL A 1 714 ? -6.934 53.979 46.692 1.00 23.59 714 VAL A C 1
ATOM 5478 O O . VAL A 1 714 ? -6.751 55.083 47.206 1.00 23.59 714 VAL A O 1
ATOM 5481 N N . GLY A 1 715 ? -7.817 53.770 45.712 1.00 22.66 715 GLY A N 1
ATOM 5482 C CA . GLY A 1 715 ? -8.501 54.840 44.980 1.00 22.66 715 GLY A CA 1
ATOM 5483 C C . GLY A 1 715 ? -9.585 55.606 45.751 1.00 22.66 715 GLY A C 1
ATOM 5484 O O . GLY A 1 715 ? -9.798 55.431 46.954 1.00 22.66 715 GLY A O 1
ATOM 5485 N N . ARG A 1 716 ? -10.319 56.475 45.036 1.00 23.23 716 ARG A N 1
ATOM 5486 C CA . ARG A 1 716 ? -11.507 57.160 45.574 1.00 23.23 716 ARG A CA 1
ATOM 5487 C C . ARG A 1 716 ? -12.447 57.708 44.481 1.00 23.23 716 ARG A C 1
ATOM 5489 O O . ARG A 1 716 ? -11.988 58.115 43.426 1.00 23.23 716 ARG A O 1
ATOM 5496 N N . VAL A 1 717 ? -13.736 57.827 44.838 1.00 22.20 717 VAL A N 1
ATOM 5497 C CA . VAL A 1 717 ? -14.812 58.638 44.199 1.00 22.20 717 VAL A CA 1
ATOM 5498 C C . VAL A 1 717 ? -15.626 58.024 43.028 1.00 22.20 717 VAL A C 1
ATOM 5500 O O . VAL A 1 717 ? -15.478 58.387 41.872 1.00 22.20 717 VAL A O 1
ATOM 5503 N N . ALA A 1 718 ? -16.632 57.233 43.433 1.00 22.83 718 ALA A N 1
ATOM 5504 C CA . ALA A 1 718 ? -18.081 57.477 43.234 1.00 22.83 718 ALA A CA 1
ATOM 5505 C C . ALA A 1 718 ? -18.848 57.142 41.921 1.00 22.83 718 ALA A C 1
ATOM 5507 O O . ALA A 1 718 ? -18.391 57.284 40.796 1.00 22.83 718 ALA A O 1
ATOM 5508 N N . TRP A 1 719 ? -20.118 56.761 42.142 1.00 23.97 719 TRP A N 1
ATOM 5509 C CA . TRP A 1 719 ? -21.205 56.508 41.181 1.00 23.97 719 TRP A CA 1
ATOM 5510 C C . TRP A 1 719 ? -21.608 57.704 40.293 1.00 23.97 719 TRP A C 1
ATOM 5512 O O . TRP A 1 719 ? -21.824 58.798 40.819 1.00 23.97 719 TRP A O 1
ATOM 5522 N N . LYS A 1 720 ? -22.044 57.412 39.051 1.00 23.25 720 LYS A N 1
ATOM 5523 C CA . LYS A 1 720 ? -23.486 57.428 38.672 1.00 23.25 720 LYS A CA 1
ATOM 5524 C C . LYS A 1 720 ? -23.773 56.872 37.264 1.00 23.25 720 LYS A C 1
ATOM 5526 O O . LYS A 1 720 ? -23.027 57.158 36.342 1.00 23.25 720 LYS A O 1
ATOM 5531 N N . SER A 1 721 ? -24.938 56.213 37.129 1.00 23.09 721 SER A N 1
ATOM 5532 C CA . SER A 1 721 ? -25.669 55.825 35.891 1.00 23.09 721 SER A CA 1
ATOM 5533 C C . SER A 1 721 ? -24.953 54.934 34.848 1.00 23.09 721 SER A C 1
ATOM 5535 O O . SER A 1 721 ? -23.806 55.170 34.516 1.00 23.09 721 SER A O 1
ATOM 5537 N N . GLY A 1 722 ? -25.605 53.938 34.230 1.00 22.33 722 GLY A N 1
ATOM 5538 C CA . GLY A 1 722 ? -26.946 53.386 34.489 1.00 22.33 722 GLY A CA 1
ATOM 5539 C C . GLY A 1 722 ? -27.506 52.566 33.311 1.00 22.33 722 GLY A C 1
ATOM 5540 O O . GLY A 1 722 ? -27.441 53.033 32.182 1.00 22.33 722 GLY A O 1
ATOM 5541 N N . LYS A 1 723 ? -28.138 51.414 33.612 1.00 25.94 723 LYS A N 1
ATOM 5542 C CA . LYS A 1 723 ? -28.600 50.345 32.684 1.00 25.94 723 LYS A CA 1
ATOM 5543 C C . LYS A 1 723 ? -27.461 49.568 31.987 1.00 25.94 723 LYS A C 1
ATOM 5545 O O . LYS A 1 723 ? -26.478 50.161 31.577 1.00 25.94 723 LYS A O 1
ATOM 5550 N N . SER A 1 724 ? -27.552 48.248 31.807 1.00 23.88 724 SER A N 1
ATOM 5551 C CA . SER A 1 724 ? -28.458 47.269 32.442 1.00 23.88 724 SER A CA 1
ATOM 5552 C C . SER A 1 724 ? -27.844 45.869 32.384 1.00 23.88 724 SER A C 1
ATOM 5554 O O . SER A 1 724 ? -27.609 45.359 31.292 1.00 23.88 724 SER A O 1
ATOM 5556 N N . ALA A 1 725 ? -27.644 45.238 33.542 1.00 21.52 725 ALA A N 1
ATOM 5557 C CA . ALA A 1 725 ? -27.141 43.873 33.660 1.00 21.52 725 ALA A CA 1
ATOM 5558 C C . ALA A 1 725 ? -28.127 43.014 34.467 1.00 21.52 725 ALA A C 1
ATOM 5560 O O . ALA A 1 725 ? -28.461 43.356 35.598 1.00 21.52 725 ALA A O 1
ATOM 5561 N N . CYS A 1 726 ? -28.585 41.918 33.859 1.00 22.61 726 CYS A N 1
ATOM 5562 C CA . CYS A 1 726 ? -29.277 40.780 34.487 1.00 22.61 726 CYS A CA 1
ATOM 5563 C C . CYS A 1 726 ? -28.936 39.475 33.731 1.00 22.61 726 CYS A C 1
ATOM 5565 O O . CYS A 1 726 ? -29.757 38.571 33.632 1.00 22.61 726 CYS A O 1
ATOM 5567 N N . LYS A 1 727 ? -27.720 39.391 33.163 1.00 26.83 727 LYS A N 1
ATOM 5568 C CA . LYS A 1 727 ? -27.140 38.140 32.636 1.00 26.83 727 LYS A CA 1
ATOM 5569 C C . LYS A 1 727 ? -26.427 37.331 33.737 1.00 26.83 727 LYS A C 1
ATOM 5571 O O . LYS A 1 727 ? -26.124 36.164 33.546 1.00 26.83 727 LYS A O 1
ATOM 5576 N N . GLU A 1 728 ? -26.215 37.954 34.895 1.00 25.77 728 GLU A N 1
ATOM 5577 C CA . GLU A 1 728 ? -25.506 37.418 36.058 1.00 25.77 728 GLU A CA 1
ATOM 5578 C C . GLU A 1 728 ? -26.478 37.317 37.245 1.00 25.77 728 GLU A C 1
ATOM 5580 O O . GLU A 1 728 ? -26.391 38.042 38.233 1.00 25.77 728 GLU A O 1
ATOM 5585 N N . PHE A 1 729 ? -27.455 36.419 37.113 1.00 21.72 729 PHE A N 1
ATOM 5586 C CA . PHE A 1 729 ? -28.010 35.719 38.271 1.00 21.72 729 PHE A CA 1
ATOM 5587 C C . PHE A 1 729 ? -27.475 34.289 38.182 1.00 21.72 729 PHE A C 1
ATOM 5589 O O . PHE A 1 729 ? -28.083 33.416 37.566 1.00 21.72 729 PHE A O 1
ATOM 5596 N N . GLU A 1 730 ? -26.241 34.132 38.659 1.00 23.44 730 GLU A N 1
ATOM 5597 C CA . GLU A 1 730 ? -25.397 32.961 38.426 1.00 23.44 730 GLU A CA 1
ATOM 5598 C C . GLU A 1 730 ? -25.936 31.676 39.072 1.00 23.44 730 GLU A C 1
ATOM 5600 O O . GLU A 1 730 ? -26.622 31.685 40.096 1.00 23.44 730 GLU A O 1
ATOM 5605 N N . ASP A 1 731 ? -25.541 30.564 38.459 1.00 24.64 731 ASP A N 1
ATOM 5606 C CA . ASP A 1 731 ? -25.512 29.189 38.951 1.00 24.64 731 ASP A CA 1
ATOM 5607 C C . ASP A 1 731 ? -25.646 28.969 40.474 1.00 24.64 731 ASP A C 1
ATOM 5609 O O . ASP A 1 731 ? -24.670 29.056 41.220 1.00 24.64 731 ASP A O 1
ATOM 5613 N N . ALA A 1 732 ? -26.809 28.468 40.917 1.00 21.94 732 ALA A N 1
ATOM 5614 C CA . ALA A 1 732 ? -26.868 27.404 41.931 1.00 21.94 732 ALA A CA 1
ATOM 5615 C C . ALA A 1 732 ? -28.252 26.730 42.048 1.00 21.94 732 ALA A C 1
ATOM 5617 O O . ALA A 1 732 ? -29.209 27.351 42.489 1.00 21.94 732 ALA A O 1
ATOM 5618 N N . ARG A 1 733 ? -28.282 25.405 41.821 1.00 22.41 733 ARG A N 1
ATOM 5619 C CA . ARG A 1 733 ? -29.217 24.403 42.397 1.00 22.41 733 ARG A CA 1
ATOM 5620 C C . ARG A 1 733 ? -30.748 24.597 42.257 1.00 22.41 733 ARG A C 1
ATOM 5622 O O . ARG A 1 733 ? -31.357 25.508 42.798 1.00 22.41 733 ARG A O 1
ATOM 5629 N N . GLN A 1 734 ? -31.399 23.555 41.728 1.00 26.44 734 GLN A N 1
ATOM 5630 C CA . GLN A 1 734 ? -32.787 23.187 42.073 1.00 26.44 734 GLN A CA 1
ATOM 5631 C C . GLN A 1 734 ? -32.976 22.978 43.606 1.00 26.44 734 GLN A C 1
ATOM 5633 O O . GLN A 1 734 ? -31.978 22.664 44.264 1.00 26.44 734 GLN A O 1
ATOM 5638 N N . PRO A 1 735 ? -34.211 23.011 44.182 1.00 34.84 735 PRO A N 1
ATOM 5639 C CA . PRO A 1 735 ? -35.527 22.961 43.512 1.00 34.84 735 PRO A CA 1
ATOM 5640 C C . PRO A 1 735 ? -36.624 23.933 44.059 1.00 34.84 735 PRO A C 1
ATOM 5642 O O . PRO A 1 735 ? -36.396 24.703 44.983 1.00 34.84 735 PRO A O 1
ATOM 5645 N N . LEU A 1 736 ? -37.858 23.738 43.554 1.00 22.94 736 LEU A N 1
ATOM 5646 C CA . LEU A 1 736 ? -39.188 24.036 44.147 1.00 22.94 736 LEU A CA 1
ATOM 5647 C C . LEU A 1 736 ? -39.808 25.460 44.089 1.00 22.94 736 LEU A C 1
ATOM 5649 O O . LEU A 1 736 ? -39.451 26.362 44.831 1.00 22.94 736 LEU A O 1
ATOM 5653 N N . ALA A 1 737 ? -40.896 25.529 43.302 1.00 22.61 737 ALA A N 1
ATOM 5654 C CA . ALA A 1 737 ? -42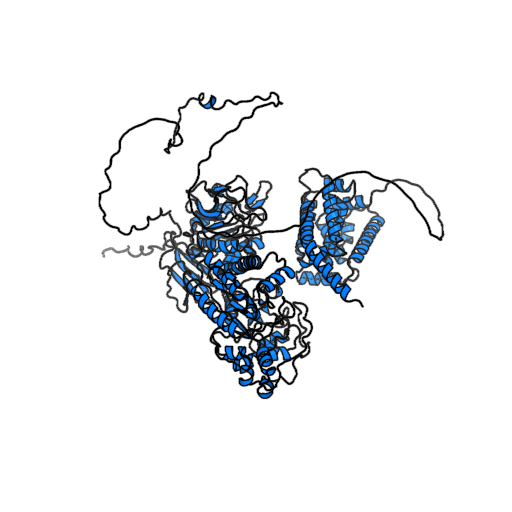.253 26.011 43.634 1.00 22.61 737 ALA A CA 1
ATOM 5655 C C . ALA A 1 737 ? -42.491 27.383 44.321 1.00 22.61 737 ALA A C 1
ATOM 5657 O O . ALA A 1 737 ? -42.062 27.623 45.444 1.00 22.61 737 ALA A O 1
ATOM 5658 N N . GLY A 1 738 ? -43.380 28.205 43.729 1.00 28.02 738 GLY A N 1
ATOM 5659 C CA . GLY A 1 738 ? -44.068 29.280 44.472 1.00 28.02 738 GLY A CA 1
ATOM 5660 C C . GLY A 1 738 ? -44.681 30.448 43.679 1.00 28.02 738 GLY A C 1
ATOM 5661 O O . GLY A 1 738 ? -45.484 31.189 44.242 1.00 28.02 738 GLY A O 1
ATOM 5662 N N . VAL A 1 739 ? -44.334 30.651 42.401 1.00 27.62 739 VAL A N 1
ATOM 5663 C CA . VAL A 1 739 ? -44.704 31.882 41.663 1.00 27.62 739 VAL A CA 1
ATOM 5664 C C . VAL A 1 739 ? -46.099 31.781 41.001 1.00 27.62 739 VAL A C 1
ATOM 5666 O O . VAL A 1 739 ? -46.347 30.813 40.282 1.00 27.62 739 VAL A O 1
ATOM 5669 N N . PRO A 1 740 ? -47.022 32.754 41.192 1.00 27.84 740 PRO A N 1
ATOM 5670 C CA . PRO A 1 740 ? -48.382 32.681 40.640 1.00 27.84 740 PRO A CA 1
ATOM 5671 C C . PRO A 1 740 ? -48.490 32.847 39.114 1.00 27.84 740 PRO A C 1
ATOM 5673 O O . PRO A 1 740 ? -47.858 33.712 38.509 1.00 27.84 740 PRO A O 1
ATOM 5676 N N . ALA A 1 741 ? -49.414 32.097 38.506 1.00 28.20 741 ALA A N 1
ATOM 5677 C CA . ALA A 1 741 ? -49.594 31.980 37.052 1.00 28.20 741 ALA A CA 1
ATOM 5678 C C . ALA A 1 741 ? -50.059 33.251 36.299 1.00 28.20 741 ALA A C 1
ATOM 5680 O O . ALA A 1 741 ? -50.178 33.216 35.076 1.00 28.20 741 ALA A O 1
ATOM 5681 N N . TRP A 1 742 ? -50.332 34.372 36.980 1.00 32.16 742 TRP A N 1
ATOM 5682 C CA . TRP A 1 742 ? -50.696 35.622 36.298 1.00 32.16 742 TRP A CA 1
ATOM 5683 C C . TRP A 1 742 ? -49.482 36.338 35.689 1.00 32.16 742 TRP A C 1
ATOM 5685 O O . TRP A 1 742 ? -49.624 36.956 34.639 1.00 32.16 742 TRP A O 1
ATOM 5695 N N . LEU A 1 743 ? -48.286 36.175 36.270 1.00 29.62 743 LEU A N 1
ATOM 5696 C CA . LEU A 1 743 ? -47.056 36.806 35.777 1.00 29.62 743 LEU A CA 1
ATOM 5697 C C . LEU A 1 743 ? -46.631 36.255 34.400 1.00 29.62 743 LEU A C 1
ATOM 5699 O O . LEU A 1 743 ? -46.207 37.005 33.527 1.00 29.62 743 LEU A O 1
ATOM 5703 N N . PHE A 1 744 ? -46.865 34.960 34.153 1.00 33.09 744 PHE A N 1
ATOM 5704 C CA . PHE A 1 744 ? -46.698 34.333 32.832 1.00 33.09 744 PHE A CA 1
ATOM 5705 C C . PHE A 1 744 ? -47.655 34.890 31.759 1.00 33.09 744 PHE A C 1
ATOM 5707 O O . PHE A 1 744 ? -47.440 34.673 30.568 1.00 33.09 744 PHE A O 1
ATOM 5714 N N . LYS A 1 745 ? -48.726 35.588 32.162 1.00 32.06 745 LYS A N 1
ATOM 5715 C CA . LYS A 1 745 ? -49.814 36.030 31.277 1.00 32.06 745 LYS A CA 1
ATOM 5716 C C . LYS A 1 745 ? -49.669 37.475 30.785 1.00 32.06 745 LYS A C 1
ATOM 5718 O O . LYS A 1 745 ? -50.448 37.896 29.931 1.00 32.06 745 LYS A O 1
ATOM 5723 N N . GLU A 1 746 ? -48.675 38.216 31.279 1.00 29.56 746 GLU A N 1
ATOM 5724 C CA . GLU A 1 746 ? -48.291 39.531 30.739 1.00 29.56 746 GLU A CA 1
ATOM 5725 C C . GLU A 1 746 ? -47.165 39.437 29.696 1.00 29.56 746 GLU A C 1
ATOM 5727 O O . GLU A 1 746 ? -47.143 40.234 28.765 1.00 29.56 746 GLU A O 1
ATOM 5732 N N . CYS A 1 747 ? -46.305 38.412 29.756 1.00 27.80 747 CYS A N 1
ATOM 5733 C CA . CYS A 1 747 ? -45.254 38.171 28.754 1.00 27.80 747 CYS A CA 1
ATOM 5734 C C . CYS A 1 747 ? -45.758 37.592 27.413 1.00 27.80 747 CYS A C 1
ATOM 5736 O O . CYS A 1 747 ? -44.961 37.410 26.501 1.00 27.80 747 CYS A O 1
ATOM 5738 N N . MET A 1 748 ? -47.054 37.276 27.295 1.00 29.94 748 MET A N 1
ATOM 5739 C CA . MET A 1 748 ? -47.646 36.511 26.182 1.00 29.94 748 MET A CA 1
ATOM 5740 C C . MET A 1 748 ? -48.816 37.256 25.505 1.00 29.94 748 MET A C 1
ATOM 5742 O O . MET A 1 748 ? -49.838 36.651 25.179 1.00 29.94 748 MET A O 1
ATOM 5746 N N . ARG A 1 749 ? -48.711 38.581 25.323 1.00 27.77 749 ARG A N 1
ATOM 5747 C CA . ARG A 1 749 ? -49.674 39.364 24.522 1.00 27.77 749 ARG A CA 1
ATOM 5748 C C . ARG A 1 749 ? -49.070 39.743 23.160 1.00 27.77 749 ARG A C 1
ATOM 5750 O O . ARG A 1 749 ? -48.013 40.369 23.158 1.00 27.77 749 ARG A O 1
ATOM 5757 N N . PRO A 1 750 ? -49.716 39.388 22.033 1.00 27.22 750 PRO A N 1
ATOM 5758 C CA . PRO A 1 750 ? -49.216 39.685 20.693 1.00 27.22 750 PRO A CA 1
ATOM 5759 C C . PRO A 1 750 ? -49.586 41.101 20.225 1.00 27.22 750 PRO A C 1
ATOM 5761 O O . PRO A 1 750 ? -50.419 41.779 20.832 1.00 27.22 750 PRO A O 1
ATOM 5764 N N . THR A 1 751 ? -49.005 41.503 19.096 1.00 27.02 751 THR A N 1
ATOM 5765 C CA . THR A 1 751 ? -49.397 42.676 18.302 1.00 27.02 751 THR A CA 1
ATOM 5766 C C . THR A 1 751 ? -49.690 42.246 16.864 1.00 27.02 751 THR A C 1
ATOM 5768 O O . THR A 1 751 ? -48.784 41.778 16.179 1.00 27.02 751 THR A O 1
ATOM 5771 N N . GLU A 1 752 ? -50.933 42.431 16.422 1.00 27.12 752 GLU A N 1
ATOM 5772 C CA . GLU A 1 752 ? -51.391 42.335 15.025 1.00 27.12 752 GLU A CA 1
ATOM 5773 C C . GLU A 1 752 ? -51.749 43.742 14.504 1.00 27.12 752 GLU A C 1
ATOM 5775 O O . GLU A 1 752 ? -52.008 44.638 15.315 1.00 27.12 752 GLU A O 1
ATOM 5780 N N . GLY A 1 753 ? -51.848 43.920 13.180 1.00 27.17 753 GLY A N 1
ATOM 5781 C CA . GLY A 1 753 ? -52.546 45.059 12.562 1.00 27.17 753 GLY A CA 1
ATOM 5782 C C . GLY A 1 753 ? -51.812 45.706 11.383 1.00 27.17 753 GLY A C 1
ATOM 5783 O O . GLY A 1 753 ? -50.755 46.306 11.568 1.00 27.17 753 GLY A O 1
ATOM 5784 N N . ASP A 1 754 ? -52.412 45.616 10.195 1.00 25.72 754 ASP A N 1
ATOM 5785 C CA . ASP A 1 754 ? -51.867 46.081 8.911 1.00 25.72 754 ASP A CA 1
ATOM 5786 C C . ASP A 1 754 ? -52.276 47.521 8.508 1.00 25.72 754 ASP A C 1
ATOM 5788 O O . ASP A 1 754 ? -53.108 48.161 9.151 1.00 25.72 754 ASP A O 1
ATOM 5792 N N . ASP A 1 755 ? -51.716 47.955 7.368 1.00 27.42 755 ASP A N 1
ATOM 5793 C CA . ASP A 1 755 ? -52.141 49.034 6.454 1.00 27.42 755 ASP A CA 1
ATOM 5794 C C . ASP A 1 755 ? -52.153 50.515 6.903 1.00 27.42 755 ASP A C 1
ATOM 5796 O O . ASP A 1 755 ? -52.749 50.902 7.904 1.00 27.42 755 ASP A O 1
ATOM 5800 N N . VAL A 1 756 ? -51.594 51.388 6.037 1.00 28.41 756 VAL A N 1
ATOM 5801 C CA . VAL A 1 756 ? -52.330 52.460 5.308 1.00 28.41 756 VAL A CA 1
ATOM 5802 C C . VAL A 1 756 ? -51.387 53.357 4.461 1.00 28.41 756 VAL A C 1
ATOM 5804 O O . VAL A 1 756 ? -50.646 54.185 4.982 1.00 28.41 756 VAL A O 1
ATOM 5807 N N . PHE A 1 757 ? -51.547 53.264 3.131 1.00 28.00 757 PHE A N 1
ATOM 5808 C CA . PHE A 1 757 ? -51.274 54.285 2.090 1.00 28.00 757 PHE A CA 1
ATOM 5809 C C . PHE A 1 757 ? -49.833 54.770 1.789 1.00 28.00 757 PHE A C 1
ATOM 5811 O O . PHE A 1 757 ? -48.863 54.481 2.479 1.00 28.00 757 PHE A O 1
ATOM 5818 N N . ALA A 1 758 ? -49.701 55.463 0.645 1.00 27.83 758 ALA A N 1
ATOM 5819 C CA . ALA A 1 758 ? -48.443 55.715 -0.062 1.00 27.83 758 ALA A CA 1
ATOM 5820 C C . ALA A 1 758 ? -48.392 57.082 -0.784 1.00 27.83 758 ALA A C 1
ATOM 5822 O O . ALA A 1 758 ? -49.428 57.677 -1.074 1.00 27.83 758 ALA A O 1
ATOM 5823 N N . GLY A 1 759 ? -47.180 57.485 -1.195 1.00 25.41 759 GLY A N 1
ATOM 5824 C CA . GLY A 1 759 ? -46.949 58.260 -2.425 1.00 25.41 759 GLY A CA 1
ATOM 5825 C C . GLY A 1 759 ? -46.688 59.772 -2.312 1.00 25.41 759 GLY A C 1
ATOM 5826 O O . GLY A 1 759 ? -47.606 60.542 -2.061 1.00 25.41 759 GLY A O 1
ATOM 5827 N N . ASN A 1 760 ? -45.471 60.174 -2.720 1.00 26.84 760 ASN A N 1
ATOM 5828 C CA . ASN A 1 760 ? -45.079 61.499 -3.248 1.00 26.84 760 ASN A CA 1
ATOM 5829 C C . ASN A 1 760 ? -45.234 62.720 -2.286 1.00 26.84 760 ASN A C 1
ATOM 5831 O O . ASN A 1 760 ? -45.902 62.662 -1.267 1.00 26.84 760 ASN A O 1
ATOM 5835 N N . ASN A 1 761 ? -44.588 63.875 -2.499 1.00 27.28 761 ASN A N 1
ATOM 5836 C CA . ASN A 1 761 ? -43.901 64.384 -3.691 1.00 27.28 761 ASN A CA 1
ATOM 5837 C C . ASN A 1 761 ? -42.703 65.304 -3.339 1.00 27.28 761 ASN A C 1
ATOM 5839 O O . ASN A 1 761 ? -42.515 65.691 -2.188 1.00 27.28 761 ASN A O 1
ATOM 5843 N N . SER A 1 762 ? -41.927 65.705 -4.348 1.00 28.20 762 SER A N 1
ATOM 5844 C CA . SER A 1 762 ? -40.886 66.746 -4.270 1.00 28.20 762 SER A CA 1
ATOM 5845 C C . SER A 1 762 ? -41.433 68.150 -3.953 1.00 28.20 762 SER A C 1
ATOM 5847 O O . SER A 1 762 ? -42.500 68.472 -4.472 1.00 28.20 762 SER A O 1
ATOM 5849 N N . ASP A 1 763 ? -40.646 69.035 -3.307 1.00 27.36 763 ASP A N 1
ATOM 5850 C CA . ASP A 1 763 ? -40.054 70.194 -4.024 1.00 27.36 763 ASP A CA 1
ATOM 5851 C C . ASP A 1 763 ? -38.998 71.048 -3.254 1.00 27.36 763 ASP A C 1
ATOM 5853 O O . ASP A 1 763 ? -39.007 71.126 -2.030 1.00 27.36 763 ASP A O 1
ATOM 5857 N N . ARG A 1 764 ? -38.155 71.758 -4.033 1.00 27.41 764 ARG A N 1
ATOM 5858 C CA . ARG A 1 764 ? -37.434 73.049 -3.784 1.00 27.41 764 ARG A CA 1
ATOM 5859 C C . ARG A 1 764 ? -36.630 73.344 -2.487 1.00 27.41 764 ARG A C 1
ATOM 5861 O O . ARG A 1 764 ? -37.197 73.722 -1.469 1.00 27.41 764 ARG A O 1
ATOM 5868 N N . GLY A 1 765 ? -35.334 73.653 -2.689 1.00 23.27 765 GLY A N 1
ATOM 5869 C CA . GLY A 1 765 ? -34.923 75.078 -2.795 1.00 23.27 765 GLY A CA 1
ATOM 5870 C C . GLY A 1 765 ? -33.695 75.605 -2.004 1.00 23.27 765 GLY A C 1
ATOM 5871 O O . GLY A 1 765 ? -33.552 75.328 -0.825 1.00 23.27 765 GLY A O 1
ATOM 5872 N N . SER A 1 766 ? -32.909 76.493 -2.651 1.00 23.45 766 SER A N 1
ATOM 5873 C CA . SER A 1 766 ? -31.828 77.383 -2.123 1.00 23.45 766 SER A CA 1
ATOM 5874 C C . SER A 1 766 ? -30.576 76.708 -1.497 1.00 23.45 766 SER A C 1
ATOM 5876 O O . SER A 1 766 ? -30.712 75.962 -0.543 1.00 23.45 766 SER A O 1
ATOM 5878 N N . VAL A 1 767 ? -29.310 76.843 -1.945 1.00 23.05 767 VAL A N 1
ATOM 5879 C CA . VAL A 1 767 ? -28.459 77.946 -2.492 1.00 23.05 767 VAL A CA 1
ATOM 5880 C C . VAL A 1 767 ? -27.722 78.785 -1.408 1.00 23.05 767 VAL A C 1
ATOM 5882 O O . VAL A 1 767 ? -28.316 79.134 -0.396 1.00 23.05 767 VAL A O 1
ATOM 5885 N N . VAL A 1 768 ? -26.448 79.148 -1.698 1.00 24.69 768 VAL A N 1
ATOM 5886 C CA . VAL A 1 768 ? -25.467 80.040 -0.989 1.00 24.69 768 VAL A CA 1
ATOM 5887 C C . VAL A 1 768 ? -24.351 79.400 -0.107 1.00 24.69 768 VAL A C 1
ATOM 5889 O O . VAL A 1 768 ? -24.414 79.392 1.112 1.00 24.69 768 VAL A O 1
ATOM 5892 N N . LEU A 1 769 ? -23.265 78.965 -0.772 1.00 23.75 769 LEU A N 1
ATOM 5893 C CA . LEU A 1 769 ? -21.850 79.438 -0.688 1.00 23.75 769 LEU A CA 1
ATOM 5894 C C . LEU A 1 769 ? -21.094 79.785 0.637 1.00 23.75 769 LEU A C 1
ATOM 5896 O O . LEU A 1 769 ? -21.558 80.567 1.456 1.00 23.75 769 LEU A O 1
ATOM 5900 N N . LYS A 1 770 ? -19.778 79.445 0.609 1.00 25.25 770 LYS A N 1
ATOM 5901 C CA . LYS A 1 770 ? -18.599 79.906 1.416 1.00 25.25 770 LYS A CA 1
ATOM 5902 C C . LYS A 1 770 ? -18.506 79.422 2.885 1.00 25.25 770 LYS A C 1
ATOM 5904 O O . LYS A 1 770 ? -19.402 79.681 3.668 1.00 25.25 770 LYS A O 1
ATOM 5909 N N . GLY A 1 771 ? -17.414 78.820 3.384 1.00 24.52 771 GLY A N 1
ATOM 5910 C CA . GLY A 1 771 ? -16.098 78.461 2.810 1.00 24.52 771 GLY A CA 1
ATOM 5911 C C . GLY A 1 771 ? -14.905 79.025 3.615 1.00 24.52 771 GLY A C 1
ATOM 5912 O O . GLY A 1 771 ? -14.915 80.211 3.945 1.00 24.52 771 GLY A O 1
ATOM 5913 N N . LYS A 1 772 ? -13.871 78.211 3.907 1.00 26.72 772 LYS A N 1
ATOM 5914 C CA . LYS A 1 772 ? -12.536 78.654 4.387 1.00 26.72 772 LYS A CA 1
ATOM 5915 C C . LYS A 1 772 ? -11.477 77.536 4.338 1.00 26.72 772 LYS A C 1
ATOM 5917 O O . LYS A 1 772 ? -11.781 76.401 4.683 1.00 26.72 772 LYS A O 1
ATOM 5922 N N . ASN A 1 773 ? -10.235 77.889 3.994 1.00 24.92 773 ASN A N 1
ATOM 5923 C CA . ASN A 1 773 ? -9.064 76.996 4.001 1.00 24.92 773 ASN A CA 1
ATOM 5924 C C . ASN A 1 773 ? -8.310 77.067 5.341 1.00 24.92 773 ASN A C 1
ATOM 5926 O O . ASN A 1 773 ? -8.183 78.169 5.877 1.00 24.92 773 ASN A O 1
ATOM 5930 N N . VAL A 1 774 ? -7.677 75.963 5.768 1.00 24.44 774 VAL A N 1
ATOM 5931 C CA . VAL A 1 774 ? -6.337 75.949 6.406 1.00 24.44 774 VAL A CA 1
ATOM 5932 C C . VAL A 1 774 ? -5.599 74.653 6.015 1.00 24.44 774 VAL A C 1
ATOM 5934 O O . VAL A 1 774 ? -6.200 73.587 5.988 1.00 24.44 774 VAL A O 1
ATOM 5937 N N . SER A 1 775 ? -4.303 74.771 5.719 1.00 23.81 775 SER A N 1
ATOM 5938 C CA . SER A 1 775 ? -3.269 73.726 5.536 1.00 23.81 775 SER A CA 1
ATOM 5939 C C . SER A 1 775 ? -1.895 74.451 5.632 1.00 23.81 775 SER A C 1
ATOM 5941 O O . SER A 1 775 ? -1.932 75.687 5.727 1.00 23.81 775 SER A O 1
ATOM 5943 N N . PRO A 1 776 ? -0.688 73.837 5.559 1.00 47.09 776 PRO A N 1
ATOM 5944 C CA . PRO A 1 776 ? -0.284 72.422 5.627 1.00 47.09 776 PRO A CA 1
ATOM 5945 C C . PRO A 1 776 ? 0.868 72.169 6.647 1.00 47.09 776 PRO A C 1
ATOM 5947 O O . PRO A 1 776 ? 1.255 73.072 7.390 1.00 47.09 776 PRO A O 1
ATOM 5950 N N . LYS A 1 777 ? 1.472 70.964 6.621 1.00 24.95 777 LYS A N 1
ATOM 5951 C CA . LYS A 1 777 ? 2.936 70.702 6.741 1.00 24.95 777 LYS A CA 1
ATOM 5952 C C . LYS A 1 777 ? 3.237 69.233 6.361 1.00 24.95 777 LYS A C 1
ATOM 5954 O O . LYS A 1 777 ? 2.667 68.346 6.980 1.00 24.95 777 LYS A O 1
ATOM 5959 N N . SER A 1 778 ? 3.887 68.982 5.213 1.00 31.02 778 SER A N 1
ATOM 5960 C CA . SER A 1 778 ? 5.332 68.655 5.028 1.00 31.02 778 SER A CA 1
ATOM 5961 C C . SER A 1 778 ? 5.740 67.259 5.546 1.00 31.02 778 SER A C 1
ATOM 5963 O O . SER A 1 778 ? 5.429 66.962 6.696 1.00 31.02 778 SER A O 1
ATOM 5965 N N . ALA A 1 779 ? 6.477 66.406 4.822 1.00 27.70 779 ALA A N 1
ATOM 5966 C CA . ALA A 1 779 ? 7.385 66.612 3.670 1.00 27.70 779 ALA A CA 1
ATOM 5967 C C . ALA A 1 779 ? 7.341 65.371 2.720 1.00 27.70 779 ALA A C 1
ATOM 5969 O O . ALA A 1 779 ? 6.996 64.295 3.201 1.00 27.70 779 ALA A O 1
ATOM 5970 N N . ASP A 1 780 ? 7.401 65.505 1.383 1.00 31.94 780 ASP A N 1
ATOM 5971 C CA . ASP A 1 780 ? 8.583 65.552 0.466 1.00 31.94 780 ASP A CA 1
ATOM 5972 C C . ASP A 1 780 ? 9.331 64.194 0.321 1.00 31.94 780 ASP A C 1
ATOM 5974 O O . ASP A 1 780 ? 9.473 63.487 1.314 1.00 31.94 780 ASP A O 1
ATOM 5978 N N . VAL A 1 781 ? 9.854 63.733 -0.835 1.00 29.88 781 VAL A N 1
ATOM 5979 C CA . VAL A 1 781 ? 10.107 64.303 -2.194 1.00 29.88 781 VAL A CA 1
ATOM 5980 C C . VAL A 1 781 ? 9.872 63.202 -3.267 1.00 29.88 781 VAL A C 1
ATOM 5982 O O . VAL A 1 781 ? 10.112 62.038 -2.946 1.00 29.88 781 VAL A O 1
ATOM 5985 N N . GLY A 1 782 ? 9.551 63.534 -4.534 1.00 25.53 782 GLY A N 1
ATOM 5986 C CA . GLY A 1 782 ? 9.932 62.684 -5.691 1.00 25.53 782 GLY A CA 1
ATOM 5987 C C . GLY A 1 782 ? 8.987 62.636 -6.907 1.00 25.53 782 GLY A C 1
ATOM 5988 O O . GLY A 1 782 ? 8.188 61.711 -7.006 1.00 25.53 782 GLY A O 1
ATOM 5989 N N . GLU A 1 783 ? 9.130 63.576 -7.849 1.00 30.73 783 GLU A N 1
ATOM 5990 C CA . GLU A 1 783 ? 8.686 63.456 -9.264 1.00 30.73 783 GLU A CA 1
ATOM 5991 C C . GLU A 1 783 ? 9.723 62.593 -10.054 1.00 30.73 783 GLU A C 1
ATOM 5993 O O . GLU A 1 783 ? 10.735 62.203 -9.468 1.00 30.73 783 GLU A O 1
ATOM 5998 N N . GLU A 1 784 ? 9.569 62.134 -11.305 1.00 28.44 784 GLU A N 1
ATOM 5999 C CA . GLU A 1 784 ? 9.002 62.684 -12.562 1.00 28.44 784 GLU A CA 1
ATOM 6000 C C . GLU A 1 784 ? 8.578 61.521 -13.520 1.00 28.44 784 GLU A C 1
ATOM 6002 O O . GLU A 1 784 ? 8.969 60.380 -13.269 1.00 28.44 784 GLU A O 1
ATOM 6007 N N . ASP A 1 785 ? 7.927 61.679 -14.689 1.00 29.09 785 ASP A N 1
ATOM 6008 C CA . ASP A 1 785 ? 6.859 62.579 -15.203 1.00 29.09 785 ASP A CA 1
ATOM 6009 C C . ASP A 1 785 ? 6.509 62.159 -16.680 1.00 29.09 785 ASP A C 1
ATOM 6011 O O . ASP A 1 785 ? 7.134 61.235 -17.205 1.00 29.09 785 ASP A O 1
ATOM 6015 N N . VAL A 1 786 ? 5.580 62.856 -17.361 1.00 28.22 786 VAL A N 1
ATOM 6016 C CA . VAL A 1 786 ? 5.421 62.989 -18.846 1.00 28.22 786 VAL A CA 1
ATOM 6017 C C . VAL A 1 786 ? 4.808 61.819 -19.676 1.00 28.22 786 VAL A C 1
ATOM 6019 O O . VAL A 1 786 ? 5.490 60.925 -20.169 1.00 28.22 786 VAL A O 1
ATOM 6022 N N . ASP A 1 787 ? 3.488 61.945 -19.896 1.00 27.78 787 ASP A N 1
ATOM 6023 C CA . ASP A 1 787 ? 2.771 62.144 -21.187 1.00 27.78 787 ASP A CA 1
ATOM 6024 C C . ASP A 1 787 ? 2.575 61.078 -22.312 1.00 27.78 787 ASP A C 1
ATOM 6026 O O . ASP A 1 787 ? 3.508 60.521 -22.877 1.00 27.78 787 ASP A O 1
ATOM 6030 N N . GLU A 1 788 ? 1.285 60.974 -22.710 1.00 30.27 788 GLU A N 1
ATOM 6031 C CA . GLU A 1 788 ? 0.694 61.082 -24.078 1.00 30.27 788 GLU A CA 1
ATOM 6032 C C . GLU A 1 788 ? 1.043 60.070 -25.221 1.00 30.27 788 GLU A C 1
ATOM 6034 O O . GLU A 1 788 ? 2.130 59.517 -25.302 1.00 30.27 788 GLU A O 1
ATOM 6039 N N . GLU A 1 789 ? 0.155 59.746 -26.186 1.00 31.03 789 GLU A N 1
ATOM 6040 C CA . GLU A 1 789 ? -1.226 60.206 -26.464 1.00 31.03 789 GLU A CA 1
ATOM 6041 C C . GLU A 1 789 ? -2.083 59.188 -27.278 1.00 31.03 789 GLU A C 1
ATOM 6043 O O . GLU A 1 789 ? -1.562 58.322 -27.973 1.00 31.03 789 GLU A O 1
ATOM 6048 N N . ASN A 1 790 ? -3.404 59.439 -27.292 1.00 29.81 790 ASN A N 1
ATOM 6049 C CA . ASN A 1 790 ? -4.403 59.175 -28.353 1.00 29.81 790 ASN A CA 1
ATOM 6050 C C . ASN A 1 790 ? -4.829 57.750 -28.800 1.00 29.81 790 ASN A C 1
ATOM 6052 O O . ASN A 1 790 ? -4.039 56.876 -29.138 1.00 29.81 790 ASN A O 1
ATOM 6056 N N . GLY A 1 791 ? -6.159 57.580 -28.935 1.00 26.44 791 GLY A N 1
ATOM 6057 C CA . GLY A 1 791 ? -6.822 56.366 -29.444 1.00 26.44 791 GLY A CA 1
ATOM 6058 C C . GLY A 1 791 ? -8.348 56.328 -29.218 1.00 26.44 791 GLY A C 1
ATOM 6059 O O . GLY A 1 791 ? -8.830 55.549 -28.403 1.00 26.44 791 GLY A O 1
ATOM 6060 N N . SER A 1 792 ? -9.111 57.184 -29.913 1.00 26.08 792 SER A N 1
ATOM 6061 C CA . SER A 1 792 ? -10.596 57.290 -29.894 1.00 26.08 792 SER A CA 1
ATOM 6062 C C . SER A 1 792 ? -11.340 55.934 -29.877 1.00 26.08 792 SER A C 1
ATOM 6064 O O . SER A 1 792 ? -10.975 55.044 -30.638 1.00 26.08 792 SER A O 1
ATOM 6066 N N . SER A 1 793 ? -12.361 55.662 -29.048 1.00 25.06 793 SER A N 1
ATOM 6067 C CA . SER A 1 793 ? -13.667 56.347 -28.866 1.00 25.06 793 SER A CA 1
ATOM 6068 C C . SER A 1 793 ? -14.588 56.327 -30.117 1.00 25.06 793 SER A C 1
ATOM 6070 O O . SER A 1 793 ? -14.108 56.506 -31.228 1.00 25.06 793 SER A O 1
ATOM 6072 N N . ALA A 1 794 ? -15.920 56.133 -30.049 1.00 26.66 794 ALA A N 1
ATOM 6073 C CA . ALA A 1 794 ? -16.776 55.534 -29.006 1.00 26.66 794 ALA A CA 1
ATOM 6074 C C . ALA A 1 794 ? -18.224 55.235 -29.501 1.00 26.66 794 ALA A C 1
ATOM 6076 O O . ALA A 1 794 ? -18.867 56.117 -30.056 1.00 26.66 794 ALA A O 1
ATOM 6077 N N . SER A 1 795 ? -18.799 54.097 -29.069 1.00 24.94 795 SER A N 1
ATOM 6078 C CA . SER A 1 795 ? -20.225 53.888 -28.678 1.00 24.94 795 SER A CA 1
ATOM 6079 C C . SER A 1 795 ? -21.408 54.042 -29.681 1.00 24.94 795 SER A C 1
ATOM 6081 O O . SER A 1 795 ? -21.296 54.685 -30.714 1.00 24.94 795 SER A O 1
ATOM 6083 N N . LEU A 1 796 ? -22.589 53.535 -29.248 1.00 23.50 796 LEU A N 1
ATOM 6084 C CA . LEU A 1 796 ? -23.975 53.757 -29.757 1.00 23.50 796 LEU A CA 1
ATOM 6085 C C . LEU A 1 796 ? -24.413 52.957 -31.019 1.00 23.50 796 LEU A C 1
ATOM 6087 O O . LEU A 1 796 ? -23.598 52.728 -31.897 1.00 23.50 796 LEU A O 1
ATOM 6091 N N . LYS A 1 797 ? -25.691 52.560 -31.235 1.00 25.89 797 LYS A N 1
ATOM 6092 C CA . LYS A 1 797 ? -26.850 52.196 -30.360 1.00 25.89 797 LYS A CA 1
ATOM 6093 C C . LYS A 1 797 ? -27.979 51.524 -31.206 1.00 25.89 797 LYS A C 1
ATOM 6095 O O . LYS A 1 797 ? -28.239 51.989 -32.303 1.00 25.89 797 LYS A O 1
ATOM 6100 N N . ILE A 1 798 ? -28.668 50.520 -30.634 1.00 24.86 798 ILE A N 1
ATOM 6101 C CA . ILE A 1 798 ? -30.124 50.163 -30.689 1.00 24.86 798 ILE A CA 1
ATOM 6102 C C . ILE A 1 798 ? -30.971 50.549 -31.945 1.00 24.86 798 ILE A C 1
ATOM 6104 O O . ILE A 1 798 ? -31.138 51.740 -32.182 1.00 24.86 798 ILE A O 1
ATOM 6108 N N . LEU A 1 799 ? -31.652 49.584 -32.612 1.00 24.86 799 LEU A N 1
ATOM 6109 C CA . LEU A 1 799 ? -33.144 49.430 -32.670 1.00 24.86 799 LEU A CA 1
ATOM 6110 C C . LEU A 1 799 ? -33.671 48.306 -33.621 1.00 24.86 799 LEU A C 1
ATOM 6112 O O . LEU A 1 799 ? -33.354 48.275 -34.800 1.00 24.86 799 LEU A O 1
ATOM 6116 N N . GLU A 1 800 ? -34.508 47.427 -33.049 1.00 27.45 800 GLU A N 1
ATOM 6117 C CA . GLU A 1 800 ? -35.823 46.879 -33.485 1.00 27.45 800 GLU A CA 1
ATOM 6118 C C . GLU A 1 800 ? -36.222 46.487 -34.948 1.00 27.45 800 GLU A C 1
ATOM 6120 O O . GLU A 1 800 ? -36.136 47.268 -35.887 1.00 27.45 800 GLU A O 1
ATOM 6125 N N . HIS A 1 801 ? -36.931 45.335 -35.012 1.00 26.83 801 HIS A N 1
ATOM 6126 C CA . HIS A 1 801 ? -38.233 45.067 -35.692 1.00 26.83 801 HIS A CA 1
ATOM 6127 C C . HIS A 1 801 ? -38.388 44.425 -37.116 1.00 26.83 801 HIS A C 1
ATOM 6129 O O . HIS A 1 801 ? -38.092 45.020 -38.142 1.00 26.83 801 HIS A O 1
ATOM 6135 N N . VAL A 1 802 ? -39.120 43.282 -37.117 1.00 22.91 802 VAL A N 1
ATOM 6136 C CA . VAL A 1 802 ? -40.322 42.939 -37.951 1.00 22.91 802 VAL A CA 1
ATOM 6137 C C . VAL A 1 802 ? -40.178 42.274 -39.355 1.00 22.91 802 VAL A C 1
ATOM 6139 O O . VAL A 1 802 ? -40.197 42.913 -40.396 1.00 22.91 802 VAL A O 1
ATOM 6142 N N . SER A 1 803 ? -40.169 40.928 -39.324 1.00 24.56 803 SER A N 1
ATOM 6143 C CA . SER A 1 803 ? -41.077 39.944 -39.990 1.00 24.56 803 SER A CA 1
ATOM 6144 C C . SER A 1 803 ? -41.328 39.832 -41.524 1.00 24.56 803 SER A C 1
ATOM 6146 O O . SER A 1 803 ? -41.903 40.726 -42.133 1.00 24.56 803 SER A O 1
ATOM 6148 N N . VAL A 1 804 ? -41.195 38.576 -42.008 1.00 25.64 804 VAL A N 1
ATOM 6149 C CA . VAL A 1 804 ? -42.166 37.778 -42.827 1.00 25.64 804 VAL A CA 1
ATOM 6150 C C . VAL A 1 804 ? -42.421 38.107 -44.320 1.00 25.64 804 VAL A C 1
ATOM 6152 O O . VAL A 1 804 ? -43.000 39.140 -44.633 1.00 25.64 804 VAL A O 1
ATOM 6155 N N . ALA A 1 805 ? -42.134 37.120 -45.201 1.00 24.39 805 ALA A N 1
ATOM 6156 C CA . ALA A 1 805 ? -43.017 36.504 -46.239 1.00 24.39 805 ALA A CA 1
ATOM 6157 C C . ALA A 1 805 ? -42.248 35.985 -47.490 1.00 24.39 805 ALA A C 1
ATOM 6159 O O . ALA A 1 805 ? -41.269 36.609 -47.889 1.00 24.39 805 ALA A O 1
ATOM 6160 N N . GLY A 1 806 ? -42.755 34.939 -48.176 1.00 23.50 806 GLY A N 1
ATOM 6161 C CA . GLY A 1 806 ? -42.523 34.738 -49.627 1.00 23.50 806 GLY A CA 1
ATOM 6162 C C . GLY A 1 806 ? -42.083 33.342 -50.111 1.00 23.50 806 GLY A C 1
ATOM 6163 O O . GLY A 1 806 ? -40.896 33.042 -50.129 1.00 23.50 806 GLY A O 1
ATOM 6164 N N . ASP A 1 807 ? -43.046 32.544 -50.579 1.00 24.70 807 ASP A N 1
ATOM 6165 C CA . ASP A 1 807 ? -42.927 31.188 -51.158 1.00 24.70 807 ASP A CA 1
ATOM 6166 C C . ASP A 1 807 ? -42.154 31.085 -52.500 1.00 24.70 807 ASP A C 1
ATOM 6168 O O . ASP A 1 807 ? -42.012 32.088 -53.202 1.00 24.70 807 ASP A O 1
ATOM 6172 N N . LEU A 1 808 ? -41.777 29.853 -52.920 1.00 24.73 808 LEU A N 1
ATOM 6173 C CA . LEU A 1 808 ? -42.223 29.188 -54.181 1.00 24.73 808 LEU A CA 1
ATOM 6174 C C . LEU A 1 808 ? -41.556 27.798 -54.438 1.00 24.73 808 LEU A C 1
ATOM 6176 O O . LEU A 1 808 ? -40.488 27.500 -53.911 1.00 24.73 808 LEU A O 1
ATOM 6180 N N . CYS A 1 809 ? -42.199 26.946 -55.258 1.00 20.86 809 CYS A N 1
ATOM 6181 C CA . CYS A 1 809 ? -41.816 25.556 -55.648 1.00 20.86 809 CYS A CA 1
ATOM 6182 C C . CYS A 1 809 ? -41.966 25.378 -57.193 1.00 20.86 809 CYS A C 1
ATOM 6184 O O . CYS A 1 809 ? -42.190 26.402 -57.847 1.00 20.86 809 CYS A O 1
ATOM 6186 N N . PRO A 1 810 ? -42.042 24.168 -57.820 1.00 48.06 810 PRO A N 1
ATOM 6187 C CA . PRO A 1 810 ? -41.500 22.805 -57.571 1.00 48.06 810 PRO A CA 1
ATOM 6188 C C . PRO A 1 810 ? -40.485 22.473 -58.733 1.00 48.06 810 PRO A C 1
ATOM 6190 O O . PRO A 1 810 ? -39.669 23.373 -58.945 1.00 48.06 810 PRO A O 1
ATOM 6193 N N . PRO A 1 811 ? -40.472 21.382 -59.567 1.00 44.25 811 PRO A N 1
ATOM 6194 C CA . PRO A 1 811 ? -40.988 19.985 -59.538 1.00 44.25 811 PRO A CA 1
ATOM 6195 C C . PRO A 1 811 ? -39.967 18.890 -60.032 1.00 44.25 811 PRO A C 1
ATOM 6197 O O . PRO A 1 811 ? -38.774 19.158 -60.092 1.00 44.25 811 PRO A O 1
ATOM 6200 N N . GLU A 1 812 ? -40.483 17.707 -60.439 1.00 26.19 812 GLU A N 1
ATOM 6201 C CA . GLU A 1 812 ? -39.904 16.648 -61.327 1.00 26.19 812 GLU A CA 1
ATOM 6202 C C . GLU A 1 812 ? -38.754 15.745 -60.771 1.00 26.19 812 GLU A C 1
ATOM 6204 O O . GLU A 1 812 ? -37.855 16.217 -60.085 1.00 26.19 812 GLU A O 1
ATOM 6209 N N . ASP A 1 813 ? -38.718 14.412 -60.987 1.00 25.05 813 ASP A N 1
ATOM 6210 C CA . ASP A 1 813 ? -39.564 13.540 -61.840 1.00 25.05 813 ASP A CA 1
ATOM 6211 C C . ASP A 1 813 ? -39.710 12.069 -61.331 1.00 25.05 813 ASP A C 1
ATOM 6213 O O . ASP A 1 813 ? -38.983 11.634 -60.434 1.00 25.05 813 ASP A O 1
ATOM 6217 N N . TRP A 1 814 ? -40.636 11.291 -61.918 1.00 21.05 814 TRP A N 1
ATOM 6218 C CA . TRP A 1 814 ? -40.923 9.851 -61.656 1.00 21.05 814 TRP A CA 1
ATOM 6219 C C . TRP A 1 814 ? -41.023 9.073 -62.993 1.00 21.05 814 TRP A C 1
ATOM 6221 O O . TRP A 1 814 ? -41.281 9.693 -64.025 1.00 21.05 814 TRP A O 1
ATOM 6231 N N . PRO A 1 815 ? -40.840 7.731 -63.036 1.00 36.31 815 PRO A N 1
ATOM 6232 C CA . PRO A 1 815 ? -42.027 6.889 -63.293 1.00 36.31 815 PRO A CA 1
ATOM 6233 C C . PRO A 1 815 ? -42.013 5.449 -62.715 1.00 36.31 815 PRO A C 1
ATOM 6235 O O . PRO A 1 815 ? -40.986 4.896 -62.326 1.00 36.31 815 PRO A O 1
ATOM 6238 N N . GLU A 1 816 ? -43.198 4.831 -62.734 1.00 29.09 816 GLU A N 1
ATOM 6239 C CA . GLU A 1 816 ? -43.552 3.492 -62.224 1.00 29.09 816 GLU A CA 1
ATOM 6240 C C . GLU A 1 816 ? -43.382 2.355 -63.263 1.00 29.09 816 GLU A C 1
ATOM 6242 O O . GLU A 1 816 ? -43.119 2.631 -64.438 1.00 29.09 816 GLU A O 1
ATOM 6247 N N . ASN A 1 817 ? -43.611 1.089 -62.842 1.00 27.84 817 ASN A N 1
ATOM 6248 C CA . ASN A 1 817 ? -44.542 0.088 -63.447 1.00 27.84 817 ASN A CA 1
ATOM 6249 C C . ASN A 1 817 ? -44.137 -1.387 -63.162 1.00 27.84 817 ASN A C 1
ATOM 6251 O O . ASN A 1 817 ? -42.952 -1.701 -63.193 1.00 27.84 817 ASN A O 1
ATOM 6255 N N . GLU A 1 818 ? -45.030 -2.380 -62.991 1.00 27.69 818 GLU A N 1
ATOM 6256 C CA . GLU A 1 818 ? -46.460 -2.413 -62.587 1.00 27.69 818 GLU A CA 1
ATOM 6257 C C . GLU A 1 818 ? -46.909 -3.891 -62.318 1.00 27.69 818 GLU A C 1
ATOM 6259 O O . GLU A 1 818 ? -46.107 -4.805 -62.505 1.00 27.69 818 GLU A O 1
ATOM 6264 N N . HIS A 1 819 ? -48.210 -4.121 -62.023 1.00 25.33 819 HIS A N 1
ATOM 6265 C CA . HIS A 1 819 ? -48.992 -5.378 -62.233 1.00 25.33 819 HIS A CA 1
ATOM 6266 C C . HIS A 1 819 ? -48.830 -6.587 -61.243 1.00 25.33 819 HIS A C 1
ATOM 6268 O O . HIS A 1 819 ? -47.725 -6.906 -60.833 1.00 25.33 819 HIS A O 1
ATOM 6274 N N . VAL A 1 820 ? -49.868 -7.386 -60.865 1.00 23.75 820 VAL A N 1
ATOM 6275 C CA . VAL A 1 820 ? -51.349 -7.305 -61.072 1.00 23.75 820 VAL A CA 1
ATOM 6276 C C . VAL A 1 820 ? -52.189 -8.259 -60.148 1.00 23.75 820 VAL A C 1
ATOM 6278 O O . VAL A 1 820 ? -51.860 -9.432 -60.043 1.00 23.75 820 VAL A O 1
ATOM 6281 N N . ARG A 1 821 ? -53.325 -7.760 -59.595 1.00 24.34 821 ARG A N 1
ATOM 6282 C CA . ARG A 1 821 ? -54.645 -8.400 -59.211 1.00 24.34 821 ARG A CA 1
ATOM 6283 C C . ARG A 1 821 ? -54.701 -9.641 -58.268 1.00 24.34 821 ARG A C 1
ATOM 6285 O O . ARG A 1 821 ? -54.088 -10.652 -58.560 1.00 24.34 821 ARG A O 1
ATOM 6292 N N . VAL A 1 822 ? -55.415 -9.636 -57.119 1.00 23.08 822 VAL A N 1
ATOM 6293 C CA . VAL A 1 822 ? -56.880 -9.477 -56.795 1.00 23.08 822 VAL A CA 1
ATOM 6294 C C . VAL A 1 822 ? -57.711 -10.779 -56.847 1.00 23.08 822 VAL A C 1
ATOM 6296 O O . VAL A 1 822 ? -57.753 -11.404 -57.900 1.00 23.08 822 VAL A O 1
ATOM 6299 N N . TRP A 1 823 ? -58.460 -11.086 -55.766 1.00 23.72 823 TRP A N 1
ATOM 6300 C CA . TRP A 1 823 ? -59.884 -11.529 -55.734 1.00 23.72 823 TRP A CA 1
ATOM 6301 C C . TRP A 1 823 ? -60.463 -11.413 -54.294 1.00 23.72 823 TRP A C 1
ATOM 6303 O O . TRP A 1 823 ? -59.694 -11.285 -53.346 1.00 23.72 823 TRP A O 1
ATOM 6313 N N . GLU A 1 824 ? -61.796 -11.397 -54.121 1.00 25.02 824 GLU A N 1
ATOM 6314 C CA . GLU A 1 824 ? -62.485 -10.923 -52.891 1.00 25.02 824 GLU A CA 1
ATOM 6315 C C . GLU A 1 824 ? -63.412 -11.953 -52.192 1.00 25.02 824 GLU A C 1
ATOM 6317 O O . GLU A 1 824 ? -64.039 -12.778 -52.856 1.00 25.02 824 GLU A O 1
ATOM 6322 N N . GLY A 1 825 ? -63.631 -11.773 -50.874 1.00 23.59 825 GLY A N 1
ATOM 6323 C CA . GLY A 1 825 ? -64.873 -12.137 -50.153 1.00 23.59 825 GLY A CA 1
ATOM 6324 C C . GLY A 1 825 ? -64.836 -13.373 -49.220 1.00 23.59 825 GLY A C 1
ATOM 6325 O O . GLY A 1 825 ? -64.349 -14.426 -49.607 1.00 23.59 825 GLY A O 1
ATOM 6326 N N . GLY A 1 826 ? -65.396 -13.342 -47.995 1.00 22.75 826 GLY A N 1
ATOM 6327 C CA . GLY A 1 826 ? -65.951 -12.188 -47.265 1.00 22.75 826 GLY A CA 1
ATOM 6328 C C . GLY A 1 826 ? -66.699 -12.502 -45.945 1.00 22.75 826 GLY A C 1
ATOM 6329 O O . GLY A 1 826 ? -67.313 -13.551 -45.783 1.00 22.75 826 GLY A O 1
ATOM 6330 N N . THR A 1 827 ? -66.716 -11.510 -45.043 1.00 25.62 827 THR A N 1
ATOM 6331 C CA . THR A 1 827 ? -67.652 -11.294 -43.907 1.00 25.62 827 THR A CA 1
ATOM 6332 C C . THR A 1 827 ? -67.838 -12.365 -42.810 1.00 25.62 827 THR A C 1
ATOM 6334 O O . THR A 1 827 ? -68.773 -13.164 -42.855 1.00 25.62 827 THR A O 1
ATOM 6337 N N . ARG A 1 828 ? -67.163 -12.156 -41.671 1.00 23.00 828 ARG A N 1
ATOM 6338 C CA . ARG A 1 828 ? -67.832 -11.847 -40.383 1.00 23.00 828 ARG A CA 1
ATOM 6339 C C . ARG A 1 828 ? -66.904 -10.992 -39.502 1.00 23.00 828 ARG A C 1
ATOM 6341 O O . ARG A 1 828 ? -65.772 -10.756 -39.901 1.00 23.00 828 ARG A O 1
ATOM 6348 N N . ALA A 1 829 ? -67.414 -10.427 -38.406 1.00 23.88 829 ALA A N 1
ATOM 6349 C CA . ALA A 1 829 ? -66.761 -9.338 -37.668 1.00 23.88 829 ALA A CA 1
ATOM 6350 C C . ALA A 1 829 ? -66.583 -9.647 -36.173 1.00 23.88 829 ALA A C 1
ATOM 6352 O O . ALA A 1 829 ? -67.376 -10.413 -35.625 1.00 23.88 829 ALA A O 1
ATOM 6353 N N . SER A 1 830 ? -65.620 -8.947 -35.549 1.00 26.19 830 SER A N 1
ATOM 6354 C CA . SER A 1 830 ? -65.176 -9.012 -34.139 1.00 26.19 830 SER A CA 1
ATOM 6355 C C . SER A 1 830 ? -64.644 -10.385 -33.686 1.00 26.19 830 SER A C 1
ATOM 6357 O O . SER A 1 830 ? -65.251 -11.403 -33.993 1.00 26.19 830 SER A O 1
ATOM 6359 N N . VAL A 1 831 ? -63.529 -10.479 -32.958 1.00 25.27 831 VAL A N 1
ATOM 6360 C CA . VAL A 1 831 ? -62.750 -9.444 -32.239 1.00 25.27 831 VAL A CA 1
ATOM 6361 C C . VAL A 1 831 ? -61.304 -9.405 -32.767 1.00 25.27 831 VAL A C 1
ATOM 6363 O O . VAL A 1 831 ? -60.805 -10.422 -33.231 1.00 25.27 831 VAL A O 1
ATOM 6366 N N . VAL A 1 832 ? -60.654 -8.239 -32.707 1.00 29.39 832 VAL A N 1
ATOM 6367 C CA . VAL A 1 832 ? -59.185 -8.135 -32.659 1.00 29.39 832 VAL A CA 1
ATOM 6368 C C . VAL A 1 832 ? -58.875 -7.650 -31.248 1.00 29.39 832 VAL A C 1
ATOM 6370 O O . VAL A 1 832 ? -59.223 -6.519 -30.913 1.00 29.39 832 VAL A O 1
ATOM 6373 N N . GLU A 1 833 ? -58.348 -8.536 -30.408 1.00 32.44 833 GLU A N 1
ATOM 6374 C CA . GLU A 1 833 ? -57.607 -8.126 -29.211 1.00 32.44 833 GLU A CA 1
ATOM 6375 C C . GLU A 1 833 ? -56.207 -7.729 -29.698 1.00 32.44 833 GLU A C 1
ATOM 6377 O O . GLU A 1 833 ? -55.738 -8.276 -30.698 1.00 32.44 833 GLU A O 1
ATOM 6382 N N . ASN A 1 834 ? -55.559 -6.743 -29.076 1.00 37.25 834 ASN A N 1
ATOM 6383 C CA . ASN A 1 834 ? -54.207 -6.382 -29.501 1.00 37.25 834 ASN A CA 1
ATOM 6384 C C . ASN A 1 834 ? -53.259 -7.521 -29.097 1.00 37.25 834 ASN A C 1
ATOM 6386 O O . ASN A 1 834 ? -53.154 -7.825 -27.908 1.00 37.25 834 ASN A O 1
ATOM 6390 N N . ASP A 1 835 ? -52.536 -8.120 -30.046 1.00 40.72 835 ASP A N 1
ATOM 6391 C CA . ASP A 1 835 ? -51.611 -9.226 -29.750 1.00 40.72 835 ASP A CA 1
ATOM 6392 C C . ASP A 1 835 ? -50.542 -8.823 -28.707 1.00 40.72 835 ASP A C 1
ATOM 6394 O O . ASP A 1 835 ? -50.158 -9.622 -27.852 1.00 40.72 835 ASP A O 1
ATOM 6398 N N . GLU A 1 836 ? -50.137 -7.547 -28.696 1.00 36.66 836 GLU A N 1
ATOM 6399 C CA . GLU A 1 836 ? -49.237 -6.954 -27.693 1.00 36.66 836 GLU A CA 1
ATOM 6400 C C . GLU A 1 836 ? -49.873 -6.855 -26.288 1.00 36.66 836 GLU A C 1
ATOM 6402 O O . GLU A 1 836 ? -49.213 -7.124 -25.283 1.00 36.66 836 GLU A O 1
ATOM 6407 N N . GLU A 1 837 ? -51.167 -6.526 -26.198 1.00 37.34 837 GLU A N 1
ATOM 6408 C CA . GLU A 1 837 ? -51.924 -6.455 -24.936 1.00 37.34 837 GLU A CA 1
ATOM 6409 C C . GLU A 1 837 ? -52.148 -7.860 -24.359 1.00 37.34 837 GLU A C 1
ATOM 6411 O O . GLU A 1 837 ? -52.002 -8.079 -23.152 1.00 37.34 837 GLU A O 1
ATOM 6416 N N . TYR A 1 838 ? -52.431 -8.838 -25.223 1.00 39.59 838 TYR A N 1
ATOM 6417 C CA . TYR A 1 838 ? -52.556 -10.243 -24.844 1.00 39.59 838 TYR A CA 1
ATOM 6418 C C . TYR A 1 838 ? -51.218 -10.819 -24.352 1.00 39.59 838 TYR A C 1
ATOM 6420 O O . TYR A 1 838 ? -51.170 -11.498 -23.320 1.00 39.59 838 TYR A O 1
ATOM 6428 N N . LEU A 1 839 ? -50.114 -10.493 -25.036 1.00 40.22 839 LEU A N 1
ATOM 6429 C CA . LEU A 1 839 ? -48.758 -10.882 -24.644 1.00 40.22 839 LEU A CA 1
ATOM 6430 C C . LEU A 1 839 ? -48.353 -10.277 -23.291 1.00 40.22 839 LEU A C 1
ATOM 6432 O O . LEU A 1 839 ? -47.863 -11.008 -22.427 1.00 40.22 839 LEU A O 1
ATOM 6436 N N . ALA A 1 840 ? -48.597 -8.981 -23.070 1.00 39.69 840 ALA A N 1
ATOM 6437 C CA . ALA A 1 840 ? -48.282 -8.311 -21.807 1.00 39.69 840 ALA A CA 1
ATOM 6438 C C . ALA A 1 840 ? -49.032 -8.943 -20.620 1.00 39.69 840 ALA A C 1
ATOM 6440 O O . ALA A 1 840 ? -48.409 -9.317 -19.622 1.00 39.69 840 ALA A O 1
ATOM 6441 N N . ASN A 1 841 ? -50.348 -9.148 -20.753 1.00 40.38 841 ASN A N 1
ATOM 6442 C CA . ASN A 1 841 ? -51.166 -9.796 -19.722 1.00 40.38 841 ASN A CA 1
ATOM 6443 C C . ASN A 1 841 ? -50.736 -11.255 -19.466 1.00 40.38 841 ASN A C 1
ATOM 6445 O O . ASN A 1 841 ? -50.687 -11.691 -18.312 1.00 40.38 841 ASN A O 1
ATOM 6449 N N . ARG A 1 842 ? -50.368 -12.017 -20.509 1.00 43.19 842 ARG A N 1
ATOM 6450 C CA . ARG A 1 842 ? -49.842 -13.383 -20.337 1.00 43.19 842 ARG A CA 1
ATOM 6451 C C . ARG A 1 842 ? -48.493 -13.400 -19.621 1.00 43.19 842 ARG A C 1
ATOM 6453 O O . ARG A 1 842 ? -48.344 -14.178 -18.681 1.00 43.19 842 ARG A O 1
ATOM 6460 N N . LEU A 1 843 ? -47.541 -12.544 -19.996 1.00 41.84 843 LEU A N 1
ATOM 6461 C CA . LEU A 1 843 ? -46.225 -12.475 -19.345 1.00 41.84 843 LEU A CA 1
ATOM 6462 C C . LEU A 1 843 ? -46.337 -12.112 -17.856 1.00 41.84 843 LEU A C 1
ATOM 6464 O O . LEU A 1 843 ? -45.659 -12.728 -17.037 1.00 41.84 843 LEU A O 1
ATOM 6468 N N . GLN A 1 844 ? -47.239 -11.196 -17.488 1.00 36.66 844 GLN A N 1
ATOM 6469 C CA . GLN A 1 844 ? -47.518 -10.856 -16.084 1.00 36.66 844 GLN A CA 1
ATOM 6470 C C . GLN A 1 844 ? -48.118 -12.017 -15.268 1.00 36.66 844 GLN A C 1
ATOM 6472 O O . GLN A 1 844 ? -47.979 -12.041 -14.046 1.00 36.66 844 GLN A O 1
ATOM 6477 N N . SER A 1 845 ? -48.775 -12.985 -15.916 1.00 36.12 845 SER A N 1
ATOM 6478 C CA . SER A 1 845 ? -49.376 -14.146 -15.241 1.00 36.12 845 SER A CA 1
ATOM 6479 C C . SER A 1 845 ? -48.386 -15.276 -14.917 1.00 36.12 845 SER A C 1
ATOM 6481 O O . SER A 1 845 ? -48.717 -16.181 -14.146 1.00 36.12 845 SER A O 1
ATOM 6483 N N . LEU A 1 846 ? -47.176 -15.244 -15.490 1.00 36.44 846 LEU A N 1
ATOM 6484 C CA . LEU A 1 846 ? -46.179 -16.299 -15.317 1.00 36.44 846 LEU A CA 1
ATOM 6485 C C . LEU A 1 846 ? -45.399 -16.138 -13.998 1.00 36.44 846 LEU A C 1
ATOM 6487 O O . LEU A 1 846 ? -44.917 -15.046 -13.692 1.00 36.44 846 LEU A O 1
ATOM 6491 N N . PRO A 1 847 ? -45.180 -17.221 -13.227 1.00 33.78 847 PRO A N 1
ATOM 6492 C CA . PRO A 1 847 ? -44.274 -17.189 -12.085 1.00 33.78 847 PRO A CA 1
ATOM 6493 C C . PRO A 1 847 ? -42.852 -16.765 -12.483 1.00 33.78 847 PRO A C 1
ATOM 6495 O O . PRO A 1 847 ? -42.337 -17.162 -13.529 1.00 33.78 847 PRO A O 1
ATOM 6498 N N . ALA A 1 848 ? -42.162 -16.033 -11.603 1.00 36.22 848 ALA A N 1
ATOM 6499 C CA . ALA A 1 848 ? -40.821 -15.506 -11.880 1.00 36.22 848 ALA A CA 1
ATOM 6500 C C . ALA A 1 848 ? -39.778 -16.587 -12.249 1.00 36.22 848 ALA A C 1
ATOM 6502 O O . ALA A 1 848 ? -38.862 -16.316 -13.021 1.00 36.22 848 ALA A O 1
ATOM 6503 N N . HIS A 1 849 ? -39.922 -17.820 -11.748 1.00 37.81 849 HIS A N 1
ATOM 6504 C CA . HIS A 1 849 ? -39.064 -18.944 -12.145 1.00 37.81 849 HIS A CA 1
ATOM 6505 C C . HIS A 1 849 ? -39.363 -19.444 -13.570 1.00 37.81 849 HIS A C 1
ATOM 6507 O O . HIS A 1 849 ? -38.447 -19.842 -14.281 1.00 37.81 849 HIS A O 1
ATOM 6513 N N . THR A 1 850 ? -40.616 -19.365 -14.025 1.00 39.28 850 THR A N 1
ATOM 6514 C CA . THR A 1 850 ? -41.020 -19.715 -15.395 1.00 39.28 850 THR A CA 1
ATOM 6515 C C . THR A 1 850 ? -40.475 -18.700 -16.399 1.00 39.28 850 THR A C 1
ATOM 6517 O O . THR A 1 850 ? -39.897 -19.098 -17.403 1.00 39.28 850 THR A O 1
ATOM 6520 N N . LEU A 1 851 ? -40.555 -17.399 -16.090 1.00 40.59 851 LEU A N 1
ATOM 6521 C CA . LEU A 1 851 ? -39.912 -16.337 -16.879 1.00 40.59 851 LEU A CA 1
ATOM 6522 C C . LEU A 1 851 ? -38.387 -16.516 -16.952 1.00 40.59 851 LEU A C 1
ATOM 6524 O O . LEU A 1 851 ? -37.821 -16.444 -18.040 1.00 40.59 851 LEU A O 1
ATOM 6528 N N . ARG A 1 852 ? -37.723 -16.821 -15.827 1.00 42.31 852 ARG A N 1
ATOM 6529 C CA . ARG A 1 852 ? -36.283 -17.150 -15.809 1.00 42.31 852 ARG A CA 1
ATOM 6530 C C . ARG A 1 852 ? -35.956 -18.371 -16.677 1.00 42.31 852 ARG A C 1
ATOM 6532 O O . ARG A 1 852 ? -34.988 -18.321 -17.424 1.00 42.31 852 ARG A O 1
ATOM 6539 N N . SER A 1 853 ? -36.775 -19.425 -16.632 1.00 40.69 853 SER A N 1
ATOM 6540 C CA . SER A 1 853 ? -36.591 -20.617 -17.474 1.00 40.69 853 SER A CA 1
ATOM 6541 C C . SER A 1 853 ? -36.801 -20.323 -18.962 1.00 40.69 853 SER A C 1
ATOM 6543 O O . SER A 1 853 ? -36.057 -20.845 -19.780 1.00 40.69 853 SER A O 1
ATOM 6545 N N . ILE A 1 854 ? -37.751 -19.453 -19.325 1.00 41.62 854 ILE A N 1
ATOM 6546 C CA . ILE A 1 854 ? -37.951 -19.003 -20.714 1.00 41.62 854 ILE A CA 1
ATOM 6547 C C . ILE A 1 854 ? -36.743 -18.190 -21.199 1.00 41.62 854 ILE A C 1
ATOM 6549 O O . ILE A 1 854 ? -36.284 -18.398 -22.315 1.00 41.62 854 ILE A O 1
ATOM 6553 N N . ILE A 1 855 ? -36.181 -17.313 -20.359 1.00 41.91 855 ILE A N 1
ATOM 6554 C CA . ILE A 1 855 ? -34.950 -16.563 -20.670 1.00 41.91 855 ILE A CA 1
ATOM 6555 C C . ILE A 1 855 ? -33.741 -17.504 -20.839 1.00 41.91 855 ILE A C 1
ATOM 6557 O O . ILE A 1 855 ? -32.856 -17.216 -21.641 1.00 41.91 855 ILE A O 1
ATOM 6561 N N . TYR A 1 856 ? -33.722 -18.647 -20.145 1.00 39.06 856 TYR A N 1
ATOM 6562 C CA . TYR A 1 856 ? -32.682 -19.669 -20.296 1.00 39.06 856 TYR A CA 1
ATOM 6563 C C . TYR A 1 856 ? -32.883 -20.532 -21.560 1.00 39.06 856 TYR A C 1
ATOM 6565 O O . TYR A 1 856 ? -31.940 -20.705 -22.328 1.00 39.06 856 TYR A O 1
ATOM 6573 N N . ASP A 1 857 ? -34.106 -20.984 -21.867 1.00 37.50 857 ASP A N 1
ATOM 6574 C CA . ASP A 1 857 ? -34.422 -21.678 -23.133 1.00 37.50 857 ASP A CA 1
ATOM 6575 C C . ASP A 1 857 ? -34.175 -20.760 -24.356 1.00 37.50 857 ASP A C 1
ATOM 6577 O O . ASP A 1 857 ? -33.689 -21.224 -25.391 1.00 37.50 857 ASP A O 1
ATOM 6581 N N . LEU A 1 858 ? -34.401 -19.443 -24.227 1.00 40.91 858 LEU A N 1
ATOM 6582 C CA . LEU A 1 858 ? -34.025 -18.416 -25.217 1.00 40.91 858 LEU A CA 1
ATOM 6583 C C . LEU A 1 858 ? -32.503 -18.282 -25.429 1.00 40.91 858 LEU A C 1
ATOM 6585 O O . LEU A 1 858 ? -32.087 -17.751 -26.456 1.00 40.91 858 LEU A O 1
ATOM 6589 N N . ALA A 1 859 ? -31.676 -18.757 -24.491 1.00 37.62 859 ALA A N 1
ATOM 6590 C CA . ALA A 1 859 ? -30.219 -18.820 -24.628 1.00 37.62 859 ALA A CA 1
ATOM 6591 C C . ALA A 1 859 ? -29.714 -20.205 -25.085 1.00 37.62 859 ALA A C 1
ATOM 6593 O O . ALA A 1 859 ? -28.637 -20.296 -25.667 1.00 37.62 859 ALA A O 1
ATOM 6594 N N . VAL A 1 860 ? -30.478 -21.277 -24.846 1.00 34.69 860 VAL A N 1
ATOM 6595 C CA . VAL A 1 860 ? -30.080 -22.668 -25.149 1.00 34.69 860 VAL A CA 1
ATOM 6596 C C . VAL A 1 860 ? -30.565 -23.151 -26.525 1.00 34.69 860 VAL A C 1
ATOM 6598 O O . VAL A 1 860 ? -29.938 -24.023 -27.119 1.00 34.69 860 VAL A O 1
ATOM 6601 N N . THR A 1 861 ? -31.630 -22.578 -27.096 1.00 37.44 861 THR A N 1
ATOM 6602 C CA . THR A 1 861 ? -32.238 -23.044 -28.369 1.00 37.44 861 THR A CA 1
ATOM 6603 C C . THR A 1 861 ? -31.476 -22.669 -29.659 1.00 37.44 861 THR A C 1
ATOM 6605 O O . THR A 1 861 ? -32.044 -22.653 -30.757 1.00 37.44 861 THR A O 1
ATOM 6608 N N . ASP A 1 862 ? -30.163 -22.441 -29.564 1.00 38.75 862 ASP A N 1
ATOM 6609 C CA . ASP A 1 862 ? -29.253 -22.348 -30.709 1.00 38.75 862 ASP A CA 1
ATOM 6610 C C . ASP A 1 862 ? -29.222 -23.677 -31.488 1.00 38.75 862 ASP A C 1
ATOM 6612 O O . ASP A 1 862 ? -28.690 -24.692 -31.036 1.00 38.75 862 ASP A O 1
ATOM 6616 N N . LYS A 1 863 ? -29.750 -23.653 -32.719 1.00 33.19 863 LYS A N 1
ATOM 6617 C CA . LYS A 1 863 ? -29.848 -24.814 -33.623 1.00 33.19 863 LYS A CA 1
ATOM 6618 C C . LYS A 1 863 ? -28.473 -25.356 -34.087 1.00 33.19 863 LYS A C 1
ATOM 6620 O O . LYS A 1 863 ? -28.450 -26.336 -34.833 1.00 33.19 863 LYS A O 1
ATOM 6625 N N . THR A 1 864 ? -27.346 -24.758 -33.676 1.00 43.31 864 THR A N 1
ATOM 6626 C CA . THR A 1 864 ? -25.979 -25.272 -33.907 1.00 43.31 864 THR A CA 1
ATOM 6627 C C . THR A 1 864 ? -25.379 -26.043 -32.723 1.00 43.31 864 THR A C 1
ATOM 6629 O O . THR A 1 864 ? -24.490 -26.866 -32.943 1.00 43.31 864 THR A O 1
ATOM 6632 N N . GLY A 1 865 ? -25.860 -25.815 -31.494 1.00 36.50 865 GLY A N 1
ATOM 6633 C CA . GLY A 1 865 ? -25.326 -26.418 -30.265 1.00 36.50 865 GLY A CA 1
ATOM 6634 C C . GLY A 1 865 ? -23.962 -25.882 -29.799 1.00 36.50 865 GLY A C 1
ATOM 6635 O O . GLY A 1 865 ? -23.416 -26.392 -28.821 1.00 36.50 865 GLY A O 1
ATOM 6636 N N . GLU A 1 866 ? -23.387 -24.865 -30.455 1.00 41.50 866 GLU A N 1
ATOM 6637 C CA . GLU A 1 866 ? -22.084 -24.314 -30.049 1.00 41.50 866 GLU A CA 1
ATOM 6638 C C . GLU A 1 866 ? -22.197 -23.477 -28.761 1.00 41.50 866 GLU A C 1
ATOM 6640 O O . GLU A 1 866 ? -21.281 -23.471 -27.935 1.00 41.50 866 GLU A O 1
ATOM 6645 N N . LEU A 1 867 ? -23.337 -22.809 -28.550 1.00 37.94 867 LEU A N 1
ATOM 6646 C CA . LEU A 1 867 ? -23.585 -22.007 -27.351 1.00 37.94 867 LEU A CA 1
ATOM 6647 C C . LEU A 1 867 ? -23.824 -22.859 -26.088 1.00 37.94 867 LEU A C 1
ATOM 6649 O O . LEU A 1 867 ? -23.357 -22.482 -25.016 1.00 37.94 867 LEU A O 1
ATOM 6653 N N . GLU A 1 868 ? -24.463 -24.029 -26.208 1.00 38.91 868 GLU A N 1
ATOM 6654 C CA . GLU A 1 868 ? -24.654 -24.973 -25.090 1.00 38.91 868 GLU A CA 1
ATOM 6655 C C . GLU A 1 868 ? -23.302 -25.478 -24.553 1.00 38.91 868 GLU A C 1
ATOM 6657 O O . GLU A 1 868 ? -23.075 -25.487 -23.344 1.00 38.91 868 GLU A O 1
ATOM 6662 N N . ALA A 1 869 ? -22.363 -25.809 -25.448 1.00 43.22 869 ALA A N 1
ATOM 6663 C CA . ALA A 1 869 ? -21.010 -26.218 -25.071 1.00 43.22 869 ALA A CA 1
ATOM 6664 C C . ALA A 1 869 ? -20.242 -25.098 -24.343 1.00 43.22 869 ALA A C 1
ATOM 6666 O O . ALA A 1 869 ? -19.656 -25.340 -23.291 1.00 43.22 869 ALA A O 1
ATOM 6667 N N . ARG A 1 870 ? -20.301 -23.862 -24.858 1.00 42.16 870 ARG A N 1
ATOM 6668 C CA . ARG A 1 870 ? -19.628 -22.694 -24.259 1.00 42.16 870 ARG A CA 1
ATOM 6669 C C . ARG A 1 870 ? -20.226 -22.287 -22.907 1.00 42.16 870 ARG A C 1
ATOM 6671 O O . ARG A 1 870 ? -19.499 -21.803 -22.046 1.00 42.16 870 ARG A O 1
ATOM 6678 N N . LEU A 1 871 ? -21.530 -22.485 -22.699 1.00 37.72 871 LEU A N 1
ATOM 6679 C CA . LEU A 1 871 ? -22.175 -22.261 -21.400 1.00 37.72 871 LEU A CA 1
ATOM 6680 C C . LEU A 1 871 ? -21.845 -23.373 -20.392 1.00 37.72 871 LEU A C 1
ATOM 6682 O O . LEU A 1 871 ? -21.692 -23.080 -19.209 1.00 37.72 871 LEU A O 1
ATOM 6686 N N . ALA A 1 872 ? -21.663 -24.617 -20.846 1.00 43.41 872 ALA A N 1
ATOM 6687 C CA . ALA A 1 872 ? -21.162 -25.703 -20.002 1.00 43.41 872 ALA A CA 1
ATOM 6688 C C . ALA A 1 872 ? -19.683 -25.517 -19.602 1.00 43.41 872 ALA A C 1
ATOM 6690 O O . ALA A 1 872 ? -19.298 -25.924 -18.507 1.00 43.41 872 ALA A O 1
ATOM 6691 N N . GLU A 1 873 ? -18.865 -24.880 -20.448 1.00 42.88 873 GLU A N 1
ATOM 6692 C CA . GLU A 1 873 ? -17.523 -24.407 -20.071 1.00 42.88 873 GLU A CA 1
ATOM 6693 C C . GLU A 1 873 ? -17.617 -23.248 -19.055 1.00 42.88 873 GLU A C 1
ATOM 6695 O O . GLU A 1 873 ? -17.015 -23.327 -17.989 1.00 42.88 873 GLU A O 1
ATOM 6700 N N . ALA A 1 874 ? -18.461 -22.235 -19.290 1.00 38.72 874 ALA A N 1
ATOM 6701 C CA . ALA A 1 874 ? -18.605 -21.087 -18.381 1.00 38.72 874 ALA A CA 1
ATOM 6702 C C . ALA A 1 874 ? -19.172 -21.425 -16.978 1.00 38.72 874 ALA A C 1
ATOM 6704 O O . ALA A 1 874 ? -18.795 -20.777 -16.001 1.00 38.72 874 ALA A O 1
ATOM 6705 N N . ASP A 1 875 ? -20.049 -22.429 -16.848 1.00 37.69 875 ASP A N 1
ATOM 6706 C CA . ASP A 1 875 ? -20.527 -22.940 -15.544 1.00 37.69 875 ASP A CA 1
ATOM 6707 C C . ASP A 1 875 ? -19.456 -23.799 -14.836 1.00 37.69 875 ASP A C 1
ATOM 6709 O O . ASP A 1 875 ? -19.389 -23.830 -13.606 1.00 37.69 875 ASP A O 1
ATOM 6713 N N . ALA A 1 876 ? -18.555 -24.442 -15.592 1.00 41.94 876 ALA A N 1
ATOM 6714 C CA . ALA A 1 876 ? -17.390 -25.132 -15.035 1.00 41.94 876 ALA A CA 1
ATOM 6715 C C . ALA A 1 876 ? -16.303 -24.152 -14.544 1.00 41.94 876 ALA A C 1
ATOM 6717 O O . ALA A 1 876 ? -15.693 -24.403 -13.501 1.00 41.94 876 ALA A O 1
ATOM 6718 N N . ASP A 1 877 ? -16.112 -23.034 -15.251 1.00 39.97 877 ASP A N 1
ATOM 6719 C CA . ASP A 1 877 ? -15.151 -21.968 -14.923 1.00 39.97 877 ASP A CA 1
ATOM 6720 C C . ASP A 1 877 ? -15.716 -20.896 -13.955 1.00 39.97 877 ASP A C 1
ATOM 6722 O O . ASP A 1 877 ? -14.972 -20.060 -13.447 1.00 39.97 877 ASP A O 1
ATOM 6726 N N . GLN A 1 878 ? -17.010 -20.978 -13.610 1.00 39.81 878 GLN A N 1
ATOM 6727 C CA . GLN A 1 878 ? -17.740 -20.146 -12.631 1.00 39.81 878 GLN A CA 1
ATOM 6728 C C . GLN A 1 878 ? -18.001 -18.671 -13.010 1.00 39.81 878 GLN A C 1
ATOM 6730 O O . GLN A 1 878 ? -18.398 -17.883 -12.147 1.00 39.81 878 GLN A O 1
ATOM 6735 N N . ASP A 1 879 ? -17.873 -18.293 -14.285 1.00 38.22 879 ASP A N 1
ATOM 6736 C CA . ASP A 1 879 ? -18.069 -16.904 -14.754 1.00 38.22 879 ASP A CA 1
ATOM 6737 C C . ASP A 1 879 ? -19.529 -16.401 -14.652 1.00 38.22 879 ASP A C 1
ATOM 6739 O O . ASP A 1 879 ? -19.783 -15.193 -14.654 1.00 38.22 879 ASP A O 1
ATOM 6743 N N . VAL A 1 880 ? -20.507 -17.307 -14.525 1.00 35.38 880 VAL A N 1
ATOM 6744 C CA . VAL A 1 880 ? -21.899 -16.985 -14.160 1.00 35.38 880 VAL A CA 1
ATOM 6745 C C . VAL A 1 880 ? -22.391 -17.999 -13.120 1.00 35.38 880 VAL A C 1
ATOM 6747 O O . VAL A 1 880 ? -22.491 -19.179 -13.448 1.00 35.38 880 VAL A O 1
ATOM 6750 N N . PRO A 1 881 ? -22.756 -17.591 -11.887 1.00 33.72 881 PRO A N 1
ATOM 6751 C CA . PRO A 1 881 ? -23.218 -18.541 -10.878 1.00 33.72 881 PRO A CA 1
ATOM 6752 C C . PRO A 1 881 ? -24.565 -19.178 -11.246 1.00 33.72 881 PRO A C 1
ATOM 6754 O O . PRO A 1 881 ? -25.604 -18.509 -11.252 1.00 33.72 881 PRO A O 1
ATOM 6757 N N . SER A 1 882 ? -24.580 -20.496 -11.453 1.00 36.91 882 SER A N 1
ATOM 6758 C CA . SER A 1 882 ? -25.804 -21.296 -11.627 1.00 36.91 882 SER A CA 1
ATOM 6759 C C . SER A 1 882 ? -26.773 -21.196 -10.433 1.00 36.91 882 SER A C 1
ATOM 6761 O O . SER A 1 882 ? -27.985 -21.356 -10.602 1.00 36.91 882 SER A O 1
ATOM 6763 N N . ASP A 1 883 ? -26.281 -20.798 -9.253 1.00 35.91 883 ASP A N 1
ATOM 6764 C CA . ASP A 1 883 ? -27.082 -20.440 -8.072 1.00 35.91 883 ASP A CA 1
ATOM 6765 C C . ASP A 1 883 ? -28.105 -19.302 -8.320 1.00 35.91 883 ASP A C 1
ATOM 6767 O O . ASP A 1 883 ? -29.124 -19.235 -7.627 1.00 35.91 883 ASP A O 1
ATOM 6771 N N . ILE A 1 884 ? -27.908 -18.436 -9.327 1.00 34.38 884 ILE A N 1
ATOM 6772 C CA . ILE A 1 884 ? -28.861 -17.360 -9.693 1.00 34.38 884 ILE A CA 1
ATOM 6773 C C . ILE A 1 884 ? -30.171 -17.929 -10.288 1.00 34.38 884 ILE A C 1
ATOM 6775 O O . ILE A 1 884 ? -31.240 -17.308 -10.188 1.00 34.38 884 ILE A O 1
ATOM 6779 N N . PHE A 1 885 ? -30.118 -19.134 -10.866 1.00 37.84 885 PHE A N 1
ATOM 6780 C CA . PHE A 1 885 ? -31.205 -19.771 -11.625 1.00 37.84 885 PHE A CA 1
ATOM 6781 C C . PHE A 1 885 ? -31.662 -21.115 -11.022 1.00 37.84 885 PHE A C 1
ATOM 6783 O O . PHE A 1 885 ? -32.144 -21.997 -11.729 1.00 37.84 885 PHE A O 1
ATOM 6790 N N . GLY A 1 886 ? -31.507 -21.289 -9.706 1.00 27.25 886 GLY A N 1
ATOM 6791 C CA . GLY A 1 886 ? -31.638 -22.586 -9.038 1.00 27.25 886 GLY A CA 1
ATOM 6792 C C . GLY A 1 886 ? -32.956 -23.367 -9.240 1.00 27.25 886 GLY A C 1
ATOM 6793 O O . GLY A 1 886 ? -34.037 -22.887 -8.904 1.00 27.25 886 GLY A O 1
ATOM 6794 N N . TYR A 1 887 ? -32.777 -24.648 -9.598 1.00 24.98 887 TYR A N 1
ATOM 6795 C CA . TYR A 1 887 ? -33.687 -25.816 -9.543 1.00 24.98 887 TYR A CA 1
ATOM 6796 C C . TYR A 1 887 ? -34.572 -26.200 -10.755 1.00 24.98 887 TYR A C 1
ATOM 6798 O O . TYR A 1 887 ? -35.600 -25.603 -11.042 1.00 24.98 887 TYR A O 1
ATOM 6806 N N . GLN A 1 888 ? -34.220 -27.381 -11.295 1.00 29.56 888 GLN A N 1
ATOM 6807 C CA . GLN A 1 888 ? -34.981 -28.335 -12.126 1.00 29.56 888 GLN A CA 1
ATOM 6808 C C . GLN A 1 888 ? -35.581 -27.857 -13.462 1.00 29.56 888 GLN A C 1
ATOM 6810 O O . GLN A 1 888 ? -36.719 -27.404 -13.544 1.00 29.56 888 GLN A O 1
ATOM 6815 N N . TYR A 1 889 ? -34.840 -28.178 -14.528 1.00 31.25 889 TYR A N 1
ATOM 6816 C CA . TYR A 1 889 ? -35.249 -28.169 -15.934 1.00 31.25 889 TYR A CA 1
ATOM 6817 C C . TYR A 1 889 ? -36.691 -28.644 -16.185 1.00 31.25 889 TYR A C 1
ATOM 6819 O O . TYR A 1 889 ? -37.053 -29.780 -15.864 1.00 31.25 889 TYR A O 1
ATOM 6827 N N . CYS A 1 890 ? -37.459 -27.813 -16.886 1.00 28.88 890 CYS A N 1
ATOM 6828 C CA . CYS A 1 890 ? -38.648 -28.198 -17.639 1.00 28.88 890 CYS A CA 1
ATOM 6829 C C . CYS A 1 890 ? -38.481 -27.642 -19.056 1.00 28.88 890 CYS A C 1
ATOM 6831 O O . CYS A 1 890 ? -38.328 -26.437 -19.206 1.00 28.88 890 CYS A O 1
ATOM 6833 N N . SER A 1 891 ? -38.507 -28.497 -20.080 1.00 37.38 891 SER A N 1
ATOM 6834 C CA . SER A 1 891 ? -38.437 -28.033 -21.477 1.00 37.38 891 SER A CA 1
ATOM 6835 C C . SER A 1 891 ? -39.654 -27.179 -21.853 1.00 37.38 891 SER A C 1
ATOM 6837 O O . SER A 1 891 ? -40.740 -27.402 -21.306 1.00 37.38 891 SER A O 1
ATOM 6839 N N . ALA A 1 892 ? -39.519 -26.290 -22.840 1.00 33.91 892 ALA A N 1
ATOM 6840 C CA . ALA A 1 892 ? -40.647 -25.565 -23.431 1.00 33.91 892 ALA A CA 1
ATOM 6841 C C . ALA A 1 892 ? -41.873 -26.460 -23.745 1.00 33.91 892 ALA A C 1
ATOM 6843 O O . ALA A 1 892 ? -42.989 -26.105 -23.369 1.00 33.91 892 ALA A O 1
ATOM 6844 N N . GLU A 1 893 ? -41.688 -27.658 -24.326 1.00 35.91 893 GLU A N 1
ATOM 6845 C CA . GLU A 1 893 ? -42.775 -28.641 -24.537 1.00 35.91 893 GLU A CA 1
ATOM 6846 C C . GLU A 1 893 ? -43.476 -29.033 -23.224 1.00 35.91 893 GLU A C 1
ATOM 6848 O O . GLU A 1 893 ? -44.704 -29.095 -23.154 1.00 35.91 893 GLU A O 1
ATOM 6853 N N . SER A 1 894 ? -42.705 -29.270 -22.158 1.00 36.22 894 SER A N 1
ATOM 6854 C CA . SER A 1 894 ? -43.250 -29.605 -20.836 1.00 36.22 894 SER A CA 1
ATOM 6855 C C . SER A 1 894 ? -44.062 -28.448 -20.251 1.00 36.22 894 SER A C 1
ATOM 6857 O O . SER A 1 894 ? -45.143 -28.682 -19.713 1.00 36.22 894 SER A O 1
ATOM 6859 N N . ILE A 1 895 ? -43.578 -27.210 -20.396 1.00 36.41 895 ILE A N 1
ATOM 6860 C CA . ILE A 1 895 ? -44.250 -25.995 -19.911 1.00 36.41 895 ILE A CA 1
ATOM 6861 C C . ILE A 1 895 ? -45.562 -25.763 -20.675 1.00 36.41 895 ILE A C 1
ATOM 6863 O O . ILE A 1 895 ? -46.592 -25.520 -20.046 1.00 36.41 895 ILE A O 1
ATOM 6867 N N . VAL A 1 896 ? -45.567 -25.930 -22.004 1.00 36.50 896 VAL A N 1
ATOM 6868 C CA . VAL A 1 896 ? -46.785 -25.838 -22.831 1.00 36.50 896 VAL A CA 1
ATOM 6869 C C . VAL A 1 896 ? -47.840 -26.856 -22.381 1.00 36.50 896 VAL A C 1
ATOM 6871 O O . VAL A 1 896 ? -49.006 -26.496 -22.261 1.00 36.50 896 VAL A O 1
ATOM 6874 N N . THR A 1 897 ? -47.454 -28.089 -22.026 1.00 35.91 897 THR A N 1
ATOM 6875 C CA . THR A 1 897 ? -48.407 -29.096 -21.503 1.00 35.91 897 THR A CA 1
ATOM 6876 C C . THR A 1 897 ? -48.900 -28.865 -20.066 1.00 35.91 897 THR A C 1
ATOM 6878 O O . THR A 1 897 ? -49.757 -29.619 -19.601 1.00 35.91 897 THR A O 1
ATOM 6881 N N . MET A 1 898 ? -48.386 -27.857 -19.350 1.00 34.25 898 MET A N 1
ATOM 6882 C CA . MET A 1 898 ? -48.898 -27.443 -18.031 1.00 34.25 898 MET A CA 1
ATOM 6883 C C . MET A 1 898 ? -49.854 -26.242 -18.098 1.00 34.25 898 MET A C 1
ATOM 6885 O O . MET A 1 898 ? -50.484 -25.914 -17.091 1.00 34.25 898 MET A O 1
ATOM 6889 N N . LEU A 1 899 ? -49.989 -25.608 -19.266 1.00 35.31 899 LEU A N 1
ATOM 6890 C CA . LEU A 1 899 ? -51.056 -24.653 -19.559 1.00 35.31 899 LEU A CA 1
ATOM 6891 C C . LEU A 1 899 ? -52.298 -25.425 -20.050 1.00 35.31 899 LEU A C 1
ATOM 6893 O O . LEU A 1 899 ? -52.178 -26.494 -20.646 1.00 35.31 899 LEU A O 1
ATOM 6897 N N . ASP A 1 900 ? -53.496 -24.937 -19.714 1.00 34.53 900 ASP A N 1
ATOM 6898 C CA . ASP A 1 900 ? -54.730 -25.741 -19.785 1.00 34.53 900 ASP A CA 1
ATOM 6899 C C . ASP A 1 900 ? -55.226 -26.005 -21.228 1.00 34.53 900 ASP A C 1
ATOM 6901 O O . ASP A 1 900 ? -54.844 -25.318 -22.175 1.00 34.53 900 ASP A O 1
ATOM 6905 N N . GLN A 1 901 ? -56.086 -27.015 -21.403 1.00 36.59 901 GLN A N 1
ATOM 6906 C CA . GLN A 1 901 ? -56.335 -27.729 -22.671 1.00 36.59 901 GLN A CA 1
ATOM 6907 C C . GLN A 1 901 ? -57.088 -26.963 -23.792 1.00 36.59 901 GLN A C 1
ATOM 6909 O O . GLN A 1 901 ? -57.583 -27.602 -24.722 1.00 36.59 901 GLN A O 1
ATOM 6914 N N . GLU A 1 902 ? -57.193 -25.632 -23.743 1.00 38.94 902 GLU A N 1
ATOM 6915 C CA . GLU A 1 902 ? -57.954 -24.810 -24.706 1.00 38.94 902 GLU A CA 1
ATOM 6916 C C . GLU A 1 902 ? -57.123 -23.643 -25.292 1.00 38.94 902 GLU A C 1
ATOM 6918 O O . GLU A 1 902 ? -57.496 -22.477 -25.186 1.00 38.94 902 GLU A O 1
ATOM 6923 N N . ILE A 1 903 ? -55.989 -23.958 -25.933 1.00 38.28 903 ILE A N 1
ATOM 6924 C CA . ILE A 1 903 ? -55.185 -23.023 -26.751 1.00 38.28 903 ILE A CA 1
ATOM 6925 C C . ILE A 1 903 ? -55.049 -23.617 -28.165 1.00 38.28 903 ILE A C 1
ATOM 6927 O O . ILE A 1 903 ? -54.786 -24.816 -28.288 1.00 38.28 903 ILE A O 1
ATOM 6931 N N . ASP A 1 904 ? -55.252 -22.822 -29.226 1.00 39.34 904 ASP A N 1
ATOM 6932 C CA . ASP A 1 904 ? -55.136 -23.320 -30.605 1.00 39.34 904 ASP A CA 1
ATOM 6933 C C . ASP A 1 904 ? -53.660 -23.467 -31.013 1.00 39.34 904 ASP A C 1
ATOM 6935 O O . ASP A 1 904 ? -52.779 -22.729 -30.569 1.00 39.34 904 ASP A O 1
ATOM 6939 N N . HIS A 1 905 ? -53.375 -24.424 -31.894 1.00 36.56 905 HIS A N 1
ATOM 6940 C CA . HIS A 1 905 ? -52.012 -24.709 -32.342 1.00 36.56 905 HIS A CA 1
ATOM 6941 C C . HIS A 1 905 ? -51.412 -23.524 -33.125 1.00 36.56 905 HIS A C 1
ATOM 6943 O O . HIS A 1 905 ? -50.205 -23.291 -33.044 1.00 36.56 905 HIS A O 1
ATOM 6949 N N . ASN A 1 906 ? -52.270 -22.749 -33.806 1.00 37.16 906 ASN A N 1
ATOM 6950 C CA . ASN A 1 906 ? -51.918 -21.504 -34.496 1.00 37.16 906 ASN A CA 1
ATOM 6951 C C . ASN A 1 906 ? -51.404 -20.415 -33.538 1.00 37.16 906 ASN A C 1
ATOM 6953 O O . ASN A 1 906 ? -50.504 -19.666 -33.903 1.00 37.16 906 ASN A O 1
ATOM 6957 N N . ASP A 1 907 ? -51.948 -20.319 -32.318 1.00 36.56 907 ASP A N 1
ATOM 6958 C CA . ASP A 1 907 ? -51.552 -19.282 -31.351 1.00 36.56 907 ASP A CA 1
ATOM 6959 C C . ASP A 1 907 ? -50.112 -19.514 -30.865 1.00 36.56 907 ASP A C 1
ATOM 6961 O O . ASP A 1 907 ? -49.360 -18.571 -30.612 1.00 36.56 907 ASP A O 1
ATOM 6965 N N . VAL A 1 908 ? -49.715 -20.789 -30.779 1.00 34.12 908 VAL A N 1
ATOM 6966 C CA . VAL A 1 908 ? -48.349 -21.211 -30.450 1.00 34.12 908 VAL A CA 1
ATOM 6967 C C . VAL A 1 908 ? -47.398 -20.927 -31.617 1.00 34.12 908 VAL A C 1
ATOM 6969 O O . VAL A 1 908 ? -46.340 -20.340 -31.392 1.00 34.12 908 VAL A O 1
ATOM 6972 N N . GLU A 1 909 ? -47.776 -21.268 -32.857 1.00 36.19 909 GLU A N 1
ATOM 6973 C CA . GLU A 1 909 ? -46.958 -20.957 -34.042 1.00 36.19 909 GLU A CA 1
ATOM 6974 C C . GLU A 1 909 ? -46.794 -19.440 -34.249 1.00 36.19 909 GLU A C 1
ATOM 6976 O O . GLU A 1 909 ? -45.684 -18.993 -34.526 1.00 36.19 909 GLU A O 1
ATOM 6981 N N . ASN A 1 910 ? -47.838 -18.627 -34.038 1.00 39.12 910 ASN A N 1
ATOM 6982 C CA . ASN A 1 910 ? -47.758 -17.163 -34.143 1.00 39.12 910 ASN A CA 1
ATOM 6983 C C . ASN A 1 910 ? -46.816 -16.551 -33.095 1.00 39.12 910 ASN A C 1
ATOM 6985 O O . ASN A 1 910 ? -45.943 -15.756 -33.448 1.00 39.12 910 ASN A O 1
ATOM 6989 N N . ALA A 1 911 ? -46.941 -16.945 -31.822 1.00 36.78 911 ALA A N 1
ATOM 6990 C CA . ALA A 1 911 ? -46.042 -16.474 -30.767 1.00 36.78 911 ALA A CA 1
ATOM 6991 C C . ALA A 1 911 ? -44.580 -16.861 -31.055 1.00 36.78 911 ALA A C 1
ATOM 6993 O O . ALA A 1 911 ? -43.668 -16.055 -30.862 1.00 36.78 911 ALA A O 1
ATOM 6994 N N . GLN A 1 912 ? -44.357 -18.070 -31.578 1.00 36.78 912 GLN A N 1
ATOM 6995 C CA . GLN A 1 912 ? -43.039 -18.540 -31.996 1.00 36.78 912 GLN A CA 1
ATOM 6996 C C . GLN A 1 912 ? -42.493 -17.734 -33.190 1.00 36.78 912 GLN A C 1
ATOM 6998 O O . GLN A 1 912 ? -41.326 -17.345 -33.173 1.00 36.78 912 GLN A O 1
ATOM 7003 N N . HIS A 1 913 ? -43.331 -17.403 -34.178 1.00 38.12 913 HIS A N 1
ATOM 7004 C CA . HIS A 1 913 ? -42.939 -16.604 -35.344 1.00 38.12 913 HIS A CA 1
ATOM 7005 C C . HIS A 1 913 ? -42.575 -15.155 -34.985 1.00 38.12 913 HIS A C 1
ATOM 7007 O O . HIS A 1 913 ? -41.584 -14.632 -35.497 1.00 38.12 913 HIS A O 1
ATOM 7013 N N . MET A 1 914 ? -43.333 -14.515 -34.087 1.00 40.16 914 MET A N 1
ATOM 7014 C CA . MET A 1 914 ? -43.048 -13.150 -33.619 1.00 40.16 914 MET A CA 1
ATOM 7015 C C . MET A 1 914 ? -41.761 -13.088 -32.785 1.00 40.16 914 MET A C 1
ATOM 7017 O O . MET A 1 914 ? -40.990 -12.135 -32.904 1.00 40.16 914 MET A O 1
ATOM 7021 N N . ILE A 1 915 ? -41.481 -14.124 -31.985 1.00 38.31 915 ILE A N 1
ATOM 7022 C CA . ILE A 1 915 ? -40.198 -14.257 -31.284 1.00 38.31 915 ILE A CA 1
ATOM 7023 C C . ILE A 1 915 ? -39.053 -14.469 -32.292 1.00 38.31 915 ILE A C 1
ATOM 7025 O O . ILE A 1 915 ? -38.019 -13.818 -32.152 1.00 38.31 915 ILE A O 1
ATOM 7029 N N . GLU A 1 916 ? -39.223 -15.290 -33.338 1.00 37.62 916 GLU A N 1
ATOM 7030 C CA . GLU A 1 916 ? -38.199 -15.448 -34.387 1.00 37.62 916 GLU A CA 1
ATOM 7031 C C . GLU A 1 916 ? -37.933 -14.139 -35.173 1.00 37.62 916 GLU A C 1
ATOM 7033 O O . GLU A 1 916 ? -36.770 -13.867 -35.477 1.00 37.62 916 GLU A O 1
ATOM 7038 N N . GLU A 1 917 ? -38.923 -13.269 -35.432 1.00 38.53 917 GLU A N 1
ATOM 7039 C CA . GLU A 1 917 ? -38.662 -11.938 -36.028 1.00 38.53 917 GLU A CA 1
ATOM 7040 C C . GLU A 1 917 ? -37.883 -11.000 -35.089 1.00 38.53 917 GLU A C 1
ATOM 7042 O O . GLU A 1 917 ? -36.918 -10.359 -35.518 1.00 38.53 917 GLU A O 1
ATOM 7047 N N . VAL A 1 918 ? -38.230 -10.948 -33.797 1.00 39.19 918 VAL A N 1
ATOM 7048 C CA . VAL A 1 918 ? -37.486 -10.144 -32.806 1.00 39.19 918 VAL A CA 1
ATOM 7049 C C . VAL A 1 918 ? -36.047 -10.654 -32.641 1.00 39.19 918 VAL A C 1
ATOM 7051 O O . VAL A 1 918 ? -35.116 -9.853 -32.528 1.00 39.19 918 VAL A O 1
ATOM 7054 N N . LEU A 1 919 ? -35.838 -11.973 -32.688 1.00 34.84 919 LEU A N 1
ATOM 7055 C CA . LEU A 1 919 ? -34.506 -12.585 -32.672 1.00 34.84 919 LEU A CA 1
ATOM 7056 C C . LEU A 1 919 ? -33.702 -12.262 -33.942 1.00 34.84 919 LEU A C 1
ATOM 7058 O O . LEU A 1 919 ? -32.505 -11.994 -33.838 1.00 34.84 919 LEU A O 1
ATOM 7062 N N . LEU A 1 920 ? -34.332 -12.230 -35.121 1.00 36.06 920 LEU A N 1
ATOM 7063 C CA . LEU A 1 920 ? -33.681 -11.836 -36.378 1.00 36.06 920 LEU A CA 1
ATOM 7064 C C . LEU A 1 920 ? -33.230 -10.365 -36.372 1.00 36.06 920 LEU A C 1
ATOM 7066 O O . LEU A 1 920 ? -32.111 -10.071 -36.801 1.00 36.06 920 LEU A O 1
ATOM 7070 N N . ASP A 1 921 ? -34.046 -9.453 -35.839 1.00 39.19 921 ASP A N 1
ATOM 7071 C CA . ASP A 1 921 ? -33.683 -8.035 -35.688 1.00 39.19 921 ASP A CA 1
ATOM 7072 C C . ASP A 1 921 ? -32.506 -7.856 -34.704 1.00 39.19 921 ASP A C 1
ATOM 7074 O O . ASP A 1 921 ? -31.528 -7.165 -35.002 1.00 39.19 921 ASP A O 1
ATOM 7078 N N . ILE A 1 922 ? -32.523 -8.563 -33.566 1.00 34.66 922 ILE A N 1
ATOM 7079 C CA . ILE A 1 922 ? -31.435 -8.537 -32.567 1.00 34.66 922 ILE A CA 1
ATOM 7080 C C . ILE A 1 922 ? -30.145 -9.195 -33.098 1.00 34.66 922 ILE A C 1
ATOM 7082 O O . ILE A 1 922 ? -29.045 -8.686 -32.849 1.00 34.66 922 ILE A O 1
ATOM 7086 N N . ALA A 1 923 ? -30.243 -10.272 -33.884 1.00 32.50 923 ALA A N 1
ATOM 7087 C CA . ALA A 1 923 ? -29.100 -10.874 -34.576 1.00 32.50 923 ALA A CA 1
ATOM 7088 C C . ALA A 1 923 ? -28.464 -9.884 -35.576 1.00 32.50 923 ALA A C 1
ATOM 7090 O O . ALA A 1 923 ? -27.239 -9.741 -35.626 1.00 32.50 923 ALA A O 1
ATOM 7091 N N . GLY A 1 924 ? -29.290 -9.116 -36.298 1.00 37.47 924 GLY A N 1
ATOM 7092 C CA . GLY A 1 924 ? -28.854 -8.019 -37.171 1.00 37.47 924 GLY A CA 1
ATOM 7093 C C . GLY A 1 924 ? -28.217 -6.820 -36.444 1.00 37.47 924 GLY A C 1
ATOM 7094 O O . GLY A 1 924 ? -27.486 -6.035 -37.059 1.00 37.47 924 GLY A O 1
ATOM 7095 N N . GLU A 1 925 ? -28.431 -6.663 -35.132 1.00 41.00 925 GLU A N 1
ATOM 7096 C CA . GLU A 1 925 ? -27.733 -5.663 -34.308 1.00 41.00 925 GLU A CA 1
ATOM 7097 C C . GLU A 1 925 ? -26.412 -6.172 -33.685 1.00 41.00 925 GLU A C 1
ATOM 7099 O O . GLU A 1 925 ? -25.627 -5.350 -33.202 1.00 41.00 925 GLU A O 1
ATOM 7104 N N . THR A 1 926 ? -26.123 -7.483 -33.717 1.00 39.94 926 THR A N 1
ATOM 7105 C CA . THR A 1 926 ? -25.026 -8.112 -32.941 1.00 39.94 926 THR A CA 1
ATOM 7106 C C . THR A 1 926 ? -23.920 -8.803 -33.758 1.00 39.94 926 THR A C 1
ATOM 7108 O O . THR A 1 926 ? -22.874 -9.131 -33.196 1.00 39.94 926 THR A O 1
ATOM 7111 N N . SER A 1 927 ? -24.075 -8.983 -35.074 1.00 34.75 927 SER A N 1
ATOM 7112 C CA . SER A 1 927 ? -23.204 -9.833 -35.910 1.00 34.75 927 SER A CA 1
ATOM 7113 C C . SER A 1 927 ? -21.808 -9.269 -36.286 1.00 34.75 927 SER A C 1
ATOM 7115 O O . SER A 1 927 ? -21.428 -9.294 -37.459 1.00 34.75 927 SER A O 1
ATOM 7117 N N . THR A 1 928 ? -21.004 -8.783 -35.329 1.00 38.31 928 THR A N 1
ATOM 7118 C CA . THR A 1 928 ? -19.582 -8.419 -35.559 1.00 38.31 928 THR A CA 1
ATOM 7119 C C . THR A 1 928 ? -18.661 -8.790 -34.389 1.00 38.31 928 THR A C 1
ATOM 7121 O O . THR A 1 928 ? -18.494 -7.999 -33.462 1.00 38.31 928 THR A O 1
ATOM 7124 N N . THR A 1 929 ? -18.037 -9.974 -34.471 1.00 39.38 929 THR A N 1
ATOM 7125 C CA . THR A 1 929 ? -16.712 -10.332 -33.896 1.00 39.38 929 THR A CA 1
ATOM 7126 C C . THR A 1 929 ? -16.316 -9.648 -32.575 1.00 39.38 929 THR A C 1
ATOM 7128 O O . THR A 1 929 ? -15.258 -9.023 -32.487 1.00 39.38 929 THR A O 1
ATOM 7131 N N . SER A 1 930 ? -17.157 -9.735 -31.543 1.00 38.75 930 SER A N 1
ATOM 7132 C CA . SER A 1 930 ? -16.917 -9.086 -30.252 1.00 38.75 930 SER A CA 1
ATOM 7133 C C . SER A 1 930 ? -17.353 -10.004 -29.106 1.00 38.75 930 SER A C 1
ATOM 7135 O O . SER A 1 930 ? -18.494 -10.464 -29.136 1.00 38.75 930 SER A O 1
ATOM 7137 N N . PRO A 1 931 ? -16.501 -10.263 -28.094 1.00 37.28 931 PRO A N 1
ATOM 7138 C CA . PRO A 1 931 ? -16.841 -11.156 -26.981 1.00 37.28 931 PRO A CA 1
ATOM 7139 C C . PRO A 1 931 ? -17.884 -10.560 -26.016 1.00 37.28 931 PRO A C 1
ATOM 7141 O O . PRO A 1 931 ? -18.412 -11.264 -25.166 1.00 37.28 931 PRO A O 1
ATOM 7144 N N . TYR A 1 932 ? -18.220 -9.273 -26.158 1.00 48.44 932 TYR A N 1
ATOM 7145 C CA . TYR A 1 932 ? -19.126 -8.535 -25.267 1.00 48.44 932 TYR A CA 1
ATOM 7146 C C . TYR A 1 932 ? -20.604 -8.565 -25.715 1.00 48.44 932 TYR A C 1
ATOM 7148 O O . TYR A 1 932 ? -21.402 -7.720 -25.300 1.00 48.44 932 TYR A O 1
ATOM 7156 N N . SER A 1 933 ? -20.985 -9.485 -26.608 1.00 52.62 933 SER A N 1
ATOM 7157 C CA . SER A 1 933 ? -22.332 -9.537 -27.196 1.00 52.62 933 SER A CA 1
ATOM 7158 C C . SER A 1 933 ? -23.426 -9.823 -26.161 1.00 52.62 933 SER A C 1
ATOM 7160 O O . SER A 1 933 ? -24.444 -9.134 -26.163 1.00 52.62 933 SER A O 1
ATOM 7162 N N . THR A 1 934 ? -23.217 -10.780 -25.251 1.00 49.25 934 THR A N 1
ATOM 7163 C CA . THR A 1 934 ? -24.270 -11.321 -24.370 1.00 49.25 934 THR A CA 1
ATOM 7164 C C . THR A 1 934 ? -24.786 -10.310 -23.341 1.00 49.25 934 THR A C 1
ATOM 7166 O O . THR A 1 934 ? -25.987 -10.039 -23.310 1.00 49.25 934 THR A O 1
ATOM 7169 N N . LYS A 1 935 ? -23.903 -9.668 -22.553 1.00 51.34 935 LYS A N 1
ATOM 7170 C CA . LYS A 1 935 ? -24.300 -8.617 -21.585 1.00 51.34 935 LYS A CA 1
ATOM 7171 C C . LYS A 1 935 ? -25.023 -7.455 -22.277 1.00 51.34 935 LYS A C 1
ATOM 7173 O O . LYS A 1 935 ? -26.031 -6.946 -21.790 1.00 51.34 935 LYS A O 1
ATOM 7178 N N . ARG A 1 936 ? -24.527 -7.055 -23.453 1.00 53.56 936 ARG A N 1
ATOM 7179 C CA . ARG A 1 936 ? -25.105 -5.971 -24.255 1.00 53.56 936 ARG A CA 1
ATOM 7180 C C . ARG A 1 936 ? -26.469 -6.345 -24.840 1.00 53.56 936 ARG A C 1
ATOM 7182 O O . ARG A 1 936 ? -27.360 -5.500 -24.850 1.00 53.56 936 ARG A O 1
ATOM 7189 N N . ALA A 1 937 ? -26.651 -7.587 -25.290 1.00 52.53 937 ALA A N 1
ATOM 7190 C CA . ALA A 1 937 ? -27.939 -8.096 -25.750 1.00 52.53 937 ALA A CA 1
ATOM 7191 C C . ALA A 1 937 ? -28.967 -8.132 -24.608 1.00 52.53 937 ALA A C 1
ATOM 7193 O O . ALA A 1 937 ? -30.084 -7.660 -24.801 1.00 52.53 937 ALA A O 1
ATOM 7194 N N . ALA A 1 938 ? -28.575 -8.581 -23.409 1.00 53.59 938 ALA A N 1
ATOM 7195 C CA . ALA A 1 938 ? -29.436 -8.567 -22.225 1.00 53.59 938 ALA A CA 1
ATOM 7196 C C . ALA A 1 938 ? -29.921 -7.146 -21.876 1.00 53.59 938 ALA A C 1
ATOM 7198 O O . ALA A 1 938 ? -31.122 -6.926 -21.737 1.00 53.59 938 ALA A O 1
ATOM 7199 N N . LEU A 1 939 ? -29.022 -6.155 -21.826 1.00 57.47 939 LEU A N 1
ATOM 7200 C CA . LEU A 1 939 ? -29.399 -4.757 -21.565 1.00 57.47 939 LEU A CA 1
ATOM 7201 C C . LEU A 1 939 ? -30.300 -4.167 -22.660 1.00 57.47 939 LEU A C 1
ATOM 7203 O O . LEU A 1 939 ? -31.249 -3.449 -22.349 1.00 57.47 939 LEU A O 1
ATOM 7207 N N . VAL A 1 940 ? -30.053 -4.481 -23.937 1.00 56.00 940 VAL A N 1
ATOM 7208 C CA . VAL A 1 940 ? -30.926 -4.047 -25.044 1.00 56.00 940 VAL A CA 1
ATOM 7209 C C . VAL A 1 940 ? -32.299 -4.726 -24.978 1.00 56.00 940 VAL A C 1
ATOM 7211 O O . VAL A 1 940 ? -33.299 -4.065 -25.250 1.00 56.00 940 VAL A O 1
ATOM 7214 N N . ALA A 1 941 ? -32.376 -5.997 -24.579 1.00 54.94 941 ALA A N 1
ATOM 7215 C CA . ALA A 1 941 ? -33.639 -6.703 -24.375 1.00 54.94 941 ALA A CA 1
ATOM 7216 C C . ALA A 1 941 ? -34.440 -6.098 -23.210 1.00 54.94 941 ALA A C 1
ATOM 7218 O O . ALA A 1 941 ? -35.603 -5.748 -23.400 1.00 54.94 941 ALA A O 1
ATOM 7219 N N . ILE A 1 942 ? -33.810 -5.875 -22.050 1.00 58.56 942 ILE A N 1
ATOM 7220 C CA . ILE A 1 942 ? -34.438 -5.221 -20.887 1.00 58.56 942 ILE A CA 1
ATOM 7221 C C . ILE A 1 942 ? -34.938 -3.814 -21.261 1.00 58.56 942 ILE A C 1
ATOM 7223 O O . ILE A 1 942 ? -36.068 -3.456 -20.938 1.00 58.56 942 ILE A O 1
ATOM 7227 N N . LEU A 1 943 ? -34.157 -3.032 -22.017 1.00 57.88 943 LEU A N 1
ATOM 7228 C CA . LEU A 1 943 ? -34.581 -1.706 -22.482 1.00 57.88 943 LEU A CA 1
ATOM 7229 C C . LEU A 1 943 ? -35.701 -1.756 -23.533 1.00 57.88 943 LEU A C 1
ATOM 7231 O O . LEU A 1 943 ? -36.578 -0.895 -23.497 1.00 57.88 943 LEU A O 1
ATOM 7235 N N . ARG A 1 944 ? -35.739 -2.751 -24.436 1.00 55.25 944 ARG A N 1
ATOM 7236 C CA . ARG A 1 944 ? -36.896 -2.955 -25.334 1.00 55.25 944 ARG A CA 1
ATOM 7237 C C . ARG A 1 944 ? -38.147 -3.363 -24.543 1.00 55.25 944 ARG A C 1
ATOM 7239 O O . ARG A 1 944 ? -39.228 -2.874 -24.862 1.00 55.25 944 ARG A O 1
ATOM 7246 N N . VAL A 1 945 ? -38.017 -4.174 -23.489 1.00 57.53 945 VAL A N 1
ATOM 7247 C CA . VAL A 1 945 ? -39.124 -4.525 -22.576 1.00 57.53 945 VAL A CA 1
ATOM 7248 C C . VAL A 1 945 ? -39.636 -3.284 -21.835 1.00 57.53 945 VAL A C 1
ATOM 7250 O O . VAL A 1 945 ? -40.831 -3.002 -21.898 1.00 57.53 945 VAL A O 1
ATOM 7253 N N . PHE A 1 946 ? -38.756 -2.477 -21.231 1.00 59.41 946 PHE A N 1
ATOM 7254 C CA . PHE A 1 946 ? -39.145 -1.207 -20.606 1.00 59.41 946 PHE A CA 1
ATOM 7255 C C . PHE A 1 946 ? -39.806 -0.239 -21.598 1.00 59.41 946 PHE A C 1
ATOM 7257 O O . PHE A 1 946 ? -40.853 0.324 -21.288 1.00 59.41 946 PHE A O 1
ATOM 7264 N N . ALA A 1 947 ? -39.255 -0.074 -22.803 1.00 53.91 947 ALA A N 1
ATOM 7265 C CA . ALA A 1 947 ? -39.849 0.783 -23.830 1.00 53.91 947 ALA A CA 1
ATOM 7266 C C . ALA A 1 947 ? -41.218 0.270 -24.322 1.00 53.91 947 ALA A C 1
ATOM 7268 O O . ALA A 1 947 ? -42.077 1.077 -24.661 1.00 53.91 947 ALA A O 1
ATOM 7269 N N . SER A 1 948 ? -41.454 -1.045 -24.316 1.00 52.34 948 SER A N 1
ATOM 7270 C CA . SER A 1 948 ? -42.755 -1.626 -24.683 1.00 52.34 948 SER A CA 1
ATOM 7271 C C . SER A 1 948 ? -43.800 -1.423 -23.579 1.00 52.34 948 SER A C 1
ATOM 7273 O O . SER A 1 948 ? -44.935 -1.056 -23.865 1.00 52.34 948 SER A O 1
ATOM 7275 N N . ILE A 1 949 ? -43.408 -1.599 -22.311 1.00 51.28 949 ILE A N 1
ATOM 7276 C CA . ILE A 1 949 ? -44.291 -1.436 -21.143 1.00 51.28 949 ILE A CA 1
ATOM 7277 C C . ILE A 1 949 ? -44.636 0.042 -20.900 1.00 51.28 949 ILE A C 1
ATOM 7279 O O . ILE A 1 949 ? -45.798 0.373 -20.679 1.00 51.28 949 ILE A O 1
ATOM 7283 N N . PHE A 1 950 ? -43.644 0.937 -20.949 1.00 51.25 950 PHE A N 1
ATOM 7284 C CA . PHE A 1 950 ? -43.788 2.339 -20.531 1.00 51.25 950 PHE A CA 1
ATOM 7285 C C . PHE A 1 950 ? -43.824 3.357 -21.689 1.00 51.25 950 PHE A C 1
ATOM 7287 O O . PHE A 1 950 ? -44.058 4.538 -21.444 1.00 51.25 950 PHE A O 1
ATOM 7294 N N . GLY A 1 951 ? -43.559 2.950 -22.938 1.00 45.97 951 GLY A N 1
ATOM 7295 C CA . GLY A 1 951 ? -43.327 3.876 -24.060 1.00 45.97 951 GLY A CA 1
ATOM 7296 C C . GLY A 1 951 ? -44.492 4.096 -25.034 1.00 45.97 951 GLY A C 1
ATOM 7297 O O . GLY A 1 951 ? -44.415 5.010 -25.855 1.00 45.97 951 GLY A O 1
ATOM 7298 N N . PHE A 1 952 ? -45.574 3.311 -24.970 1.00 36.50 952 PHE A N 1
ATOM 7299 C CA . PHE A 1 952 ? -46.712 3.461 -25.889 1.00 36.50 952 PHE A CA 1
ATOM 7300 C C . PHE A 1 952 ? -47.807 4.395 -25.353 1.00 36.50 952 PHE A C 1
ATOM 7302 O O . PHE A 1 952 ? -48.367 4.195 -24.272 1.00 36.50 952 PHE A O 1
ATOM 7309 N N . HIS A 1 953 ? -48.142 5.416 -26.151 1.00 39.16 953 HIS A N 1
ATOM 7310 C CA . HIS A 1 953 ? -49.108 6.462 -25.805 1.00 39.16 953 HIS A CA 1
ATOM 7311 C C . HIS A 1 953 ? -50.502 5.912 -25.457 1.00 39.16 953 HIS A C 1
ATOM 7313 O O . HIS A 1 953 ? -51.271 5.528 -26.335 1.00 39.16 953 HIS A O 1
ATOM 7319 N N . GLY A 1 954 ? -50.867 6.005 -24.176 1.00 38.88 954 GLY A N 1
ATOM 7320 C CA . GLY A 1 954 ? -52.233 5.820 -23.679 1.00 38.88 954 GLY A CA 1
ATOM 7321 C C . GLY A 1 954 ? -52.386 4.619 -22.753 1.00 38.88 954 GLY A C 1
ATOM 7322 O O . GLY A 1 954 ? -52.837 4.789 -21.622 1.00 38.88 954 GLY A O 1
ATOM 7323 N N . GLU A 1 955 ? -51.996 3.427 -23.207 1.00 38.97 955 GLU A N 1
ATOM 7324 C CA . GLU A 1 955 ? -52.268 2.178 -22.476 1.00 38.97 955 GLU A CA 1
ATOM 7325 C C . GLU A 1 955 ? -51.043 1.603 -21.751 1.00 38.97 955 GLU A C 1
ATOM 7327 O O . GLU A 1 955 ? -51.220 1.008 -20.690 1.00 38.97 955 GLU A O 1
ATOM 7332 N N . GLY A 1 956 ? -49.809 1.905 -22.183 1.00 41.31 956 GLY A N 1
ATOM 7333 C CA . GLY A 1 956 ? -48.594 1.548 -21.430 1.00 41.31 956 GLY A CA 1
ATOM 7334 C C . GLY A 1 956 ? -48.587 2.133 -20.009 1.00 41.31 956 GLY A C 1
ATOM 7335 O O . GLY A 1 956 ? -48.397 1.414 -19.030 1.00 41.31 956 GLY A O 1
ATOM 7336 N N . ASN A 1 957 ? -48.965 3.411 -19.865 1.00 43.75 957 ASN A N 1
ATOM 7337 C CA . ASN A 1 957 ? -49.171 4.050 -18.555 1.00 43.75 957 ASN A CA 1
ATOM 7338 C C . ASN A 1 957 ? -50.153 3.268 -17.667 1.00 43.75 957 ASN A C 1
ATOM 7340 O O . ASN A 1 957 ? -50.014 3.263 -16.450 1.00 43.75 957 ASN A O 1
ATOM 7344 N N . ARG A 1 958 ? -51.173 2.633 -18.252 1.00 42.38 958 ARG A N 1
ATOM 7345 C CA . ARG A 1 958 ? -52.201 1.888 -17.516 1.00 42.38 958 ARG A CA 1
ATOM 7346 C C . ARG A 1 958 ? -51.702 0.508 -17.083 1.00 42.38 958 ARG A C 1
ATOM 7348 O O . ARG A 1 958 ? -52.006 0.090 -15.973 1.00 42.38 958 ARG A O 1
ATOM 7355 N N . ILE A 1 959 ? -50.884 -0.138 -17.914 1.00 43.16 959 ILE A N 1
ATOM 7356 C CA . ILE A 1 959 ? -50.155 -1.369 -17.570 1.00 43.16 959 ILE A CA 1
ATOM 7357 C C . ILE A 1 959 ? -49.143 -1.104 -16.438 1.00 43.16 959 ILE A C 1
ATOM 7359 O O . ILE A 1 959 ? -48.960 -1.967 -15.583 1.00 43.16 959 ILE A O 1
ATOM 7363 N N . ALA A 1 960 ? -48.542 0.091 -16.384 1.00 48.03 960 ALA A N 1
ATOM 7364 C CA . ALA A 1 960 ? -47.702 0.528 -15.265 1.00 48.03 960 ALA A CA 1
ATOM 7365 C C . ALA A 1 960 ? -48.493 0.677 -13.948 1.00 48.03 960 ALA A C 1
ATOM 7367 O O . ALA A 1 960 ? -48.125 0.050 -12.959 1.00 48.03 960 ALA A O 1
ATOM 7368 N N . TRP A 1 961 ? -49.615 1.417 -13.949 1.00 46.06 961 TRP A N 1
ATOM 7369 C CA . TRP A 1 961 ? -50.461 1.631 -12.755 1.00 46.06 961 TRP A CA 1
ATOM 7370 C C . TRP A 1 961 ? -50.935 0.334 -12.072 1.00 46.06 961 TRP A C 1
ATOM 7372 O O . TRP A 1 961 ? -51.127 0.322 -10.854 1.00 46.06 961 TRP A O 1
ATOM 7382 N N . ASP A 1 962 ? -51.165 -0.731 -12.847 1.00 44.78 962 ASP A N 1
ATOM 7383 C CA . ASP A 1 962 ? -51.627 -2.035 -12.352 1.00 44.78 962 ASP A CA 1
ATOM 7384 C C . ASP A 1 962 ? -50.467 -3.034 -12.088 1.00 44.78 962 ASP A C 1
ATOM 7386 O O . ASP A 1 962 ? -50.709 -4.150 -11.617 1.00 44.78 962 ASP A O 1
ATOM 7390 N N . MET A 1 963 ? -49.201 -2.657 -12.330 1.00 49.00 963 MET A N 1
ATOM 7391 C CA . MET A 1 963 ? -48.039 -3.527 -12.098 1.00 49.00 963 MET A CA 1
ATOM 7392 C C . MET A 1 963 ? -47.745 -3.714 -10.593 1.00 49.00 963 MET A C 1
ATOM 7394 O O . MET A 1 963 ? -47.680 -2.739 -9.839 1.00 49.00 963 MET A O 1
ATOM 7398 N N . PRO A 1 964 ? -47.487 -4.950 -10.117 1.00 50.31 964 PRO A N 1
ATOM 7399 C CA . PRO A 1 964 ? -47.006 -5.172 -8.755 1.00 50.31 964 PRO A CA 1
ATOM 7400 C C . PRO A 1 964 ? -45.633 -4.519 -8.528 1.00 50.31 964 PRO A C 1
ATOM 7402 O O . PRO A 1 964 ? -44.689 -4.750 -9.282 1.00 50.31 964 PRO A O 1
ATOM 7405 N N . SER A 1 965 ? -45.496 -3.725 -7.462 1.00 50.19 965 SER A N 1
ATOM 7406 C CA . SER A 1 965 ? -44.267 -2.963 -7.173 1.00 50.19 965 SER A CA 1
ATOM 7407 C C . SER A 1 965 ? -43.038 -3.842 -6.910 1.00 50.19 965 SER A C 1
ATOM 7409 O O . SER A 1 965 ? -41.909 -3.389 -7.052 1.00 50.19 965 SER A O 1
ATOM 7411 N N . ASP A 1 966 ? -43.233 -5.102 -6.520 1.00 45.53 966 ASP A N 1
ATOM 7412 C CA . ASP A 1 966 ? -42.169 -6.100 -6.429 1.00 45.53 966 ASP A CA 1
ATOM 7413 C C . ASP A 1 966 ? -41.692 -6.570 -7.812 1.00 45.53 966 ASP A C 1
ATOM 7415 O O . ASP A 1 966 ? -40.498 -6.792 -7.992 1.00 45.53 966 ASP A O 1
ATOM 7419 N N . VAL A 1 967 ? -42.569 -6.656 -8.817 1.00 48.25 967 VAL A N 1
ATOM 7420 C CA . VAL A 1 967 ? -42.168 -6.933 -10.209 1.00 48.25 967 VAL A CA 1
ATOM 7421 C C . VAL A 1 967 ? -41.367 -5.758 -10.774 1.00 48.25 967 VAL A C 1
ATOM 7423 O O . VAL A 1 967 ? -40.289 -5.974 -11.325 1.00 48.25 967 VAL A O 1
ATOM 7426 N N . GLU A 1 968 ? -41.833 -4.523 -10.574 1.00 54.44 968 GLU A N 1
ATOM 7427 C CA . GLU A 1 968 ? -41.127 -3.303 -10.999 1.00 54.44 968 GLU A CA 1
ATOM 7428 C C . GLU A 1 968 ? -39.729 -3.191 -10.357 1.00 54.44 968 GLU A C 1
ATOM 7430 O O . GLU A 1 968 ? -38.726 -3.054 -11.062 1.00 54.44 968 GLU A O 1
ATOM 7435 N N . MET A 1 969 ? -39.644 -3.346 -9.029 1.00 52.62 969 MET A N 1
ATOM 7436 C CA . MET A 1 969 ? -38.377 -3.364 -8.284 1.00 52.62 969 MET A CA 1
ATOM 7437 C C . MET A 1 969 ? -37.427 -4.467 -8.766 1.00 52.62 969 MET A C 1
ATOM 7439 O O . MET A 1 969 ? -36.228 -4.224 -8.877 1.00 52.62 969 MET A O 1
ATOM 7443 N N . ASN A 1 970 ? -37.934 -5.663 -9.087 1.00 54.44 970 ASN A N 1
ATOM 7444 C CA . ASN A 1 970 ? -37.106 -6.754 -9.609 1.00 54.44 970 ASN A CA 1
ATOM 7445 C C . ASN A 1 970 ? -36.531 -6.440 -11.003 1.00 54.44 970 ASN A C 1
ATOM 7447 O O . ASN A 1 970 ? -35.384 -6.793 -11.266 1.00 54.44 970 ASN A O 1
ATOM 7451 N N . TRP A 1 971 ? -37.271 -5.754 -11.883 1.00 56.88 971 TRP A N 1
ATOM 7452 C CA . TRP A 1 971 ? -36.725 -5.302 -13.172 1.00 56.88 971 TRP A CA 1
ATOM 7453 C C . TRP A 1 971 ? -35.711 -4.161 -13.013 1.00 56.88 971 TRP A C 1
ATOM 7455 O O . TRP A 1 971 ? -34.699 -4.157 -13.715 1.00 56.88 971 TRP A O 1
ATOM 7465 N N . ALA A 1 972 ? -35.938 -3.223 -12.086 1.00 58.81 972 ALA A N 1
ATOM 7466 C CA . ALA A 1 972 ? -34.963 -2.179 -11.753 1.00 58.81 972 ALA A CA 1
ATOM 7467 C C . ALA A 1 972 ? -33.658 -2.781 -11.202 1.00 58.81 972 ALA A C 1
ATOM 7469 O O . ALA A 1 972 ? -32.576 -2.430 -11.673 1.00 58.81 972 ALA A O 1
ATOM 7470 N N . SER A 1 973 ? -33.770 -3.731 -10.265 1.00 57.03 973 SER A N 1
ATOM 7471 C CA . SER A 1 973 ? -32.635 -4.460 -9.688 1.00 57.03 973 SER A CA 1
ATOM 7472 C C . SER A 1 973 ? -31.886 -5.243 -10.763 1.00 57.03 973 SER A C 1
ATOM 7474 O O . SER A 1 973 ? -30.688 -5.051 -10.914 1.00 57.03 973 SER A O 1
ATOM 7476 N N . LEU A 1 974 ? -32.583 -6.015 -11.608 1.00 58.00 974 LEU A N 1
ATOM 7477 C CA . LEU A 1 974 ? -31.957 -6.776 -12.695 1.00 58.00 974 LEU A CA 1
ATOM 7478 C C . LEU A 1 974 ? -31.238 -5.876 -13.716 1.00 58.00 974 LEU A C 1
ATOM 7480 O O . LEU A 1 974 ? -30.152 -6.225 -14.178 1.00 58.00 974 LEU A O 1
ATOM 7484 N N . PHE A 1 975 ? -31.807 -4.716 -14.066 1.00 66.62 975 PHE A N 1
ATOM 7485 C CA . PHE A 1 975 ? -31.117 -3.751 -14.925 1.00 66.62 975 PHE A CA 1
ATOM 7486 C C . PHE A 1 975 ? -29.856 -3.200 -14.246 1.00 66.62 975 PHE A C 1
ATOM 7488 O O . PHE A 1 975 ? -28.798 -3.182 -14.873 1.00 66.62 975 PHE A O 1
ATOM 7495 N N . GLY A 1 976 ? -29.955 -2.790 -12.976 1.00 61.16 976 GLY A N 1
ATOM 7496 C CA . GLY A 1 976 ? -28.828 -2.285 -12.190 1.00 61.16 976 GLY A CA 1
ATOM 7497 C C . GLY A 1 976 ? -27.719 -3.324 -12.017 1.00 61.16 976 GLY A C 1
ATOM 7498 O O . GLY A 1 976 ? -26.567 -3.040 -12.319 1.00 61.16 976 GLY A O 1
ATOM 7499 N N . GLU A 1 977 ? -28.066 -4.550 -11.628 1.00 61.19 977 GLU A N 1
ATOM 7500 C CA . GLU A 1 977 ? -27.150 -5.687 -11.489 1.00 61.19 977 GLU A CA 1
ATOM 7501 C C . GLU A 1 977 ? -26.387 -5.943 -12.795 1.00 61.19 977 GLU A C 1
ATOM 7503 O O . GLU A 1 977 ? -25.156 -5.929 -12.798 1.00 61.19 977 GLU A O 1
ATOM 7508 N N . VAL A 1 978 ? -27.083 -6.093 -13.930 1.00 56.69 978 VAL A N 1
ATOM 7509 C CA . VAL A 1 978 ? -26.419 -6.324 -15.226 1.00 56.69 978 VAL A CA 1
ATOM 7510 C C . VAL A 1 978 ? -25.582 -5.109 -15.650 1.00 56.69 978 VAL A C 1
ATOM 7512 O O . VAL A 1 978 ? -24.476 -5.293 -16.161 1.00 56.69 978 VAL A O 1
ATOM 7515 N N . PHE A 1 979 ? -26.051 -3.880 -15.413 1.00 65.56 979 PHE A N 1
ATOM 7516 C CA . PHE A 1 979 ? -25.321 -2.650 -15.741 1.00 65.56 979 PHE A CA 1
ATOM 7517 C C . PHE A 1 979 ? -24.055 -2.453 -14.888 1.00 65.56 979 PHE A C 1
ATOM 7519 O O . PHE A 1 979 ? -23.042 -1.984 -15.406 1.00 65.56 979 PHE A O 1
ATOM 7526 N N . GLU A 1 980 ? -24.065 -2.862 -13.620 1.00 66.94 980 GLU A N 1
ATOM 7527 C CA . GLU A 1 980 ? -22.900 -2.800 -12.728 1.00 66.94 980 GLU A CA 1
ATOM 7528 C C . GLU A 1 980 ? -21.908 -3.954 -12.958 1.00 66.94 980 GLU A C 1
ATOM 7530 O O . GLU A 1 980 ? -20.729 -3.816 -12.640 1.00 66.94 980 GLU A O 1
ATOM 7535 N N . THR A 1 981 ? -22.314 -5.054 -13.614 1.00 57.66 981 THR A N 1
ATOM 7536 C CA . THR A 1 981 ? -21.347 -6.043 -14.145 1.00 57.66 981 THR A CA 1
ATOM 7537 C C . THR A 1 981 ? -20.570 -5.559 -15.379 1.00 57.66 981 THR A C 1
ATOM 7539 O O . THR A 1 981 ? -19.737 -6.305 -15.907 1.00 57.66 981 THR A O 1
ATOM 7542 N N . LEU A 1 982 ? -20.821 -4.343 -15.876 1.00 54.53 982 LEU A N 1
ATOM 7543 C CA . LEU A 1 982 ? -20.048 -3.737 -16.960 1.00 54.53 982 LEU A CA 1
ATOM 7544 C C . LEU A 1 982 ? -18.793 -3.047 -16.420 1.00 54.53 982 LEU A C 1
ATOM 7546 O O . LEU A 1 982 ? -18.861 -2.150 -15.578 1.00 54.53 982 LEU A O 1
ATOM 7550 N N . THR A 1 983 ? -17.643 -3.379 -16.996 1.00 60.19 983 THR A N 1
ATOM 7551 C CA . THR A 1 983 ? -16.408 -2.615 -16.791 1.00 60.19 983 THR A CA 1
ATOM 7552 C C . THR A 1 983 ? -16.555 -1.171 -17.282 1.00 60.19 983 THR A C 1
ATOM 7554 O O . THR A 1 983 ? -17.364 -0.863 -18.161 1.00 60.19 983 THR A O 1
ATOM 7557 N N . MET A 1 984 ? -15.704 -0.267 -16.784 1.00 58.56 984 MET A N 1
ATOM 7558 C CA . MET A 1 984 ? -15.676 1.132 -17.236 1.00 58.56 984 MET A CA 1
ATOM 7559 C C . MET A 1 984 ? -15.483 1.255 -18.762 1.00 58.56 984 MET A C 1
ATOM 7561 O O . MET A 1 984 ? -16.067 2.138 -19.384 1.00 58.56 984 MET A O 1
ATOM 7565 N N . PHE A 1 985 ? -14.728 0.341 -19.381 1.00 51.84 985 PHE A N 1
ATOM 7566 C CA . PHE A 1 985 ? -14.532 0.285 -20.833 1.00 51.84 985 PHE A CA 1
ATOM 7567 C C . PHE A 1 985 ? -15.797 -0.164 -21.588 1.00 51.84 985 PHE A C 1
ATOM 7569 O O . PHE A 1 985 ? -16.131 0.408 -22.627 1.00 51.84 985 PHE A O 1
ATOM 7576 N N . GLU A 1 986 ? -16.548 -1.136 -21.057 1.00 54.97 986 GLU A N 1
ATOM 7577 C CA . GLU A 1 986 ? -17.854 -1.534 -21.606 1.00 54.97 986 GLU A CA 1
ATOM 7578 C C . GLU A 1 986 ? -18.889 -0.404 -21.462 1.00 54.97 986 GLU A C 1
ATOM 7580 O O . GLU A 1 986 ? -19.545 -0.062 -22.452 1.00 54.97 986 GLU A O 1
ATOM 7585 N N . LYS A 1 987 ? -18.979 0.243 -20.285 1.00 65.94 987 LYS A N 1
ATOM 7586 C CA . LYS A 1 987 ? -19.817 1.441 -20.073 1.00 65.94 987 LYS A CA 1
ATOM 7587 C C . LYS A 1 987 ? -19.440 2.551 -21.068 1.00 65.94 987 LYS A C 1
ATOM 7589 O O . LYS A 1 987 ? -20.315 3.083 -21.747 1.00 65.94 987 LYS A O 1
ATOM 7594 N N . GLN A 1 988 ? -18.150 2.845 -21.259 1.00 58.38 988 GLN A N 1
ATOM 7595 C CA . GLN A 1 988 ? -17.686 3.818 -22.260 1.00 58.38 988 GLN A CA 1
ATOM 7596 C C . GLN A 1 988 ? -18.076 3.430 -23.697 1.00 58.38 988 GLN A C 1
ATOM 7598 O O . GLN A 1 988 ? -18.616 4.271 -24.418 1.00 58.38 988 GLN A O 1
ATOM 7603 N N . ARG A 1 989 ? -17.880 2.175 -24.129 1.00 59.25 989 ARG A N 1
ATOM 7604 C CA . ARG A 1 989 ? -18.243 1.744 -25.496 1.00 59.25 989 ARG A CA 1
ATOM 7605 C C . ARG A 1 989 ? -19.751 1.700 -25.755 1.00 59.25 989 ARG A C 1
ATOM 7607 O O . ARG A 1 989 ? -20.165 1.871 -26.902 1.00 59.25 989 ARG A O 1
ATOM 7614 N N . LEU A 1 990 ? -20.585 1.559 -24.725 1.00 60.88 990 LEU A N 1
ATOM 7615 C CA . LEU A 1 990 ? -22.037 1.750 -24.847 1.00 60.88 990 LEU A CA 1
ATOM 7616 C C . LEU A 1 990 ? -22.422 3.204 -25.177 1.00 60.88 990 LEU A C 1
ATOM 7618 O O . LEU A 1 990 ? -23.446 3.412 -25.825 1.00 60.88 990 LEU A O 1
ATOM 7622 N N . THR A 1 991 ? -21.603 4.201 -24.813 1.00 58.47 991 THR A N 1
ATOM 7623 C CA . THR A 1 991 ? -21.876 5.616 -25.148 1.00 58.47 991 THR A CA 1
ATOM 7624 C C . THR A 1 991 ? -21.669 5.950 -26.629 1.00 58.47 991 THR A C 1
ATOM 7626 O O . THR A 1 991 ? -22.341 6.843 -27.141 1.00 58.47 991 THR A O 1
ATOM 7629 N N . THR A 1 992 ? -20.772 5.244 -27.329 1.00 51.47 992 THR A N 1
ATOM 7630 C CA . THR A 1 992 ? -20.389 5.537 -28.726 1.00 51.47 992 THR A CA 1
ATOM 7631 C C . THR A 1 992 ? -20.953 4.553 -29.751 1.00 51.47 992 THR A C 1
ATOM 7633 O O . THR A 1 992 ? -21.084 4.901 -30.925 1.00 51.47 992 THR A O 1
ATOM 7636 N N . ALA A 1 993 ? -21.340 3.336 -29.351 1.00 52.22 993 ALA A N 1
ATOM 7637 C CA . ALA A 1 993 ? -21.829 2.313 -30.277 1.00 52.22 993 ALA A CA 1
ATOM 7638 C C . ALA A 1 993 ? -23.023 2.787 -31.142 1.00 52.22 993 ALA A C 1
ATOM 7640 O O . ALA A 1 993 ? -24.045 3.235 -30.618 1.00 52.22 993 ALA A O 1
ATOM 7641 N N . ARG A 1 994 ? -22.898 2.634 -32.475 1.00 49.28 994 ARG A N 1
ATOM 7642 C CA . ARG A 1 994 ? -23.832 3.161 -33.500 1.00 49.28 994 ARG A CA 1
ATOM 7643 C C . ARG A 1 994 ? -24.121 4.665 -33.297 1.00 49.28 994 ARG A C 1
ATOM 7645 O O . ARG A 1 994 ? -25.265 5.049 -33.082 1.00 49.28 994 ARG A O 1
ATOM 7652 N N . ASP A 1 995 ? -23.068 5.489 -33.300 1.00 51.78 995 ASP A N 1
ATOM 7653 C CA . ASP A 1 995 ? -23.104 6.957 -33.117 1.00 51.78 995 ASP A CA 1
ATOM 7654 C C . ASP A 1 995 ? -23.874 7.419 -31.852 1.00 51.78 995 ASP A C 1
ATOM 7656 O O . ASP A 1 995 ? -24.459 8.503 -31.809 1.00 51.78 995 ASP A O 1
ATOM 7660 N N . GLY A 1 996 ? -23.875 6.590 -30.801 1.00 50.75 996 GLY A N 1
ATOM 7661 C CA . GLY A 1 996 ? -24.572 6.851 -29.536 1.00 50.75 996 GLY A CA 1
ATOM 7662 C C . GLY A 1 996 ? -26.067 6.504 -29.522 1.00 50.75 996 GLY A C 1
ATOM 7663 O O . GLY A 1 996 ? -26.776 6.914 -28.603 1.00 50.75 996 GLY A O 1
ATOM 7664 N N . LEU A 1 997 ? -26.563 5.717 -30.485 1.00 55.91 997 LEU A N 1
ATOM 7665 C CA . LEU A 1 997 ? -27.967 5.279 -30.558 1.00 55.91 997 LEU A CA 1
ATOM 7666 C C . LEU A 1 997 ? -28.473 4.607 -29.266 1.00 55.91 997 LEU A C 1
ATOM 7668 O O . LEU A 1 997 ? -29.651 4.735 -28.938 1.00 55.91 997 LEU A O 1
ATOM 7672 N N . PHE A 1 998 ? -27.606 3.915 -28.519 1.00 60.53 998 PHE A N 1
ATOM 7673 C CA . PHE A 1 998 ? -27.961 3.334 -27.218 1.00 60.53 998 PHE A CA 1
ATOM 7674 C C . PHE A 1 998 ? -28.283 4.415 -26.174 1.00 60.53 998 PHE A C 1
ATOM 7676 O O . PHE A 1 998 ? -29.328 4.345 -25.531 1.00 60.53 998 PHE A O 1
ATOM 7683 N N . LEU A 1 999 ? -27.440 5.450 -26.067 1.00 62.09 999 LEU A N 1
ATOM 7684 C CA . LEU A 1 999 ? -27.677 6.608 -25.198 1.00 62.09 999 LEU A CA 1
ATOM 7685 C C . LEU A 1 999 ? -28.973 7.336 -25.577 1.00 62.09 999 LEU A C 1
ATOM 7687 O O . LEU A 1 999 ? -29.762 7.658 -24.698 1.00 62.09 999 LEU A O 1
ATOM 7691 N N . VAL A 1 1000 ? -29.234 7.528 -26.875 1.00 60.28 1000 VAL A N 1
ATOM 7692 C CA . VAL A 1 1000 ? -30.474 8.163 -27.364 1.00 60.28 1000 VAL A CA 1
ATOM 7693 C C . VAL A 1 1000 ? -31.715 7.321 -27.035 1.00 60.28 1000 VAL A C 1
ATOM 7695 O O . VAL A 1 1000 ? -32.732 7.873 -26.623 1.00 60.28 1000 VAL A O 1
ATOM 7698 N N . LYS A 1 1001 ? -31.649 5.987 -27.162 1.00 59.94 1001 LYS A N 1
ATOM 7699 C CA . LYS A 1 1001 ? -32.749 5.094 -26.751 1.00 59.94 1001 LYS A CA 1
ATOM 7700 C C . LYS A 1 1001 ? -32.968 5.118 -25.231 1.00 59.94 1001 LYS A C 1
ATOM 7702 O O . LYS A 1 1001 ? -34.119 5.145 -24.798 1.00 59.94 1001 LYS A O 1
ATOM 7707 N N . LEU A 1 1002 ? -31.902 5.151 -24.427 1.00 65.25 1002 LEU A N 1
ATOM 7708 C CA . LEU A 1 1002 ? -31.985 5.244 -22.963 1.00 65.25 1002 LEU A CA 1
ATOM 7709 C C . LEU A 1 1002 ? -32.595 6.583 -22.512 1.00 65.25 1002 LEU A C 1
ATOM 7711 O O . LEU A 1 1002 ? -33.562 6.580 -21.757 1.00 65.25 1002 LEU A O 1
ATOM 7715 N N . ASP A 1 1003 ? -32.096 7.703 -23.038 1.00 63.78 1003 ASP A N 1
ATOM 7716 C CA . ASP A 1 1003 ? -32.604 9.060 -22.787 1.00 63.78 1003 ASP A CA 1
ATOM 7717 C C . ASP A 1 1003 ? -34.078 9.207 -23.196 1.00 63.78 1003 ASP A C 1
ATOM 7719 O O . ASP A 1 1003 ? -34.901 9.709 -22.430 1.00 63.78 1003 ASP A O 1
ATOM 7723 N N . SER A 1 1004 ? -34.452 8.663 -24.360 1.00 59.72 1004 SER A N 1
ATOM 7724 C CA . SER A 1 1004 ? -35.847 8.613 -24.813 1.00 59.72 1004 SER A CA 1
ATOM 7725 C C . SER A 1 1004 ? -36.735 7.751 -23.906 1.00 59.72 1004 SER A C 1
ATOM 7727 O O . SER A 1 1004 ? -37.910 8.074 -23.730 1.00 59.72 1004 SER A O 1
ATOM 7729 N N . THR A 1 1005 ? -36.207 6.668 -23.324 1.00 60.38 1005 THR A N 1
ATOM 7730 C CA . THR A 1 1005 ? -36.959 5.786 -22.411 1.00 60.38 1005 THR A CA 1
ATOM 7731 C C . THR A 1 1005 ? -37.165 6.463 -21.055 1.00 60.38 1005 THR A C 1
ATOM 7733 O O . THR A 1 1005 ? -38.299 6.552 -20.587 1.00 60.38 1005 THR A O 1
ATOM 7736 N N . VAL A 1 1006 ? -36.105 7.041 -20.475 1.00 64.19 1006 VAL A N 1
ATOM 7737 C CA . VAL A 1 1006 ? -36.166 7.867 -19.252 1.00 64.19 1006 VAL A CA 1
ATOM 7738 C C . VAL A 1 1006 ? -37.131 9.041 -19.439 1.00 64.19 1006 VAL A C 1
ATOM 7740 O O . VAL A 1 1006 ? -37.994 9.269 -18.593 1.00 64.19 1006 VAL A O 1
ATOM 7743 N N . SER A 1 1007 ? -37.051 9.738 -20.575 1.00 59.19 1007 SER A N 1
ATOM 7744 C CA . SER A 1 1007 ? -37.947 10.850 -20.908 1.00 59.19 1007 SER A CA 1
ATOM 7745 C C . SER A 1 1007 ? -39.403 10.411 -21.075 1.00 59.19 1007 SER A C 1
ATOM 7747 O O . SER A 1 1007 ? -40.299 11.135 -20.647 1.00 59.19 1007 SER A O 1
ATOM 7749 N N . SER A 1 1008 ? -39.667 9.231 -21.647 1.00 57.47 1008 SER A N 1
ATOM 7750 C CA . SER A 1 1008 ? -41.034 8.697 -21.776 1.00 57.47 1008 SER A CA 1
ATOM 7751 C C . SER A 1 1008 ? -41.635 8.376 -20.405 1.00 57.47 1008 SER A C 1
ATOM 7753 O O . SER A 1 1008 ? -42.721 8.856 -20.088 1.00 57.47 1008 SER A O 1
ATOM 7755 N N . ILE A 1 1009 ? -40.885 7.674 -19.547 1.00 58.81 1009 ILE A N 1
ATOM 7756 C CA . ILE A 1 1009 ? -41.293 7.370 -18.164 1.00 58.81 1009 ILE A CA 1
ATOM 7757 C C . ILE A 1 1009 ? -41.532 8.669 -17.371 1.00 58.81 1009 ILE A C 1
ATOM 7759 O O . ILE A 1 1009 ? -42.540 8.803 -16.682 1.00 58.81 1009 ILE A O 1
ATOM 7763 N N . ALA A 1 1010 ? -40.655 9.668 -17.512 1.00 58.91 1010 ALA A N 1
ATOM 7764 C CA . ALA A 1 1010 ? -40.781 10.953 -16.821 1.00 58.91 1010 ALA A CA 1
ATOM 7765 C C . ALA A 1 1010 ? -41.922 11.851 -17.349 1.00 58.91 1010 ALA A C 1
ATOM 7767 O O . ALA A 1 1010 ? -42.439 12.679 -16.598 1.00 58.91 1010 ALA A O 1
ATOM 7768 N N . THR A 1 1011 ? -42.329 11.715 -18.618 1.00 50.31 1011 THR A N 1
ATOM 7769 C CA . THR A 1 1011 ? -43.410 12.521 -19.230 1.00 50.31 1011 THR A CA 1
ATOM 7770 C C . THR A 1 1011 ? -44.791 11.863 -19.171 1.00 50.31 1011 THR A C 1
ATOM 7772 O O . THR A 1 1011 ? -45.778 12.490 -19.552 1.00 50.31 1011 THR A O 1
ATOM 7775 N N . ALA A 1 1012 ? -44.894 10.651 -18.618 1.00 55.28 1012 ALA A N 1
ATOM 7776 C CA . ALA A 1 1012 ? -46.146 9.920 -18.412 1.00 55.28 1012 ALA A CA 1
ATOM 7777 C C . ALA A 1 1012 ? -47.118 10.554 -17.379 1.00 55.28 1012 ALA A C 1
ATOM 7779 O O . ALA A 1 1012 ? -48.245 10.080 -17.241 1.00 55.28 1012 ALA A O 1
ATOM 7780 N N . ASP A 1 1013 ? -46.688 11.608 -16.668 1.00 46.69 1013 ASP A N 1
ATOM 7781 C CA . ASP A 1 1013 ? -47.427 12.365 -15.633 1.00 46.69 1013 ASP A CA 1
ATOM 7782 C C . ASP A 1 1013 ? -48.051 11.483 -14.527 1.00 46.69 1013 ASP A C 1
ATOM 7784 O O . ASP A 1 1013 ? -49.176 11.683 -14.060 1.00 46.69 1013 ASP A O 1
ATOM 7788 N N . LEU A 1 1014 ? -47.286 10.473 -14.093 1.00 45.97 1014 LEU A N 1
ATOM 7789 C CA . LEU A 1 1014 ? -47.619 9.532 -13.015 1.00 45.97 1014 LEU A CA 1
ATOM 7790 C C . LEU A 1 1014 ? -47.461 10.213 -11.639 1.00 45.97 1014 LEU A C 1
ATOM 7792 O O . LEU A 1 1014 ? -46.529 9.974 -10.869 1.00 45.97 1014 LEU A O 1
ATOM 7796 N N . GLY A 1 1015 ? -48.361 11.159 -11.365 1.00 34.66 1015 GLY A N 1
ATOM 7797 C CA . GLY A 1 1015 ? -48.218 12.150 -10.300 1.00 34.66 1015 GLY A CA 1
ATOM 7798 C C . GLY A 1 1015 ? -48.116 11.588 -8.875 1.00 34.66 1015 GLY A C 1
ATOM 7799 O O . GLY A 1 1015 ? -49.096 11.110 -8.308 1.00 34.66 1015 GLY A O 1
ATOM 7800 N N . CYS A 1 1016 ? -46.947 11.777 -8.250 1.00 30.50 1016 CYS A N 1
ATOM 7801 C CA . CYS A 1 1016 ? -46.722 11.755 -6.794 1.00 30.50 1016 CYS A CA 1
ATOM 7802 C C . CYS A 1 1016 ? -47.260 10.526 -6.019 1.00 30.50 1016 CYS A C 1
ATOM 7804 O O . CYS A 1 1016 ? -47.579 10.639 -4.834 1.00 30.50 1016 CYS A O 1
ATOM 7806 N N . GLY A 1 1017 ? -47.332 9.353 -6.661 1.00 39.19 1017 GLY A N 1
ATOM 7807 C CA . GLY A 1 1017 ? -47.833 8.104 -6.061 1.00 39.19 1017 GLY A CA 1
ATOM 7808 C C . GLY A 1 1017 ? -46.838 7.348 -5.166 1.00 39.19 1017 GLY A C 1
ATOM 7809 O O . GLY A 1 1017 ? -47.254 6.523 -4.354 1.00 39.19 1017 GLY A O 1
ATOM 7810 N N . GLY A 1 1018 ? -45.534 7.634 -5.283 1.00 44.34 1018 GLY A N 1
ATOM 7811 C CA . GLY A 1 1018 ? -44.491 7.115 -4.384 1.00 44.34 1018 GLY A CA 1
ATOM 7812 C C . GLY A 1 1018 ? -44.232 5.602 -4.451 1.00 44.34 1018 GLY A C 1
ATOM 7813 O O . GLY A 1 1018 ? -43.770 5.040 -3.461 1.00 44.34 1018 GLY A O 1
ATOM 7814 N N . ARG A 1 1019 ? -44.556 4.946 -5.575 1.00 45.12 1019 ARG A N 1
ATOM 7815 C CA . ARG A 1 1019 ? -44.280 3.515 -5.817 1.00 45.12 1019 ARG A CA 1
ATOM 7816 C C . ARG A 1 1019 ? -43.297 3.319 -6.970 1.00 45.12 1019 ARG A C 1
ATOM 7818 O O . ARG A 1 1019 ? -42.223 2.780 -6.746 1.00 45.12 1019 ARG A O 1
ATOM 7825 N N . GLU A 1 1020 ? -43.616 3.888 -8.130 1.00 51.28 1020 GLU A N 1
ATOM 7826 C CA . GLU A 1 1020 ? -42.890 3.701 -9.398 1.00 51.28 1020 GLU A CA 1
ATOM 7827 C C . GLU A 1 1020 ? -41.661 4.616 -9.558 1.00 51.28 1020 GLU A C 1
ATOM 7829 O O . GLU A 1 1020 ? -41.506 5.335 -10.545 1.00 51.28 1020 GLU A O 1
ATOM 7834 N N . GLN A 1 1021 ? -40.795 4.661 -8.541 1.00 54.91 1021 GLN A N 1
ATOM 7835 C CA . GLN A 1 1021 ? -39.547 5.440 -8.588 1.00 54.91 1021 GLN A CA 1
ATOM 7836 C C . GLN A 1 1021 ? -38.296 4.579 -8.802 1.00 54.91 1021 GLN A C 1
ATOM 7838 O O . GLN A 1 1021 ? -37.245 5.140 -9.103 1.00 54.91 1021 GLN A O 1
ATOM 7843 N N . GLY A 1 1022 ? -38.386 3.248 -8.691 1.00 56.91 1022 GLY A N 1
ATOM 7844 C CA . GLY A 1 1022 ? -37.229 2.355 -8.787 1.00 56.91 1022 GLY A CA 1
ATOM 7845 C C . GLY A 1 1022 ? -36.613 2.363 -10.183 1.00 56.91 1022 GLY A C 1
ATOM 7846 O O . GLY A 1 1022 ? -35.462 2.766 -10.356 1.00 56.91 1022 GLY A O 1
ATOM 7847 N N . VAL A 1 1023 ? -37.404 1.998 -11.198 1.00 58.59 1023 VAL A N 1
ATOM 7848 C CA . VAL A 1 1023 ? -36.929 1.936 -12.595 1.00 58.59 1023 VAL A CA 1
ATOM 7849 C C . VAL A 1 1023 ? -36.434 3.301 -13.079 1.00 58.59 1023 VAL A C 1
ATOM 7851 O O . VAL A 1 1023 ? -35.366 3.388 -13.685 1.00 58.59 1023 VAL A O 1
ATOM 7854 N N . LEU A 1 1024 ? -37.155 4.386 -12.771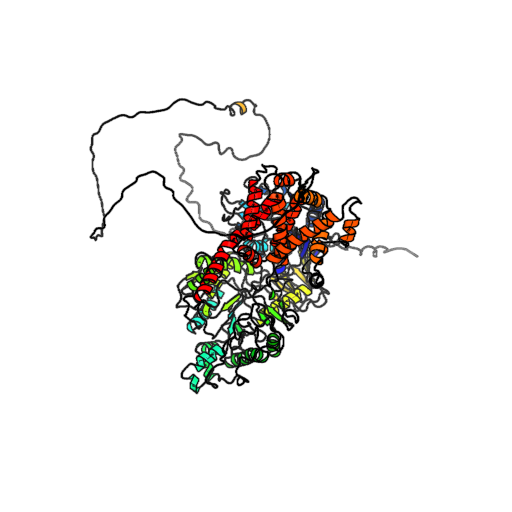 1.00 60.94 1024 LEU A N 1
ATOM 7855 C CA . LEU A 1 1024 ? -36.747 5.728 -13.192 1.00 60.94 1024 LEU A CA 1
ATOM 7856 C C . LEU A 1 1024 ? -35.424 6.163 -12.539 1.00 60.94 1024 LEU A C 1
ATOM 7858 O O . LEU A 1 1024 ? -34.606 6.787 -13.215 1.00 60.94 1024 LEU A O 1
ATOM 7862 N N . VAL A 1 1025 ? -35.177 5.825 -11.268 1.00 60.78 1025 VAL A N 1
ATOM 7863 C CA . VAL A 1 1025 ? -33.911 6.151 -10.587 1.00 60.78 1025 VAL A CA 1
ATOM 7864 C C . VAL A 1 1025 ? -32.740 5.356 -11.166 1.00 60.78 1025 VAL A C 1
ATOM 7866 O O . VAL A 1 1025 ? -31.722 5.971 -11.483 1.00 60.78 1025 VAL A O 1
ATOM 7869 N N . GLU A 1 1026 ? -32.864 4.042 -11.371 1.00 60.56 1026 GLU A N 1
ATOM 7870 C CA . GLU A 1 1026 ? -31.755 3.233 -11.913 1.00 60.56 1026 GLU A CA 1
ATOM 7871 C C . GLU A 1 1026 ? -31.451 3.559 -13.385 1.00 60.56 1026 GLU A C 1
ATOM 7873 O O . GLU A 1 1026 ? -30.284 3.727 -13.750 1.00 60.56 1026 GLU A O 1
ATOM 7878 N N . LEU A 1 1027 ? -32.474 3.775 -14.223 1.00 64.00 1027 LEU A N 1
ATOM 7879 C CA . LEU A 1 1027 ? -32.263 4.241 -15.599 1.00 64.00 1027 LEU A CA 1
ATOM 7880 C C . LEU A 1 1027 ? -31.658 5.658 -15.641 1.00 64.00 1027 LEU A C 1
ATOM 7882 O O . LEU A 1 1027 ? -30.807 5.928 -16.488 1.00 64.00 1027 LEU A O 1
ATOM 7886 N N . THR A 1 1028 ? -32.036 6.552 -14.717 1.00 67.88 1028 THR A N 1
ATOM 7887 C CA . THR A 1 1028 ? -31.451 7.904 -14.629 1.00 67.88 1028 THR A CA 1
ATOM 7888 C C . THR A 1 1028 ? -30.004 7.871 -14.133 1.00 67.88 1028 THR A C 1
ATOM 7890 O O . THR A 1 1028 ? -29.174 8.593 -14.680 1.00 67.88 1028 THR A O 1
ATOM 7893 N N . LYS A 1 1029 ? -29.658 7.024 -13.152 1.00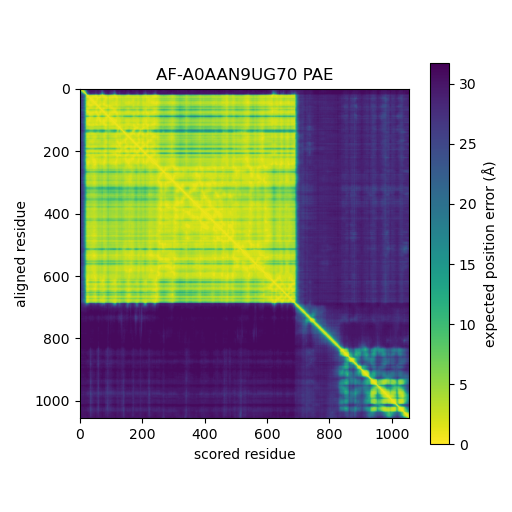 69.81 1029 LYS A N 1
ATOM 7894 C CA . LYS A 1 1029 ? -28.264 6.797 -12.722 1.00 69.81 1029 LYS A CA 1
ATOM 7895 C C . LYS A 1 1029 ? -27.399 6.342 -13.896 1.00 69.81 1029 LYS A C 1
ATOM 7897 O O . LYS A 1 1029 ? -26.410 7.002 -14.209 1.00 69.81 1029 LYS A O 1
ATOM 7902 N N . ALA A 1 1030 ? -27.823 5.288 -14.597 1.00 68.88 1030 ALA A N 1
ATOM 7903 C CA . ALA A 1 1030 ? -27.111 4.769 -15.761 1.00 68.88 1030 ALA A CA 1
ATOM 7904 C C . ALA A 1 1030 ? -26.971 5.826 -16.871 1.00 68.88 1030 ALA A C 1
ATOM 7906 O O . ALA A 1 1030 ? -25.895 5.979 -17.446 1.00 68.88 1030 ALA A O 1
ATOM 7907 N N . LEU A 1 1031 ? -28.023 6.610 -17.137 1.00 66.62 1031 LEU A N 1
ATOM 7908 C CA . LEU A 1 1031 ? -27.983 7.719 -18.094 1.00 66.62 1031 LEU A CA 1
ATOM 7909 C C . LEU A 1 1031 ? -27.003 8.829 -17.670 1.00 66.62 1031 LEU A C 1
ATOM 7911 O O . LEU A 1 1031 ? -26.297 9.372 -18.518 1.00 66.62 1031 LEU A O 1
ATOM 7915 N N . VAL A 1 1032 ? -26.919 9.147 -16.375 1.00 65.06 1032 VAL A N 1
ATOM 7916 C CA . VAL A 1 1032 ? -25.987 10.148 -15.830 1.00 65.06 1032 VAL A CA 1
ATOM 7917 C C . VAL A 1 1032 ? -24.537 9.656 -15.874 1.00 65.06 1032 VAL A C 1
ATOM 7919 O O . VAL A 1 1032 ? -23.671 10.418 -16.301 1.00 65.06 1032 VAL A O 1
ATOM 7922 N N . GLU A 1 1033 ? -24.256 8.402 -15.515 1.00 66.81 1033 GLU A N 1
ATOM 7923 C CA . GLU A 1 1033 ? -22.915 7.801 -15.634 1.00 66.81 1033 GLU A CA 1
ATOM 7924 C C . GLU A 1 1033 ? -22.444 7.750 -17.092 1.00 66.81 1033 GLU A C 1
ATOM 7926 O O . GLU A 1 1033 ? -21.373 8.259 -17.435 1.00 66.81 1033 GLU A O 1
ATOM 7931 N N . LEU A 1 1034 ? -23.276 7.207 -17.987 1.00 65.00 1034 LEU A N 1
ATOM 7932 C CA . LEU A 1 1034 ? -22.995 7.181 -19.423 1.00 65.00 1034 LEU A CA 1
ATOM 7933 C C . LEU A 1 1034 ? -22.859 8.604 -19.990 1.00 65.00 1034 LEU A C 1
ATOM 7935 O O . LEU A 1 1034 ? -21.998 8.848 -20.835 1.00 65.00 1034 LEU A O 1
ATOM 7939 N N . GLY A 1 1035 ? -23.640 9.564 -19.489 1.00 57.12 1035 GLY A N 1
ATOM 7940 C CA . GLY A 1 1035 ? -23.517 10.985 -19.811 1.00 57.12 1035 GLY A CA 1
ATOM 7941 C C . GLY A 1 1035 ? -22.149 11.560 -19.435 1.00 57.12 1035 GLY A C 1
ATOM 7942 O O . GLY A 1 1035 ? -21.490 12.156 -20.291 1.00 57.12 1035 GLY A O 1
ATOM 7943 N N . GLN A 1 1036 ? -21.681 11.319 -18.206 1.00 59.72 1036 GLN A N 1
ATOM 7944 C CA . GLN A 1 1036 ? -20.359 11.743 -17.719 1.00 59.72 1036 GLN A CA 1
ATOM 7945 C C . GLN A 1 1036 ? -19.209 11.120 -18.528 1.00 59.72 1036 GLN A C 1
ATOM 7947 O O . GLN A 1 1036 ? -18.211 11.786 -18.801 1.00 59.72 1036 GLN A O 1
ATOM 7952 N N . HIS A 1 1037 ? -19.352 9.869 -18.972 1.00 58.09 1037 HIS A N 1
ATOM 7953 C CA . HIS A 1 1037 ? -18.366 9.215 -19.838 1.00 58.09 1037 HIS A CA 1
ATOM 7954 C C . HIS A 1 1037 ? -18.413 9.701 -21.300 1.00 58.09 1037 HIS A C 1
ATOM 7956 O O . HIS A 1 1037 ? -17.377 9.730 -21.976 1.00 58.09 1037 HIS A O 1
ATOM 7962 N N . SER A 1 1038 ? -19.586 10.119 -21.791 1.00 50.41 1038 SER A N 1
ATOM 7963 C CA . SER A 1 1038 ? -19.802 10.443 -23.207 1.00 50.41 1038 SER A CA 1
ATOM 7964 C C . SER A 1 1038 ? -18.937 11.599 -23.720 1.00 50.41 1038 SER A C 1
ATOM 7966 O O . SER A 1 1038 ? -18.443 11.530 -24.844 1.00 50.41 1038 SER A O 1
ATOM 7968 N N . GLU A 1 1039 ? -18.697 12.650 -22.924 1.00 49.72 1039 GLU A N 1
ATOM 7969 C CA . GLU A 1 1039 ? -17.936 13.818 -23.394 1.00 49.72 1039 GLU A CA 1
ATOM 7970 C C . GLU A 1 1039 ? -16.443 13.503 -23.595 1.00 49.72 1039 GLU A C 1
ATOM 7972 O O . GLU A 1 1039 ? -15.805 14.074 -24.483 1.00 49.72 1039 GLU A O 1
ATOM 7977 N N . CYS A 1 1040 ? -15.901 12.543 -22.840 1.00 42.69 1040 CYS A N 1
ATOM 7978 C CA . CYS A 1 1040 ? -14.538 12.053 -23.032 1.00 42.69 1040 CYS A CA 1
ATOM 7979 C C . CYS A 1 1040 ? -14.448 11.166 -24.287 1.00 42.69 1040 CYS A C 1
ATOM 7981 O O . CYS A 1 1040 ? -13.659 11.441 -25.195 1.00 42.69 1040 CYS A O 1
ATOM 7983 N N . ALA A 1 1041 ? -15.337 10.173 -24.411 1.00 47.31 1041 ALA A N 1
ATOM 7984 C CA . ALA A 1 1041 ? -15.362 9.262 -25.558 1.00 47.31 1041 ALA A CA 1
ATOM 7985 C C . ALA A 1 1041 ? -15.570 10.001 -26.898 1.00 47.31 1041 ALA A C 1
ATOM 7987 O O . ALA A 1 1041 ? -14.908 9.701 -27.890 1.00 47.31 1041 ALA A O 1
ATOM 7988 N N . ARG A 1 1042 ? -16.401 11.053 -26.921 1.00 45.78 1042 ARG A N 1
ATOM 7989 C CA . ARG A 1 1042 ? -16.650 11.891 -28.112 1.00 45.78 1042 ARG A CA 1
ATOM 7990 C C . ARG A 1 1042 ? -15.461 12.775 -28.517 1.00 45.78 1042 ARG A C 1
ATOM 7992 O O . ARG A 1 1042 ? -15.466 13.318 -29.625 1.00 45.78 1042 ARG A O 1
ATOM 7999 N N . ARG A 1 1043 ? -14.459 12.950 -27.644 1.00 45.97 1043 ARG A N 1
ATOM 8000 C CA . ARG A 1 1043 ? -13.163 13.571 -27.981 1.00 45.97 1043 ARG A CA 1
ATOM 8001 C C . ARG A 1 1043 ? -12.207 12.542 -28.572 1.00 45.97 1043 ARG A C 1
ATOM 8003 O O . ARG A 1 1043 ? -11.633 12.829 -29.618 1.00 45.97 1043 ARG A O 1
ATOM 8010 N N . VAL A 1 1044 ? -12.112 11.353 -27.970 1.00 43.31 1044 VAL A N 1
ATOM 8011 C CA . VAL A 1 1044 ? -11.321 10.227 -28.503 1.00 43.31 1044 VAL A CA 1
ATOM 8012 C C . VAL A 1 1044 ? -11.782 9.877 -29.917 1.00 43.31 1044 VAL A C 1
ATOM 8014 O O . VAL A 1 1044 ? -10.979 9.912 -30.839 1.00 43.31 1044 VAL A O 1
ATOM 8017 N N . GLU A 1 1045 ? -13.082 9.686 -30.141 1.00 46.50 1045 GLU A N 1
ATOM 8018 C CA . GLU A 1 1045 ? -13.586 9.305 -31.465 1.00 46.50 1045 GLU A CA 1
ATOM 8019 C C . GLU A 1 1045 ? -13.436 10.431 -32.513 1.00 46.50 1045 GLU A C 1
ATOM 8021 O O . GLU A 1 1045 ? -13.247 10.177 -33.702 1.00 46.50 1045 GLU A O 1
ATOM 8026 N N . LYS A 1 1046 ? -13.458 11.706 -32.092 1.00 46.44 1046 LYS A N 1
ATOM 8027 C CA . LYS A 1 1046 ? -13.094 12.833 -32.972 1.00 46.44 1046 LYS A CA 1
ATOM 8028 C C . LYS A 1 1046 ? -11.611 12.823 -33.337 1.00 46.44 1046 LYS A C 1
ATOM 8030 O O . LYS A 1 1046 ? -11.279 13.184 -34.464 1.00 46.44 1046 LYS A O 1
ATOM 8035 N N . LEU A 1 1047 ? -10.745 12.432 -32.405 1.00 41.12 1047 LEU A N 1
ATOM 8036 C CA . LEU A 1 1047 ? -9.310 12.296 -32.628 1.00 41.12 1047 LEU A CA 1
ATOM 8037 C C . LEU A 1 1047 ? -9.027 11.116 -33.572 1.00 41.12 1047 LEU A C 1
ATOM 8039 O O . LEU A 1 1047 ? -8.322 11.290 -34.558 1.00 41.12 1047 LEU A O 1
ATOM 8043 N N . GLU A 1 1048 ? -9.667 9.964 -33.359 1.00 42.78 1048 GLU A N 1
ATOM 8044 C CA . GLU A 1 1048 ? -9.593 8.794 -34.245 1.00 42.78 1048 GLU A CA 1
ATOM 8045 C C . GLU A 1 1048 ? -10.112 9.103 -35.659 1.00 42.78 1048 GLU A C 1
ATOM 8047 O O . GLU A 1 1048 ? -9.428 8.808 -36.640 1.00 42.78 1048 GLU A O 1
ATOM 8052 N N . ARG A 1 1049 ? -11.274 9.764 -35.796 1.00 44.16 1049 ARG A N 1
ATOM 8053 C CA . ARG A 1 1049 ? -11.801 10.183 -37.111 1.00 44.16 1049 ARG A CA 1
ATOM 8054 C C . ARG A 1 1049 ? -10.896 11.223 -37.798 1.00 44.16 1049 ARG A C 1
ATOM 8056 O O . ARG A 1 1049 ? -10.811 11.206 -39.024 1.00 44.16 1049 ARG A O 1
ATOM 8063 N N . ALA A 1 1050 ? -10.184 12.076 -37.055 1.00 43.06 1050 ALA A N 1
ATOM 8064 C CA . ALA A 1 1050 ? -9.176 12.984 -37.619 1.00 43.06 1050 ALA A CA 1
ATOM 8065 C C . ALA A 1 1050 ? -7.910 12.232 -38.082 1.00 43.06 1050 ALA A C 1
ATOM 8067 O O . ALA A 1 1050 ? -7.477 12.407 -39.219 1.00 43.06 1050 ALA A O 1
ATOM 8068 N N . ILE A 1 1051 ? -7.379 11.326 -37.253 1.00 41.22 1051 ILE A N 1
ATOM 8069 C CA . ILE A 1 1051 ? -6.227 10.459 -37.569 1.00 41.22 1051 ILE A CA 1
ATOM 8070 C C . ILE A 1 1051 ? -6.517 9.549 -38.778 1.00 41.22 1051 ILE A C 1
ATOM 8072 O O . ILE A 1 1051 ? -5.611 9.238 -39.551 1.00 41.22 1051 ILE A O 1
ATOM 8076 N N . ALA A 1 1052 ? -7.774 9.138 -38.970 1.00 40.66 1052 ALA A N 1
ATOM 8077 C CA . ALA A 1 1052 ? -8.210 8.383 -40.142 1.00 40.66 1052 ALA A CA 1
ATOM 8078 C C . ALA A 1 1052 ? -8.301 9.242 -41.420 1.00 40.66 1052 ALA A C 1
ATOM 8080 O O . ALA A 1 1052 ? -8.050 8.729 -42.510 1.00 40.66 1052 ALA A O 1
ATOM 8081 N N . MET A 1 1053 ? -8.633 10.535 -41.310 1.00 40.97 1053 MET A N 1
ATOM 8082 C CA . MET A 1 1053 ? -8.690 11.447 -42.462 1.00 40.97 1053 MET A CA 1
ATOM 8083 C C . MET A 1 1053 ? -7.301 11.841 -42.984 1.00 40.97 1053 MET A C 1
ATOM 8085 O O . MET A 1 1053 ? -7.136 11.938 -44.196 1.00 40.97 1053 MET A O 1
ATOM 8089 N N . ASP A 1 1054 ? -6.292 11.951 -42.114 1.00 41.66 1054 ASP A N 1
ATOM 8090 C CA . ASP A 1 1054 ? -4.883 12.176 -42.503 1.00 41.66 1054 ASP A CA 1
ATOM 8091 C C . ASP A 1 1054 ? -4.192 10.927 -43.106 1.00 41.66 1054 ASP A C 1
ATOM 8093 O O . ASP A 1 1054 ? -3.002 10.955 -43.425 1.00 41.66 1054 ASP A O 1
ATOM 8097 N N . LYS A 1 1055 ? -4.917 9.808 -43.271 1.00 40.22 1055 LYS A N 1
ATOM 8098 C CA . LYS A 1 1055 ? -4.398 8.533 -43.810 1.00 40.22 1055 LYS A CA 1
ATOM 8099 C C . LYS A 1 1055 ? -5.101 8.056 -45.091 1.00 40.22 1055 LYS A C 1
ATOM 8101 O O . LYS A 1 1055 ? -5.045 6.869 -45.419 1.00 40.22 1055 LYS A O 1
ATOM 8106 N N . LEU A 1 1056 ? -5.707 8.973 -45.848 1.00 36.06 1056 LEU A N 1
ATOM 8107 C CA . LEU A 1 1056 ? -6.170 8.740 -47.223 1.00 36.06 1056 LEU A CA 1
ATOM 8108 C C . LEU A 1 1056 ? -5.430 9.669 -48.215 1.00 36.06 1056 LEU A C 1
ATOM 8110 O O . LEU A 1 1056 ? -5.166 10.817 -47.859 1.00 36.06 1056 LEU A O 1
ATOM 8114 N N . PRO A 1 1057 ? -5.059 9.180 -49.419 1.00 37.97 1057 PRO A N 1
ATOM 8115 C CA . PRO A 1 1057 ? -4.245 9.915 -50.399 1.00 37.97 1057 PRO A CA 1
ATOM 8116 C C . PRO A 1 1057 ? -5.037 10.864 -51.319 1.00 37.97 1057 PRO A C 1
ATOM 8118 O O . PRO A 1 1057 ? -6.236 10.598 -51.566 1.00 37.97 1057 PRO A O 1
#

Radius of gyration: 39.13 Å; Cα contacts (8 Å, |Δi|>4): 1697; chains: 1; bounding box: 107×130×140 Å